Protein AF-0000000080321370 (afdb_homodimer)

Organism: NCBI:txid113653

InterPro domains:
  IPR001086 Prephenate dehydratase [PF00800] (353-526)
  IPR001086 Prephenate dehydratase [PS51171] (352-526)
  IPR002701 Chorismate mutase II, prokaryotic-type [PF01817] (268-343)
  IPR002701 Chorismate mutase II, prokaryotic-type [PS51168] (259-347)
  IPR002701 Chorismate mutase II, prokaryotic-type [SM00830] (269-346)
  IPR002912 ACT domain [PF01842] (540-600)
  IPR002912 ACT domain [PS51671] (539-619)
  IPR003099 Prephenate dehydrogenase [PS51176] (1-261)
  IPR008927 6-phosphogluconate dehydrogenase-like, C-terminal domain superfamily [SSF48179] (142-249)
  IPR036263 Chorismate mutase type II superfamily [SSF48600] (263-340)
  IPR036291 NAD(P)-binding domain superfamily [SSF51735] (1-136)
  IPR036979 Chorismate mutase domain superfamily [G3DSA:1.20.59.10] (261-352)
  IPR045865 ACT-like domain [SSF55021] (532-612)
  IPR046826 Prephenate dehydrogenase, nucleotide-binding domain [PF02153] (42-105)

Structure (mmCIF, N/CA/C/O backbone):
data_AF-0000000080321370-model_v1
#
loop_
_entity.id
_entity.type
_entity.pdbx_description
1 polymer 'Prephenate dehydrogenase'
#
loop_
_atom_site.group_PDB
_atom_site.id
_atom_site.type_symbol
_atom_site.label_atom_id
_atom_site.label_alt_id
_atom_site.label_comp_id
_atom_site.label_asym_id
_atom_site.label_entity_id
_atom_site.label_seq_id
_atom_site.pdbx_PDB_ins_code
_atom_site.Cartn_x
_atom_site.Cartn_y
_atom_site.Cartn_z
_atom_site.occupancy
_atom_site.B_iso_or_equiv
_atom_site.auth_seq_id
_atom_site.auth_comp_id
_atom_site.auth_asym_id
_atom_site.auth_atom_id
_atom_site.pdbx_PDB_model_num
ATOM 1 N N . MET A 1 1 ? 36.094 0.181 -9.562 1 90.81 1 MET A N 1
ATOM 2 C CA . MET A 1 1 ? 35.625 -0.909 -10.406 1 90.81 1 MET A CA 1
ATOM 3 C C . MET A 1 1 ? 34.688 -0.385 -11.5 1 90.81 1 MET A C 1
ATOM 5 O O . MET A 1 1 ? 33.656 0.247 -11.203 1 90.81 1 MET A O 1
ATOM 9 N N . ARG A 1 2 ? 35.094 -0.547 -12.742 1 95.31 2 ARG A N 1
ATOM 10 C CA . ARG A 1 2 ? 34.281 -0.173 -13.906 1 95.31 2 ARG A CA 1
ATOM 11 C C . ARG A 1 2 ? 33.594 -1.389 -14.5 1 95.31 2 ARG A C 1
ATOM 13 O O . ARG A 1 2 ? 34.219 -2.398 -14.797 1 95.31 2 ARG A O 1
ATOM 20 N N . ILE A 1 3 ? 32.25 -1.304 -14.672 1 97.62 3 ILE A N 1
ATOM 21 C CA . ILE A 1 3 ? 31.469 -2.463 -15.062 1 97.62 3 ILE A CA 1
ATOM 22 C C . ILE A 1 3 ? 30.875 -2.246 -16.453 1 97.62 3 ILE A C 1
ATOM 24 O O . ILE A 1 3 ? 30.328 -1.186 -16.75 1 97.62 3 ILE A O 1
ATOM 28 N N . LEU A 1 4 ? 31.078 -3.195 -17.312 1 98 4 LEU A N 1
ATOM 29 C CA . LEU A 1 4 ? 30.438 -3.193 -18.625 1 98 4 LEU A CA 1
ATOM 30 C C . LEU A 1 4 ? 29.359 -4.258 -18.688 1 98 4 LEU A C 1
ATOM 32 O O . LEU A 1 4 ? 29.578 -5.41 -18.312 1 98 4 LEU A O 1
ATOM 36 N N . ILE A 1 5 ? 28.219 -3.846 -19.141 1 98.31 5 ILE A N 1
ATOM 37 C CA . ILE A 1 5 ? 27.156 -4.797 -19.453 1 98.31 5 ILE A CA 1
ATOM 38 C C . ILE A 1 5 ? 27.188 -5.129 -20.938 1 98.31 5 ILE A C 1
ATOM 40 O O . ILE A 1 5 ? 26.875 -4.285 -21.781 1 98.31 5 ILE A O 1
ATOM 44 N N . TYR A 1 6 ? 27.656 -6.324 -21.219 1 97.75 6 TYR A N 1
ATOM 45 C CA . TYR A 1 6 ? 27.703 -6.777 -22.609 1 97.75 6 TYR A CA 1
ATOM 46 C C . TYR A 1 6 ? 26.391 -7.445 -23 1 97.75 6 TYR A C 1
ATOM 48 O O . TYR A 1 6 ? 26.188 -8.633 -22.734 1 97.75 6 TYR A O 1
ATOM 56 N N . GLY A 1 7 ? 25.5 -6.801 -23.625 1 96.19 7 GLY A N 1
ATOM 57 C CA . GLY A 1 7 ? 24.125 -7.18 -23.906 1 96.19 7 GLY A CA 1
ATOM 58 C C . GLY A 1 7 ? 23.109 -6.387 -23.094 1 96.19 7 GLY A C 1
ATOM 59 O O . GLY A 1 7 ? 22.906 -6.668 -21.906 1 96.19 7 GLY A O 1
ATOM 60 N N . MET A 1 8 ? 22.406 -5.48 -23.703 1 94.81 8 MET A N 1
ATOM 61 C CA . MET A 1 8 ? 21.516 -4.555 -23.016 1 94.81 8 MET A CA 1
ATOM 62 C C . MET A 1 8 ? 20.062 -4.941 -23.219 1 94.81 8 MET A C 1
ATOM 64 O O . MET A 1 8 ? 19.234 -4.086 -23.531 1 94.81 8 MET A O 1
ATOM 68 N N . GLY A 1 9 ? 19.875 -6.25 -23.094 1 91.19 9 GLY A N 1
ATOM 69 C CA . GLY A 1 9 ? 18.516 -6.746 -23.078 1 91.19 9 GLY A CA 1
ATOM 70 C C . GLY A 1 9 ? 17.859 -6.645 -21.719 1 91.19 9 GLY A C 1
ATOM 71 O O . GLY A 1 9 ? 18.094 -5.691 -20.969 1 91.19 9 GLY A O 1
ATOM 72 N N . GLY A 1 10 ? 16.969 -7.551 -21.391 1 88.75 10 GLY A N 1
ATOM 73 C CA . GLY A 1 10 ? 16.234 -7.523 -20.141 1 88.75 10 GLY A CA 1
ATOM 74 C C . GLY A 1 10 ? 17.141 -7.656 -18.922 1 88.75 10 GLY A C 1
ATOM 75 O O . GLY A 1 10 ? 17.172 -6.77 -18.062 1 88.75 10 GLY A O 1
ATOM 76 N N . MET A 1 11 ? 17.922 -8.68 -18.922 1 92 11 MET A N 1
ATOM 77 C CA . MET A 1 11 ? 18.797 -8.922 -17.781 1 92 11 MET A CA 1
ATOM 78 C C . MET A 1 11 ? 19.906 -7.891 -17.719 1 92 11 MET A C 1
ATOM 80 O O . MET A 1 11 ? 20.297 -7.445 -16.625 1 92 11 MET A O 1
ATOM 84 N N . GLY A 1 12 ? 20.469 -7.562 -18.906 1 94.62 12 GLY A N 1
ATOM 85 C CA . GLY A 1 12 ? 21.469 -6.516 -18.938 1 94.62 12 GLY A CA 1
ATOM 86 C C . GLY A 1 12 ? 21 -5.207 -18.344 1 94.62 12 GLY A C 1
ATOM 87 O O . GLY A 1 12 ? 21.734 -4.543 -17.625 1 94.62 12 GLY A O 1
ATOM 88 N N . GLY A 1 13 ? 19.812 -4.895 -18.703 1 92.19 13 GLY A N 1
ATOM 89 C CA . GLY A 1 13 ? 19.234 -3.674 -18.172 1 92.19 13 GLY A CA 1
ATOM 90 C C . GLY A 1 13 ? 19.125 -3.67 -16.672 1 92.19 13 GLY A C 1
ATOM 91 O O . GLY A 1 13 ? 19.391 -2.652 -16.016 1 92.19 13 GLY A O 1
ATOM 92 N N . ILE A 1 14 ? 18.766 -4.723 -16.078 1 90.88 14 ILE A N 1
ATOM 93 C CA . ILE A 1 14 ? 18.594 -4.816 -14.633 1 90.88 14 ILE A CA 1
ATOM 94 C C . ILE A 1 14 ? 19.938 -4.656 -13.938 1 90.88 14 ILE A C 1
ATOM 96 O O . ILE A 1 14 ? 20.062 -3.945 -12.93 1 90.88 14 ILE A O 1
ATOM 100 N N . PHE A 1 15 ? 20.938 -5.355 -14.43 1 94.69 15 PHE A N 1
ATOM 101 C CA . PHE A 1 15 ? 22.25 -5.266 -13.805 1 94.69 15 PHE A CA 1
ATOM 102 C C . PHE A 1 15 ? 22.859 -3.875 -13.992 1 94.69 15 PHE A C 1
ATOM 104 O O . PHE A 1 15 ? 23.516 -3.354 -13.102 1 94.69 15 PHE A O 1
ATOM 111 N N . HIS A 1 16 ? 22.578 -3.289 -15.188 1 94.38 16 HIS A N 1
ATOM 112 C CA . HIS A 1 16 ? 23.031 -1.926 -15.453 1 94.38 16 HIS A CA 1
ATOM 113 C C . HIS A 1 16 ? 22.484 -0.958 -14.398 1 94.38 16 HIS A C 1
ATOM 115 O O . HIS A 1 16 ? 23.266 -0.268 -13.734 1 94.38 16 HIS A O 1
ATOM 121 N N . ARG A 1 17 ? 21.219 -0.975 -14.195 1 86.69 17 ARG A N 1
ATOM 122 C CA . ARG A 1 17 ? 20.578 -0.07 -13.25 1 86.69 17 ARG A CA 1
ATOM 123 C C . ARG A 1 17 ? 20.969 -0.395 -11.812 1 86.69 17 ARG A C 1
ATOM 125 O O . ARG A 1 17 ? 21.141 0.509 -10.992 1 86.69 17 ARG A O 1
ATOM 132 N N . PHE A 1 18 ? 21.062 -1.613 -11.492 1 89 18 PHE A N 1
ATOM 133 C CA . PHE A 1 18 ? 21.375 -2.074 -10.148 1 89 18 PHE A CA 1
ATOM 134 C C . PHE A 1 18 ? 22.688 -1.479 -9.664 1 89 18 PHE A C 1
ATOM 136 O O . PHE A 1 18 ? 22.75 -0.901 -8.57 1 89 18 PHE A O 1
ATOM 143 N N . PHE A 1 19 ? 23.688 -1.584 -10.492 1 91.19 19 PHE A N 1
ATOM 144 C CA . PHE A 1 19 ? 25.016 -1.131 -10.07 1 91.19 19 PHE A CA 1
ATOM 145 C C . PHE A 1 19 ? 25.156 0.376 -10.258 1 91.19 19 PHE A C 1
ATOM 147 O O . PHE A 1 19 ? 25.812 1.044 -9.461 1 91.19 19 PHE A O 1
ATOM 154 N N . GLU A 1 20 ? 24.531 0.904 -11.297 1 86.25 20 GLU A N 1
ATOM 155 C CA . GLU A 1 20 ? 24.562 2.352 -11.484 1 86.25 20 GLU A CA 1
ATOM 156 C C . GLU A 1 20 ? 23.953 3.074 -10.289 1 86.25 20 GLU A C 1
ATOM 158 O O . GLU A 1 20 ? 24.5 4.062 -9.797 1 86.25 20 GLU A O 1
ATOM 163 N N . ASN A 1 21 ? 22.891 2.545 -9.82 1 76.62 21 ASN A N 1
ATOM 164 C CA . ASN A 1 21 ? 22.188 3.143 -8.688 1 76.62 21 ASN A CA 1
ATOM 165 C C . ASN A 1 21 ? 23.016 3.035 -7.402 1 76.62 21 ASN A C 1
ATOM 167 O O . ASN A 1 21 ? 22.75 3.764 -6.438 1 76.62 21 ASN A O 1
ATOM 171 N N . ARG A 1 22 ? 23.906 2.227 -7.371 1 80.31 22 ARG A N 1
ATOM 172 C CA . ARG A 1 22 ? 24.734 2.016 -6.184 1 80.31 22 ARG A CA 1
ATOM 173 C C . ARG A 1 22 ? 26.047 2.777 -6.285 1 80.31 22 ARG A C 1
ATOM 175 O O . ARG A 1 22 ? 26.938 2.596 -5.457 1 80.31 22 ARG A O 1
ATOM 182 N N . GLY A 1 23 ? 26.219 3.557 -7.371 1 76.25 23 GLY A N 1
ATOM 183 C CA . GLY A 1 23 ? 27.312 4.504 -7.461 1 76.25 23 GLY A CA 1
ATOM 184 C C . GLY A 1 23 ? 28.484 3.992 -8.297 1 76.25 23 GLY A C 1
ATOM 185 O O . GLY A 1 23 ? 29.516 4.652 -8.398 1 76.25 23 GLY A O 1
ATOM 186 N N . TYR A 1 24 ? 28.281 2.84 -8.93 1 87.38 24 TYR A N 1
ATOM 187 C CA . TYR A 1 24 ? 29.359 2.314 -9.742 1 87.38 24 TYR A CA 1
ATOM 188 C C . TYR A 1 24 ? 29.344 2.928 -11.141 1 87.38 24 TYR A C 1
ATOM 190 O O . TYR A 1 24 ? 28.297 3.408 -11.602 1 87.38 24 TYR A O 1
ATOM 198 N N . PHE A 1 25 ? 30.516 2.988 -11.727 1 89.69 25 PHE A N 1
ATOM 199 C CA . PHE A 1 25 ? 30.578 3.354 -13.141 1 89.69 25 PHE A CA 1
ATOM 200 C C . PHE A 1 25 ? 30.156 2.186 -14.023 1 89.69 25 PHE A C 1
ATOM 202 O O . PHE A 1 25 ? 30.844 1.168 -14.086 1 89.69 25 PHE A O 1
ATOM 209 N N . VAL A 1 26 ? 29.016 2.324 -14.68 1 94.31 26 VAL A N 1
ATOM 210 C CA . VAL A 1 26 ? 28.453 1.243 -15.477 1 94.31 26 VAL A CA 1
ATOM 211 C C . VAL A 1 26 ? 28.109 1.756 -16.875 1 94.31 26 VAL A C 1
ATOM 213 O O . VAL A 1 26 ? 27.547 2.846 -17.016 1 94.31 26 VAL A O 1
ATOM 216 N N . LYS A 1 27 ? 28.516 1.037 -17.891 1 95.88 27 LYS A N 1
ATOM 217 C CA . LYS A 1 27 ? 28.109 1.327 -19.266 1 95.88 27 LYS A CA 1
ATOM 218 C C . LYS A 1 27 ? 27.625 0.065 -19.969 1 95.88 27 LYS A C 1
ATOM 220 O O . LYS A 1 27 ? 27.953 -1.05 -19.562 1 95.88 27 LYS A O 1
ATOM 225 N N . GLY A 1 28 ? 26.844 0.25 -20.953 1 97 28 GLY A N 1
ATOM 226 C CA . GLY A 1 28 ? 26.297 -0.874 -21.688 1 97 28 GLY A CA 1
ATOM 227 C C . GLY A 1 28 ? 26.797 -0.948 -23.125 1 97 28 GLY A C 1
ATOM 228 O O . GLY A 1 28 ? 26.969 0.08 -23.781 1 97 28 GLY A O 1
ATOM 229 N N . TYR A 1 29 ? 27.125 -2.143 -23.578 1 96.94 29 TYR A N 1
ATOM 230 C CA . TYR A 1 29 ? 27.438 -2.416 -24.969 1 96.94 29 TYR A CA 1
ATOM 231 C C . TYR A 1 29 ? 26.438 -3.396 -25.578 1 96.94 29 TYR A C 1
ATOM 233 O O . TYR A 1 29 ? 26.031 -4.359 -24.922 1 96.94 29 TYR A O 1
ATOM 241 N N . ASP A 1 30 ? 26 -3.068 -26.703 1 95.25 30 ASP A N 1
ATOM 242 C CA . ASP A 1 30 ? 25.078 -3.928 -27.438 1 95.25 30 ASP A CA 1
ATOM 243 C C . ASP A 1 30 ? 25.375 -3.902 -28.938 1 95.25 30 ASP A C 1
ATOM 245 O O . ASP A 1 30 ? 25.906 -2.918 -29.453 1 95.25 30 ASP A O 1
ATOM 249 N N . LEU A 1 31 ? 25.094 -5.02 -29.578 1 90.94 31 LEU A N 1
ATOM 250 C CA . LEU A 1 31 ? 25.297 -5.066 -31.031 1 90.94 31 LEU A CA 1
ATOM 251 C C . LEU A 1 31 ? 24.375 -4.07 -31.734 1 90.94 31 LEU A C 1
ATOM 253 O O . LEU A 1 31 ? 24.719 -3.561 -32.812 1 90.94 31 LEU A O 1
ATOM 257 N N . ASN A 1 32 ? 23.234 -3.889 -31.125 1 91.44 32 ASN A N 1
ATOM 258 C CA . ASN A 1 32 ? 22.375 -2.811 -31.578 1 91.44 32 ASN A CA 1
ATOM 259 C C . ASN A 1 32 ? 22.875 -1.446 -31.125 1 91.44 32 ASN A C 1
ATOM 261 O O . ASN A 1 32 ? 22.828 -1.128 -29.938 1 91.44 32 ASN A O 1
ATOM 265 N N . PRO A 1 33 ? 23.234 -0.604 -31.953 1 89.25 33 PRO A N 1
ATOM 266 C CA . PRO A 1 33 ? 23.844 0.676 -31.594 1 89.25 33 PRO A CA 1
ATOM 267 C C . PRO A 1 33 ? 22.891 1.586 -30.828 1 89.25 33 PRO A C 1
ATOM 269 O O . PRO A 1 33 ? 23.328 2.412 -30.016 1 89.25 33 PRO A O 1
ATOM 272 N N . ASP A 1 34 ? 21.656 1.377 -31.031 1 90.19 34 ASP A N 1
ATOM 273 C CA . ASP A 1 34 ? 20.688 2.23 -30.359 1 90.19 34 ASP A CA 1
ATOM 274 C C . ASP A 1 34 ? 20.641 1.954 -28.859 1 90.19 34 ASP A C 1
ATOM 276 O O . ASP A 1 34 ? 20.219 2.805 -28.078 1 90.19 34 ASP A O 1
ATOM 280 N N . ARG A 1 35 ? 21.203 0.786 -28.453 1 90.25 35 ARG A N 1
ATOM 281 C CA . ARG A 1 35 ? 21.156 0.395 -27.047 1 90.25 35 ARG A CA 1
ATOM 282 C C . ARG A 1 35 ? 22.531 0.5 -26.406 1 90.25 35 ARG A C 1
ATOM 284 O O . ARG A 1 35 ? 22.688 0.282 -25.203 1 90.25 35 ARG A O 1
ATOM 291 N N . SER A 1 36 ? 23.453 0.828 -27.203 1 92.81 36 SER A N 1
ATOM 292 C CA . SER A 1 36 ? 24.828 0.822 -26.719 1 92.81 36 SER A CA 1
ATOM 293 C C . SER A 1 36 ? 25.25 2.199 -26.219 1 92.81 36 SER A C 1
ATOM 295 O O . SER A 1 36 ? 24.891 3.219 -26.812 1 92.81 36 SER A O 1
ATOM 297 N N . GLU A 1 37 ? 25.953 2.197 -25.172 1 93.5 37 GLU A N 1
ATOM 298 C CA . GLU A 1 37 ? 26.453 3.439 -24.578 1 93.5 37 GLU A CA 1
ATOM 299 C C . GLU A 1 37 ? 27.922 3.66 -24.906 1 93.5 37 GLU A C 1
ATOM 301 O O . GLU A 1 37 ? 28.438 4.777 -24.781 1 93.5 37 GLU A O 1
ATOM 306 N N . VAL A 1 38 ? 28.625 2.584 -25.297 1 93.62 38 VAL A N 1
ATOM 307 C CA . VAL A 1 38 ? 30.031 2.658 -25.625 1 93.62 38 VAL A CA 1
ATOM 308 C C . VAL A 1 38 ? 30.297 1.938 -26.938 1 93.62 38 VAL A C 1
ATOM 310 O O . VAL A 1 38 ? 29.484 1.13 -27.391 1 93.62 38 VAL A O 1
ATOM 313 N N . SER A 1 39 ? 31.422 2.287 -27.562 1 92.81 39 SER A N 1
ATOM 314 C CA . SER A 1 39 ? 31.828 1.596 -28.781 1 92.81 39 SER A CA 1
ATOM 315 C C . SER A 1 39 ? 32.625 0.346 -28.453 1 92.81 39 SER A C 1
ATOM 317 O O . SER A 1 39 ? 33.156 0.211 -27.359 1 92.81 39 SER A O 1
ATOM 319 N N . TYR A 1 40 ? 32.625 -0.549 -29.438 1 93.19 40 TYR A N 1
ATOM 320 C CA . TYR A 1 40 ? 33.375 -1.797 -29.266 1 93.19 40 TYR A CA 1
ATOM 321 C C . TYR A 1 40 ? 34.844 -1.525 -28.906 1 93.19 40 TYR A C 1
ATOM 323 O O . TYR A 1 40 ? 35.406 -2.25 -28.094 1 93.19 40 TYR A O 1
ATOM 331 N N . GLY A 1 41 ? 35.406 -0.562 -29.438 1 90.44 41 GLY A N 1
ATOM 332 C CA . GLY A 1 41 ? 36.812 -0.219 -29.172 1 90.44 41 GLY A CA 1
ATOM 333 C C . GLY A 1 41 ? 37.062 0.216 -27.75 1 90.44 41 GLY A C 1
ATOM 334 O O . GLY A 1 41 ? 38.188 0.176 -27.266 1 90.44 41 GLY A O 1
ATOM 335 N N . GLU A 1 42 ? 36.062 0.495 -26.953 1 93.19 42 GLU A N 1
ATOM 336 C CA . GLU A 1 42 ? 36.219 1.059 -25.609 1 93.19 42 GLU A CA 1
ATOM 337 C C . GLU A 1 42 ? 36.031 -0.014 -24.547 1 93.19 42 GLU A C 1
ATOM 339 O O . GLU A 1 42 ? 36.188 0.262 -23.344 1 93.19 42 GLU A O 1
ATOM 344 N N . ILE A 1 43 ? 35.812 -1.245 -24.922 1 93.88 43 ILE A N 1
ATOM 345 C CA . ILE A 1 43 ? 35.469 -2.254 -23.938 1 93.88 43 ILE A CA 1
ATOM 346 C C . ILE A 1 43 ? 36.688 -2.678 -23.141 1 93.88 43 ILE A C 1
ATOM 348 O O . ILE A 1 43 ? 36.594 -3.332 -22.109 1 93.88 43 ILE A O 1
ATOM 352 N N . ASP A 1 44 ? 37.906 -2.262 -23.562 1 92.56 44 ASP A N 1
ATOM 353 C CA . ASP A 1 44 ? 39.156 -2.619 -22.891 1 92.56 44 ASP A CA 1
ATOM 354 C C . ASP A 1 44 ? 39.312 -1.821 -21.594 1 92.56 44 ASP A C 1
ATOM 356 O O . ASP A 1 44 ? 40.125 -2.176 -20.734 1 92.56 44 ASP A O 1
ATOM 360 N N . GLY A 1 45 ? 38.562 -0.885 -21.344 1 92.12 45 GLY A N 1
ATOM 361 C CA . GLY A 1 45 ? 38.719 -0.022 -20.188 1 92.12 45 GLY A CA 1
ATOM 362 C C . GLY A 1 45 ? 37.906 -0.48 -19 1 92.12 45 GLY A C 1
ATOM 363 O O . GLY A 1 45 ? 37.844 0.203 -17.969 1 92.12 45 GLY A O 1
ATOM 364 N N . PHE A 1 46 ? 37.344 -1.705 -19.078 1 97.19 46 PHE A N 1
ATOM 365 C CA . PHE A 1 46 ? 36.438 -2.133 -18.016 1 97.19 46 PHE A CA 1
ATOM 366 C C . PHE A 1 46 ? 37.062 -3.275 -17.219 1 97.19 46 PHE A C 1
ATOM 368 O O . PHE A 1 46 ? 37.75 -4.137 -17.781 1 97.19 46 PHE A O 1
ATOM 375 N N . ASP A 1 47 ? 36.812 -3.287 -15.891 1 97.12 47 ASP A N 1
ATOM 376 C CA . ASP A 1 47 ? 37.375 -4.293 -14.992 1 97.12 47 ASP A CA 1
ATOM 377 C C . ASP A 1 47 ? 36.531 -5.555 -14.984 1 97.12 47 ASP A C 1
ATOM 379 O O . ASP A 1 47 ? 37.031 -6.656 -14.742 1 97.12 47 ASP A O 1
ATOM 383 N N . VAL A 1 48 ? 35.25 -5.363 -15.125 1 98.25 48 VAL A N 1
ATOM 384 C CA . VAL A 1 48 ? 34.281 -6.441 -15.055 1 98.25 48 VAL A CA 1
ATOM 385 C C . VAL A 1 48 ? 33.344 -6.359 -16.25 1 98.25 48 VAL A C 1
ATOM 387 O O . VAL A 1 48 ? 32.938 -5.27 -16.656 1 98.25 48 VAL A O 1
ATOM 390 N N . ILE A 1 49 ? 33.062 -7.465 -16.859 1 98.31 49 ILE A N 1
ATOM 391 C CA . ILE A 1 49 ? 32.125 -7.527 -17.969 1 98.31 49 ILE A CA 1
ATOM 392 C C . ILE A 1 49 ? 31.031 -8.562 -17.656 1 98.31 49 ILE A C 1
ATOM 394 O O . ILE A 1 49 ? 31.328 -9.758 -17.531 1 98.31 49 ILE A O 1
ATOM 398 N N . PHE A 1 50 ? 29.75 -8.109 -17.469 1 98.38 50 PHE A N 1
ATOM 399 C CA . PHE A 1 50 ? 28.609 -9 -17.359 1 98.38 50 PHE A CA 1
ATOM 400 C C . PHE A 1 50 ? 28.188 -9.5 -18.734 1 98.38 50 PHE A C 1
ATOM 402 O O . PHE A 1 50 ? 27.812 -8.711 -19.609 1 98.38 50 PHE A O 1
ATOM 409 N N . LEU A 1 51 ? 28.297 -10.758 -18.891 1 97.56 51 LEU A N 1
ATOM 410 C CA . LEU A 1 51 ? 27.906 -11.359 -20.156 1 97.56 51 LEU A CA 1
ATOM 411 C C . LEU A 1 51 ? 26.406 -11.625 -20.203 1 97.56 51 LEU A C 1
ATOM 413 O O . LEU A 1 51 ? 25.938 -12.664 -19.719 1 97.56 51 LEU A O 1
ATOM 417 N N . CYS A 1 52 ? 25.609 -10.734 -20.797 1 96.06 52 CYS A N 1
ATOM 418 C CA . CYS A 1 52 ? 24.141 -10.812 -20.828 1 96.06 52 CYS A CA 1
ATOM 419 C C . CYS A 1 52 ? 23.641 -10.984 -22.266 1 96.06 52 CYS A C 1
ATOM 421 O O . CYS A 1 52 ? 22.844 -10.172 -22.75 1 96.06 52 CYS A O 1
ATOM 423 N N . VAL A 1 53 ? 24.094 -12.055 -22.906 1 93.62 53 VAL A N 1
ATOM 424 C CA . VAL A 1 53 ? 23.703 -12.344 -24.281 1 93.62 53 VAL A CA 1
ATOM 425 C C . VAL A 1 53 ? 22.938 -13.664 -24.328 1 93.62 53 VAL A C 1
ATOM 427 O O . VAL A 1 53 ? 23 -14.461 -23.391 1 93.62 53 VAL A O 1
ATOM 430 N N . PRO A 1 54 ? 22.188 -13.859 -25.375 1 88.88 54 PRO A N 1
ATOM 431 C CA . PRO A 1 54 ? 21.516 -15.156 -25.516 1 88.88 54 PRO A CA 1
ATOM 432 C C . PRO A 1 54 ? 22.484 -16.328 -25.562 1 88.88 54 PRO A C 1
ATOM 434 O O . PRO A 1 54 ? 23.656 -16.156 -25.938 1 88.88 54 PRO A O 1
ATOM 437 N N . MET A 1 55 ? 22.016 -17.5 -25.25 1 86.62 55 MET A N 1
ATOM 438 C CA . MET A 1 55 ? 22.844 -18.688 -25.078 1 86.62 55 MET A CA 1
ATOM 439 C C . MET A 1 55 ? 23.594 -19.031 -26.359 1 86.62 55 MET A C 1
ATOM 441 O O . MET A 1 55 ? 24.75 -19.438 -26.312 1 86.62 55 MET A O 1
ATOM 445 N N . ASP A 1 56 ? 22.969 -18.797 -27.453 1 86.06 56 ASP A N 1
ATOM 446 C CA . ASP A 1 56 ? 23.562 -19.172 -28.734 1 86.06 56 ASP A CA 1
ATOM 447 C C . ASP A 1 56 ? 24.625 -18.156 -29.172 1 86.06 56 ASP A C 1
ATOM 449 O O . ASP A 1 56 ? 25.375 -18.406 -30.109 1 86.06 56 ASP A O 1
ATOM 453 N N . GLU A 1 57 ? 24.766 -17.109 -28.469 1 91.81 57 GLU A N 1
ATOM 454 C CA . GLU A 1 57 ? 25.703 -16.062 -28.844 1 91.81 57 GLU A CA 1
ATOM 455 C C . GLU A 1 57 ? 26.875 -15.984 -27.875 1 91.81 57 GLU A C 1
ATOM 457 O O . GLU A 1 57 ? 27.797 -15.188 -28.047 1 91.81 57 GLU A O 1
ATOM 462 N N . ILE A 1 58 ? 26.906 -16.828 -26.891 1 94.44 58 ILE A N 1
ATOM 463 C CA . ILE A 1 58 ? 27.891 -16.766 -25.812 1 94.44 58 ILE A CA 1
ATOM 464 C C . ILE A 1 58 ? 29.281 -16.953 -26.391 1 94.44 58 ILE A C 1
ATOM 466 O O . ILE A 1 58 ? 30.203 -16.188 -26.078 1 94.44 58 ILE A O 1
ATOM 470 N N . GLU A 1 59 ? 29.453 -17.938 -27.234 1 94.31 59 GLU A N 1
ATOM 471 C CA . GLU A 1 59 ? 30.766 -18.234 -27.812 1 94.31 59 GLU A CA 1
ATOM 472 C C . GLU A 1 59 ? 31.297 -17.047 -28.609 1 94.31 59 GLU A C 1
ATOM 474 O O . GLU A 1 59 ? 32.438 -16.625 -28.422 1 94.31 59 GLU A O 1
ATOM 479 N N . ASN A 1 60 ? 30.406 -16.484 -29.438 1 95.56 60 ASN A N 1
ATOM 480 C CA . ASN A 1 60 ? 30.797 -15.352 -30.266 1 95.56 60 ASN A CA 1
ATOM 481 C C . ASN A 1 60 ? 31.141 -14.141 -29.422 1 95.56 60 ASN A C 1
ATOM 483 O O . ASN A 1 60 ? 32.125 -13.445 -29.688 1 95.56 60 ASN A O 1
ATOM 487 N N . ALA A 1 61 ? 30.391 -13.914 -28.422 1 96.56 61 ALA A N 1
ATOM 488 C CA . ALA A 1 61 ? 30.594 -12.758 -27.547 1 96.56 61 ALA A CA 1
ATOM 489 C C . ALA A 1 61 ? 31.922 -12.883 -26.797 1 96.56 61 ALA A C 1
ATOM 491 O O . ALA A 1 61 ? 32.688 -11.914 -26.688 1 96.56 61 ALA A O 1
ATOM 492 N N . LEU A 1 62 ? 32.188 -14.055 -26.297 1 96.88 62 LEU A N 1
ATOM 493 C CA . LEU A 1 62 ? 33.406 -14.281 -25.547 1 96.88 62 LEU A CA 1
ATOM 494 C C . LEU A 1 62 ? 34.625 -14.125 -26.438 1 96.88 62 LEU A C 1
ATOM 496 O O . LEU A 1 62 ? 35.656 -13.586 -26 1 96.88 62 LEU A O 1
ATOM 500 N N . GLU A 1 63 ? 34.531 -14.555 -27.672 1 96.69 63 GLU A N 1
ATOM 501 C CA . GLU A 1 63 ? 35.625 -14.383 -28.625 1 96.69 63 GLU A CA 1
ATOM 502 C C . GLU A 1 63 ? 35.906 -12.906 -28.906 1 96.69 63 GLU A C 1
ATOM 504 O O . GLU A 1 63 ? 37.031 -12.469 -28.969 1 96.69 63 GLU A O 1
ATOM 509 N N . ASP A 1 64 ? 34.812 -12.242 -29.031 1 96.44 64 ASP A N 1
ATOM 510 C CA . ASP A 1 64 ? 34.906 -10.805 -29.281 1 96.44 64 ASP A CA 1
ATOM 511 C C . ASP A 1 64 ? 35.562 -10.086 -28.109 1 96.44 64 ASP A C 1
ATOM 513 O O . ASP A 1 64 ? 36.406 -9.203 -28.281 1 96.44 64 ASP A O 1
ATOM 517 N N . ILE A 1 65 ? 35.156 -10.398 -26.922 1 97 65 ILE A N 1
ATOM 518 C CA . ILE A 1 65 ? 35.688 -9.766 -25.719 1 97 65 ILE A CA 1
ATOM 519 C C . ILE A 1 65 ? 37.188 -10.102 -25.562 1 97 65 ILE A C 1
ATOM 521 O O . ILE A 1 65 ? 37.969 -9.242 -25.203 1 97 65 ILE A O 1
ATOM 525 N N . ALA A 1 66 ? 37.531 -11.367 -25.875 1 96.25 66 ALA A N 1
ATOM 526 C CA . ALA A 1 66 ? 38.906 -11.836 -25.75 1 96.25 66 ALA A CA 1
ATOM 527 C C . ALA A 1 66 ? 39.844 -11.039 -26.656 1 96.25 66 ALA A C 1
ATOM 529 O O . ALA A 1 66 ? 41 -10.805 -26.297 1 96.25 66 ALA A O 1
ATOM 530 N N . ARG A 1 67 ? 39.344 -10.562 -27.781 1 95.56 67 ARG A N 1
ATOM 531 C CA . ARG A 1 67 ? 40.156 -9.812 -28.734 1 95.56 67 ARG A CA 1
ATOM 532 C C . ARG A 1 67 ? 40.5 -8.43 -28.188 1 95.56 67 ARG A C 1
ATOM 534 O O . ARG A 1 67 ? 41.531 -7.852 -28.562 1 95.56 67 ARG A O 1
ATOM 541 N N . LYS A 1 68 ? 39.719 -7.945 -27.312 1 95.19 68 LYS A N 1
ATOM 542 C CA . LYS A 1 68 ? 39.875 -6.547 -26.922 1 95.19 68 LYS A CA 1
ATOM 543 C C . LYS A 1 68 ? 40.25 -6.441 -25.438 1 95.19 68 LYS A C 1
ATOM 545 O O . LYS A 1 68 ? 40.938 -5.488 -25.031 1 95.19 68 LYS A O 1
ATOM 550 N N . ASN A 1 69 ? 39.781 -7.332 -24.609 1 95.38 69 ASN A N 1
ATOM 551 C CA . ASN A 1 69 ? 39.969 -7.223 -23.156 1 95.38 69 ASN A CA 1
ATOM 552 C C . ASN A 1 69 ? 40.125 -8.594 -22.516 1 95.38 69 ASN A C 1
ATOM 554 O O . ASN A 1 69 ? 39.156 -9.141 -21.969 1 95.38 69 ASN A O 1
ATOM 558 N N . ARG A 1 70 ? 41.25 -9.07 -22.359 1 93.31 70 ARG A N 1
ATOM 559 C CA . ARG A 1 70 ? 41.5 -10.391 -21.812 1 93.31 70 ARG A CA 1
ATOM 560 C C . ARG A 1 70 ? 41.656 -10.344 -20.297 1 93.31 70 ARG A C 1
ATOM 562 O O . ARG A 1 70 ? 41.531 -11.367 -19.625 1 93.31 70 ARG A O 1
ATOM 569 N N . SER A 1 71 ? 41.844 -9.18 -19.812 1 94.25 71 SER A N 1
ATOM 570 C CA . SER A 1 71 ? 42.156 -9.039 -18.391 1 94.25 71 SER A CA 1
ATOM 571 C C . SER A 1 71 ? 40.875 -8.875 -17.578 1 94.25 71 SER A C 1
ATOM 573 O O . SER A 1 71 ? 40.875 -9.008 -16.344 1 94.25 71 SER A O 1
ATOM 575 N N . ALA A 1 72 ? 39.75 -8.656 -18.219 1 96.62 72 ALA A N 1
ATOM 576 C CA . ALA A 1 72 ? 38.5 -8.391 -17.516 1 96.62 72 ALA A CA 1
ATOM 577 C C . ALA A 1 72 ? 37.969 -9.641 -16.828 1 96.62 72 ALA A C 1
ATOM 579 O O . ALA A 1 72 ? 38.188 -10.758 -17.297 1 96.62 72 ALA A O 1
ATOM 580 N N . LEU A 1 73 ? 37.344 -9.453 -15.68 1 98 73 LEU A N 1
ATOM 581 C CA . LEU A 1 73 ? 36.531 -10.516 -15.078 1 98 73 LEU A CA 1
ATOM 582 C C . LEU A 1 73 ? 35.219 -10.695 -15.812 1 98 73 LEU A C 1
ATOM 584 O O . LEU A 1 73 ? 34.469 -9.734 -15.969 1 98 73 LEU A O 1
ATOM 588 N N . ILE A 1 74 ? 34.969 -11.898 -16.25 1 98.25 74 ILE A N 1
ATOM 589 C CA . ILE A 1 74 ? 33.719 -12.164 -16.922 1 98.25 74 ILE A CA 1
ATOM 590 C C . ILE A 1 74 ? 32.688 -12.703 -15.922 1 98.25 74 ILE A C 1
ATOM 592 O O . ILE A 1 74 ? 32.969 -13.648 -15.18 1 98.25 74 ILE A O 1
ATOM 596 N N . VAL A 1 75 ? 31.516 -12.055 -15.883 1 98.31 75 VAL A N 1
ATOM 597 C CA . VAL A 1 75 ? 30.422 -12.578 -15.07 1 98.31 75 VAL A CA 1
ATOM 598 C C . VAL A 1 75 ? 29.422 -13.289 -15.969 1 98.31 75 VAL A C 1
ATOM 600 O O . VAL A 1 75 ? 28.656 -12.648 -16.703 1 98.31 75 VAL A O 1
ATOM 603 N N . ASP A 1 76 ? 29.391 -14.586 -15.875 1 97.19 76 ASP A N 1
ATOM 604 C CA . ASP A 1 76 ? 28.469 -15.422 -16.625 1 97.19 76 ASP A CA 1
ATOM 605 C C . ASP A 1 76 ? 27.141 -15.586 -15.891 1 97.19 76 ASP A C 1
ATOM 607 O O . ASP A 1 76 ? 27.125 -15.961 -14.711 1 97.19 76 ASP A O 1
ATOM 611 N N . ILE A 1 77 ? 26.047 -15.32 -16.609 1 96.25 77 ILE A N 1
ATOM 612 C CA . ILE A 1 77 ? 24.75 -15.438 -15.953 1 96.25 77 ILE A CA 1
ATOM 613 C C . ILE A 1 77 ? 23.875 -16.469 -16.688 1 96.25 77 ILE A C 1
ATOM 615 O O . ILE A 1 77 ? 22.656 -16.453 -16.562 1 96.25 77 ILE A O 1
ATOM 619 N N . SER A 1 78 ? 24.5 -17.359 -17.484 1 92.31 78 SER A N 1
ATOM 620 C CA . SER A 1 78 ? 23.766 -18.297 -18.344 1 92.31 78 SER A CA 1
ATOM 621 C C . SER A 1 78 ? 22.984 -19.312 -17.516 1 92.31 78 SER A C 1
ATOM 623 O O . SER A 1 78 ? 23.406 -19.672 -16.422 1 92.31 78 SER A O 1
ATOM 625 N N . THR A 1 79 ? 21.891 -19.766 -18.078 1 89.69 79 THR A N 1
ATOM 626 C CA . THR A 1 79 ? 21 -20.734 -17.422 1 89.69 79 THR A CA 1
ATOM 627 C C . THR A 1 79 ? 21.641 -22.109 -17.406 1 89.69 79 THR A C 1
ATOM 629 O O . THR A 1 79 ? 21.484 -22.859 -16.453 1 89.69 79 THR A O 1
ATOM 632 N N . LEU A 1 80 ? 22.344 -22.422 -18.469 1 89.88 80 LEU A N 1
ATOM 633 C CA . LEU A 1 80 ? 23.062 -23.688 -18.578 1 89.88 80 LEU A CA 1
ATOM 634 C C . LEU A 1 80 ? 24.578 -23.453 -18.562 1 89.88 80 LEU A C 1
ATOM 636 O O . LEU A 1 80 ? 25.109 -22.828 -19.484 1 89.88 80 LEU A O 1
ATOM 640 N N . LYS A 1 81 ? 25.188 -23.984 -17.609 1 93.25 81 LYS A N 1
ATOM 641 C CA . LYS A 1 81 ? 26.594 -23.688 -17.391 1 93.25 81 LYS A CA 1
ATOM 642 C C . LYS A 1 81 ? 27.484 -24.453 -18.359 1 93.25 81 LYS A C 1
ATOM 644 O O . LYS A 1 81 ? 28.547 -23.969 -18.75 1 93.25 81 LYS A O 1
ATOM 649 N N . ASN A 1 82 ? 27.016 -25.578 -18.812 1 88.81 82 ASN A N 1
ATOM 650 C CA . ASN A 1 82 ? 27.797 -26.406 -19.719 1 88.81 82 ASN A CA 1
ATOM 651 C C . ASN A 1 82 ? 27.953 -25.75 -21.078 1 88.81 82 ASN A C 1
ATOM 653 O O . ASN A 1 82 ? 28.812 -26.141 -21.875 1 88.81 82 ASN A O 1
ATOM 657 N N . LEU A 1 83 ? 27.234 -24.703 -21.312 1 86.69 83 LEU A N 1
ATOM 658 C CA . LEU A 1 83 ? 27.312 -24.031 -22.594 1 86.69 83 LEU A CA 1
ATOM 659 C C . LEU A 1 83 ? 28.266 -22.828 -22.531 1 86.69 83 LEU A C 1
ATOM 661 O O . LEU A 1 83 ? 28.766 -22.375 -23.562 1 86.69 83 LEU A O 1
ATOM 665 N N . ALA A 1 84 ? 28.516 -22.344 -21.344 1 91.69 84 ALA A N 1
ATOM 666 C CA . ALA A 1 84 ? 29.328 -21.125 -21.219 1 91.69 84 ALA A CA 1
ATOM 667 C C . ALA A 1 84 ? 30.703 -21.438 -20.656 1 91.69 84 ALA A C 1
ATOM 669 O O . ALA A 1 84 ? 31.719 -20.953 -21.188 1 91.69 84 ALA A O 1
ATOM 670 N N . ILE A 1 85 ? 30.797 -22.25 -19.703 1 94.75 85 ILE A N 1
ATOM 671 C CA . ILE A 1 85 ? 32 -22.453 -18.891 1 94.75 85 ILE A CA 1
ATOM 672 C C . ILE A 1 85 ? 33.125 -23.031 -19.75 1 94.75 85 ILE A C 1
ATOM 674 O O . ILE A 1 85 ? 34.25 -22.578 -19.688 1 94.75 85 ILE A O 1
ATOM 678 N N . PRO A 1 86 ? 32.812 -24.016 -20.672 1 94.81 86 PRO A N 1
ATOM 679 C CA . PRO A 1 86 ? 33.875 -24.547 -21.5 1 94.81 86 PRO A CA 1
ATOM 680 C C . PRO A 1 86 ? 34.562 -23.469 -22.359 1 94.81 86 PRO A C 1
ATOM 682 O O . PRO A 1 86 ? 35.75 -23.516 -22.578 1 94.81 86 PRO A O 1
ATOM 685 N N . HIS A 1 87 ? 33.812 -22.5 -22.797 1 95.81 87 HIS A N 1
ATOM 686 C CA . HIS A 1 87 ? 34.344 -21.422 -23.609 1 95.81 87 HIS A CA 1
ATOM 687 C C . HIS A 1 87 ? 35.188 -20.469 -22.766 1 95.81 87 HIS A C 1
ATOM 689 O O . HIS A 1 87 ? 36.219 -19.969 -23.203 1 95.81 87 HIS A O 1
ATOM 695 N N . LEU A 1 88 ? 34.719 -20.188 -21.562 1 96.62 88 LEU A N 1
ATOM 696 C CA . LEU A 1 88 ? 35.438 -19.328 -20.641 1 96.62 88 LEU A CA 1
ATOM 697 C C . LEU A 1 88 ? 36.812 -19.922 -20.281 1 96.62 88 LEU A C 1
ATOM 699 O O . LEU A 1 88 ? 37.812 -19.203 -20.266 1 96.62 88 LEU A O 1
ATOM 703 N N . GLU A 1 89 ? 36.812 -21.219 -20.062 1 95.81 89 GLU A N 1
ATOM 704 C CA . GLU A 1 89 ? 38.031 -21.922 -19.703 1 95.81 89 GLU A CA 1
ATOM 705 C C . GLU A 1 89 ? 39 -21.984 -20.891 1 95.81 89 GLU A C 1
ATOM 707 O O . GLU A 1 89 ? 40.219 -21.75 -20.734 1 95.81 89 GLU A O 1
ATOM 712 N N . ARG A 1 90 ? 38.438 -22.266 -22 1 96.06 90 ARG A N 1
ATOM 713 C CA . ARG A 1 90 ? 39.25 -22.375 -23.203 1 96.06 90 ARG A CA 1
ATOM 714 C C . ARG A 1 90 ? 39.969 -21.062 -23.5 1 96.06 90 ARG A C 1
ATOM 716 O O . ARG A 1 90 ? 41.125 -21.047 -23.906 1 96.06 90 ARG A O 1
ATOM 723 N N . LEU A 1 91 ? 39.312 -19.953 -23.234 1 96.44 91 LEU A N 1
ATOM 724 C CA . LEU A 1 91 ? 39.844 -18.641 -23.578 1 96.44 91 LEU A CA 1
ATOM 725 C C . LEU A 1 91 ? 40.688 -18.078 -22.438 1 96.44 91 LEU A C 1
ATOM 727 O O . LEU A 1 91 ? 41.344 -17.031 -22.578 1 96.44 91 LEU A O 1
ATOM 731 N N . GLY A 1 92 ? 40.688 -18.688 -21.266 1 95.56 92 GLY A N 1
ATOM 732 C CA . GLY A 1 92 ? 41.562 -18.359 -20.141 1 95.56 92 GLY A CA 1
ATOM 733 C C . GLY A 1 92 ? 41.062 -17.156 -19.359 1 95.56 92 GLY A C 1
ATOM 734 O O . GLY A 1 92 ? 41.875 -16.391 -18.828 1 95.56 92 GLY A O 1
ATOM 735 N N . PHE A 1 93 ? 39.812 -16.922 -19.312 1 96.5 93 PHE A N 1
ATOM 736 C CA . PHE A 1 93 ? 39.281 -15.789 -18.562 1 96.5 93 PHE A CA 1
ATOM 737 C C . PHE A 1 93 ? 39.188 -16.125 -17.078 1 96.5 93 PHE A C 1
ATOM 739 O O . PHE A 1 93 ? 38.906 -17.266 -16.719 1 96.5 93 PHE A O 1
ATOM 746 N N . ASP A 1 94 ? 39.5 -15.156 -16.188 1 97.25 94 ASP A N 1
ATOM 747 C CA . ASP A 1 94 ? 38.906 -15.195 -14.859 1 97.25 94 ASP A CA 1
ATOM 748 C C . ASP A 1 94 ? 37.406 -14.922 -14.898 1 97.25 94 ASP A C 1
ATOM 750 O O . ASP A 1 94 ? 36.969 -14.016 -15.609 1 97.25 94 ASP A O 1
ATOM 754 N N . TYR A 1 95 ? 36.625 -15.766 -14.195 1 97.69 95 TYR A N 1
ATOM 755 C CA . TYR A 1 95 ? 35.219 -15.555 -14.344 1 97.69 95 TYR A CA 1
ATOM 756 C C . TYR A 1 95 ? 34.469 -15.891 -13.062 1 97.69 95 TYR A C 1
ATOM 758 O O . TYR A 1 95 ? 34.938 -16.688 -12.25 1 97.69 95 TYR A O 1
ATOM 766 N N . LEU A 1 96 ? 33.406 -15.164 -12.844 1 98 96 LEU A N 1
ATOM 767 C CA . LEU A 1 96 ? 32.344 -15.469 -11.875 1 98 96 LEU A CA 1
ATOM 768 C C . LEU A 1 96 ? 31.109 -16.031 -12.578 1 98 96 LEU A C 1
ATOM 770 O O . LEU A 1 96 ? 30.516 -15.352 -13.422 1 98 96 LEU A O 1
ATOM 774 N N . SER A 1 97 ? 30.828 -17.297 -12.297 1 97.88 97 SER A N 1
ATOM 775 C CA . SER A 1 97 ? 29.641 -17.891 -12.914 1 97.88 97 SER A CA 1
ATOM 776 C C . SER A 1 97 ? 28.484 -17.953 -11.922 1 97.88 97 SER A C 1
ATOM 778 O O . SER A 1 97 ? 28.547 -18.656 -10.914 1 97.88 97 SER A O 1
ATOM 780 N N . ILE A 1 98 ? 27.422 -17.141 -12.258 1 97.25 98 ILE A N 1
ATOM 781 C CA . ILE A 1 98 ? 26.234 -17.125 -11.406 1 97.25 98 ILE A CA 1
ATOM 782 C C . ILE A 1 98 ? 25 -17.422 -12.242 1 97.25 98 ILE A C 1
ATOM 784 O O . ILE A 1 98 ? 25.016 -17.281 -13.461 1 97.25 98 ILE A O 1
ATOM 788 N N . HIS A 1 99 ? 24.016 -17.969 -11.633 1 95.94 99 HIS A N 1
ATOM 789 C CA . HIS A 1 99 ? 22.688 -18.141 -12.227 1 95.94 99 HIS A CA 1
ATOM 790 C C . HIS A 1 99 ? 21.641 -17.359 -11.461 1 95.94 99 HIS A C 1
ATOM 792 O O . HIS A 1 99 ? 21.031 -17.875 -10.516 1 95.94 99 HIS A O 1
ATOM 798 N N . PRO A 1 100 ? 21.344 -16.094 -11.93 1 94.81 100 PRO A N 1
ATOM 799 C CA . PRO A 1 100 ? 20.219 -15.375 -11.328 1 94.81 100 PRO A CA 1
ATOM 800 C C . PRO A 1 100 ? 18.859 -16.016 -11.625 1 94.81 100 PRO A C 1
ATOM 802 O O . PRO A 1 100 ? 18.438 -16.062 -12.781 1 94.81 100 PRO A O 1
ATOM 805 N N . MET A 1 101 ? 18.281 -16.5 -10.617 1 92.75 101 MET A N 1
ATOM 806 C CA . MET A 1 101 ? 17 -17.188 -10.781 1 92.75 101 MET A CA 1
ATOM 807 C C . MET A 1 101 ? 15.844 -16.203 -10.75 1 92.75 101 MET A C 1
ATOM 809 O O . MET A 1 101 ? 14.883 -16.406 -10.008 1 92.75 101 MET A O 1
ATOM 813 N N . PHE A 1 102 ? 15.938 -15.141 -11.461 1 89.06 102 PHE A N 1
ATOM 814 C CA . PHE A 1 102 ? 14.883 -14.148 -11.625 1 89.06 102 PHE A CA 1
ATOM 815 C C . PHE A 1 102 ? 14.961 -13.5 -13 1 89.06 102 PHE A C 1
ATOM 817 O O . PHE A 1 102 ? 15.977 -13.602 -13.688 1 89.06 102 PHE A O 1
ATOM 824 N N . GLY A 1 103 ? 13.875 -12.898 -13.445 1 86.69 103 GLY A N 1
ATOM 825 C CA . GLY A 1 103 ? 13.797 -12.234 -14.734 1 86.69 103 GLY A CA 1
ATOM 826 C C . GLY A 1 103 ? 14.016 -10.734 -14.648 1 86.69 103 GLY A C 1
ATOM 827 O O . GLY A 1 103 ? 14.258 -10.195 -13.562 1 86.69 103 GLY A O 1
ATOM 828 N N . PRO A 1 104 ? 13.961 -10.078 -15.789 1 84.75 104 PRO A N 1
ATOM 829 C CA . PRO A 1 104 ? 14.305 -8.656 -15.891 1 84.75 104 PRO A CA 1
ATOM 830 C C . PRO A 1 104 ? 13.328 -7.758 -15.133 1 84.75 104 PRO A C 1
ATOM 832 O O . PRO A 1 104 ? 13.656 -6.609 -14.82 1 84.75 104 PRO A O 1
ATOM 835 N N . ASP A 1 105 ? 12.195 -8.203 -14.82 1 80.81 105 ASP A N 1
ATOM 836 C CA . ASP A 1 105 ? 11.195 -7.348 -14.188 1 80.81 105 ASP A CA 1
ATOM 837 C C . ASP A 1 105 ? 11.031 -7.695 -12.711 1 80.81 105 ASP A C 1
ATOM 839 O O . ASP A 1 105 ? 10.156 -7.148 -12.031 1 80.81 105 ASP A O 1
ATOM 843 N N . SER A 1 106 ? 11.859 -8.484 -12.227 1 83.75 106 SER A N 1
ATOM 844 C CA . SER A 1 106 ? 11.695 -8.969 -10.859 1 83.75 106 SER A CA 1
ATOM 845 C C . SER A 1 106 ? 12.547 -8.156 -9.883 1 83.75 106 SER A C 1
ATOM 847 O O . SER A 1 106 ? 13.539 -7.547 -10.273 1 83.75 106 SER A O 1
ATOM 849 N N . GLU A 1 107 ? 12.133 -8.156 -8.688 1 84.19 107 GLU A N 1
ATOM 850 C CA . GLU A 1 107 ? 12.922 -7.574 -7.609 1 84.19 107 GLU A CA 1
ATOM 851 C C . GLU A 1 107 ? 14.039 -8.516 -7.168 1 84.19 107 GLU A C 1
ATOM 853 O O . GLU A 1 107 ? 13.82 -9.719 -7.012 1 84.19 107 GLU A O 1
ATOM 858 N N . ILE A 1 108 ? 15.172 -7.961 -6.898 1 86.38 108 ILE A N 1
ATOM 859 C CA . ILE A 1 108 ? 16.344 -8.758 -6.551 1 86.38 108 ILE A CA 1
ATOM 860 C C . ILE A 1 108 ? 16.203 -9.273 -5.121 1 86.38 108 ILE A C 1
ATOM 862 O O . ILE A 1 108 ? 16.688 -10.367 -4.801 1 86.38 108 ILE A O 1
ATOM 866 N N . GLY A 1 109 ? 15.484 -8.531 -4.293 1 85.38 109 GLY A N 1
ATOM 867 C CA . GLY A 1 109 ? 15.281 -8.984 -2.93 1 85.38 109 GLY A CA 1
ATOM 868 C C . GLY A 1 109 ? 14.602 -10.336 -2.848 1 85.38 109 GLY A C 1
ATOM 869 O O . GLY A 1 109 ? 13.555 -10.555 -3.475 1 85.38 109 GLY A O 1
ATOM 870 N N . LEU A 1 110 ? 15.234 -11.297 -2.121 1 89.06 110 LEU A N 1
ATOM 871 C CA . LEU A 1 110 ? 14.75 -12.648 -1.872 1 89.06 110 LEU A CA 1
ATOM 872 C C . LEU A 1 110 ? 14.797 -13.484 -3.146 1 89.06 110 LEU A C 1
ATOM 874 O O . LEU A 1 110 ? 14.125 -14.516 -3.244 1 89.06 110 LEU A O 1
ATOM 878 N N . SER A 1 111 ? 15.492 -12.945 -4.145 1 91.44 111 SER A N 1
ATOM 879 C CA . SER A 1 111 ? 15.734 -13.758 -5.328 1 91.44 111 SER A CA 1
ATOM 880 C C . SER A 1 111 ? 16.969 -14.641 -5.156 1 91.44 111 SER A C 1
ATOM 882 O O . SER A 1 111 ? 17.953 -14.227 -4.535 1 91.44 111 SER A O 1
ATOM 884 N N . ASN A 1 112 ? 16.891 -15.797 -5.656 1 92 112 ASN A N 1
ATOM 885 C CA . ASN A 1 112 ? 18 -16.734 -5.574 1 92 112 ASN A CA 1
ATOM 886 C C . ASN A 1 112 ? 19.062 -16.422 -6.629 1 92 112 ASN A C 1
ATOM 888 O O . ASN A 1 112 ? 18.75 -16.156 -7.785 1 92 112 ASN A O 1
ATOM 892 N N . ILE A 1 113 ? 20.25 -16.312 -6.215 1 94.94 113 ILE A N 1
ATOM 893 C CA . ILE A 1 113 ? 21.406 -16.266 -7.094 1 94.94 113 ILE A CA 1
ATOM 894 C C . ILE A 1 113 ? 22.344 -17.422 -6.758 1 94.94 113 ILE A C 1
ATOM 896 O O . ILE A 1 113 ? 22.891 -17.484 -5.656 1 94.94 113 ILE A O 1
ATOM 900 N N . ILE A 1 114 ? 22.516 -18.328 -7.699 1 95.38 114 ILE A N 1
ATOM 901 C CA . ILE A 1 114 ? 23.328 -19.516 -7.48 1 95.38 114 ILE A CA 1
ATOM 902 C C . ILE A 1 114 ? 24.75 -19.281 -8.023 1 95.38 114 ILE A C 1
ATOM 904 O O . ILE A 1 114 ? 24.922 -19 -9.211 1 95.38 114 ILE A O 1
ATOM 908 N N . VAL A 1 115 ? 25.688 -19.328 -7.164 1 97 115 VAL A N 1
ATOM 909 C CA . VAL A 1 115 ? 27.078 -19.203 -7.555 1 97 115 VAL A CA 1
ATOM 910 C C . VAL A 1 115 ? 27.641 -20.578 -7.906 1 97 115 VAL A C 1
ATOM 912 O O . VAL A 1 115 ? 27.625 -21.5 -7.086 1 97 115 VAL A O 1
ATOM 915 N N . VAL A 1 116 ? 28.156 -20.688 -9.07 1 96.88 116 VAL A N 1
ATOM 916 C CA . VAL A 1 116 ? 28.609 -21.984 -9.578 1 96.88 116 VAL A CA 1
ATOM 917 C C . VAL A 1 116 ? 30.141 -22.016 -9.625 1 96.88 116 VAL A C 1
ATOM 919 O O . VAL A 1 116 ? 30.75 -23.078 -9.516 1 96.88 116 VAL A O 1
ATOM 922 N N . HIS A 1 117 ? 30.766 -20.812 -9.875 1 96.75 117 HIS A N 1
ATOM 923 C CA . HIS A 1 117 ? 32.219 -20.719 -9.938 1 96.75 117 HIS A CA 1
ATOM 924 C C . HIS A 1 117 ? 32.688 -19.328 -9.555 1 96.75 117 HIS A C 1
ATOM 926 O O . HIS A 1 117 ? 32.062 -18.328 -9.922 1 96.75 117 HIS A O 1
ATOM 932 N N . GLU A 1 118 ? 33.781 -19.328 -8.789 1 96.5 118 GLU A N 1
ATOM 933 C CA . GLU A 1 118 ? 34.5 -18.094 -8.453 1 96.5 118 GLU A CA 1
ATOM 934 C C . GLU A 1 118 ? 35.969 -18.219 -8.773 1 96.5 118 GLU A C 1
ATOM 936 O O . GLU A 1 118 ? 36.594 -19.25 -8.484 1 96.5 118 GLU A O 1
ATOM 941 N N . SER A 1 119 ? 36.562 -17.219 -9.336 1 95.69 119 SER A N 1
ATOM 942 C CA . SER A 1 119 ? 37.969 -17.234 -9.656 1 95.69 119 SER A CA 1
ATOM 943 C C . SER A 1 119 ? 38.812 -16.688 -8.5 1 95.69 119 SER A C 1
ATOM 945 O O . SER A 1 119 ? 40.031 -16.891 -8.461 1 95.69 119 SER A O 1
ATOM 947 N N . GLY A 1 120 ? 38.188 -15.953 -7.547 1 94.12 120 GLY A N 1
ATOM 948 C CA . GLY A 1 120 ? 38.906 -15.461 -6.375 1 94.12 120 GLY A CA 1
ATOM 949 C C . GLY A 1 120 ? 39.281 -13.992 -6.469 1 94.12 120 GLY A C 1
ATOM 950 O O . GLY A 1 120 ? 39.875 -13.438 -5.551 1 94.12 120 GLY A O 1
ATOM 951 N N . ARG A 1 121 ? 38.812 -13.328 -7.492 1 96.06 121 ARG A N 1
ATOM 952 C CA . ARG A 1 121 ? 39.125 -11.906 -7.668 1 96.06 121 ARG A CA 1
ATOM 953 C C . ARG A 1 121 ? 38.344 -11.055 -6.684 1 96.06 121 ARG A C 1
ATOM 955 O O . ARG A 1 121 ? 37.219 -11.43 -6.273 1 96.06 121 ARG A O 1
ATOM 962 N N . GLU A 1 122 ? 38.906 -9.938 -6.336 1 95.81 122 GLU A N 1
ATOM 963 C CA . GLU A 1 122 ? 38.25 -9.016 -5.402 1 95.81 122 GLU A CA 1
ATOM 964 C C . GLU A 1 122 ? 36.938 -8.492 -5.965 1 95.81 122 GLU A C 1
ATOM 966 O O . GLU A 1 122 ? 36 -8.273 -5.219 1 95.81 122 GLU A O 1
ATOM 971 N N . GLU A 1 123 ? 36.906 -8.297 -7.27 1 96.88 123 GLU A N 1
ATOM 972 C CA . GLU A 1 123 ? 35.688 -7.801 -7.914 1 96.88 123 GLU A CA 1
ATOM 973 C C . GLU A 1 123 ? 34.5 -8.734 -7.664 1 96.88 123 GLU A C 1
ATOM 975 O O . GLU A 1 123 ? 33.375 -8.281 -7.5 1 96.88 123 GLU A O 1
ATOM 980 N N . GLU A 1 124 ? 34.75 -9.992 -7.609 1 97.12 124 GLU A N 1
ATOM 981 C CA . GLU A 1 124 ? 33.719 -10.984 -7.379 1 97.12 124 GLU A CA 1
ATOM 982 C C . GLU A 1 124 ? 33.094 -10.82 -5.992 1 97.12 124 GLU A C 1
ATOM 984 O O . GLU A 1 124 ? 31.875 -10.906 -5.84 1 97.12 124 GLU A O 1
ATOM 989 N N . ARG A 1 125 ? 33.938 -10.609 -5.059 1 96.12 125 ARG A N 1
ATOM 990 C CA . ARG A 1 125 ? 33.469 -10.414 -3.693 1 96.12 125 ARG A CA 1
ATOM 991 C C . ARG A 1 125 ? 32.594 -9.188 -3.594 1 96.12 125 ARG A C 1
ATOM 993 O O . ARG A 1 125 ? 31.547 -9.219 -2.932 1 96.12 125 ARG A O 1
ATOM 1000 N N . VAL A 1 126 ? 33 -8.211 -4.23 1 96.25 126 VAL A N 1
ATOM 1001 C CA . VAL A 1 126 ? 32.25 -6.965 -4.207 1 96.25 126 VAL A CA 1
ATOM 1002 C C . VAL A 1 126 ? 30.875 -7.176 -4.855 1 96.25 126 VAL A C 1
ATOM 1004 O O . VAL A 1 126 ? 29.859 -6.734 -4.32 1 96.25 126 VAL A O 1
ATOM 1007 N N . ILE A 1 127 ? 30.812 -7.852 -5.988 1 97.19 127 ILE A N 1
ATOM 1008 C CA . ILE A 1 127 ? 29.578 -8.109 -6.727 1 97.19 127 ILE A CA 1
ATOM 1009 C C . ILE A 1 127 ? 28.625 -8.93 -5.863 1 97.19 127 ILE A C 1
ATOM 1011 O O . ILE A 1 127 ? 27.453 -8.586 -5.719 1 97.19 127 ILE A O 1
ATOM 1015 N N . LEU A 1 128 ? 29.109 -9.922 -5.238 1 96.69 128 LEU A N 1
ATOM 1016 C CA . LEU A 1 128 ? 28.281 -10.805 -4.422 1 96.69 128 LEU A CA 1
ATOM 1017 C C . LEU A 1 128 ? 27.812 -10.094 -3.16 1 96.69 128 LEU A C 1
ATOM 1019 O O . LEU A 1 128 ? 26.688 -10.32 -2.705 1 96.69 128 LEU A O 1
ATOM 1023 N N . GLU A 1 129 ? 28.672 -9.273 -2.656 1 94.25 129 GLU A N 1
ATOM 1024 C CA . GLU A 1 129 ? 28.281 -8.5 -1.48 1 94.25 129 GLU A CA 1
ATOM 1025 C C . GLU A 1 129 ? 27.141 -7.535 -1.809 1 94.25 129 GLU A C 1
ATOM 1027 O O . GLU A 1 129 ? 26.234 -7.332 -0.998 1 94.25 129 GLU A O 1
ATOM 1032 N N . GLU A 1 130 ? 27.219 -6.934 -2.973 1 91.88 130 GLU A N 1
ATOM 1033 C CA . GLU A 1 130 ? 26.141 -6.031 -3.389 1 91.88 130 GLU A CA 1
ATOM 1034 C C . GLU A 1 130 ? 24.812 -6.777 -3.537 1 91.88 130 GLU A C 1
ATOM 1036 O O . GLU A 1 130 ? 23.766 -6.25 -3.18 1 91.88 130 GLU A O 1
ATOM 1041 N N . PHE A 1 131 ? 24.906 -7.984 -4.043 1 92.94 131 PHE A N 1
ATOM 1042 C CA . PHE A 1 131 ? 23.688 -8.789 -4.164 1 92.94 131 PHE A CA 1
ATOM 1043 C C . PHE A 1 131 ? 23.141 -9.156 -2.789 1 92.94 131 PHE A C 1
ATOM 1045 O O . PHE A 1 131 ? 21.938 -9.102 -2.559 1 92.94 131 PHE A O 1
ATOM 1052 N N . ARG A 1 132 ? 24.031 -9.469 -1.918 1 90.5 132 ARG A N 1
ATOM 1053 C CA . ARG A 1 132 ? 23.625 -9.828 -0.56 1 90.5 132 ARG A CA 1
ATOM 1054 C C . ARG A 1 132 ? 22.984 -8.641 0.151 1 90.5 132 ARG A C 1
ATOM 1056 O O . ARG A 1 132 ? 21.953 -8.797 0.824 1 90.5 132 ARG A O 1
ATOM 1063 N N . ARG A 1 133 ? 23.562 -7.539 -0.073 1 84.44 133 ARG A N 1
ATOM 1064 C CA . ARG A 1 133 ? 23.062 -6.324 0.557 1 84.44 133 ARG A CA 1
ATOM 1065 C C . ARG A 1 133 ? 21.672 -5.969 0.023 1 84.44 133 ARG A C 1
ATOM 1067 O O . ARG A 1 133 ? 20.859 -5.359 0.729 1 84.44 133 ARG A O 1
ATOM 1074 N N . ALA A 1 134 ? 21.469 -6.387 -1.143 1 85 134 ALA A N 1
ATOM 1075 C CA . ALA A 1 134 ? 20.172 -6.129 -1.755 1 85 134 ALA A CA 1
ATOM 1076 C C . ALA A 1 134 ? 19.141 -7.148 -1.294 1 85 134 ALA A C 1
ATOM 1078 O O . ALA A 1 134 ? 17.953 -7.031 -1.617 1 85 134 ALA A O 1
ATOM 1079 N N . GLY A 1 135 ? 19.609 -8.164 -0.517 1 86.06 135 GLY A N 1
ATOM 1080 C CA . GLY A 1 135 ? 18.688 -9.141 0.047 1 86.06 135 GLY A CA 1
ATOM 1081 C C . GLY A 1 135 ? 18.578 -10.398 -0.784 1 86.06 135 GLY A C 1
ATOM 1082 O O . GLY A 1 135 ? 17.672 -11.211 -0.567 1 86.06 135 GLY A O 1
ATOM 1083 N N . ALA A 1 136 ? 19.453 -10.562 -1.781 1 90.44 136 ALA A N 1
ATOM 1084 C CA . ALA A 1 136 ? 19.438 -11.781 -2.578 1 90.44 136 ALA A CA 1
ATOM 1085 C C . ALA A 1 136 ? 19.875 -12.984 -1.747 1 90.44 136 ALA A C 1
ATOM 1087 O O . ALA A 1 136 ? 20.641 -12.844 -0.791 1 90.44 136 ALA A O 1
ATOM 1088 N N . ILE A 1 137 ? 19.344 -14.102 -2.037 1 90.25 137 ILE A N 1
ATOM 1089 C CA . ILE A 1 137 ? 19.75 -15.352 -1.409 1 90.25 137 ILE A CA 1
ATOM 1090 C C . ILE A 1 137 ? 20.828 -16.031 -2.254 1 90.25 137 ILE A C 1
ATOM 1092 O O . ILE A 1 137 ? 20.547 -16.531 -3.348 1 90.25 137 ILE A O 1
ATOM 1096 N N . ILE A 1 138 ? 22.047 -16.016 -1.694 1 92.94 138 ILE A N 1
ATOM 1097 C CA . ILE A 1 138 ? 23.172 -16.547 -2.449 1 92.94 138 ILE A CA 1
ATOM 1098 C C . ILE A 1 138 ? 23.484 -17.969 -2 1 92.94 138 ILE A C 1
ATOM 1100 O O . ILE A 1 138 ? 23.641 -18.234 -0.805 1 92.94 138 ILE A O 1
ATOM 1104 N N . SER A 1 139 ? 23.438 -18.875 -2.902 1 92.44 139 SER A N 1
ATOM 1105 C CA . SER A 1 139 ? 23.812 -20.266 -2.646 1 92.44 139 SER A CA 1
ATOM 1106 C C . SER A 1 139 ? 24.953 -20.719 -3.555 1 92.44 139 SER A C 1
ATOM 1108 O O . SER A 1 139 ? 25.203 -20.094 -4.586 1 92.44 139 SER A O 1
ATOM 1110 N N . HIS A 1 140 ? 25.672 -21.734 -3.105 1 94.31 140 HIS A N 1
ATOM 1111 C CA . HIS A 1 140 ? 26.797 -22.266 -3.859 1 94.31 140 HIS A CA 1
ATOM 1112 C C . HIS A 1 140 ? 26.594 -23.734 -4.211 1 94.31 140 HIS A C 1
ATOM 1114 O O . HIS A 1 140 ? 26.141 -24.516 -3.379 1 94.31 140 HIS A O 1
ATOM 1120 N N . ILE A 1 141 ? 26.781 -24.016 -5.469 1 93.06 141 ILE A N 1
ATOM 1121 C CA . ILE A 1 141 ? 26.75 -25.422 -5.887 1 93.06 141 ILE A CA 1
ATOM 1122 C C . ILE A 1 141 ? 27.781 -25.641 -6.992 1 93.06 141 ILE A C 1
ATOM 1124 O O . ILE A 1 141 ? 28.266 -24.688 -7.605 1 93.06 141 ILE A O 1
ATOM 1128 N N . SER A 1 142 ? 28.156 -26.906 -7.25 1 92.5 142 SER A N 1
ATOM 1129 C CA . SER A 1 142 ? 29.094 -27.25 -8.32 1 92.5 142 SER A CA 1
ATOM 1130 C C . SER A 1 142 ? 28.438 -27.156 -9.688 1 92.5 142 SER A C 1
ATOM 1132 O O . SER A 1 142 ? 27.203 -27.109 -9.781 1 92.5 142 SER A O 1
ATOM 1134 N N . VAL A 1 143 ? 29.234 -27.109 -10.719 1 88.69 143 VAL A N 1
ATOM 1135 C CA . VAL A 1 143 ? 28.734 -27 -12.094 1 88.69 143 VAL A CA 1
ATOM 1136 C C . VAL A 1 143 ? 27.844 -28.203 -12.414 1 88.69 143 VAL A C 1
ATOM 1138 O O . VAL A 1 143 ? 26.75 -28.047 -12.961 1 88.69 143 VAL A O 1
ATOM 1141 N N . GLU A 1 144 ? 28.297 -29.391 -12.102 1 86.31 144 GLU A N 1
ATOM 1142 C CA . GLU A 1 144 ? 27.562 -30.609 -12.391 1 86.31 144 GLU A CA 1
ATOM 1143 C C . GLU A 1 144 ? 26.25 -30.672 -11.609 1 86.31 144 GLU A C 1
ATOM 1145 O O . GLU A 1 144 ? 25.203 -31.016 -12.156 1 86.31 144 GLU A O 1
ATOM 1150 N N . GLU A 1 145 ? 26.359 -30.328 -10.391 1 90.88 145 GLU A N 1
ATOM 1151 C CA . GLU A 1 145 ? 25.156 -30.344 -9.555 1 90.88 145 GLU A CA 1
ATOM 1152 C C . GLU A 1 145 ? 24.156 -29.266 -9.992 1 90.88 145 GLU A C 1
ATOM 1154 O O . GLU A 1 145 ? 22.953 -29.484 -9.914 1 90.88 145 GLU A O 1
ATOM 1159 N N . HIS A 1 146 ? 24.703 -28.203 -10.477 1 92.88 146 HIS A N 1
ATOM 1160 C CA . HIS A 1 146 ? 23.859 -27.109 -10.906 1 92.88 146 HIS A CA 1
ATOM 1161 C C . HIS A 1 146 ? 22.938 -27.547 -12.039 1 92.88 146 HIS A C 1
ATOM 1163 O O . HIS A 1 146 ? 21.719 -27.391 -11.953 1 92.88 146 HIS A O 1
ATOM 1169 N N . ASP A 1 147 ? 23.469 -28.094 -13.07 1 91 147 ASP A N 1
ATOM 1170 C CA . ASP A 1 147 ? 22.656 -28.453 -14.242 1 91 147 ASP A CA 1
ATOM 1171 C C . ASP A 1 147 ? 21.672 -29.562 -13.914 1 91 147 ASP A C 1
ATOM 1173 O O . ASP A 1 147 ? 20.562 -29.609 -14.461 1 91 147 ASP A O 1
ATOM 1177 N N . ARG A 1 148 ? 22.062 -30.453 -13.023 1 91.44 148 ARG A N 1
ATOM 1178 C CA . ARG A 1 148 ? 21.156 -31.484 -12.562 1 91.44 148 ARG A CA 1
ATOM 1179 C C . ARG A 1 148 ? 19.969 -30.875 -11.812 1 91.44 148 ARG A C 1
ATOM 1181 O O . ARG A 1 148 ? 18.812 -31.219 -12.07 1 91.44 148 ARG A O 1
ATOM 1188 N N . LYS A 1 149 ? 20.25 -29.969 -10.922 1 92 149 LYS A N 1
ATOM 1189 C CA . LYS A 1 149 ? 19.203 -29.312 -10.133 1 92 149 LYS A CA 1
ATOM 1190 C C . LYS A 1 149 ? 18.297 -28.469 -11.016 1 92 149 LYS A C 1
ATOM 1192 O O . LYS A 1 149 ? 17.094 -28.359 -10.758 1 92 149 LYS A O 1
ATOM 1197 N N . MET A 1 150 ? 18.891 -27.875 -12.031 1 92.5 150 MET A N 1
ATOM 1198 C CA . MET A 1 150 ? 18.078 -27.062 -12.938 1 92.5 150 MET A CA 1
ATOM 1199 C C . MET A 1 150 ? 17.109 -27.922 -13.742 1 92.5 150 MET A C 1
ATOM 1201 O O . MET A 1 150 ? 16.016 -27.484 -14.062 1 92.5 150 MET A O 1
ATOM 1205 N N . ALA A 1 151 ? 17.562 -29.156 -14.062 1 92.5 151 ALA A N 1
ATOM 1206 C CA . ALA A 1 151 ? 16.641 -30.078 -14.703 1 92.5 151 ALA A CA 1
ATOM 1207 C C . ALA A 1 151 ? 15.445 -30.391 -13.805 1 92.5 151 ALA A C 1
ATOM 1209 O O . ALA A 1 151 ? 14.305 -30.438 -14.266 1 92.5 151 ALA A O 1
ATOM 1210 N N . GLU A 1 152 ? 15.742 -30.578 -12.555 1 93.56 152 GLU A N 1
ATOM 1211 C CA . GLU A 1 152 ? 14.703 -30.875 -11.586 1 93.56 152 GLU A CA 1
ATOM 1212 C C . GLU A 1 152 ? 13.789 -29.672 -11.352 1 93.56 152 GLU A C 1
ATOM 1214 O O . GLU A 1 152 ? 12.562 -29.828 -11.312 1 93.56 152 GLU A O 1
ATOM 1219 N N . ILE A 1 153 ? 14.359 -28.516 -11.258 1 93.81 153 ILE A N 1
ATOM 1220 C CA . ILE A 1 153 ? 13.633 -27.312 -10.875 1 93.81 153 ILE A CA 1
ATOM 1221 C C . ILE A 1 153 ? 12.938 -26.719 -12.102 1 93.81 153 ILE A C 1
ATOM 1223 O O . ILE A 1 153 ? 11.703 -26.688 -12.172 1 93.81 153 ILE A O 1
ATOM 1227 N N . GLN A 1 154 ? 13.703 -26.328 -13.055 1 94.62 154 GLN A N 1
ATOM 1228 C CA . GLN A 1 154 ? 13.141 -25.641 -14.219 1 94.62 154 GLN A CA 1
ATOM 1229 C C . GLN A 1 154 ? 12.562 -26.641 -15.219 1 94.62 154 GLN A C 1
ATOM 1231 O O . GLN A 1 154 ? 11.523 -26.391 -15.828 1 94.62 154 GLN A O 1
ATOM 1236 N N . GLY A 1 155 ? 13.227 -27.812 -15.359 1 95.88 155 GLY A N 1
ATOM 1237 C CA . GLY A 1 155 ? 12.727 -28.812 -16.281 1 95.88 155 GLY A CA 1
ATOM 1238 C C . GLY A 1 155 ? 11.328 -29.297 -15.922 1 95.88 155 GLY A C 1
ATOM 1239 O O . GLY A 1 155 ? 10.445 -29.359 -16.781 1 95.88 155 GLY A O 1
ATOM 1240 N N . THR A 1 156 ? 11.141 -29.609 -14.648 1 96.81 156 THR A N 1
ATOM 1241 C CA . THR A 1 156 ? 9.859 -30.125 -14.188 1 96.81 156 THR A CA 1
ATOM 1242 C C . THR A 1 156 ? 8.773 -29.062 -14.305 1 96.81 156 THR A C 1
ATOM 1244 O O . THR A 1 156 ? 7.715 -29.297 -14.883 1 96.81 156 THR A O 1
ATOM 1247 N N . ALA A 1 157 ? 9.047 -27.859 -13.812 1 97.31 157 ALA A N 1
ATOM 1248 C CA . ALA A 1 157 ? 8.055 -26.797 -13.781 1 97.31 157 ALA A CA 1
ATOM 1249 C C . ALA A 1 157 ? 7.609 -26.422 -15.188 1 97.31 157 ALA A C 1
ATOM 1251 O O . ALA A 1 157 ? 6.41 -26.344 -15.469 1 97.31 157 ALA A O 1
ATOM 1252 N N . HIS A 1 158 ? 8.555 -26.266 -16.078 1 97.94 158 HIS A N 1
ATOM 1253 C CA . HIS A 1 158 ? 8.25 -25.812 -17.422 1 97.94 158 HIS A CA 1
ATOM 1254 C C . HIS A 1 158 ? 7.535 -26.906 -18.219 1 97.94 158 HIS A C 1
ATOM 1256 O O . HIS A 1 158 ? 6.609 -26.625 -18.984 1 97.94 158 HIS A O 1
ATOM 1262 N N . PHE A 1 159 ? 8.008 -28.188 -18.047 1 98.56 159 PHE A N 1
ATOM 1263 C CA . PHE A 1 159 ? 7.359 -29.297 -18.75 1 98.56 159 PHE A CA 1
ATOM 1264 C C . PHE A 1 159 ? 5.883 -29.375 -18.375 1 98.56 159 PHE A C 1
ATOM 1266 O O . PHE A 1 159 ? 5.027 -29.5 -19.266 1 98.56 159 PHE A O 1
ATOM 1273 N N . LEU A 1 160 ? 5.582 -29.234 -17.109 1 98.75 160 LEU A N 1
ATOM 1274 C CA . LEU A 1 160 ? 4.211 -29.375 -16.625 1 98.75 160 LEU A CA 1
ATOM 1275 C C . LEU A 1 160 ? 3.354 -28.188 -17.062 1 98.75 160 LEU A C 1
ATOM 1277 O O . LEU A 1 160 ? 2.16 -28.359 -17.344 1 98.75 160 LEU A O 1
ATOM 1281 N N . LEU A 1 161 ? 3.891 -26.984 -17.188 1 98.5 161 LEU A N 1
ATOM 1282 C CA . LEU A 1 161 ? 3.133 -25.828 -17.641 1 98.5 161 LEU A CA 1
ATOM 1283 C C . LEU A 1 161 ? 2.854 -25.922 -19.141 1 98.5 161 LEU A C 1
ATOM 1285 O O . LEU A 1 161 ? 1.781 -25.531 -19.594 1 98.5 161 LEU A O 1
ATOM 1289 N N . PHE A 1 162 ? 3.838 -26.469 -19.922 1 98.44 162 PHE A N 1
ATOM 1290 C CA . PHE A 1 162 ? 3.578 -26.719 -21.328 1 98.44 162 PHE A CA 1
ATOM 1291 C C . PHE A 1 162 ? 2.508 -27.797 -21.5 1 98.44 162 PHE A C 1
ATOM 1293 O O . PHE A 1 162 ? 1.665 -27.703 -22.391 1 98.44 162 PHE A O 1
ATOM 1300 N N . LEU A 1 163 ? 2.605 -28.859 -20.656 1 98.62 163 LEU A N 1
ATOM 1301 C CA . LEU A 1 163 ? 1.603 -29.906 -20.703 1 98.62 163 LEU A CA 1
ATOM 1302 C C . LEU A 1 163 ? 0.219 -29.359 -20.375 1 98.62 163 LEU A C 1
ATOM 1304 O O . LEU A 1 163 ? -0.771 -29.75 -21 1 98.62 163 LEU A O 1
ATOM 1308 N N . PHE A 1 164 ? 0.128 -28.469 -19.359 1 98 164 PHE A N 1
ATOM 1309 C CA . PHE A 1 164 ? -1.09 -27.75 -19.016 1 98 164 PHE A CA 1
ATOM 1310 C C . PHE A 1 164 ? -1.67 -27.047 -20.234 1 98 164 PHE A C 1
ATOM 1312 O O . PHE A 1 164 ? -2.852 -27.203 -20.547 1 98 164 PHE A O 1
ATOM 1319 N N . ALA A 1 165 ? -0.849 -26.266 -20.938 1 97.06 165 ALA A N 1
ATOM 1320 C CA . ALA A 1 165 ? -1.278 -25.484 -22.109 1 97.06 165 ALA A CA 1
ATOM 1321 C C . ALA A 1 165 ? -1.719 -26.406 -23.234 1 97.06 165 ALA A C 1
ATOM 1323 O O . ALA A 1 165 ? -2.75 -26.172 -23.875 1 97.06 165 ALA A O 1
ATOM 1324 N N . LEU A 1 166 ? -0.908 -27.453 -23.438 1 97.31 166 LEU A N 1
ATOM 1325 C CA . LEU A 1 166 ? -1.216 -28.375 -24.516 1 97.31 166 LEU A CA 1
ATOM 1326 C C . LEU A 1 166 ? -2.551 -29.078 -24.281 1 97.31 166 LEU A C 1
ATOM 1328 O O . LEU A 1 166 ? -3.338 -29.25 -25.219 1 97.31 166 LEU A O 1
ATOM 1332 N N . THR A 1 167 ? -2.816 -29.469 -23.047 1 96.38 167 THR A N 1
ATOM 1333 C CA . THR A 1 167 ? -4.035 -30.188 -22.672 1 96.38 167 THR A CA 1
ATOM 1334 C C . THR A 1 167 ? -5.258 -29.297 -22.844 1 96.38 167 THR A C 1
ATOM 1336 O O . THR A 1 167 ? -6.332 -29.766 -23.219 1 96.38 167 THR A O 1
ATOM 1339 N N . LEU A 1 168 ? -5.121 -28.031 -22.547 1 93.88 168 LEU A N 1
ATOM 1340 C CA . LEU A 1 168 ? -6.266 -27.141 -22.484 1 93.88 168 LEU A CA 1
ATOM 1341 C C . LEU A 1 168 ? -6.434 -26.391 -23.812 1 93.88 168 LEU A C 1
ATOM 1343 O O . LEU A 1 168 ? -7.402 -25.641 -23.984 1 93.88 168 LEU A O 1
ATOM 1347 N N . ARG A 1 169 ? -5.523 -26.594 -24.703 1 92.5 169 ARG A N 1
ATOM 1348 C CA . ARG A 1 169 ? -5.57 -25.906 -26 1 92.5 169 ARG A CA 1
ATOM 1349 C C . ARG A 1 169 ? -6.906 -26.156 -26.688 1 92.5 169 ARG A C 1
ATOM 1351 O O . ARG A 1 169 ? -7.363 -27.281 -26.797 1 92.5 169 ARG A O 1
ATOM 1358 N N . GLY A 1 170 ? -7.512 -25.062 -27.109 1 88.81 170 GLY A N 1
ATOM 1359 C CA . GLY A 1 170 ? -8.742 -25.125 -27.891 1 88.81 170 GLY A CA 1
ATOM 1360 C C . GLY A 1 170 ? -9.977 -25.328 -27.031 1 88.81 170 GLY A C 1
ATOM 1361 O O . GLY A 1 170 ? -11.094 -25.406 -27.547 1 88.81 170 GLY A O 1
ATOM 1362 N N . ARG A 1 171 ? -9.836 -25.391 -25.75 1 87.12 171 ARG A N 1
ATOM 1363 C CA . ARG A 1 171 ? -10.969 -25.734 -24.891 1 87.12 171 ARG A CA 1
ATOM 1364 C C . ARG A 1 171 ? -11.641 -24.484 -24.344 1 87.12 171 ARG A C 1
ATOM 1366 O O . ARG A 1 171 ? -12.828 -24.5 -24 1 87.12 171 ARG A O 1
ATOM 1373 N N . PHE A 1 172 ? -10.75 -23.469 -24.094 1 79.5 172 PHE A N 1
ATOM 1374 C CA . PHE A 1 172 ? -11.297 -22.281 -23.453 1 79.5 172 PHE A CA 1
ATOM 1375 C C . PHE A 1 172 ? -11.195 -21.062 -24.359 1 79.5 172 PHE A C 1
ATOM 1377 O O . PHE A 1 172 ? -10.281 -20.969 -25.188 1 79.5 172 PHE A O 1
ATOM 1384 N N . GLY A 1 173 ? -12.07 -20.812 -25.219 1 62.53 173 GLY A N 1
ATOM 1385 C CA . GLY A 1 173 ? -11.961 -19.562 -25.969 1 62.53 173 GLY A CA 1
ATOM 1386 C C . GLY A 1 173 ? -11.305 -18.453 -25.188 1 62.53 173 GLY A C 1
ATOM 1387 O O . GLY A 1 173 ? -10.352 -18.688 -24.438 1 62.53 173 GLY A O 1
ATOM 1388 N N . LYS A 1 174 ? -11.523 -17.25 -25.422 1 56.91 174 LYS A N 1
ATOM 1389 C CA . LYS A 1 174 ? -10.945 -16.094 -24.734 1 56.91 174 LYS A CA 1
ATOM 1390 C C . LYS A 1 174 ? -11.586 -15.883 -23.375 1 56.91 174 LYS A C 1
ATOM 1392 O O . LYS A 1 174 ? -11.188 -14.984 -22.625 1 56.91 174 LYS A O 1
ATOM 1397 N N . ALA A 1 175 ? -12.508 -16.922 -22.906 1 58.56 175 ALA A N 1
ATOM 1398 C CA . ALA A 1 175 ? -13.281 -16.578 -21.719 1 58.56 175 ALA A CA 1
ATOM 1399 C C . ALA A 1 175 ? -12.883 -17.453 -20.531 1 58.56 175 ALA A C 1
ATOM 1401 O O . ALA A 1 175 ? -13.492 -18.484 -20.297 1 58.56 175 ALA A O 1
ATOM 1402 N N . TYR A 1 176 ? -11.891 -17.281 -19.859 1 66.44 176 TYR A N 1
ATOM 1403 C CA . TYR A 1 176 ? -11.492 -17.969 -18.625 1 66.44 176 TYR A CA 1
ATOM 1404 C C . TYR A 1 176 ? -12.445 -17.641 -17.484 1 66.44 176 TYR A C 1
ATOM 1406 O O . TYR A 1 176 ? -12.078 -17.75 -16.312 1 66.44 176 TYR A O 1
ATOM 1414 N N . HIS A 1 177 ? -13.703 -17.438 -17.812 1 76.5 177 HIS A N 1
ATOM 1415 C CA . HIS A 1 177 ? -14.648 -16.938 -16.812 1 76.5 177 HIS A CA 1
ATOM 1416 C C . HIS A 1 177 ? -15.094 -18.047 -15.867 1 76.5 177 HIS A C 1
ATOM 1418 O O . HIS A 1 177 ? -15.844 -17.797 -14.922 1 76.5 177 HIS A O 1
ATOM 1424 N N . TYR A 1 178 ? -14.469 -19.25 -15.992 1 85.56 178 TYR A N 1
ATOM 1425 C CA . TYR A 1 178 ? -14.828 -20.344 -15.094 1 85.56 178 TYR A CA 1
ATOM 1426 C C . TYR A 1 178 ? -13.625 -20.781 -14.266 1 85.56 178 TYR A C 1
ATOM 1428 O O . TYR A 1 178 ? -13.719 -21.719 -13.461 1 85.56 178 TYR A O 1
ATOM 1436 N N . GLY A 1 179 ? -12.594 -20.109 -14.445 1 89.88 179 GLY A N 1
ATOM 1437 C CA . GLY A 1 179 ? -11.352 -20.594 -13.867 1 89.88 179 GLY A CA 1
ATOM 1438 C C . GLY A 1 179 ? -11.281 -20.422 -12.359 1 89.88 179 GLY A C 1
ATOM 1439 O O . GLY A 1 179 ? -11.75 -19.422 -11.828 1 89.88 179 GLY A O 1
ATOM 1440 N N . SER A 1 180 ? -10.773 -21.469 -11.633 1 91.88 180 SER A N 1
ATOM 1441 C CA . SER A 1 180 ? -10.414 -21.344 -10.219 1 91.88 180 SER A CA 1
ATOM 1442 C C . SER A 1 180 ? -9.117 -20.562 -10.047 1 91.88 180 SER A C 1
ATOM 1444 O O . SER A 1 180 ? -8.352 -20.406 -11.008 1 91.88 180 SER A O 1
ATOM 1446 N N . PRO A 1 181 ? -8.883 -20.047 -8.883 1 92.62 181 PRO A N 1
ATOM 1447 C CA . PRO A 1 181 ? -7.676 -19.234 -8.68 1 92.62 181 PRO A CA 1
ATOM 1448 C C . PRO A 1 181 ? -6.398 -20 -9.023 1 92.62 181 PRO A C 1
ATOM 1450 O O . PRO A 1 181 ? -5.5 -19.453 -9.656 1 92.62 181 PRO A O 1
ATOM 1453 N N . ILE A 1 182 ? -6.309 -21.25 -8.617 1 95.69 182 ILE A N 1
ATOM 1454 C CA . ILE A 1 182 ? -5.121 -22.062 -8.898 1 95.69 182 ILE A CA 1
ATOM 1455 C C . ILE A 1 182 ? -4.957 -22.234 -10.406 1 95.69 182 ILE A C 1
ATOM 1457 O O . ILE A 1 182 ? -3.857 -22.062 -10.938 1 95.69 182 ILE A O 1
ATOM 1461 N N . PHE A 1 183 ? -6.074 -22.547 -11.102 1 95.31 183 PHE A N 1
ATOM 1462 C CA . PHE A 1 183 ? -6.074 -22.688 -12.547 1 95.31 183 PHE A CA 1
ATOM 1463 C C . PHE A 1 183 ? -5.605 -21.406 -13.227 1 95.31 183 PHE A C 1
ATOM 1465 O O . PHE A 1 183 ? -4.773 -21.453 -14.141 1 95.31 183 PHE A O 1
ATOM 1472 N N . LEU A 1 184 ? -6.125 -20.344 -12.781 1 94.38 184 LEU A N 1
ATOM 1473 C CA . LEU A 1 184 ? -5.844 -19.062 -13.406 1 94.38 184 LEU A CA 1
ATOM 1474 C C . LEU A 1 184 ? -4.379 -18.672 -13.211 1 94.38 184 LEU A C 1
ATOM 1476 O O . LEU A 1 184 ? -3.764 -18.094 -14.117 1 94.38 184 LEU A O 1
ATOM 1480 N N . VAL A 1 185 ? -3.803 -18.953 -12.047 1 96.19 185 VAL A N 1
ATOM 1481 C CA . VAL A 1 185 ? -2.389 -18.703 -11.805 1 96.19 185 VAL A CA 1
ATOM 1482 C C . VAL A 1 185 ? -1.539 -19.562 -12.742 1 96.19 185 VAL A C 1
ATOM 1484 O O . VAL A 1 185 ? -0.596 -19.062 -13.359 1 96.19 185 VAL A O 1
ATOM 1487 N N . MET A 1 186 ? -1.879 -20.828 -12.852 1 96.94 186 MET A N 1
ATOM 1488 C CA . MET A 1 186 ? -1.131 -21.719 -13.734 1 96.94 186 MET A CA 1
ATOM 1489 C C . MET A 1 186 ? -1.24 -21.266 -15.188 1 96.94 186 MET A C 1
ATOM 1491 O O . MET A 1 186 ? -0.266 -21.328 -15.938 1 96.94 186 MET A O 1
ATOM 1495 N N . HIS A 1 187 ? -2.48 -20.828 -15.555 1 95.56 187 HIS A N 1
ATOM 1496 C CA . HIS A 1 187 ? -2.682 -20.312 -16.906 1 95.56 187 HIS A CA 1
ATOM 1497 C C . HIS A 1 187 ? -1.78 -19.109 -17.172 1 95.56 187 HIS A C 1
ATOM 1499 O O . HIS A 1 187 ? -1.186 -19 -18.234 1 95.56 187 HIS A O 1
ATOM 1505 N N . LYS A 1 188 ? -1.704 -18.25 -16.203 1 95.62 188 LYS A N 1
ATOM 1506 C CA . LYS A 1 188 ? -0.866 -17.062 -16.312 1 95.62 188 LYS A CA 1
ATOM 1507 C C . LYS A 1 188 ? 0.607 -17.438 -16.438 1 95.62 188 LYS A C 1
ATOM 1509 O O . LYS A 1 188 ? 1.332 -16.859 -17.25 1 95.62 188 LYS A O 1
ATOM 1514 N N . LEU A 1 189 ? 1.068 -18.391 -15.641 1 97.06 189 LEU A N 1
ATOM 1515 C CA . LEU A 1 189 ? 2.457 -18.844 -15.688 1 97.06 189 LEU A CA 1
ATOM 1516 C C . LEU A 1 189 ? 2.77 -19.5 -17.016 1 97.06 189 LEU A C 1
ATOM 1518 O O . LEU A 1 189 ? 3.83 -19.266 -17.609 1 97.06 189 LEU A O 1
ATOM 1522 N N . ALA A 1 190 ? 1.816 -20.344 -17.5 1 97.38 190 ALA A N 1
ATOM 1523 C CA . ALA A 1 190 ? 1.991 -20.969 -18.812 1 97.38 190 ALA A CA 1
ATOM 1524 C C . ALA A 1 190 ? 2.09 -19.922 -19.906 1 97.38 190 ALA A C 1
ATOM 1526 O O . ALA A 1 190 ? 2.953 -20.016 -20.797 1 97.38 190 ALA A O 1
ATOM 1527 N N . SER A 1 191 ? 1.228 -18.938 -19.812 1 95.88 191 SER A N 1
ATOM 1528 C CA . SER A 1 191 ? 1.246 -17.875 -20.797 1 95.88 191 SER A CA 1
ATOM 1529 C C . SER A 1 191 ? 2.576 -17.125 -20.781 1 95.88 191 SER A C 1
ATOM 1531 O O . SER A 1 191 ? 3.092 -16.734 -21.844 1 95.88 191 SER A O 1
ATOM 1533 N N . ARG A 1 192 ? 3.115 -16.953 -19.656 1 95.25 192 ARG A N 1
ATOM 1534 C CA . ARG A 1 192 ? 4.387 -16.25 -19.531 1 95.25 192 ARG A CA 1
ATOM 1535 C C . ARG A 1 192 ? 5.504 -17 -20.234 1 95.25 192 ARG A C 1
ATOM 1537 O O . ARG A 1 192 ? 6.234 -16.422 -21.047 1 95.25 192 ARG A O 1
ATOM 1544 N N . ILE A 1 193 ? 5.652 -18.312 -19.953 1 96.06 193 ILE A N 1
ATOM 1545 C CA . ILE A 1 193 ? 6.789 -19.031 -20.5 1 96.06 193 ILE A CA 1
ATOM 1546 C C . ILE A 1 193 ? 6.613 -19.219 -22.016 1 96.06 193 ILE A C 1
ATOM 1548 O O . ILE A 1 193 ? 7.586 -19.156 -22.766 1 96.06 193 ILE A O 1
ATOM 1552 N N . ILE A 1 194 ? 5.371 -19.328 -22.438 1 97.12 194 ILE A N 1
ATOM 1553 C CA . ILE A 1 194 ? 5.066 -19.547 -23.844 1 97.12 194 ILE A CA 1
ATOM 1554 C C . ILE A 1 194 ? 5.402 -18.297 -24.656 1 97.12 194 ILE A C 1
ATOM 1556 O O . ILE A 1 194 ? 5.766 -18.375 -25.828 1 97.12 194 ILE A O 1
ATOM 1560 N N . ASN A 1 195 ? 5.379 -17.156 -24.031 1 95.38 195 ASN A N 1
ATOM 1561 C CA . ASN A 1 195 ? 5.586 -15.914 -24.75 1 95.38 195 ASN A CA 1
ATOM 1562 C C . ASN A 1 195 ? 6.996 -15.367 -24.531 1 95.38 195 ASN A C 1
ATOM 1564 O O . ASN A 1 195 ? 7.277 -14.211 -24.859 1 95.38 195 ASN A O 1
ATOM 1568 N N . GLN A 1 196 ? 7.883 -16.156 -24 1 91.56 196 GLN A N 1
ATOM 1569 C CA . GLN A 1 196 ? 9.305 -15.836 -23.922 1 91.56 196 GLN A CA 1
ATOM 1570 C C . GLN A 1 196 ? 10.078 -16.5 -25.062 1 91.56 196 GLN A C 1
ATOM 1572 O O . GLN A 1 196 ? 9.477 -17.062 -25.984 1 91.56 196 GLN A O 1
ATOM 1577 N N . ASP A 1 197 ? 11.422 -16.297 -25.062 1 89.81 197 ASP A N 1
ATOM 1578 C CA . ASP A 1 197 ? 12.258 -16.906 -26.078 1 89.81 197 ASP A CA 1
ATOM 1579 C C . ASP A 1 197 ? 12.203 -18.438 -26.016 1 89.81 197 ASP A C 1
ATOM 1581 O O . ASP A 1 197 ? 12.68 -19.031 -25.047 1 89.81 197 ASP A O 1
ATOM 1585 N N . TRP A 1 198 ? 11.672 -19.062 -27.078 1 93.62 198 TRP A N 1
ATOM 1586 C CA . TRP A 1 198 ? 11.43 -20.5 -27.062 1 93.62 198 TRP A CA 1
ATOM 1587 C C . TRP A 1 198 ? 12.742 -21.281 -27 1 93.62 198 TRP A C 1
ATOM 1589 O O . TRP A 1 198 ? 12.773 -22.406 -26.5 1 93.62 198 TRP A O 1
ATOM 1599 N N . ARG A 1 199 ? 13.867 -20.703 -27.5 1 91.38 199 ARG A N 1
ATOM 1600 C CA . ARG A 1 199 ? 15.164 -21.375 -27.516 1 91.38 199 ARG A CA 1
ATOM 1601 C C . ARG A 1 199 ? 15.633 -21.703 -26.109 1 91.38 199 ARG A C 1
ATOM 1603 O O . ARG A 1 199 ? 16.281 -22.719 -25.875 1 91.38 199 ARG A O 1
ATOM 1610 N N . LEU A 1 200 ? 15.336 -20.766 -25.172 1 90.44 200 LEU A N 1
ATOM 1611 C CA . LEU A 1 200 ? 15.688 -20.953 -23.766 1 90.44 200 LEU A CA 1
ATOM 1612 C C . LEU A 1 200 ? 15.023 -22.219 -23.219 1 90.44 200 LEU A C 1
ATOM 1614 O O . LEU A 1 200 ? 15.688 -23.062 -22.625 1 90.44 200 LEU A O 1
ATOM 1618 N N . TYR A 1 201 ? 13.781 -22.391 -23.484 1 95.06 201 TYR A N 1
ATOM 1619 C CA . TYR A 1 201 ? 13.008 -23.484 -22.922 1 95.06 201 TYR A CA 1
ATOM 1620 C C . TYR A 1 201 ? 13.328 -24.797 -23.625 1 95.06 201 TYR A C 1
ATOM 1622 O O . TYR A 1 201 ? 13.266 -25.875 -23.031 1 95.06 201 TYR A O 1
ATOM 1630 N N . TYR A 1 202 ? 13.703 -24.672 -24.906 1 94.81 202 TYR A N 1
ATOM 1631 C CA . TYR A 1 202 ? 14.156 -25.875 -25.625 1 94.81 202 TYR A CA 1
ATOM 1632 C C . TYR A 1 202 ? 15.406 -26.453 -24.969 1 94.81 202 TYR A C 1
ATOM 1634 O O . TYR A 1 202 ? 15.477 -27.656 -24.703 1 94.81 202 TYR A O 1
ATOM 1642 N N . HIS A 1 203 ? 16.406 -25.594 -24.656 1 91.31 203 HIS A N 1
ATOM 1643 C CA . HIS A 1 203 ? 17.656 -26.047 -24.062 1 91.31 203 HIS A CA 1
ATOM 1644 C C . HIS A 1 203 ? 17.438 -26.578 -22.656 1 91.31 203 HIS A C 1
ATOM 1646 O O . HIS A 1 203 ? 18.078 -27.562 -22.25 1 91.31 203 HIS A O 1
ATOM 1652 N N . ILE A 1 204 ? 16.578 -25.922 -21.891 1 93.38 204 ILE A N 1
ATOM 1653 C CA . ILE A 1 204 ? 16.25 -26.375 -20.547 1 93.38 204 ILE A CA 1
ATOM 1654 C C . ILE A 1 204 ? 15.664 -27.781 -20.609 1 93.38 204 ILE A C 1
ATOM 1656 O O . ILE A 1 204 ? 16.047 -28.672 -19.844 1 93.38 204 ILE A O 1
ATOM 1660 N N . GLN A 1 205 ? 14.789 -27.984 -21.594 1 95.94 205 GLN A N 1
ATOM 1661 C CA . GLN A 1 205 ? 14.086 -29.25 -21.688 1 95.94 205 GLN A CA 1
ATOM 1662 C C . GLN A 1 205 ? 14.977 -30.328 -22.297 1 95.94 205 GLN A C 1
ATOM 1664 O O . GLN A 1 205 ? 14.82 -31.516 -22.016 1 95.94 205 GLN A O 1
ATOM 1669 N N . LYS A 1 206 ? 15.883 -29.844 -23.125 1 93.44 206 LYS A N 1
ATOM 1670 C CA . LYS A 1 206 ? 16.891 -30.797 -23.594 1 93.44 206 LYS A CA 1
ATOM 1671 C C . LYS A 1 206 ? 17.734 -31.328 -22.438 1 93.44 206 LYS A C 1
ATOM 1673 O O . LYS A 1 206 ? 18.031 -32.531 -22.375 1 93.44 206 LYS A O 1
ATOM 1678 N N . ASN A 1 207 ? 18.109 -30.453 -21.578 1 92.06 207 ASN A N 1
ATOM 1679 C CA . ASN A 1 207 ? 18.859 -30.828 -20.375 1 92.06 207 ASN A CA 1
ATOM 1680 C C . ASN A 1 207 ? 18.047 -31.75 -19.469 1 92.06 207 ASN A C 1
ATOM 1682 O O . ASN A 1 207 ? 18.609 -32.562 -18.75 1 92.06 207 ASN A O 1
ATOM 1686 N N . ALA A 1 208 ? 16.688 -31.719 -19.516 1 95.5 208 ALA A N 1
ATOM 1687 C CA . ALA A 1 208 ? 15.812 -32.438 -18.594 1 95.5 208 ALA A CA 1
ATOM 1688 C C . ALA A 1 208 ? 15.258 -33.719 -19.25 1 95.5 208 ALA A C 1
ATOM 1690 O O . ALA A 1 208 ? 14.266 -34.281 -18.781 1 95.5 208 ALA A O 1
ATOM 1691 N N . GLU A 1 209 ? 15.844 -34.156 -20.328 1 96.06 209 GLU A N 1
ATOM 1692 C CA . GLU A 1 209 ? 15.297 -35.281 -21.109 1 96.06 209 GLU A CA 1
ATOM 1693 C C . GLU A 1 209 ? 15.164 -36.531 -20.25 1 96.06 209 GLU A C 1
ATOM 1695 O O . GLU A 1 209 ? 14.133 -37.219 -20.297 1 96.06 209 GLU A O 1
ATOM 1700 N N . GLU A 1 210 ? 16.188 -36.875 -19.469 1 95.06 210 GLU A N 1
ATOM 1701 C CA . GLU A 1 210 ? 16.125 -38.062 -18.609 1 95.06 210 GLU A CA 1
ATOM 1702 C C . GLU A 1 210 ? 15.07 -37.906 -17.516 1 95.06 210 GLU A C 1
ATOM 1704 O O . GLU A 1 210 ? 14.352 -38.844 -17.203 1 95.06 210 GLU A O 1
ATOM 1709 N N . LEU A 1 211 ? 14.984 -36.781 -16.953 1 95.75 211 LEU A N 1
ATOM 1710 C CA . LEU A 1 211 ? 14 -36.5 -15.906 1 95.75 211 LEU A CA 1
ATOM 1711 C C . LEU A 1 211 ? 12.586 -36.625 -16.453 1 95.75 211 LEU A C 1
ATOM 1713 O O . LEU A 1 211 ? 11.672 -37.031 -15.75 1 95.75 211 LEU A O 1
ATOM 1717 N N . ARG A 1 212 ? 12.359 -36.188 -17.719 1 97.25 212 ARG A N 1
ATOM 1718 C CA . ARG A 1 212 ? 11.031 -36.25 -18.328 1 97.25 212 ARG A CA 1
ATOM 1719 C C . ARG A 1 212 ? 10.523 -37.688 -18.406 1 97.25 212 ARG A C 1
ATOM 1721 O O . ARG A 1 212 ? 9.328 -37.938 -18.234 1 97.25 212 ARG A O 1
ATOM 1728 N N . LYS A 1 213 ? 11.453 -38.594 -18.625 1 97.25 213 LYS A N 1
ATOM 1729 C CA . LYS A 1 213 ? 11.055 -40 -18.609 1 97.25 213 LYS A CA 1
ATOM 1730 C C . LYS A 1 213 ? 10.5 -40.406 -17.234 1 97.25 213 LYS A C 1
ATOM 1732 O O . LYS A 1 213 ? 9.508 -41.125 -17.156 1 97.25 213 LYS A O 1
ATOM 1737 N N . GLU A 1 214 ? 11.117 -39.906 -16.25 1 97.31 214 GLU A N 1
ATOM 1738 C CA . GLU A 1 214 ? 10.633 -40.125 -14.898 1 97.31 214 GLU A CA 1
ATOM 1739 C C . GLU A 1 214 ? 9.273 -39.5 -14.672 1 97.31 214 GLU A C 1
ATOM 1741 O O . GLU A 1 214 ? 8.414 -40.062 -14 1 97.31 214 GLU A O 1
ATOM 1746 N N . ILE A 1 215 ? 9.07 -38.281 -15.18 1 98.25 215 ILE A N 1
ATOM 1747 C CA . ILE A 1 215 ? 7.809 -37.562 -15.039 1 98.25 215 ILE A CA 1
ATOM 1748 C C . ILE A 1 215 ? 6.688 -38.375 -15.688 1 98.25 215 ILE A C 1
ATOM 1750 O O . ILE A 1 215 ? 5.594 -38.5 -15.117 1 98.25 215 ILE A O 1
ATOM 1754 N N . LEU A 1 216 ? 6.953 -38.938 -16.875 1 98.25 216 LEU A N 1
ATOM 1755 C CA . LEU A 1 216 ? 5.957 -39.75 -17.594 1 98.25 216 LEU A CA 1
ATOM 1756 C C . LEU A 1 216 ? 5.586 -41 -16.781 1 98.25 216 LEU A C 1
ATOM 1758 O O . LEU A 1 216 ? 4.41 -41.344 -16.703 1 98.25 216 LEU A O 1
ATOM 1762 N N . GLU A 1 217 ? 6.566 -41.625 -16.203 1 98.12 217 GLU A N 1
ATOM 1763 C CA . GLU A 1 217 ? 6.312 -42.781 -15.359 1 98.12 217 GLU A CA 1
ATOM 1764 C C . GLU A 1 217 ? 5.504 -42.406 -14.117 1 98.12 217 GLU A C 1
ATOM 1766 O O . GLU A 1 217 ? 4.555 -43.094 -13.75 1 98.12 217 GLU A O 1
ATOM 1771 N N . ASN A 1 218 ? 5.891 -41.344 -13.477 1 98.19 218 ASN A N 1
ATOM 1772 C CA . ASN A 1 218 ? 5.176 -40.875 -12.305 1 98.19 218 ASN A CA 1
ATOM 1773 C C . ASN A 1 218 ? 3.732 -40.5 -12.633 1 98.19 218 ASN A C 1
ATOM 1775 O O . ASN A 1 218 ? 2.84 -40.656 -11.797 1 98.19 218 ASN A O 1
ATOM 1779 N N . ALA A 1 219 ? 3.531 -39.938 -13.844 1 98.44 219 ALA A N 1
ATOM 1780 C CA . ALA A 1 219 ? 2.178 -39.594 -14.273 1 98.44 219 ALA A CA 1
ATOM 1781 C C . ALA A 1 219 ? 1.289 -40.844 -14.328 1 98.44 219 ALA A C 1
ATOM 1783 O O . ALA A 1 219 ? 0.132 -40.781 -13.906 1 98.44 219 ALA A O 1
ATOM 1784 N N . ARG A 1 220 ? 1.827 -41.906 -14.812 1 97.88 220 ARG A N 1
ATOM 1785 C CA . ARG A 1 220 ? 1.088 -43.188 -14.883 1 97.88 220 ARG A CA 1
ATOM 1786 C C . ARG A 1 220 ? 0.788 -43.719 -13.484 1 97.88 220 ARG A C 1
ATOM 1788 O O . ARG A 1 220 ? -0.329 -44.156 -13.211 1 97.88 220 ARG A O 1
ATOM 1795 N N . VAL A 1 221 ? 1.753 -43.656 -12.688 1 98.12 221 VAL A N 1
ATOM 1796 C CA . VAL A 1 221 ? 1.606 -44.156 -11.312 1 98.12 221 VAL A CA 1
ATOM 1797 C C . VAL A 1 221 ? 0.55 -43.312 -10.594 1 98.12 221 VAL A C 1
ATOM 1799 O O . VAL A 1 221 ? -0.301 -43.844 -9.883 1 98.12 221 VAL A O 1
ATOM 1802 N N . LEU A 1 222 ? 0.635 -42.031 -10.766 1 98.38 222 LEU A N 1
ATOM 1803 C CA . LEU A 1 222 ? -0.305 -41.125 -10.109 1 98.38 222 LEU A CA 1
ATOM 1804 C C . LEU A 1 222 ? -1.733 -41.406 -10.57 1 98.38 222 LEU A C 1
ATOM 1806 O O . LEU A 1 222 ? -2.664 -41.375 -9.766 1 98.38 222 LEU A O 1
ATOM 1810 N N . ASP A 1 223 ? -1.895 -41.562 -11.898 1 98.12 223 ASP A N 1
ATOM 1811 C CA . ASP A 1 223 ? -3.213 -41.875 -12.438 1 98.12 223 ASP A CA 1
ATOM 1812 C C . ASP A 1 223 ? -3.791 -43.125 -11.766 1 98.12 223 ASP A C 1
ATOM 1814 O O . ASP A 1 223 ? -4.977 -43.156 -11.422 1 98.12 223 ASP A O 1
ATOM 1818 N N . GLU A 1 224 ? -3.01 -44.125 -11.547 1 97.62 224 GLU A N 1
ATOM 1819 C CA . GLU A 1 224 ? -3.445 -45.375 -10.898 1 97.62 224 GLU A CA 1
ATOM 1820 C C . GLU A 1 224 ? -3.789 -45.125 -9.43 1 97.62 224 GLU A C 1
ATOM 1822 O O . GLU A 1 224 ? -4.781 -45.656 -8.922 1 97.62 224 GLU A O 1
ATOM 1827 N N . ILE A 1 225 ? -3 -44.344 -8.773 1 97.94 225 ILE A N 1
ATOM 1828 C CA . ILE A 1 225 ? -3.209 -44.062 -7.359 1 97.94 225 ILE A CA 1
ATOM 1829 C C . ILE A 1 225 ? -4.539 -43.312 -7.18 1 97.94 225 ILE A C 1
ATOM 1831 O O . ILE A 1 225 ? -5.27 -43.594 -6.223 1 97.94 225 ILE A O 1
ATOM 1835 N N . MET A 1 226 ? -4.918 -42.469 -8.141 1 97.44 226 MET A N 1
ATOM 1836 C CA . MET A 1 226 ? -6.086 -41.594 -8.023 1 97.44 226 MET A CA 1
ATOM 1837 C C . MET A 1 226 ? -7.367 -42.375 -8.336 1 97.44 226 MET A C 1
ATOM 1839 O O . MET A 1 226 ? -8.469 -41.844 -8.18 1 97.44 226 MET A O 1
ATOM 1843 N N . LYS A 1 227 ? -7.215 -43.656 -8.734 1 96.31 227 LYS A N 1
ATOM 1844 C CA . LYS A 1 227 ? -8.375 -44.5 -8.984 1 96.31 227 LYS A CA 1
ATOM 1845 C C . LYS A 1 227 ? -8.828 -45.188 -7.703 1 96.31 227 LYS A C 1
ATOM 1847 O O . LYS A 1 227 ? -9.938 -45.719 -7.637 1 96.31 227 LYS A O 1
ATOM 1852 N N . ASP A 1 228 ? -7.934 -45.125 -6.719 1 96.25 228 ASP A N 1
ATOM 1853 C CA . ASP A 1 228 ? -8.203 -45.812 -5.457 1 96.25 228 ASP A CA 1
ATOM 1854 C C . ASP A 1 228 ? -8.141 -44.844 -4.281 1 96.25 228 ASP A C 1
ATOM 1856 O O . ASP A 1 228 ? -7.105 -44.219 -4.039 1 96.25 228 ASP A O 1
ATOM 1860 N N . GLU A 1 229 ? -9.203 -44.844 -3.504 1 95.44 229 GLU A N 1
ATOM 1861 C CA . GLU A 1 229 ? -9.367 -43.875 -2.418 1 95.44 229 GLU A CA 1
ATOM 1862 C C . GLU A 1 229 ? -8.266 -44.062 -1.369 1 95.44 229 GLU A C 1
ATOM 1864 O O . GLU A 1 229 ? -7.656 -43.062 -0.944 1 95.44 229 GLU A O 1
ATOM 1869 N N . ARG A 1 230 ? -8.016 -45.219 -0.934 1 96.5 230 ARG A N 1
ATOM 1870 C CA . ARG A 1 230 ? -7.027 -45.469 0.109 1 96.5 230 ARG A CA 1
ATOM 1871 C C . ARG A 1 230 ? -5.621 -45.125 -0.362 1 96.5 230 ARG A C 1
ATOM 1873 O O . ARG A 1 230 ? -4.828 -44.562 0.398 1 96.5 230 ARG A O 1
ATOM 1880 N N . SER A 1 231 ? -5.344 -45.469 -1.589 1 97.62 231 SER A N 1
ATOM 1881 C CA . SER A 1 231 ? -4.031 -45.188 -2.154 1 97.62 231 SER A CA 1
ATOM 1882 C C . SER A 1 231 ? -3.809 -43.688 -2.27 1 97.62 231 SER A C 1
ATOM 1884 O O . SER A 1 231 ? -2.711 -43.188 -1.997 1 97.62 231 SER A O 1
ATOM 1886 N N . PHE A 1 232 ? -4.855 -43.031 -2.641 1 97.56 232 PHE A N 1
ATOM 1887 C CA . PHE A 1 232 ? -4.73 -41.594 -2.793 1 97.56 232 PHE A CA 1
ATOM 1888 C C . PHE A 1 232 ? -4.523 -40.906 -1.441 1 97.56 232 PHE A C 1
ATOM 1890 O O . PHE A 1 232 ? -3.676 -40.031 -1.305 1 97.56 232 PHE A O 1
ATOM 1897 N N . LYS A 1 233 ? -5.309 -41.281 -0.48 1 97.44 233 LYS A N 1
ATOM 1898 C CA . LYS A 1 233 ? -5.125 -40.75 0.867 1 97.44 233 LYS A CA 1
ATOM 1899 C C . LYS A 1 233 ? -3.701 -41 1.362 1 97.44 233 LYS A C 1
ATOM 1901 O O . LYS A 1 233 ? -3.094 -40.094 1.96 1 97.44 233 LYS A O 1
ATOM 1906 N N . GLY A 1 234 ? -3.223 -42.219 1.141 1 97.38 234 GLY A N 1
ATOM 1907 C CA . GLY A 1 234 ? -1.86 -42.531 1.535 1 97.38 234 GLY A CA 1
ATOM 1908 C C . GLY A 1 234 ? -0.824 -41.656 0.888 1 97.38 234 GLY A C 1
ATOM 1909 O O . GLY A 1 234 ? 0.122 -41.219 1.546 1 97.38 234 GLY A O 1
ATOM 1910 N N . LEU A 1 235 ? -0.963 -41.375 -0.377 1 97.56 235 LEU A N 1
ATOM 1911 C CA . LEU A 1 235 ? -0.045 -40.5 -1.092 1 97.56 235 LEU A CA 1
ATOM 1912 C C . LEU A 1 235 ? -0.066 -39.094 -0.499 1 97.56 235 LEU A C 1
ATOM 1914 O O . LEU A 1 235 ? 0.987 -38.469 -0.298 1 97.56 235 LEU A O 1
ATOM 1918 N N . VAL A 1 236 ? -1.281 -38.531 -0.272 1 97.75 236 VAL A N 1
ATOM 1919 C CA . VAL A 1 236 ? -1.428 -37.188 0.262 1 97.75 236 VAL A CA 1
ATOM 1920 C C . VAL A 1 236 ? -0.726 -37.094 1.614 1 97.75 236 VAL A C 1
ATOM 1922 O O . VAL A 1 236 ? -0.013 -36.125 1.881 1 97.75 236 VAL A O 1
ATOM 1925 N N . ASP A 1 237 ? -0.875 -38.094 2.439 1 97 237 ASP A N 1
ATOM 1926 C CA . ASP A 1 237 ? -0.247 -38.094 3.758 1 97 237 ASP A CA 1
ATOM 1927 C C . ASP A 1 237 ? 1.275 -38.094 3.641 1 97 237 ASP A C 1
ATOM 1929 O O . ASP A 1 237 ? 1.955 -37.406 4.41 1 97 237 ASP A O 1
ATOM 1933 N N . GLU A 1 238 ? 1.727 -38.844 2.701 1 96 238 GLU A N 1
ATOM 1934 C CA . GLU A 1 238 ? 3.17 -38.875 2.484 1 96 238 GLU A CA 1
ATOM 1935 C C . GLU A 1 238 ? 3.703 -37.562 1.99 1 96 238 GLU A C 1
ATOM 1937 O O . GLU A 1 238 ? 4.738 -37.062 2.463 1 96 238 GLU A O 1
ATOM 1942 N N . LEU A 1 239 ? 3.029 -36.938 1.049 1 95.94 239 LEU A N 1
ATOM 1943 C CA . LEU A 1 239 ? 3.477 -35.688 0.458 1 95.94 239 LEU A CA 1
ATOM 1944 C C . LEU A 1 239 ? 3.416 -34.562 1.479 1 95.94 239 LEU A C 1
ATOM 1946 O O . LEU A 1 239 ? 4.211 -33.625 1.415 1 95.94 239 LEU A O 1
ATOM 1950 N N . ARG A 1 240 ? 2.502 -34.625 2.451 1 94.88 240 ARG A N 1
ATOM 1951 C CA . ARG A 1 240 ? 2.309 -33.594 3.465 1 94.88 240 ARG A CA 1
ATOM 1952 C C . ARG A 1 240 ? 3.568 -33.406 4.305 1 94.88 240 ARG A C 1
ATOM 1954 O O . ARG A 1 240 ? 3.828 -32.312 4.816 1 94.88 240 ARG A O 1
ATOM 1961 N N . GLU A 1 241 ? 4.316 -34.375 4.402 1 91.62 241 GLU A N 1
ATOM 1962 C CA . GLU A 1 241 ? 5.531 -34.344 5.211 1 91.62 241 GLU A CA 1
ATOM 1963 C C . GLU A 1 241 ? 6.562 -33.375 4.605 1 91.62 241 GLU A C 1
ATOM 1965 O O . GLU A 1 241 ? 7.316 -32.719 5.328 1 91.62 241 GLU A O 1
ATOM 1970 N N . GLU A 1 242 ? 6.527 -33.312 3.334 1 91.5 242 GLU A N 1
ATOM 1971 C CA . GLU A 1 242 ? 7.527 -32.5 2.65 1 91.5 242 GLU A CA 1
ATOM 1972 C C . GLU A 1 242 ? 6.922 -31.188 2.135 1 91.5 242 GLU A C 1
ATOM 1974 O O . GLU A 1 242 ? 7.594 -30.156 2.104 1 91.5 242 GLU A O 1
ATOM 1979 N N . PHE A 1 243 ? 5.738 -31.234 1.718 1 93.5 243 PHE A N 1
ATOM 1980 C CA . PHE A 1 243 ? 5.066 -30.078 1.149 1 93.5 243 PHE A CA 1
ATOM 1981 C C . PHE A 1 243 ? 4.168 -29.406 2.186 1 93.5 243 PHE A C 1
ATOM 1983 O O . PHE A 1 243 ? 2.941 -29.422 2.053 1 93.5 243 PHE A O 1
ATOM 1990 N N . ASP A 1 244 ? 4.797 -28.688 3.143 1 90.88 244 ASP A N 1
ATOM 1991 C CA . ASP A 1 244 ? 4.062 -28.141 4.277 1 90.88 244 ASP A CA 1
ATOM 1992 C C . ASP A 1 244 ? 4.086 -26.609 4.258 1 90.88 244 ASP A C 1
ATOM 1994 O O . ASP A 1 244 ? 3.521 -25.969 5.145 1 90.88 244 ASP A O 1
ATOM 1998 N N . ASP A 1 245 ? 4.645 -26.047 3.199 1 88.62 245 ASP A N 1
ATOM 1999 C CA . ASP A 1 245 ? 4.734 -24.594 3.113 1 88.62 245 ASP A CA 1
ATOM 2000 C C . ASP A 1 245 ? 3.562 -24.016 2.318 1 88.62 245 ASP A C 1
ATOM 2002 O O . ASP A 1 245 ? 3.725 -23.625 1.163 1 88.62 245 ASP A O 1
ATOM 2006 N N . TYR A 1 246 ? 2.42 -23.938 2.939 1 91.12 246 TYR A N 1
ATOM 2007 C CA . TYR A 1 246 ? 1.246 -23.453 2.232 1 91.12 246 TYR A CA 1
ATOM 2008 C C . TYR A 1 246 ? 0.719 -22.172 2.877 1 91.12 246 TYR A C 1
ATOM 2010 O O . TYR A 1 246 ? -0.245 -21.578 2.391 1 91.12 246 TYR A O 1
ATOM 2018 N N . ARG A 1 247 ? 1.39 -21.734 3.908 1 89.94 247 ARG A N 1
ATOM 2019 C CA . ARG A 1 247 ? 0.936 -20.531 4.602 1 89.94 247 ARG A CA 1
ATOM 2020 C C . ARG A 1 247 ? 0.958 -19.328 3.676 1 89.94 247 ARG A C 1
ATOM 2022 O O . ARG A 1 247 ? 1.901 -19.141 2.902 1 89.94 247 ARG A O 1
ATOM 2029 N N . ASP A 1 248 ? -0.007 -18.484 3.711 1 91.44 248 ASP A N 1
ATOM 2030 C CA . ASP A 1 248 ? -0.119 -17.219 2.986 1 91.44 248 ASP A CA 1
ATOM 2031 C C . ASP A 1 248 ? -0.206 -17.453 1.479 1 91.44 248 ASP A C 1
ATOM 2033 O O . ASP A 1 248 ? 0.019 -16.547 0.688 1 91.44 248 ASP A O 1
ATOM 2037 N N . SER A 1 249 ? -0.541 -18.75 1.055 1 93.81 249 SER A N 1
ATOM 2038 C CA . SER A 1 249 ? -0.657 -19.062 -0.366 1 93.81 249 SER A CA 1
ATOM 2039 C C . SER A 1 249 ? -1.753 -18.234 -1.025 1 93.81 249 SER A C 1
ATOM 2041 O O . SER A 1 249 ? -1.715 -17.984 -2.234 1 93.81 249 SER A O 1
ATOM 2043 N N . THR A 1 250 ? -2.699 -17.734 -0.248 1 92.94 250 THR A N 1
ATOM 2044 C CA . THR A 1 250 ? -3.797 -16.922 -0.77 1 92.94 250 THR A CA 1
ATOM 2045 C C . THR A 1 250 ? -3.277 -15.617 -1.351 1 92.94 250 THR A C 1
ATOM 2047 O O . THR A 1 250 ? -3.889 -15.047 -2.258 1 92.94 250 THR A O 1
ATOM 2050 N N . ILE A 1 251 ? -2.143 -15.125 -0.867 1 94.94 251 ILE A N 1
ATOM 2051 C CA . ILE A 1 251 ? -1.552 -13.891 -1.385 1 94.94 251 ILE A CA 1
ATOM 2052 C C . ILE A 1 251 ? -1.193 -14.078 -2.857 1 94.94 251 ILE A C 1
ATOM 2054 O O . ILE A 1 251 ? -1.445 -13.188 -3.678 1 94.94 251 ILE A O 1
ATOM 2058 N N . VAL A 1 252 ? -0.69 -15.266 -3.197 1 95.44 252 VAL A N 1
ATOM 2059 C CA . VAL A 1 252 ? -0.326 -15.57 -4.574 1 95.44 252 VAL A CA 1
ATOM 2060 C C . VAL A 1 252 ? -1.585 -15.648 -5.438 1 95.44 252 VAL A C 1
ATOM 2062 O O . VAL A 1 252 ? -1.62 -15.117 -6.547 1 95.44 252 VAL A O 1
ATOM 2065 N N . LEU A 1 253 ? -2.602 -16.281 -4.883 1 94.69 253 LEU A N 1
ATOM 2066 C CA . LEU A 1 253 ? -3.854 -16.438 -5.613 1 94.69 253 LEU A CA 1
ATOM 2067 C C . LEU A 1 253 ? -4.531 -15.094 -5.844 1 94.69 253 LEU A C 1
ATOM 2069 O O . LEU A 1 253 ? -5.02 -14.82 -6.945 1 94.69 253 LEU A O 1
ATOM 2073 N N . ASP A 1 254 ? -4.531 -14.273 -4.848 1 93.44 254 ASP A N 1
ATOM 2074 C CA . ASP A 1 254 ? -5.176 -12.969 -4.961 1 93.44 254 ASP A CA 1
ATOM 2075 C C . ASP A 1 254 ? -4.363 -12.031 -5.855 1 93.44 254 ASP A C 1
ATOM 2077 O O . ASP A 1 254 ? -4.918 -11.125 -6.484 1 93.44 254 ASP A O 1
ATOM 2081 N N . ALA A 1 255 ? -3.031 -12.211 -5.879 1 95.31 255 ALA A N 1
ATOM 2082 C CA . ALA A 1 255 ? -2.188 -11.391 -6.75 1 95.31 255 ALA A CA 1
ATOM 2083 C C . ALA A 1 255 ? -2.594 -11.547 -8.211 1 95.31 255 ALA A C 1
ATOM 2085 O O . ALA A 1 255 ? -2.514 -10.594 -8.992 1 95.31 255 ALA A O 1
ATOM 2086 N N . TYR A 1 256 ? -3.021 -12.734 -8.578 1 94.06 256 TYR A N 1
ATOM 2087 C CA . TYR A 1 256 ? -3.477 -12.938 -9.953 1 94.06 256 TYR A CA 1
ATOM 2088 C C . TYR A 1 256 ? -4.613 -11.984 -10.297 1 94.06 256 TYR A C 1
ATOM 2090 O O . TYR A 1 256 ? -4.672 -11.453 -11.406 1 94.06 256 TYR A O 1
ATOM 2098 N N . LYS A 1 257 ? -5.531 -11.789 -9.367 1 92.25 257 LYS A N 1
ATOM 2099 C CA . LYS A 1 257 ? -6.699 -10.945 -9.609 1 92.25 257 LYS A CA 1
ATOM 2100 C C . LYS A 1 257 ? -6.289 -9.539 -10.047 1 92.25 257 LYS A C 1
ATOM 2102 O O . LYS A 1 257 ? -7.016 -8.875 -10.789 1 92.25 257 LYS A O 1
ATOM 2107 N N . THR A 1 258 ? -5.109 -9.18 -9.68 1 93.12 258 THR A N 1
ATOM 2108 C CA . THR A 1 258 ? -4.66 -7.824 -9.953 1 93.12 258 THR A CA 1
ATOM 2109 C C . THR A 1 258 ? -3.975 -7.75 -11.32 1 93.12 258 THR A C 1
ATOM 2111 O O . THR A 1 258 ? -3.504 -6.688 -11.727 1 93.12 258 THR A O 1
ATOM 2114 N N . THR A 1 259 ? -3.891 -8.875 -12.008 1 93.62 259 THR A N 1
ATOM 2115 C CA . THR A 1 259 ? -3.254 -8.906 -13.32 1 93.62 259 THR A CA 1
ATOM 2116 C C . THR A 1 259 ? -4.301 -8.938 -14.43 1 93.62 259 THR A C 1
ATOM 2118 O O . THR A 1 259 ? -3.963 -8.883 -15.617 1 93.62 259 THR A O 1
ATOM 2121 N N . VAL A 1 260 ? -5.574 -9.023 -14.031 1 89.75 260 VAL A N 1
ATOM 2122 C CA . VAL A 1 260 ? -6.656 -9.172 -15 1 89.75 260 VAL A CA 1
ATOM 2123 C C . VAL A 1 260 ? -6.984 -7.816 -15.625 1 89.75 260 VAL A C 1
ATOM 2125 O O . VAL A 1 260 ? -6.852 -6.777 -14.977 1 89.75 260 VAL A O 1
ATOM 2128 N N . ASN A 1 261 ? -7.309 -7.867 -16.906 1 87.44 261 ASN A N 1
ATOM 2129 C CA . ASN A 1 261 ? -7.812 -6.66 -17.547 1 87.44 261 ASN A CA 1
ATOM 2130 C C . ASN A 1 261 ? -9.289 -6.434 -17.234 1 87.44 261 ASN A C 1
ATOM 2132 O O . ASN A 1 261 ? -10.164 -6.926 -17.953 1 87.44 261 ASN A O 1
ATOM 2136 N N . ALA A 1 262 ? -9.539 -5.652 -16.234 1 87.5 262 ALA A N 1
ATOM 2137 C CA . ALA A 1 262 ? -10.906 -5.41 -15.789 1 87.5 262 ALA A CA 1
ATOM 2138 C C . ALA A 1 262 ? -11.578 -4.324 -16.625 1 87.5 262 ALA A C 1
ATOM 2140 O O . ALA A 1 262 ? -10.945 -3.326 -16.969 1 87.5 262 ALA A O 1
ATOM 2141 N N . GLU A 1 263 ? -12.812 -4.625 -17.031 1 85.62 263 GLU A N 1
ATOM 2142 C CA . GLU A 1 263 ? -13.648 -3.666 -17.734 1 85.62 263 GLU A CA 1
ATOM 2143 C C . GLU A 1 263 ? -15.031 -3.551 -17.109 1 85.62 263 GLU A C 1
ATOM 2145 O O . GLU A 1 263 ? -15.484 -4.477 -16.422 1 85.62 263 GLU A O 1
ATOM 2150 N N . GLY A 1 264 ? -15.656 -2.434 -17.359 1 84.62 264 GLY A N 1
ATOM 2151 C CA . GLY A 1 264 ? -16.938 -2.207 -16.734 1 84.62 264 GLY A CA 1
ATOM 2152 C C . GLY A 1 264 ? -16.828 -1.725 -15.305 1 84.62 264 GLY A C 1
ATOM 2153 O O . GLY A 1 264 ? -15.898 -2.096 -14.586 1 84.62 264 GLY A O 1
ATOM 2154 N N . ILE A 1 265 ? -17.766 -1.023 -14.836 1 83.88 265 ILE A N 1
ATOM 2155 C CA . ILE A 1 265 ? -17.672 -0.302 -13.57 1 83.88 265 ILE A CA 1
ATOM 2156 C C . ILE A 1 265 ? -17.656 -1.294 -12.414 1 83.88 265 ILE A C 1
ATOM 2158 O O . ILE A 1 265 ? -16.875 -1.158 -11.477 1 83.88 265 ILE A O 1
ATOM 2162 N N . ASP A 1 266 ? -18.516 -2.293 -12.398 1 82.69 266 ASP A N 1
ATOM 2163 C CA . ASP A 1 266 ? -18.625 -3.234 -11.289 1 82.69 266 ASP A CA 1
ATOM 2164 C C . ASP A 1 266 ? -17.359 -4.074 -11.164 1 82.69 266 ASP A C 1
ATOM 2166 O O . ASP A 1 266 ? -16.859 -4.293 -10.055 1 82.69 266 ASP A O 1
ATOM 2170 N N . MET A 1 267 ? -16.875 -4.547 -12.32 1 87.62 267 MET A N 1
ATOM 2171 C CA . MET A 1 267 ? -15.648 -5.336 -12.297 1 87.62 267 MET A CA 1
ATOM 2172 C C . MET A 1 267 ? -14.469 -4.496 -11.828 1 87.62 267 MET A C 1
ATOM 2174 O O . MET A 1 267 ? -13.602 -4.992 -11.109 1 87.62 267 MET A O 1
ATOM 2178 N N . LEU A 1 268 ? -14.492 -3.283 -12.273 1 90.25 268 LEU A N 1
ATOM 2179 C CA . LEU A 1 268 ? -13.414 -2.381 -11.867 1 90.25 268 LEU A CA 1
ATOM 2180 C C . LEU A 1 268 ? -13.469 -2.113 -10.367 1 90.25 268 LEU A C 1
ATOM 2182 O O . LEU A 1 268 ? -12.43 -2.014 -9.711 1 90.25 268 LEU A O 1
ATOM 2186 N N . ARG A 1 269 ? -14.648 -2.01 -9.844 1 84.31 269 ARG A N 1
ATOM 2187 C CA . ARG A 1 269 ? -14.789 -1.842 -8.398 1 84.31 269 ARG A CA 1
ATOM 2188 C C . ARG A 1 269 ? -14.281 -3.072 -7.652 1 84.31 269 ARG A C 1
ATOM 2190 O O . ARG A 1 269 ? -13.617 -2.949 -6.625 1 84.31 269 ARG A O 1
ATOM 2197 N N . GLY A 1 270 ? -14.648 -4.234 -8.164 1 87.44 270 GLY A N 1
ATOM 2198 C CA . GLY A 1 270 ? -14.109 -5.465 -7.598 1 87.44 270 GLY A CA 1
ATOM 2199 C C . GLY A 1 270 ? -12.594 -5.551 -7.684 1 87.44 270 GLY A C 1
ATOM 2200 O O . GLY A 1 270 ? -11.945 -6.027 -6.754 1 87.44 270 GLY A O 1
ATOM 2201 N N . TYR A 1 271 ? -12.117 -5.066 -8.812 1 92.94 271 TYR A N 1
ATOM 2202 C CA . TYR A 1 271 ? -10.68 -5.031 -9.039 1 92.94 271 TYR A CA 1
ATOM 2203 C C . TYR A 1 271 ? -9.984 -4.16 -7.992 1 92.94 271 TYR A C 1
ATOM 2205 O O . TYR A 1 271 ? -8.984 -4.574 -7.398 1 92.94 271 TYR A O 1
ATOM 2213 N N . ILE A 1 272 ? -10.5 -3.021 -7.742 1 91.5 272 ILE A N 1
ATOM 2214 C CA . ILE A 1 272 ? -9.945 -2.09 -6.77 1 91.5 272 ILE A CA 1
ATOM 2215 C C . ILE A 1 272 ? -10.031 -2.691 -5.371 1 91.5 272 ILE A C 1
ATOM 2217 O O . ILE A 1 272 ? -9.086 -2.588 -4.582 1 91.5 272 ILE A O 1
ATOM 2221 N N . ARG A 1 273 ? -11.109 -3.342 -5.062 1 88.44 273 ARG A N 1
ATOM 2222 C CA . ARG A 1 273 ? -11.273 -4.004 -3.77 1 88.44 273 ARG A CA 1
ATOM 2223 C C . ARG A 1 273 ? -10.211 -5.078 -3.568 1 88.44 273 ARG A C 1
ATOM 2225 O O . ARG A 1 273 ? -9.68 -5.23 -2.467 1 88.44 273 ARG A O 1
ATOM 2232 N N . ALA A 1 274 ? -10.016 -5.84 -4.602 1 91.56 274 ALA A N 1
ATOM 2233 C CA . ALA A 1 274 ? -9 -6.887 -4.535 1 91.56 274 ALA A CA 1
ATOM 2234 C C . ALA A 1 274 ? -7.613 -6.297 -4.281 1 91.56 274 ALA A C 1
ATOM 2236 O O . ALA A 1 274 ? -6.84 -6.832 -3.488 1 91.56 274 ALA A O 1
ATOM 2237 N N . ILE A 1 275 ? -7.312 -5.211 -4.969 1 95.12 275 ILE A N 1
ATOM 2238 C CA . ILE A 1 275 ? -6.027 -4.539 -4.797 1 95.12 275 ILE A CA 1
ATOM 2239 C C . ILE A 1 275 ? -5.891 -4.043 -3.359 1 95.12 275 ILE A C 1
ATOM 2241 O O . ILE A 1 275 ? -4.867 -4.273 -2.711 1 95.12 275 ILE A O 1
ATOM 2245 N N . ASP A 1 276 ? -6.938 -3.398 -2.865 1 93.75 276 ASP A N 1
ATOM 2246 C CA . ASP A 1 276 ? -6.902 -2.85 -1.514 1 93.75 276 ASP A CA 1
ATOM 2247 C C . ASP A 1 276 ? -6.684 -3.951 -0.479 1 93.75 276 ASP A C 1
ATOM 2249 O O . ASP A 1 276 ? -5.91 -3.779 0.464 1 93.75 276 ASP A O 1
ATOM 2253 N N . SER A 1 277 ? -7.395 -5.012 -0.632 1 91.94 277 SER A N 1
ATOM 2254 C CA . SER A 1 277 ? -7.254 -6.137 0.287 1 91.94 277 SER A CA 1
ATOM 2255 C C . SER A 1 277 ? -5.832 -6.695 0.263 1 91.94 277 SER A C 1
ATOM 2257 O O . SER A 1 277 ? -5.273 -7.023 1.311 1 91.94 277 SER A O 1
ATOM 2259 N N . LEU A 1 278 ? -5.309 -6.867 -0.92 1 94.62 278 LEU A N 1
ATOM 2260 C CA . LEU A 1 278 ? -3.955 -7.395 -1.056 1 94.62 278 LEU A CA 1
ATOM 2261 C C . LEU A 1 278 ? -2.932 -6.438 -0.457 1 94.62 278 LEU A C 1
ATOM 2263 O O . LEU A 1 278 ? -1.984 -6.863 0.205 1 94.62 278 LEU A O 1
ATOM 2267 N N . VAL A 1 279 ? -3.08 -5.141 -0.697 1 96.62 279 VAL A N 1
ATOM 2268 C CA . VAL A 1 279 ? -2.186 -4.137 -0.128 1 96.62 279 VAL A CA 1
ATOM 2269 C C . VAL A 1 279 ? -2.207 -4.23 1.396 1 96.62 279 VAL A C 1
ATOM 2271 O O . VAL A 1 279 ? -1.157 -4.176 2.041 1 96.62 279 VAL A O 1
ATOM 2274 N N . LEU A 1 280 ? -3.379 -4.371 1.963 1 94.69 280 LEU A N 1
ATOM 2275 C CA . LEU A 1 280 ? -3.496 -4.492 3.412 1 94.69 280 LEU A CA 1
ATOM 2276 C C . LEU A 1 280 ? -2.717 -5.699 3.92 1 94.69 280 LEU A C 1
ATOM 2278 O O . LEU A 1 280 ? -1.997 -5.605 4.918 1 94.69 280 LEU A O 1
ATOM 2282 N N . ARG A 1 281 ? -2.848 -6.836 3.273 1 94.38 281 ARG A N 1
ATOM 2283 C CA . ARG A 1 281 ? -2.127 -8.039 3.674 1 94.38 281 ARG A CA 1
ATOM 2284 C C . ARG A 1 281 ? -0.618 -7.824 3.604 1 94.38 281 ARG A C 1
ATOM 2286 O O . ARG A 1 281 ? 0.122 -8.289 4.473 1 94.38 281 ARG A O 1
ATOM 2293 N N . LEU A 1 282 ? -0.187 -7.18 2.539 1 96.88 282 LEU A N 1
ATOM 2294 C CA . LEU A 1 282 ? 1.236 -6.902 2.377 1 96.88 282 LEU A CA 1
ATOM 2295 C C . LEU A 1 282 ? 1.736 -5.973 3.477 1 96.88 282 LEU A C 1
ATOM 2297 O O . LEU A 1 282 ? 2.863 -6.117 3.955 1 96.88 282 LEU A O 1
ATOM 2301 N N . ILE A 1 283 ? 0.886 -4.988 3.871 1 96.25 283 ILE A N 1
ATOM 2302 C CA . ILE A 1 283 ? 1.237 -4.094 4.969 1 96.25 283 ILE A CA 1
ATOM 2303 C C . ILE A 1 283 ? 1.405 -4.898 6.258 1 96.25 283 ILE A C 1
ATOM 2305 O O . ILE A 1 283 ? 2.352 -4.676 7.016 1 96.25 283 ILE A O 1
ATOM 2309 N N . GLU A 1 284 ? 0.514 -5.832 6.523 1 95.19 284 GLU A N 1
ATOM 2310 C CA . GLU A 1 284 ? 0.619 -6.691 7.699 1 95.19 284 GLU A CA 1
ATOM 2311 C C . GLU A 1 284 ? 1.928 -7.477 7.691 1 95.19 284 GLU A C 1
ATOM 2313 O O . GLU A 1 284 ? 2.598 -7.582 8.719 1 95.19 284 GLU A O 1
ATOM 2318 N N . LYS A 1 285 ? 2.232 -8.023 6.52 1 95.94 285 LYS A N 1
ATOM 2319 C CA . LYS A 1 285 ? 3.477 -8.781 6.383 1 95.94 285 LYS A CA 1
ATOM 2320 C C . LYS A 1 285 ? 4.691 -7.883 6.617 1 95.94 285 LYS A C 1
ATOM 2322 O O . LYS A 1 285 ? 5.668 -8.305 7.234 1 95.94 285 LYS A O 1
ATOM 2327 N N . ARG A 1 286 ? 4.656 -6.699 6.109 1 95.69 286 ARG A N 1
ATOM 2328 C CA . ARG A 1 286 ? 5.75 -5.746 6.293 1 95.69 286 ARG A CA 1
ATOM 2329 C C . ARG A 1 286 ? 5.98 -5.461 7.77 1 95.69 286 ARG A C 1
ATOM 2331 O O . ARG A 1 286 ? 7.125 -5.414 8.227 1 95.69 286 ARG A O 1
ATOM 2338 N N . VAL A 1 287 ? 4.902 -5.199 8.469 1 94.12 287 VAL A N 1
ATOM 2339 C CA . VAL A 1 287 ? 4.973 -4.883 9.891 1 94.12 287 VAL A CA 1
ATOM 2340 C C . VAL A 1 287 ? 5.531 -6.078 10.664 1 94.12 287 VAL A C 1
ATOM 2342 O O . VAL A 1 287 ? 6.352 -5.91 11.57 1 94.12 287 VAL A O 1
ATOM 2345 N N . GLU A 1 288 ? 5.062 -7.266 10.328 1 93.88 288 GLU A N 1
ATOM 2346 C CA . GLU A 1 288 ? 5.609 -8.469 10.945 1 93.88 288 GLU A CA 1
ATOM 2347 C C . GLU A 1 288 ? 7.117 -8.57 10.719 1 93.88 288 GLU A C 1
ATOM 2349 O O . GLU A 1 288 ? 7.863 -8.93 11.625 1 93.88 288 GLU A O 1
ATOM 2354 N N . ALA A 1 289 ? 7.551 -8.344 9.492 1 93.62 289 ALA A N 1
ATOM 2355 C CA . ALA A 1 289 ? 8.977 -8.352 9.18 1 93.62 289 ALA A CA 1
ATOM 2356 C C . ALA A 1 289 ? 9.727 -7.312 10.008 1 93.62 289 ALA A C 1
ATOM 2358 O O . ALA A 1 289 ? 10.844 -7.562 10.469 1 93.62 289 ALA A O 1
ATOM 2359 N N . GLY A 1 290 ? 9.156 -6.125 10.117 1 90.19 290 GLY A N 1
ATOM 2360 C CA . GLY A 1 290 ? 9.75 -5.105 10.969 1 90.19 290 GLY A CA 1
ATOM 2361 C C . GLY A 1 290 ? 9.945 -5.566 12.406 1 90.19 290 GLY A C 1
ATOM 2362 O O . GLY A 1 290 ? 10.977 -5.27 13.016 1 90.19 290 GLY A O 1
ATOM 2363 N N . ARG A 1 291 ? 8.969 -6.297 12.93 1 89.69 291 ARG A N 1
ATOM 2364 C CA . ARG A 1 291 ? 9.078 -6.855 14.273 1 89.69 291 ARG A CA 1
ATOM 2365 C C . ARG A 1 291 ? 10.258 -7.824 14.367 1 89.69 291 ARG A C 1
ATOM 2367 O O . ARG A 1 291 ? 11 -7.809 15.352 1 89.69 291 ARG A O 1
ATOM 2374 N N . LYS A 1 292 ? 10.391 -8.633 13.391 1 91.75 292 LYS A N 1
ATOM 2375 C CA . LYS A 1 292 ? 11.492 -9.586 13.367 1 91.75 292 LYS A CA 1
ATOM 2376 C C . LYS A 1 292 ? 12.836 -8.875 13.289 1 91.75 292 LYS A C 1
ATOM 2378 O O . LYS A 1 292 ? 13.805 -9.305 13.922 1 91.75 292 LYS A O 1
ATOM 2383 N N . VAL A 1 293 ? 12.914 -7.852 12.469 1 87.62 293 VAL A N 1
ATOM 2384 C CA . VAL A 1 293 ? 14.133 -7.059 12.383 1 87.62 293 VAL A CA 1
ATOM 2385 C C . VAL A 1 293 ? 14.484 -6.5 13.758 1 87.62 293 VAL A C 1
ATOM 2387 O O . VAL A 1 293 ? 15.648 -6.531 14.172 1 87.62 293 VAL A O 1
ATOM 2390 N N . ALA A 1 294 ? 13.484 -5.977 14.461 1 85.56 294 ALA A N 1
ATOM 2391 C CA . ALA A 1 294 ? 13.695 -5.426 15.797 1 85.56 294 ALA A CA 1
ATOM 2392 C C . ALA A 1 294 ? 14.203 -6.496 16.75 1 85.56 294 ALA A C 1
ATOM 2394 O O . ALA A 1 294 ? 15.102 -6.238 17.562 1 85.56 294 ALA A O 1
ATOM 2395 N N . MET A 1 295 ? 13.625 -7.652 16.656 1 87.62 295 MET A N 1
ATOM 2396 C CA . MET A 1 295 ? 14.039 -8.758 17.516 1 87.62 295 MET A CA 1
ATOM 2397 C C . MET A 1 295 ? 15.484 -9.148 17.234 1 87.62 295 MET A C 1
ATOM 2399 O O . MET A 1 295 ? 16.25 -9.438 18.156 1 87.62 295 MET A O 1
ATOM 2403 N N . GLU A 1 296 ? 15.797 -9.203 15.969 1 86.62 296 GLU A N 1
ATOM 2404 C CA . GLU A 1 296 ? 17.172 -9.516 15.586 1 86.62 296 GLU A CA 1
ATOM 2405 C C . GLU A 1 296 ? 18.141 -8.445 16.078 1 86.62 296 GLU A C 1
ATOM 2407 O O . GLU A 1 296 ? 19.25 -8.758 16.516 1 86.62 296 GLU A O 1
ATOM 2412 N N . LYS A 1 297 ? 17.797 -7.254 15.961 1 81.81 297 LYS A N 1
ATOM 2413 C CA . LYS A 1 297 ? 18.625 -6.148 16.438 1 81.81 297 LYS A CA 1
ATOM 2414 C C . LYS A 1 297 ? 18.812 -6.219 17.953 1 81.81 297 LYS A C 1
ATOM 2416 O O . LYS A 1 297 ? 19.891 -5.891 18.453 1 81.81 297 LYS A 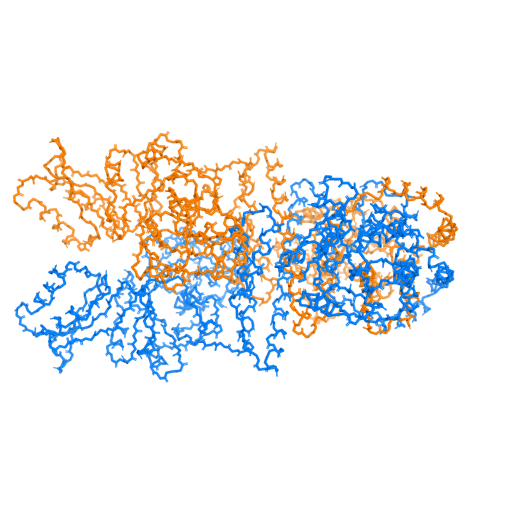O 1
ATOM 2421 N N . LEU A 1 298 ? 17.766 -6.508 18.594 1 81.06 298 LEU A N 1
ATOM 2422 C CA . LEU A 1 298 ? 17.828 -6.664 20.047 1 81.06 298 LEU A CA 1
ATOM 2423 C C . LEU A 1 298 ? 18.828 -7.738 20.438 1 81.06 298 LEU A C 1
ATOM 2425 O O . LEU A 1 298 ? 19.609 -7.559 21.375 1 81.06 298 LEU A O 1
ATOM 2429 N N . LYS A 1 299 ? 18.797 -8.781 19.656 1 81.94 299 LYS A N 1
ATOM 2430 C CA . LYS A 1 299 ? 19.734 -9.859 19.906 1 81.94 299 LYS A CA 1
ATOM 2431 C C . LYS A 1 299 ? 21.172 -9.406 19.656 1 81.94 299 LYS A C 1
ATOM 2433 O O . LYS A 1 299 ? 22.094 -9.805 20.375 1 81.94 299 LYS A O 1
ATOM 2438 N N . LEU A 1 300 ? 21.312 -8.602 18.625 1 78.31 300 LEU A N 1
ATOM 2439 C CA . LEU A 1 300 ? 22.641 -8.172 18.203 1 78.31 300 LEU A CA 1
ATOM 2440 C C . LEU A 1 300 ? 23.047 -6.883 18.906 1 78.31 300 LEU A C 1
ATOM 2442 O O . LEU A 1 300 ? 24.156 -6.383 18.719 1 78.31 300 LEU A O 1
ATOM 2446 N N . ASN A 1 301 ? 22.188 -6.25 19.75 1 71.94 301 ASN A N 1
ATOM 2447 C CA . ASN A 1 301 ? 22.391 -4.988 20.453 1 71.94 301 ASN A CA 1
ATOM 2448 C C . ASN A 1 301 ? 22.656 -3.84 19.484 1 71.94 301 ASN A C 1
ATOM 2450 O O . ASN A 1 301 ? 23.594 -3.074 19.656 1 71.94 301 ASN A O 1
ATOM 2454 N N . GLU A 1 302 ? 22.031 -3.889 18.391 1 70.44 302 GLU A N 1
ATOM 2455 C CA . GLU A 1 302 ? 22.125 -2.828 17.391 1 70.44 302 GLU A CA 1
ATOM 2456 C C . GLU A 1 302 ? 21.016 -1.802 17.578 1 70.44 302 GLU A C 1
ATOM 2458 O O . GLU A 1 302 ? 19.891 -2.156 17.938 1 70.44 302 GLU A O 1
ATOM 2463 N N . PRO A 1 303 ? 21.484 -0.456 17.375 1 60.88 303 PRO A N 1
ATOM 2464 C CA . PRO A 1 303 ? 20.453 0.577 17.547 1 60.88 303 PRO A CA 1
ATOM 2465 C C . PRO A 1 303 ? 19.438 0.586 16.406 1 60.88 303 PRO A C 1
ATOM 2467 O O . PRO A 1 303 ? 19.688 0.021 15.336 1 60.88 303 PRO A O 1
ATOM 2470 N N . VAL A 1 304 ? 18.312 0.915 16.766 1 57.22 304 VAL A N 1
ATOM 2471 C CA . VAL A 1 304 ? 17.312 1.124 15.711 1 57.22 304 VAL A CA 1
ATOM 2472 C C . VAL A 1 304 ? 17.781 2.24 14.781 1 57.22 304 VAL A C 1
ATOM 2474 O O . VAL A 1 304 ? 18.141 3.33 15.234 1 57.22 304 VAL A O 1
ATOM 2477 N N . GLU A 1 305 ? 18.594 1.979 13.68 1 55.03 305 GLU A N 1
ATOM 2478 C CA . GLU A 1 305 ? 19.141 2.953 12.75 1 55.03 305 GLU A CA 1
ATOM 2479 C C . GLU A 1 305 ? 18.047 3.592 11.898 1 55.03 305 GLU A C 1
ATOM 2481 O O . GLU A 1 305 ? 17.203 2.893 11.336 1 55.03 305 GLU A O 1
ATOM 2486 N N . ILE A 1 306 ? 17.562 4.727 12.047 1 53.47 306 ILE A N 1
ATOM 2487 C CA . ILE A 1 306 ? 16.266 5.02 11.438 1 53.47 306 ILE A CA 1
ATOM 2488 C C . ILE A 1 306 ? 16.469 5.73 10.109 1 53.47 306 ILE A C 1
ATOM 2490 O O . ILE A 1 306 ? 15.945 5.301 9.078 1 53.47 306 ILE A O 1
ATOM 2494 N N . SER A 1 307 ? 16.812 7.203 9.859 1 54.34 307 SER A N 1
ATOM 2495 C CA . SER A 1 307 ? 16.234 8.188 8.953 1 54.34 307 SER A CA 1
ATOM 2496 C C . SER A 1 307 ? 16.906 8.141 7.586 1 54.34 307 SER A C 1
ATOM 2498 O O . SER A 1 307 ? 16.234 8.156 6.555 1 54.34 307 SER A O 1
ATOM 2500 N N . HIS A 1 308 ? 18.141 7.828 7.441 1 53.81 308 HIS A N 1
ATOM 2501 C CA . HIS A 1 308 ? 18.859 7.934 6.172 1 53.81 308 HIS A CA 1
ATOM 2502 C C . HIS A 1 308 ? 18.531 6.754 5.262 1 53.81 308 HIS A C 1
ATOM 2504 O O . HIS A 1 308 ? 18.375 6.926 4.051 1 53.81 308 HIS A O 1
ATOM 2510 N N . VAL A 1 309 ? 18.312 5.613 5.797 1 63.12 309 VAL A N 1
ATOM 2511 C CA . VAL A 1 309 ? 18.031 4.414 5.023 1 63.12 309 VAL A CA 1
ATOM 2512 C C . VAL A 1 309 ? 16.625 4.523 4.41 1 63.12 309 VAL A C 1
ATOM 2514 O O . VAL A 1 309 ? 16.422 4.125 3.262 1 63.12 309 VAL A O 1
ATOM 2517 N N . GLU A 1 310 ? 15.836 5.234 5.082 1 73.75 310 GLU A N 1
ATOM 2518 C CA . GLU A 1 310 ? 14.461 5.367 4.621 1 73.75 310 GLU A CA 1
ATOM 2519 C C . GLU A 1 310 ? 14.359 6.32 3.432 1 73.75 310 GLU A C 1
ATOM 2521 O O . GLU A 1 310 ? 13.594 6.086 2.5 1 73.75 310 GLU A O 1
ATOM 2526 N N . ASP A 1 311 ? 15.203 7.336 3.471 1 69.31 311 ASP A N 1
ATOM 2527 C CA . ASP A 1 311 ? 15.188 8.312 2.385 1 69.31 311 ASP A CA 1
ATOM 2528 C C . ASP A 1 311 ? 15.664 7.688 1.075 1 69.31 311 ASP A C 1
ATOM 2530 O O . ASP A 1 311 ? 15.117 7.973 0.009 1 69.31 311 ASP A O 1
ATOM 2534 N N . VAL A 1 312 ? 16.625 6.883 1.22 1 68.88 312 VAL A N 1
ATOM 2535 C CA . VAL A 1 312 ? 17.156 6.207 0.044 1 68.88 312 VAL A CA 1
ATOM 2536 C C . VAL A 1 312 ? 16.109 5.258 -0.534 1 68.88 312 VAL A C 1
ATOM 2538 O O . VAL A 1 312 ? 15.914 5.215 -1.75 1 68.88 312 VAL A O 1
ATOM 2541 N N . LYS A 1 313 ? 15.484 4.562 0.333 1 77.38 313 LYS A N 1
ATOM 2542 C CA . LYS A 1 313 ? 14.453 3.623 -0.09 1 77.38 313 LYS A CA 1
ATOM 2543 C C . LYS A 1 313 ? 13.297 4.348 -0.773 1 77.38 313 LYS A C 1
ATOM 2545 O O . LYS A 1 313 ? 12.781 3.887 -1.793 1 77.38 313 LYS A O 1
ATOM 2550 N N . LEU A 1 314 ? 12.953 5.43 -0.212 1 80.88 314 LEU A N 1
ATOM 2551 C CA . LEU A 1 314 ? 11.844 6.211 -0.759 1 80.88 314 LEU A CA 1
ATOM 2552 C C . LEU A 1 314 ? 12.188 6.73 -2.15 1 80.88 314 LEU A C 1
ATOM 2554 O O . LEU A 1 314 ? 11.344 6.719 -3.049 1 80.88 314 LEU A O 1
ATOM 2558 N N . ARG A 1 315 ? 13.336 7.176 -2.32 1 75 315 ARG A N 1
ATOM 2559 C CA . ARG A 1 315 ? 13.766 7.684 -3.621 1 75 315 ARG A CA 1
ATOM 2560 C C . ARG A 1 315 ? 13.734 6.578 -4.676 1 75 315 ARG A C 1
ATOM 2562 O O . ARG A 1 315 ? 13.297 6.801 -5.805 1 75 315 ARG A O 1
ATOM 2569 N N . GLU A 1 316 ? 14.219 5.465 -4.273 1 76.31 316 GLU A N 1
ATOM 2570 C CA . GLU A 1 316 ? 14.227 4.336 -5.199 1 76.31 316 GLU A CA 1
ATOM 2571 C C . GLU A 1 316 ? 12.82 3.994 -5.668 1 76.31 316 GLU A C 1
ATOM 2573 O O . GLU A 1 316 ? 12.602 3.699 -6.844 1 76.31 316 GLU A O 1
ATOM 2578 N N . LEU A 1 317 ? 11.922 4.012 -4.77 1 83.81 317 LEU A N 1
ATOM 2579 C CA . LEU A 1 317 ? 10.539 3.67 -5.086 1 83.81 317 LEU A CA 1
ATOM 2580 C C . LEU A 1 317 ? 9.914 4.719 -6 1 83.81 317 LEU A C 1
ATOM 2582 O O . LEU A 1 317 ? 9.258 4.375 -6.992 1 83.81 317 LEU A O 1
ATOM 2586 N N . VAL A 1 318 ? 10.164 5.945 -5.715 1 81.06 318 VAL A N 1
ATOM 2587 C CA . VAL A 1 318 ? 9.523 7.035 -6.441 1 81.06 318 VAL A CA 1
ATOM 2588 C C . VAL A 1 318 ? 10.086 7.113 -7.859 1 81.06 318 VAL A C 1
ATOM 2590 O O . VAL A 1 318 ? 9.367 7.449 -8.805 1 81.06 318 VAL A O 1
ATOM 2593 N N . THR A 1 319 ? 11.32 6.797 -8.023 1 77.56 319 THR A N 1
ATOM 2594 C CA . THR A 1 319 ? 11.961 6.848 -9.336 1 77.56 319 THR A CA 1
ATOM 2595 C C . THR A 1 319 ? 11.438 5.734 -10.234 1 77.56 319 THR A C 1
ATOM 2597 O O . THR A 1 319 ? 11.547 5.82 -11.461 1 77.56 319 THR A O 1
ATOM 2600 N N . LYS A 1 320 ? 10.836 4.742 -9.703 1 81.56 320 LYS A N 1
ATOM 2601 C CA . LYS A 1 320 ? 10.367 3.582 -10.461 1 81.56 320 LYS A CA 1
ATOM 2602 C C . LYS A 1 320 ? 8.969 3.826 -11.031 1 81.56 320 LYS A C 1
ATOM 2604 O O . LYS A 1 320 ? 8.453 3.008 -11.797 1 81.56 320 LYS A O 1
ATOM 2609 N N . THR A 1 321 ? 8.352 4.938 -10.664 1 87.56 321 THR A N 1
ATOM 2610 C CA . THR A 1 321 ? 6.961 5.129 -11.062 1 87.56 321 THR A CA 1
ATOM 2611 C C . THR A 1 321 ? 6.758 6.512 -11.672 1 87.56 321 THR A C 1
ATOM 2613 O O . THR A 1 321 ? 7.562 7.418 -11.445 1 87.56 321 THR A O 1
ATOM 2616 N N . GLU A 1 322 ? 5.754 6.676 -12.461 1 85.62 322 GLU A N 1
ATOM 2617 C CA . GLU A 1 322 ? 5.395 7.953 -13.07 1 85.62 322 GLU A CA 1
ATOM 2618 C C . GLU A 1 322 ? 4.27 8.633 -12.289 1 85.62 322 GLU A C 1
ATOM 2620 O O . GLU A 1 322 ? 3.848 9.742 -12.641 1 85.62 322 GLU A O 1
ATOM 2625 N N . LEU A 1 323 ? 3.844 7.988 -11.25 1 87.62 323 LEU A N 1
ATOM 2626 C CA . LEU A 1 323 ? 2.777 8.562 -10.438 1 87.62 323 LEU A CA 1
ATOM 2627 C C . LEU A 1 323 ? 3.266 9.805 -9.703 1 87.62 323 LEU A C 1
ATOM 2629 O O . LEU A 1 323 ? 4.469 10.07 -9.656 1 87.62 323 LEU A O 1
ATOM 2633 N N . ASN A 1 324 ? 2.318 10.641 -9.195 1 81.81 324 ASN A N 1
ATOM 2634 C CA . ASN A 1 324 ? 2.652 11.82 -8.391 1 81.81 324 ASN A CA 1
ATOM 2635 C C . ASN A 1 324 ? 3.623 11.469 -7.27 1 81.81 324 ASN A C 1
ATOM 2637 O O . ASN A 1 324 ? 3.256 10.781 -6.316 1 81.81 324 ASN A O 1
ATOM 2641 N N . PRO A 1 325 ? 4.859 11.883 -7.426 1 81.94 325 PRO A N 1
ATOM 2642 C CA . PRO A 1 325 ? 5.895 11.461 -6.48 1 81.94 325 PRO A CA 1
ATOM 2643 C C . PRO A 1 325 ? 5.629 11.938 -5.055 1 81.94 325 PRO A C 1
ATOM 2645 O O . PRO A 1 325 ? 6.031 11.273 -4.094 1 81.94 325 PRO A O 1
ATOM 2648 N N . VAL A 1 326 ? 4.996 13.086 -4.848 1 77.88 326 VAL A N 1
ATOM 2649 C CA . VAL A 1 326 ? 4.707 13.617 -3.52 1 77.88 326 VAL A CA 1
ATOM 2650 C C . VAL A 1 326 ? 3.727 12.688 -2.799 1 77.88 326 VAL A C 1
ATOM 2652 O O . VAL A 1 326 ? 3.955 12.312 -1.647 1 77.88 326 VAL A O 1
ATOM 2655 N N . MET A 1 327 ? 2.691 12.398 -3.447 1 83.88 327 MET A N 1
ATOM 2656 C CA . MET A 1 327 ? 1.664 11.555 -2.84 1 83.88 327 MET A CA 1
ATOM 2657 C C . MET A 1 327 ? 2.193 10.156 -2.578 1 83.88 327 MET A C 1
ATOM 2659 O O . MET A 1 327 ? 1.902 9.555 -1.538 1 83.88 327 MET A O 1
ATOM 2663 N N . VAL A 1 328 ? 2.982 9.609 -3.545 1 89.5 328 VAL A N 1
ATOM 2664 C CA . VAL A 1 328 ? 3.576 8.289 -3.363 1 89.5 328 VAL A CA 1
ATOM 2665 C C . VAL A 1 328 ? 4.516 8.305 -2.158 1 89.5 328 VAL A C 1
ATOM 2667 O O . VAL A 1 328 ? 4.5 7.383 -1.339 1 89.5 328 VAL A O 1
ATOM 2670 N N . SER A 1 329 ? 5.32 9.352 -2.068 1 85.81 329 SER A N 1
ATOM 2671 C CA . SER A 1 329 ? 6.219 9.484 -0.925 1 85.81 329 SER A CA 1
ATOM 2672 C C . SER A 1 329 ? 5.445 9.5 0.388 1 85.81 329 SER A C 1
ATOM 2674 O O . SER A 1 329 ? 5.852 8.867 1.362 1 85.81 329 SER A O 1
ATOM 2676 N N . GLU A 1 330 ? 4.367 10.227 0.433 1 83.62 330 GLU A N 1
ATOM 2677 C CA . GLU A 1 330 ? 3.557 10.328 1.644 1 83.62 330 GLU A CA 1
ATOM 2678 C C . GLU A 1 330 ? 3.002 8.961 2.047 1 83.62 330 GLU A C 1
ATOM 2680 O O . GLU A 1 330 ? 2.955 8.633 3.234 1 83.62 330 GLU A O 1
ATOM 2685 N N . ILE A 1 331 ? 2.555 8.203 1.114 1 92.44 331 ILE A N 1
ATOM 2686 C CA . ILE A 1 331 ? 2.002 6.879 1.377 1 92.44 331 ILE A CA 1
ATOM 2687 C C . ILE A 1 331 ? 3.074 5.984 1.995 1 92.44 331 ILE A C 1
ATOM 2689 O O . ILE A 1 331 ? 2.854 5.379 3.045 1 92.44 331 ILE A O 1
ATOM 2693 N N . PHE A 1 332 ? 4.219 5.898 1.393 1 93.12 332 PHE A N 1
ATOM 2694 C CA . PHE A 1 332 ? 5.262 4.996 1.865 1 93.12 332 PHE A CA 1
ATOM 2695 C C . PHE A 1 332 ? 5.863 5.5 3.17 1 93.12 332 PHE A C 1
ATOM 2697 O O . PHE A 1 332 ? 6.281 4.707 4.016 1 93.12 332 PHE A O 1
ATOM 2704 N N . GLU A 1 333 ? 5.945 6.871 3.344 1 87.69 333 GLU A N 1
ATOM 2705 C CA . GLU A 1 333 ? 6.379 7.406 4.633 1 87.69 333 GLU A CA 1
ATOM 2706 C C . GLU A 1 333 ? 5.477 6.922 5.762 1 87.69 333 GLU A C 1
ATOM 2708 O O . GLU A 1 333 ? 5.957 6.566 6.84 1 87.69 333 GLU A O 1
ATOM 2713 N N . ARG A 1 334 ? 4.195 6.977 5.543 1 88.19 334 ARG A N 1
ATOM 2714 C CA . ARG A 1 334 ? 3.246 6.504 6.543 1 88.19 334 ARG A CA 1
ATOM 2715 C C . ARG A 1 334 ? 3.393 5.004 6.773 1 88.19 334 ARG A C 1
ATOM 2717 O O . ARG A 1 334 ? 3.268 4.527 7.902 1 88.19 334 ARG A O 1
ATOM 2724 N N . LEU A 1 335 ? 3.635 4.273 5.727 1 92.38 335 LEU A N 1
ATOM 2725 C CA . LEU A 1 335 ? 3.859 2.838 5.824 1 92.38 335 LEU A CA 1
ATOM 2726 C C . LEU A 1 335 ? 5.094 2.533 6.664 1 92.38 335 LEU A C 1
ATOM 2728 O O . LEU A 1 335 ? 5.066 1.641 7.516 1 92.38 335 LEU A O 1
ATOM 2732 N N . MET A 1 336 ? 6.176 3.223 6.414 1 89.5 336 MET A N 1
ATOM 2733 C CA . MET A 1 336 ? 7.414 3.037 7.168 1 89.5 336 MET A CA 1
ATOM 2734 C C . MET A 1 336 ? 7.219 3.404 8.633 1 89.5 336 MET A C 1
ATOM 2736 O O . MET A 1 336 ? 7.754 2.736 9.523 1 89.5 336 MET A O 1
ATOM 2740 N N . LYS A 1 337 ? 6.445 4.461 8.852 1 84.75 337 LYS A N 1
ATOM 2741 C CA . LYS A 1 337 ? 6.16 4.875 10.219 1 84.75 337 LYS A CA 1
ATOM 2742 C C . LYS A 1 337 ? 5.371 3.801 10.969 1 84.75 337 LYS A C 1
ATOM 2744 O O . LYS A 1 337 ? 5.621 3.547 12.148 1 84.75 337 LYS A O 1
ATOM 2749 N N . LEU A 1 338 ? 4.391 3.246 10.344 1 88.06 338 LEU A N 1
ATOM 2750 C CA . LEU A 1 338 ? 3.605 2.162 10.922 1 88.06 338 LEU A CA 1
ATOM 2751 C C . LEU A 1 338 ? 4.504 0.993 11.312 1 88.06 338 LEU A C 1
ATOM 2753 O O . LEU A 1 338 ? 4.336 0.408 12.383 1 88.06 338 LEU A O 1
ATOM 2757 N N . THR A 1 339 ? 5.434 0.606 10.477 1 88.31 339 THR A N 1
ATOM 2758 C CA . THR A 1 339 ? 6.363 -0.488 10.75 1 88.31 339 THR A CA 1
ATOM 2759 C C . THR A 1 339 ? 7.289 -0.14 11.906 1 88.31 339 THR A C 1
ATOM 2761 O O . THR A 1 339 ? 7.566 -0.984 12.766 1 88.31 339 THR A O 1
ATOM 2764 N N . LYS A 1 340 ? 7.734 1.076 11.922 1 82.06 340 LYS A N 1
ATOM 2765 C CA . LYS A 1 340 ? 8.641 1.533 12.969 1 82.06 340 LYS A CA 1
ATOM 2766 C C . LYS A 1 340 ? 7.949 1.519 14.336 1 82.06 340 LYS A C 1
ATOM 2768 O O . LYS A 1 340 ? 8.586 1.26 15.359 1 82.06 340 LYS A O 1
ATOM 2773 N N . GLU A 1 341 ? 6.727 1.906 14.352 1 78.88 341 GLU A N 1
ATOM 2774 C CA . GLU A 1 341 ? 5.969 1.862 15.602 1 78.88 341 GLU A CA 1
ATOM 2775 C C . GLU A 1 341 ? 6.047 0.482 16.25 1 78.88 341 GLU A C 1
ATOM 2777 O O . GLU A 1 341 ? 6.215 0.369 17.469 1 78.88 341 GLU A O 1
ATOM 2782 N N . GLU A 1 342 ? 5.949 -0.49 15.461 1 75.25 342 GLU A N 1
ATOM 2783 C CA . GLU A 1 342 ? 5.992 -1.852 15.984 1 75.25 342 GLU A CA 1
ATOM 2784 C C . GLU A 1 342 ? 7.406 -2.234 16.406 1 75.25 342 GLU A C 1
ATOM 2786 O O . GLU A 1 342 ? 7.586 -3.01 17.359 1 75.25 342 GLU A O 1
ATOM 2791 N N . GLU A 1 343 ? 8.375 -1.747 15.664 1 77.56 343 GLU A N 1
ATOM 2792 C CA . GLU A 1 343 ? 9.758 -1.968 16.078 1 77.56 343 GLU A CA 1
ATOM 2793 C C . GLU A 1 343 ? 10.031 -1.349 17.438 1 77.56 343 GLU A C 1
ATOM 2795 O O . GLU A 1 343 ? 10.703 -1.955 18.281 1 77.56 343 GLU A O 1
ATOM 2800 N N . TYR A 1 344 ? 9.445 -0.227 17.641 1 75.5 344 TYR A N 1
ATOM 2801 C CA . TYR A 1 344 ? 9.656 0.473 18.906 1 75.5 344 TYR A CA 1
ATOM 2802 C C . TYR A 1 344 ? 8.945 -0.242 20.047 1 75.5 344 TYR A C 1
ATOM 2804 O O . TYR A 1 344 ? 9.391 -0.178 21.188 1 75.5 344 TYR A O 1
ATOM 2812 N N . ARG A 1 345 ? 7.93 -0.902 19.766 1 74.75 345 ARG A N 1
ATOM 2813 C CA . ARG A 1 345 ? 7.242 -1.705 20.781 1 74.75 345 ARG A CA 1
ATOM 2814 C C . ARG A 1 345 ? 8.164 -2.775 21.344 1 74.75 345 ARG A C 1
ATOM 2816 O O . ARG A 1 345 ? 8.094 -3.102 22.531 1 74.75 345 ARG A O 1
ATOM 2823 N N . ILE A 1 346 ? 9.039 -3.213 20.516 1 76.5 346 ILE A N 1
ATOM 2824 C CA . ILE A 1 346 ? 9.938 -4.289 20.906 1 76.5 346 ILE A CA 1
ATOM 2825 C C . ILE A 1 346 ? 11.227 -3.701 21.484 1 76.5 346 ILE A C 1
ATOM 2827 O O . ILE A 1 346 ? 11.703 -4.141 22.531 1 76.5 346 ILE A O 1
ATOM 2831 N N . LEU A 1 347 ? 11.719 -2.754 20.828 1 74.88 347 LEU A N 1
ATOM 2832 C CA . LEU A 1 347 ? 13.016 -2.209 21.188 1 74.88 347 LEU A CA 1
ATOM 2833 C C . LEU A 1 347 ? 12.875 -1.126 22.266 1 74.88 347 LEU A C 1
ATOM 2835 O O . LEU A 1 347 ? 13.859 -0.75 22.906 1 74.88 347 LEU A O 1
ATOM 2839 N N . GLY A 1 348 ? 11.594 -0.743 22.516 1 71.75 348 GLY A N 1
ATOM 2840 C CA . GLY A 1 348 ? 11.375 0.346 23.453 1 71.75 348 GLY A CA 1
ATOM 2841 C C . GLY A 1 348 ? 11.375 1.713 22.797 1 71.75 348 GLY A C 1
ATOM 2842 O O . GLY A 1 348 ? 11.914 1.877 21.703 1 71.75 348 GLY A O 1
ATOM 2843 N N . VAL A 1 349 ? 10.602 2.545 23.422 1 70.19 349 VAL A N 1
ATOM 2844 C CA . VAL A 1 349 ? 10.523 3.904 22.906 1 70.19 349 VAL A CA 1
ATOM 2845 C C . VAL A 1 349 ? 11.656 4.75 23.484 1 70.19 349 VAL A C 1
ATOM 2847 O O . VAL A 1 349 ? 12.086 4.523 24.609 1 70.19 349 VAL A O 1
ATOM 2850 N N . ARG A 1 350 ? 12.18 5.598 22.688 1 70.75 350 ARG A N 1
ATOM 2851 C CA . ARG A 1 350 ? 13.289 6.43 23.141 1 70.75 350 ARG A CA 1
ATOM 2852 C C . ARG A 1 350 ? 12.805 7.512 24.094 1 70.75 350 ARG A C 1
ATOM 2854 O O . ARG A 1 350 ? 13.477 7.816 25.094 1 70.75 350 ARG A O 1
ATOM 2861 N N . LYS A 1 351 ? 11.617 8.039 23.797 1 85.12 351 LYS A N 1
ATOM 2862 C CA . LYS A 1 351 ? 11.07 9.125 24.609 1 85.12 351 LYS A CA 1
ATOM 2863 C C . LYS A 1 351 ? 9.641 8.82 25.031 1 85.12 351 LYS A C 1
ATOM 2865 O O . LYS A 1 351 ? 8.852 8.281 24.25 1 85.12 351 LYS A O 1
ATOM 2870 N N . LYS A 1 352 ? 9.398 9.047 26.297 1 89.75 352 LYS A N 1
ATOM 2871 C CA . LYS A 1 352 ? 8.055 8.883 26.844 1 89.75 352 LYS A CA 1
ATOM 2872 C C . LYS A 1 352 ? 7.332 10.219 26.953 1 89.75 352 LYS A C 1
ATOM 2874 O O . LYS A 1 352 ? 7.957 11.258 27.203 1 89.75 352 LYS A O 1
ATOM 2879 N N . VAL A 1 353 ? 6.023 10.188 26.672 1 93.69 353 VAL A N 1
ATOM 2880 C CA . VAL A 1 353 ? 5.227 11.414 26.672 1 93.69 353 VAL A CA 1
ATOM 2881 C C . VAL A 1 353 ? 4.086 11.297 27.672 1 93.69 353 VAL A C 1
ATOM 2883 O O . VAL A 1 353 ? 3.207 10.445 27.531 1 93.69 353 VAL A O 1
ATOM 2886 N N . ALA A 1 354 ? 4.105 12.141 28.672 1 95.62 354 ALA A N 1
ATOM 2887 C CA . ALA A 1 354 ? 3.033 12.172 29.672 1 95.62 354 ALA A CA 1
ATOM 2888 C C . ALA A 1 354 ? 1.828 12.953 29.156 1 95.62 354 ALA A C 1
ATOM 2890 O O . ALA A 1 354 ? 1.978 14.055 28.609 1 95.62 354 ALA A O 1
ATOM 2891 N N . VAL A 1 355 ? 0.651 12.398 29.266 1 93.5 355 VAL A N 1
ATOM 2892 C CA . VAL A 1 355 ? -0.58 13.016 28.781 1 93.5 355 VAL A CA 1
ATOM 2893 C C . VAL A 1 355 ? -1.699 12.797 29.797 1 93.5 355 VAL A C 1
ATOM 2895 O O . VAL A 1 355 ? -1.635 11.883 30.609 1 93.5 355 VAL A O 1
ATOM 2898 N N . LEU A 1 356 ? -2.607 13.734 29.734 1 86.25 356 LEU A N 1
ATOM 2899 C CA . LEU A 1 356 ? -3.756 13.586 30.609 1 86.25 356 LEU A CA 1
ATOM 2900 C C . LEU A 1 356 ? -4.664 12.453 30.141 1 86.25 356 LEU A C 1
ATOM 2902 O O . LEU A 1 356 ? -5.031 12.398 28.969 1 86.25 356 LEU A O 1
ATOM 2906 N N . GLY A 1 357 ? -4.887 11.461 30.984 1 76.19 357 GLY A N 1
ATOM 2907 C CA . GLY A 1 357 ? -5.832 10.398 30.688 1 76.19 357 GLY A CA 1
ATOM 2908 C C . GLY A 1 357 ? -7.27 10.773 31 1 76.19 357 GLY A C 1
ATOM 2909 O O . GLY A 1 357 ? -7.566 11.93 31.281 1 76.19 357 GLY A O 1
ATOM 2910 N N . PRO A 1 358 ? -8.102 9.852 30.828 1 68 358 PRO A N 1
ATOM 2911 C CA . PRO A 1 358 ? -7.945 8.477 30.375 1 68 358 PRO A CA 1
ATOM 2912 C C . PRO A 1 358 ? -7.816 8.375 28.844 1 68 358 PRO A C 1
ATOM 2914 O O . PRO A 1 358 ? -7.941 9.383 28.141 1 68 358 PRO A O 1
ATOM 2917 N N . PRO A 1 359 ? -7.457 7.172 28.375 1 69 359 PRO A N 1
ATOM 2918 C CA . PRO A 1 359 ? -7.473 6.965 26.922 1 69 359 PRO A CA 1
ATOM 2919 C C . PRO A 1 359 ? -8.805 7.359 26.297 1 69 359 PRO A C 1
ATOM 2921 O O . PRO A 1 359 ? -9.867 7.113 26.875 1 69 359 PRO A O 1
ATOM 2924 N N . GLY A 1 360 ? -8.758 8 25.203 1 64.31 360 GLY A N 1
ATOM 2925 C CA . GLY A 1 360 ? -9.953 8.461 24.531 1 64.31 360 GLY A CA 1
ATOM 2926 C C . GLY A 1 360 ? -10.258 9.93 24.781 1 64.31 360 GLY A C 1
ATOM 2927 O O . GLY A 1 360 ? -11.164 10.5 24.172 1 64.31 360 GLY A O 1
ATOM 2928 N N . SER A 1 361 ? -9.547 10.523 25.672 1 69.31 361 SER A N 1
ATOM 2929 C CA . SER A 1 361 ? -9.727 11.938 25.984 1 69.31 361 SER A CA 1
ATOM 2930 C C . SER A 1 361 ? -9.219 12.82 24.859 1 69.31 361 SER A C 1
ATOM 2932 O O . SER A 1 361 ? -8.5 12.352 23.969 1 69.31 361 SER A O 1
ATOM 2934 N N . PHE A 1 362 ? -9.703 14 24.891 1 73.19 362 PHE A N 1
ATOM 2935 C CA . PHE A 1 362 ? -9.234 14.961 23.891 1 73.19 362 PHE A CA 1
ATOM 2936 C C . PHE A 1 362 ? -7.734 15.172 24.016 1 73.19 362 PHE A C 1
ATOM 2938 O O . PHE A 1 362 ? -7.051 15.406 23.016 1 73.19 362 PHE A O 1
ATOM 2945 N N . SER A 1 363 ? -7.242 15.094 25.234 1 81.25 363 SER A N 1
ATOM 2946 C CA . SER A 1 363 ? -5.801 15.203 25.438 1 81.25 363 SER A CA 1
ATOM 2947 C C . SER A 1 363 ? -5.062 14.062 24.75 1 81.25 363 SER A C 1
ATOM 2949 O O . SER A 1 363 ? -4.012 14.273 24.141 1 81.25 363 SER A O 1
ATOM 2951 N N . GLU A 1 364 ? -5.656 12.922 24.891 1 81.81 364 GLU A N 1
ATOM 2952 C CA . GLU A 1 364 ? -5.043 11.805 24.188 1 81.81 364 GLU A CA 1
ATOM 2953 C C . GLU A 1 364 ? -5.109 12 22.672 1 81.81 364 GLU A C 1
ATOM 2955 O O . GLU A 1 364 ? -4.16 11.688 21.953 1 81.81 364 GLU A O 1
ATOM 2960 N N . GLU A 1 365 ? -6.223 12.398 22.281 1 79.12 365 GLU A N 1
ATOM 2961 C CA . GLU A 1 365 ? -6.367 12.656 20.844 1 79.12 365 GLU A CA 1
ATOM 2962 C C . GLU A 1 365 ? -5.266 13.578 20.328 1 79.12 365 GLU A C 1
ATOM 2964 O O . GLU A 1 365 ? -4.695 13.344 19.266 1 79.12 365 GLU A O 1
ATOM 2969 N N . THR A 1 366 ? -5.074 14.641 21.062 1 84.31 366 THR A N 1
ATOM 2970 C CA . THR A 1 366 ? -4.016 15.586 20.719 1 84.31 366 THR A CA 1
ATOM 2971 C C . THR A 1 366 ? -2.658 14.891 20.719 1 84.31 366 THR A C 1
ATOM 2973 O O . THR A 1 366 ? -1.858 15.094 19.797 1 84.31 366 THR A O 1
ATOM 2976 N N . ALA A 1 367 ? -2.455 14.109 21.703 1 87.94 367 ALA A N 1
ATOM 2977 C CA . ALA A 1 367 ? -1.193 13.383 21.797 1 87.94 367 ALA A CA 1
ATOM 2978 C C . ALA A 1 367 ? -1.017 12.445 20.594 1 87.94 367 ALA A C 1
ATOM 2980 O O . ALA A 1 367 ? 0.08 12.336 20.047 1 87.94 367 ALA A O 1
ATOM 2981 N N . LEU A 1 368 ? -2.08 11.805 20.297 1 80.88 368 LEU A N 1
ATOM 2982 C CA . LEU A 1 368 ? -2.029 10.852 19.188 1 80.88 368 LEU A CA 1
ATOM 2983 C C . LEU A 1 368 ? -1.79 11.57 17.859 1 80.88 368 LEU A C 1
ATOM 2985 O O . LEU A 1 368 ? -1.092 11.055 16.984 1 80.88 368 LEU A O 1
ATOM 2989 N N . LYS A 1 369 ? -2.367 12.656 17.703 1 79.25 369 LYS A N 1
ATOM 2990 C CA . LYS A 1 369 ? -2.129 13.453 16.5 1 79.25 369 LYS A CA 1
ATOM 2991 C C . LYS A 1 369 ? -0.671 13.898 16.406 1 79.25 369 LYS A C 1
ATOM 2993 O O . LYS A 1 369 ? -0.096 13.945 15.32 1 79.25 369 LYS A O 1
ATOM 2998 N N . LEU A 1 370 ? -0.134 14.234 17.547 1 85.06 370 LEU A N 1
ATOM 2999 C CA . LEU A 1 370 ? 1.229 14.742 17.609 1 85.06 370 LEU A CA 1
ATOM 3000 C C . LEU A 1 370 ? 2.244 13.617 17.469 1 85.06 370 LEU A C 1
ATOM 3002 O O . LEU A 1 370 ? 3.25 13.758 16.781 1 85.06 370 LEU A O 1
ATOM 3006 N N . VAL A 1 371 ? 1.936 12.539 18.188 1 79.62 371 VAL A N 1
ATOM 3007 C CA . VAL A 1 371 ? 2.926 11.477 18.328 1 79.62 371 VAL A CA 1
ATOM 3008 C C . VAL A 1 371 ? 2.66 10.383 17.297 1 79.62 371 VAL A C 1
ATOM 3010 O O . VAL A 1 371 ? 3.592 9.727 16.828 1 79.62 371 VAL A O 1
ATOM 3013 N N . GLY A 1 372 ? 1.401 10.18 17.062 1 71.19 372 GLY A N 1
ATOM 3014 C CA . GLY A 1 372 ? 1.023 9.188 16.078 1 71.19 372 GLY A CA 1
ATOM 3015 C C . GLY A 1 372 ? 0.917 7.789 16.641 1 71.19 372 GLY A C 1
ATOM 3016 O O . GLY A 1 372 ? 0.648 6.836 15.906 1 71.19 372 GLY A O 1
ATOM 3017 N N . SER A 1 373 ? 1.252 7.574 17.969 1 75.81 373 SER A N 1
ATOM 3018 C CA . SER A 1 373 ? 1.233 6.254 18.594 1 75.81 373 SER A CA 1
ATOM 3019 C C . SER A 1 373 ? 0.939 6.352 20.078 1 75.81 373 SER A C 1
ATOM 3021 O O . SER A 1 373 ? 1.34 7.312 20.734 1 75.81 373 SER A O 1
ATOM 3023 N N . ARG A 1 374 ? 0.313 5.273 20.562 1 76.25 374 ARG A N 1
ATOM 3024 C CA . ARG A 1 374 ? 0.047 5.207 22 1 76.25 374 ARG A CA 1
ATOM 3025 C C . ARG A 1 374 ? 1.261 4.684 22.75 1 76.25 374 ARG A C 1
ATOM 3027 O O . ARG A 1 374 ? 1.36 4.855 23.969 1 76.25 374 ARG A O 1
ATOM 3034 N N . LEU A 1 375 ? 2.154 4.129 22.078 1 77.56 375 LEU A N 1
ATOM 3035 C CA . LEU A 1 375 ? 3.256 3.404 22.703 1 77.56 375 LEU A CA 1
ATOM 3036 C C . LEU A 1 375 ? 4.043 4.312 23.641 1 77.56 375 LEU A C 1
ATOM 3038 O O . LEU A 1 375 ? 4.34 3.934 24.781 1 77.56 375 LEU A O 1
ATOM 3042 N N . PRO A 1 376 ? 4.312 5.504 23.203 1 85.12 376 PRO A N 1
ATOM 3043 C CA . PRO A 1 376 ? 5.121 6.348 24.078 1 85.12 376 PRO A CA 1
ATOM 3044 C C . PRO A 1 376 ? 4.289 7.047 25.156 1 85.12 376 PRO A C 1
ATOM 3046 O O . PRO A 1 376 ? 4.844 7.738 26.016 1 85.12 376 PRO A O 1
ATOM 3049 N N . LEU A 1 377 ? 3.008 6.883 25.188 1 88.62 377 LEU A N 1
ATOM 3050 C CA . LEU A 1 377 ? 2.148 7.707 26.016 1 88.62 377 LEU A CA 1
ATOM 3051 C C . LEU A 1 377 ? 2.055 7.133 27.438 1 88.62 377 LEU A C 1
ATOM 3053 O O . LEU A 1 377 ? 1.939 5.918 27.609 1 88.62 377 LEU A O 1
ATOM 3057 N N . ILE A 1 378 ? 2.266 7.941 28.422 1 90.44 378 ILE A N 1
ATOM 3058 C CA . ILE A 1 378 ? 2.012 7.629 29.812 1 90.44 378 ILE A CA 1
ATOM 3059 C C . ILE A 1 378 ? 0.857 8.484 30.344 1 90.44 378 ILE A C 1
ATOM 3061 O O . ILE A 1 378 ? 0.952 9.711 30.375 1 90.44 378 ILE A O 1
ATOM 3065 N N . TYR A 1 379 ? -0.194 7.809 30.75 1 89.38 379 TYR A N 1
ATOM 3066 C CA . TYR A 1 379 ? -1.406 8.516 31.156 1 89.38 379 TYR A CA 1
ATOM 3067 C C . TYR A 1 379 ? -1.313 8.992 32.594 1 89.38 379 TYR A C 1
ATOM 3069 O O . TYR A 1 379 ? -0.856 8.25 33.469 1 89.38 379 TYR A O 1
ATOM 3077 N N . GLN A 1 380 ? -1.622 10.258 32.75 1 91.12 380 GLN A N 1
ATOM 3078 C CA . GLN A 1 380 ? -1.693 10.852 34.094 1 91.12 380 GLN A CA 1
ATOM 3079 C C . GLN A 1 380 ? -3.121 11.266 34.438 1 91.12 380 GLN A C 1
ATOM 3081 O O . GLN A 1 380 ? -3.934 11.508 33.531 1 91.12 380 GLN A O 1
ATOM 3086 N N . SER A 1 381 ? -3.455 11.383 35.656 1 84.75 381 SER A N 1
ATOM 3087 C CA . SER A 1 381 ? -4.816 11.688 36.062 1 84.75 381 SER A CA 1
ATOM 3088 C C . SER A 1 381 ? -5.031 13.188 36.219 1 84.75 381 SER A C 1
ATOM 3090 O O . SER A 1 381 ? -6.156 13.672 36.094 1 84.75 381 SER A O 1
ATOM 3092 N N . LYS A 1 382 ? -3.924 13.891 36.625 1 85.81 382 LYS A N 1
ATOM 3093 C CA . LYS A 1 382 ? -4.004 15.328 36.812 1 85.81 382 LYS A CA 1
ATOM 3094 C C . LYS A 1 382 ? -2.91 16.062 36.031 1 85.81 382 LYS A C 1
ATOM 3096 O O . LYS A 1 382 ? -1.87 15.477 35.719 1 85.81 382 LYS A O 1
ATOM 3101 N N . VAL A 1 383 ? -3.264 17.328 35.75 1 91.44 383 VAL A N 1
ATOM 3102 C CA . VAL A 1 383 ? -2.309 18.156 35.031 1 91.44 383 VAL A CA 1
ATOM 3103 C C . VAL A 1 383 ? -0.994 18.234 35.812 1 91.44 383 VAL A C 1
ATOM 3105 O O . VAL A 1 383 ? 0.085 18.109 35.219 1 91.44 383 VAL A O 1
ATOM 3108 N N . GLU A 1 384 ? -1.069 18.344 37.094 1 91.75 384 GLU A N 1
ATOM 3109 C CA . GLU A 1 384 ? 0.111 18.453 37.938 1 91.75 384 GLU A CA 1
ATOM 3110 C C . GLU A 1 384 ? 0.992 17.219 37.812 1 91.75 384 GLU A C 1
ATOM 3112 O O . GLU A 1 384 ? 2.221 17.312 37.875 1 91.75 384 GLU A O 1
ATOM 3117 N N . ASP A 1 385 ? 0.363 16.172 37.688 1 94.75 385 ASP A N 1
ATOM 3118 C CA . ASP A 1 385 ? 1.093 14.914 37.594 1 94.75 385 ASP A CA 1
ATOM 3119 C C . ASP A 1 385 ? 1.949 14.859 36.312 1 94.75 385 ASP A C 1
ATOM 3121 O O . ASP A 1 385 ? 2.992 14.203 36.312 1 94.75 385 ASP A O 1
ATOM 3125 N N . ILE A 1 386 ? 1.542 15.508 35.312 1 96.69 386 ILE A N 1
ATOM 3126 C CA . ILE A 1 386 ? 2.326 15.562 34.062 1 96.69 386 ILE A CA 1
ATOM 3127 C C . ILE A 1 386 ? 3.625 16.328 34.312 1 96.69 386 ILE A C 1
ATOM 3129 O O . ILE A 1 386 ? 4.703 15.883 33.906 1 96.69 386 ILE A O 1
ATOM 3133 N N . PHE A 1 387 ? 3.506 17.453 35.031 1 96.38 387 PHE A N 1
ATOM 3134 C CA . PHE A 1 387 ? 4.68 18.25 35.344 1 96.38 387 PHE A CA 1
ATOM 3135 C C . PHE A 1 387 ? 5.652 17.453 36.219 1 96.38 387 PHE A C 1
ATOM 3137 O O . PHE A 1 387 ? 6.863 17.484 36 1 96.38 387 PHE A O 1
ATOM 3144 N N . LEU A 1 388 ? 5.113 16.75 37.125 1 95.69 388 LEU A N 1
ATOM 3145 C CA . LEU A 1 388 ? 5.941 15.945 38.031 1 95.69 388 LEU A CA 1
ATOM 3146 C C . LEU A 1 388 ? 6.664 14.852 37.25 1 95.69 388 LEU A C 1
ATOM 3148 O O . LEU A 1 388 ? 7.844 14.586 37.5 1 95.69 388 LEU A O 1
ATOM 3152 N N . ALA A 1 389 ? 5.969 14.25 36.406 1 96 389 ALA A N 1
ATOM 3153 C CA . ALA A 1 389 ? 6.543 13.172 35.594 1 96 389 ALA A CA 1
ATOM 3154 C C . ALA A 1 389 ? 7.695 13.68 34.75 1 96 389 ALA A C 1
ATOM 3156 O O . ALA A 1 389 ? 8.719 13 34.594 1 96 389 ALA A O 1
ATOM 3157 N N . VAL A 1 390 ? 7.562 14.82 34.156 1 96.06 390 VAL A N 1
ATOM 3158 C CA . VAL A 1 390 ? 8.602 15.391 33.312 1 96.06 390 VAL A CA 1
ATOM 3159 C C . VAL A 1 390 ? 9.773 15.859 34.188 1 96.06 390 VAL A C 1
ATOM 3161 O O . VAL A 1 390 ? 10.93 15.594 33.844 1 96.06 390 VAL A O 1
ATOM 3164 N N . GLU A 1 391 ? 9.5 16.5 35.25 1 95.38 391 GLU A N 1
ATOM 3165 C CA . GLU A 1 391 ? 10.523 17.016 36.125 1 95.38 391 GLU A CA 1
ATOM 3166 C C . GLU A 1 391 ? 11.367 15.891 36.719 1 95.38 391 GLU A C 1
ATOM 3168 O O . GLU A 1 391 ? 12.586 16.031 36.875 1 95.38 391 GLU A O 1
ATOM 3173 N N . SER A 1 392 ? 10.734 14.812 37.062 1 93.88 392 SER A N 1
ATOM 3174 C CA . SER A 1 392 ? 11.414 13.688 37.688 1 93.88 392 SER A CA 1
ATOM 3175 C C . SER A 1 392 ? 12.172 12.844 36.688 1 93.88 392 SER A C 1
ATOM 3177 O O . SER A 1 392 ? 13.008 12.016 37.031 1 93.88 392 SER A O 1
ATOM 3179 N N . GLY A 1 393 ? 11.797 13.023 35.438 1 92.06 393 GLY A N 1
ATOM 3180 C CA . GLY A 1 393 ? 12.453 12.242 34.406 1 92.06 393 GLY A CA 1
ATOM 3181 C C . GLY A 1 393 ? 11.703 10.969 34.031 1 92.06 393 GLY A C 1
ATOM 3182 O O . GLY A 1 393 ? 12.141 10.203 33.188 1 92.06 393 GLY A O 1
ATOM 3183 N N . LYS A 1 394 ? 10.617 10.727 34.656 1 92.62 394 LYS A N 1
ATOM 3184 C CA . LYS A 1 394 ? 9.773 9.586 34.312 1 92.62 394 LYS A CA 1
ATOM 3185 C C . LYS A 1 394 ? 9.242 9.703 32.875 1 92.62 394 LYS A C 1
ATOM 3187 O O . LYS A 1 394 ? 8.977 8.695 32.219 1 92.62 394 LYS A O 1
ATOM 3192 N N . ALA A 1 395 ? 8.992 10.898 32.438 1 94.44 395 ALA A N 1
ATOM 3193 C CA . ALA A 1 395 ? 8.617 11.203 31.047 1 94.44 395 ALA A CA 1
ATOM 3194 C C . ALA A 1 395 ? 9.57 12.234 30.453 1 94.44 395 ALA A C 1
ATOM 3196 O O . ALA A 1 395 ? 10.086 13.102 31.156 1 94.44 395 ALA A O 1
ATOM 3197 N N . ASP A 1 396 ? 9.805 12.078 29.219 1 92.38 396 ASP A N 1
ATOM 3198 C CA . ASP A 1 396 ? 10.688 13.023 28.547 1 92.38 396 ASP A CA 1
ATOM 3199 C C . ASP A 1 396 ? 9.938 14.289 28.141 1 92.38 396 ASP A C 1
ATOM 3201 O O . ASP A 1 396 ? 10.5 15.383 28.156 1 92.38 396 ASP A O 1
ATOM 3205 N N . TYR A 1 397 ? 8.703 14.062 27.688 1 94.69 397 TYR A N 1
ATOM 3206 C CA . TYR A 1 397 ? 7.844 15.172 27.266 1 94.69 397 TYR A CA 1
ATOM 3207 C C . TYR A 1 397 ? 6.5 15.109 27.984 1 94.69 397 TYR A C 1
ATOM 3209 O O . TYR A 1 397 ? 6.117 14.07 28.516 1 94.69 397 TYR A O 1
ATOM 3217 N N . GLY A 1 398 ? 5.871 16.266 28.062 1 95.94 398 GLY A N 1
ATOM 3218 C CA . GLY A 1 398 ? 4.508 16.375 28.562 1 95.94 398 GLY A CA 1
ATOM 3219 C C . GLY A 1 398 ? 3.623 17.25 27.688 1 95.94 398 GLY A C 1
ATOM 3220 O O . GLY A 1 398 ? 4.078 18.266 27.156 1 95.94 398 GLY A O 1
ATOM 3221 N N . ILE A 1 399 ? 2.404 16.812 27.547 1 95.69 399 ILE A N 1
ATOM 3222 C CA . ILE A 1 399 ? 1.416 17.609 26.828 1 95.69 399 ILE A CA 1
ATOM 3223 C C . ILE A 1 399 ? 0.374 18.141 27.812 1 95.69 399 ILE A C 1
ATOM 3225 O O . ILE A 1 399 ? -0.346 17.359 28.438 1 95.69 399 ILE A O 1
ATOM 3229 N N . VAL A 1 400 ? 0.305 19.484 27.922 1 95.19 400 VAL A N 1
ATOM 3230 C CA . VAL A 1 400 ? -0.585 20.062 28.922 1 95.19 400 VAL A CA 1
ATOM 3231 C C . VAL A 1 400 ? -1.456 21.141 28.266 1 95.19 400 VAL A C 1
ATOM 3233 O O . VAL A 1 400 ? -0.97 21.938 27.469 1 95.19 400 VAL A O 1
ATOM 3236 N N . PRO A 1 401 ? -2.768 21.078 28.578 1 91.19 401 PRO A N 1
ATOM 3237 C CA . PRO A 1 401 ? -3.621 22.141 28.047 1 91.19 401 PRO A CA 1
ATOM 3238 C C . PRO A 1 401 ? -3.352 23.5 28.703 1 91.19 401 PRO A C 1
ATOM 3240 O O . PRO A 1 401 ? -3.15 23.562 29.922 1 91.19 401 PRO A O 1
ATOM 3243 N N . ILE A 1 402 ? -3.309 24.609 27.891 1 92.12 402 ILE A N 1
ATOM 3244 C CA . ILE A 1 402 ? -2.996 25.922 28.453 1 92.12 402 ILE A CA 1
ATOM 3245 C C . ILE A 1 402 ? -4.195 26.859 28.281 1 92.12 402 ILE A C 1
ATOM 3247 O O . ILE A 1 402 ? -4.398 27.766 29.094 1 92.12 402 ILE A O 1
ATOM 3251 N N . GLU A 1 403 ? -4.922 26.625 27.188 1 86.62 403 GLU A N 1
ATOM 3252 C CA . GLU A 1 403 ? -6.039 27.531 26.938 1 86.62 403 GLU A CA 1
ATOM 3253 C C . GLU A 1 403 ? -7.109 26.859 26.078 1 86.62 403 GLU A C 1
ATOM 3255 O O . GLU A 1 403 ? -6.797 26.109 25.141 1 86.62 403 GLU A O 1
ATOM 3260 N N . ASN A 1 404 ? -8.383 27.031 26.516 1 77.12 404 ASN A N 1
ATOM 3261 C CA . ASN A 1 404 ? -9.531 26.609 25.719 1 77.12 404 ASN A CA 1
ATOM 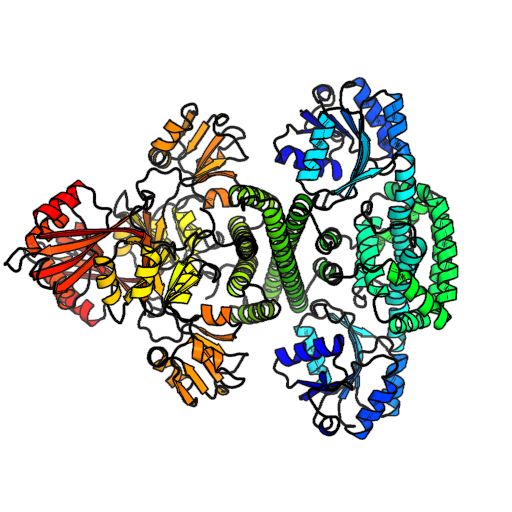3262 C C . ASN A 1 404 ? -10.367 27.797 25.266 1 77.12 404 ASN A C 1
ATOM 3264 O O . ASN A 1 404 ? -10.602 28.734 26.047 1 77.12 404 ASN A O 1
ATOM 3268 N N . SER A 1 405 ? -10.742 27.766 24.062 1 71.38 405 SER A N 1
ATOM 3269 C CA . SER A 1 405 ? -11.445 28.906 23.469 1 71.38 405 SER A CA 1
ATOM 3270 C C . SER A 1 405 ? -12.766 29.172 24.172 1 71.38 405 SER A C 1
ATOM 3272 O O . SER A 1 405 ? -13.25 30.297 24.203 1 71.38 405 SER A O 1
ATOM 3274 N N . LEU A 1 406 ? -13.297 28.188 24.781 1 62.25 406 LEU A N 1
ATOM 3275 C CA . LEU A 1 406 ? -14.586 28.344 25.438 1 62.25 406 LEU A CA 1
ATOM 3276 C C . LEU A 1 406 ? -14.406 28.547 26.953 1 62.25 406 LEU A C 1
ATOM 3278 O O . LEU A 1 406 ? -15.125 29.344 27.562 1 62.25 406 LEU A O 1
ATOM 3282 N N . GLN A 1 407 ? -13.445 27.875 27.5 1 64.38 407 GLN A N 1
ATOM 3283 C CA . GLN A 1 407 ? -13.312 27.859 28.953 1 64.38 407 GLN A CA 1
ATOM 3284 C C . GLN A 1 407 ? -12.203 28.812 29.406 1 64.38 407 GLN A C 1
ATOM 3286 O O . GLN A 1 407 ? -12.109 29.141 30.594 1 64.38 407 GLN A O 1
ATOM 3291 N N . GLY A 1 408 ? -11.445 29.219 28.484 1 68.25 408 GLY A N 1
ATOM 3292 C CA . GLY A 1 408 ? -10.375 30.141 28.844 1 68.25 408 GLY A CA 1
ATOM 3293 C C . GLY A 1 408 ? -9.102 29.438 29.281 1 68.25 408 GLY A C 1
ATOM 3294 O O . GLY A 1 408 ? -8.828 28.328 28.844 1 68.25 408 GLY A O 1
ATOM 3295 N N . THR A 1 409 ? -8.352 30.156 30.109 1 79.94 409 THR A N 1
ATOM 3296 C CA . THR A 1 409 ? -7.027 29.688 30.5 1 79.94 409 THR A CA 1
ATOM 3297 C C . THR A 1 409 ? -7.141 28.562 31.531 1 79.94 409 THR A C 1
ATOM 3299 O O . THR A 1 409 ? -7.984 28.609 32.438 1 79.94 409 THR A O 1
ATOM 3302 N N . VAL A 1 410 ? -6.324 27.578 31.328 1 84 410 VAL A N 1
ATOM 3303 C CA . VAL A 1 410 ? -6.23 26.484 32.312 1 84 410 VAL A CA 1
ATOM 3304 C C . VAL A 1 410 ? -5.273 26.891 33.438 1 84 410 VAL A C 1
ATOM 3306 O O . VAL A 1 410 ? -4.07 26.641 33.344 1 84 410 VAL A O 1
ATOM 3309 N N . LEU A 1 411 ? -5.816 27.281 34.438 1 79.56 411 LEU A N 1
ATOM 3310 C CA . LEU A 1 411 ? -5.055 27.875 35.531 1 79.56 411 LEU A CA 1
ATOM 3311 C C . LEU A 1 411 ? -4.133 26.844 36.188 1 79.56 411 LEU A C 1
ATOM 3313 O O . LEU A 1 411 ? -3.037 27.188 36.625 1 79.56 411 LEU A O 1
ATOM 3317 N N . GLN A 1 412 ? -4.551 25.656 36.25 1 85.88 412 GLN A N 1
ATOM 3318 C CA . GLN A 1 412 ? -3.729 24.594 36.812 1 85.88 412 GLN A CA 1
ATOM 3319 C C . GLN A 1 412 ? -2.404 24.469 36.094 1 85.88 412 GLN A C 1
ATOM 3321 O O . GLN A 1 412 ? -1.366 24.203 36.688 1 85.88 412 GLN A O 1
ATOM 3326 N N . THR A 1 413 ? -2.443 24.609 34.812 1 91.81 413 THR A N 1
ATOM 3327 C CA . THR A 1 413 ? -1.241 24.531 34 1 91.81 413 THR A CA 1
ATOM 3328 C C . THR A 1 413 ? -0.314 25.719 34.312 1 91.81 413 THR A C 1
ATOM 3330 O O . THR A 1 413 ? 0.898 25.531 34.438 1 91.81 413 THR A O 1
ATOM 3333 N N . LEU A 1 414 ? -0.879 26.859 34.438 1 87.38 414 LEU A N 1
ATOM 3334 C CA . LEU A 1 414 ? -0.097 28.047 34.75 1 87.38 414 LEU A CA 1
ATOM 3335 C C . LEU A 1 414 ? 0.605 27.922 36.094 1 87.38 414 LEU A C 1
ATOM 3337 O O . LEU A 1 414 ? 1.797 28.219 36.219 1 87.38 414 LEU A O 1
ATOM 3341 N N . ASP A 1 415 ? -0.099 27.516 37.031 1 85.31 415 ASP A N 1
ATOM 3342 C CA . ASP A 1 415 ? 0.457 27.359 38.375 1 85.31 415 ASP A CA 1
ATOM 3343 C C . ASP A 1 415 ? 1.582 26.328 38.375 1 85.31 415 ASP A C 1
ATOM 3345 O O . ASP A 1 415 ? 2.613 26.531 39.031 1 85.31 415 ASP A O 1
ATOM 3349 N N . ALA A 1 416 ? 1.338 25.297 37.719 1 92.62 416 ALA A N 1
ATOM 3350 C CA . ALA A 1 416 ? 2.34 24.234 37.688 1 92.62 416 ALA A CA 1
ATOM 3351 C C . ALA A 1 416 ? 3.598 24.688 36.938 1 92.62 416 ALA A C 1
ATOM 3353 O O . ALA A 1 416 ? 4.715 24.344 37.344 1 92.62 416 ALA A O 1
ATOM 3354 N N . LEU A 1 417 ? 3.416 25.438 35.906 1 93.19 417 LEU A N 1
ATOM 3355 C CA . LEU A 1 417 ? 4.543 25.953 35.125 1 93.19 417 LEU A CA 1
ATOM 3356 C C . LEU A 1 417 ? 5.422 26.859 36 1 93.19 417 LEU A C 1
ATOM 3358 O O . LEU A 1 417 ? 6.641 26.891 35.812 1 93.19 417 LEU A O 1
ATOM 3362 N N . LEU A 1 418 ? 4.824 27.531 36.844 1 87.75 418 LEU A N 1
ATOM 3363 C CA . LEU A 1 418 ? 5.531 28.422 37.75 1 87.75 418 LEU A CA 1
ATOM 3364 C C . LEU A 1 418 ? 6.289 27.641 38.812 1 87.75 418 LEU A C 1
ATOM 3366 O O . LEU A 1 418 ? 7.402 28.016 39.188 1 87.75 418 LEU A O 1
ATOM 3370 N N . ARG A 1 419 ? 5.777 26.578 39.25 1 88.5 419 ARG A N 1
ATOM 3371 C CA . ARG A 1 419 ? 6.27 25.859 40.438 1 88.5 419 ARG A CA 1
ATOM 3372 C C . ARG A 1 419 ? 7.328 24.844 40.062 1 88.5 419 ARG A C 1
ATOM 3374 O O . ARG A 1 419 ? 8.18 24.484 40.875 1 88.5 419 ARG A O 1
ATOM 3381 N N . HIS A 1 420 ? 7.25 24.312 38.906 1 93.5 420 HIS A N 1
ATOM 3382 C CA . HIS A 1 420 ? 8.094 23.172 38.562 1 93.5 420 HIS A CA 1
ATOM 3383 C C . HIS A 1 420 ? 9.219 23.594 37.625 1 93.5 420 HIS A C 1
ATOM 3385 O O . HIS A 1 420 ? 9.102 24.594 36.906 1 93.5 420 HIS A O 1
ATOM 3391 N N . ASP A 1 421 ? 10.227 22.781 37.625 1 92.81 421 ASP A N 1
ATOM 3392 C CA . ASP A 1 421 ? 11.398 23.047 36.781 1 92.81 421 ASP A CA 1
ATOM 3393 C C . ASP A 1 421 ? 11.273 22.375 35.406 1 92.81 421 ASP A C 1
ATOM 3395 O O . ASP A 1 421 ? 12.008 21.438 35.094 1 92.81 421 ASP A O 1
ATOM 3399 N N . VAL A 1 422 ? 10.422 22.875 34.656 1 95.5 422 VAL A N 1
ATOM 3400 C CA . VAL A 1 422 ? 10.188 22.438 33.281 1 95.5 422 VAL A CA 1
ATOM 3401 C C . VAL A 1 422 ? 10.18 23.641 32.344 1 95.5 422 VAL A C 1
ATOM 3403 O O . VAL A 1 422 ? 10.094 24.781 32.781 1 95.5 422 VAL A O 1
ATOM 3406 N N . GLU A 1 423 ? 10.344 23.328 31.062 1 95.38 423 GLU A N 1
ATOM 3407 C CA . GLU A 1 423 ? 10.273 24.406 30.062 1 95.38 423 GLU A CA 1
ATOM 3408 C C . GLU A 1 423 ? 9.352 24.031 28.906 1 95.38 423 GLU A C 1
ATOM 3410 O O . GLU A 1 423 ? 9.297 22.859 28.516 1 95.38 423 GLU A O 1
ATOM 3415 N N . VAL A 1 424 ? 8.641 25.031 28.422 1 95.56 424 VAL A N 1
ATOM 3416 C CA . VAL A 1 424 ? 7.809 24.859 27.234 1 95.56 424 VAL A CA 1
ATOM 3417 C C . VAL A 1 424 ? 8.672 24.969 25.969 1 95.56 424 VAL A C 1
ATOM 3419 O O . VAL A 1 424 ? 9.422 25.922 25.797 1 95.56 424 VAL A O 1
ATOM 3422 N N . PHE A 1 425 ? 8.555 23.953 25.062 1 92.94 425 PHE A N 1
ATOM 3423 C CA . PHE A 1 425 ? 9.398 24.047 23.875 1 92.94 425 PHE A CA 1
ATOM 3424 C C . PHE A 1 425 ? 8.562 23.953 22.609 1 92.94 425 PHE A C 1
ATOM 3426 O O . PHE A 1 425 ? 9.062 24.188 21.516 1 92.94 425 PHE A O 1
ATOM 3433 N N . ALA A 1 426 ? 7.254 23.625 22.781 1 93.06 426 ALA A N 1
ATOM 3434 C CA . ALA A 1 426 ? 6.375 23.547 21.609 1 93.06 426 ALA A CA 1
ATOM 3435 C C . ALA A 1 426 ? 4.922 23.797 22 1 93.06 426 ALA A C 1
ATOM 3437 O O . ALA A 1 426 ? 4.578 23.766 23.188 1 93.06 426 ALA A O 1
ATOM 3438 N N . GLU A 1 427 ? 4.129 24.188 21 1 93.62 427 GLU A N 1
ATOM 3439 C CA . GLU A 1 427 ? 2.689 24.344 21.188 1 93.62 427 GLU A CA 1
ATOM 3440 C C . GLU A 1 427 ? 1.906 23.672 20.062 1 93.62 427 GLU A C 1
ATOM 3442 O O . GLU A 1 427 ? 2.426 23.484 18.969 1 93.62 427 GLU A O 1
ATOM 3447 N N . TYR A 1 428 ? 0.743 23.203 20.438 1 90.75 428 TYR A N 1
ATOM 3448 C CA . TYR A 1 428 ? -0.179 22.609 19.484 1 90.75 428 TYR A CA 1
ATOM 3449 C C . TYR A 1 428 ? -1.613 23.047 19.75 1 90.75 428 TYR A C 1
ATOM 3451 O O . TYR A 1 428 ? -2.029 23.141 20.922 1 90.75 428 TYR A O 1
ATOM 3459 N N . GLU A 1 429 ? -2.281 23.453 18.719 1 86 429 GLU A N 1
ATOM 3460 C CA . GLU A 1 429 ? -3.691 23.812 18.844 1 86 429 GLU A CA 1
ATOM 3461 C C . GLU A 1 429 ? -4.59 22.75 18.234 1 86 429 GLU A C 1
ATOM 3463 O O . GLU A 1 429 ? -4.43 22.391 17.062 1 86 429 GLU A O 1
ATOM 3468 N N . SER A 1 430 ? -5.48 22.25 19 1 84.81 430 SER A N 1
ATOM 3469 C CA . SER A 1 430 ? -6.395 21.219 18.562 1 84.81 430 SER A CA 1
ATOM 3470 C C . SER A 1 430 ? -7.828 21.734 18.469 1 84.81 430 SER A C 1
ATOM 3472 O O . SER A 1 430 ? -8.312 22.375 19.406 1 84.81 430 SER A O 1
ATOM 3474 N N . GLU A 1 431 ? -8.445 21.516 17.344 1 77.5 431 GLU A N 1
ATOM 3475 C CA . GLU A 1 431 ? -9.867 21.812 17.234 1 77.5 431 GLU A CA 1
ATOM 3476 C C . GLU A 1 431 ? -10.719 20.594 17.578 1 77.5 431 GLU A C 1
ATOM 3478 O O . GLU A 1 431 ? -10.469 19.484 17.094 1 77.5 431 GLU A O 1
ATOM 3483 N N . ILE A 1 432 ? -11.609 20.828 18.516 1 77 432 ILE A N 1
ATOM 3484 C CA . ILE A 1 432 ? -12.484 19.734 18.922 1 77 432 ILE A CA 1
ATOM 3485 C C . ILE A 1 432 ? -13.656 19.609 17.953 1 77 432 ILE A C 1
ATOM 3487 O O . ILE A 1 432 ? -14.422 20.562 17.766 1 77 432 ILE A O 1
ATOM 3491 N N . ARG A 1 433 ? -13.734 18.594 17.234 1 81.81 433 ARG A N 1
ATOM 3492 C CA . ARG A 1 433 ? -14.82 18.281 16.312 1 81.81 433 ARG A CA 1
ATOM 3493 C C . ARG A 1 433 ? -15.562 17.016 16.766 1 81.81 433 ARG A C 1
ATOM 3495 O O . ARG A 1 433 ? -14.945 16.016 17.125 1 81.81 433 ARG A O 1
ATOM 3502 N N . HIS A 1 434 ? -16.891 17.188 16.859 1 87.81 434 HIS A N 1
ATOM 3503 C CA . HIS A 1 434 ? -17.719 16.062 17.312 1 87.81 434 HIS A CA 1
ATOM 3504 C C . HIS A 1 434 ? -18.375 15.344 16.156 1 87.81 434 HIS A C 1
ATOM 3506 O O . HIS A 1 434 ? -18.797 15.984 15.18 1 87.81 434 HIS A O 1
ATOM 3512 N N . ASN A 1 435 ? -18.391 14.023 16.234 1 89.62 435 ASN A N 1
ATOM 3513 C CA . ASN A 1 435 ? -19.016 13.172 15.234 1 89.62 435 ASN A CA 1
ATOM 3514 C C . ASN A 1 435 ? -20 12.195 15.867 1 89.62 435 ASN A C 1
ATOM 3516 O O . ASN A 1 435 ? -19.859 11.836 17.031 1 89.62 435 ASN A O 1
ATOM 3520 N N . LEU A 1 436 ? -21 11.914 15.141 1 93.94 436 LEU A N 1
ATOM 3521 C CA . LEU A 1 436 ? -21.906 10.828 15.523 1 93.94 436 LEU A CA 1
ATOM 3522 C C . LEU A 1 436 ? -21.375 9.484 15.023 1 93.94 436 LEU A C 1
ATOM 3524 O O . LEU A 1 436 ? -21.219 9.297 13.812 1 93.94 436 LEU A O 1
ATOM 3528 N N . VAL A 1 437 ? -21.125 8.625 15.977 1 91.81 437 VAL A N 1
ATOM 3529 C CA . VAL A 1 437 ? -20.484 7.371 15.594 1 91.81 437 VAL A CA 1
ATOM 3530 C C . VAL A 1 437 ? -21.297 6.188 16.109 1 91.81 437 VAL A C 1
ATOM 3532 O O . VAL A 1 437 ? -22.016 6.312 17.109 1 91.81 437 VAL A O 1
ATOM 3535 N N . ALA A 1 438 ? -21.203 5.027 15.398 1 91.25 438 ALA A N 1
ATOM 3536 C CA . ALA A 1 438 ? -21.891 3.793 15.766 1 91.25 438 ALA A CA 1
ATOM 3537 C C . ALA A 1 438 ? -21.078 2.57 15.383 1 91.25 438 ALA A C 1
ATOM 3539 O O . ALA A 1 438 ? -20.062 2.691 14.695 1 91.25 438 ALA A O 1
ATOM 3540 N N . LYS A 1 439 ? -21.484 1.429 15.875 1 83.5 439 LYS A N 1
ATOM 3541 C CA . LYS A 1 439 ? -20.766 0.184 15.594 1 83.5 439 LYS A CA 1
ATOM 3542 C C . LYS A 1 439 ? -20.922 -0.213 14.125 1 83.5 439 LYS A C 1
ATOM 3544 O O . LYS A 1 439 ? -20.016 -0.807 13.539 1 83.5 439 LYS A O 1
ATOM 3549 N N . LYS A 1 440 ? -22.047 -0.009 13.625 1 77.62 440 LYS A N 1
ATOM 3550 C CA . LYS A 1 440 ? -22.375 -0.322 12.234 1 77.62 440 LYS A CA 1
ATOM 3551 C C . LYS A 1 440 ? -23.172 0.809 11.594 1 77.62 440 LYS A C 1
ATOM 3553 O O . LYS A 1 440 ? -23.516 1.791 12.258 1 77.62 440 LYS A O 1
ATOM 3558 N N . ARG A 1 441 ? -23.312 0.653 10.297 1 77.38 441 ARG A N 1
ATOM 3559 C CA . ARG A 1 441 ? -24.156 1.636 9.625 1 77.38 441 ARG A CA 1
ATOM 3560 C C . ARG A 1 441 ? -25.578 1.595 10.164 1 77.38 441 ARG A C 1
ATOM 3562 O O . ARG A 1 441 ? -26.172 0.523 10.266 1 77.38 441 ARG A O 1
ATOM 3569 N N . LEU A 1 442 ? -26.047 2.717 10.648 1 81.06 442 LEU A N 1
ATOM 3570 C CA . LEU A 1 442 ? -27.344 2.846 11.305 1 81.06 442 LEU A CA 1
ATOM 3571 C C . LEU A 1 442 ? -28.078 4.102 10.836 1 81.06 442 LEU A C 1
ATOM 3573 O O . LEU A 1 442 ? -27.562 5.215 11.008 1 81.06 442 LEU A O 1
ATOM 3577 N N . PRO A 1 443 ? -29.125 3.9 10.086 1 85.06 443 PRO A N 1
ATOM 3578 C CA . PRO A 1 443 ? -29.906 5.102 9.773 1 85.06 443 PRO A CA 1
ATOM 3579 C C . PRO A 1 443 ? -30.281 5.902 11.016 1 85.06 443 PRO A C 1
ATOM 3581 O O . PRO A 1 443 ? -30.562 5.32 12.07 1 85.06 443 PRO A O 1
ATOM 3584 N N . LEU A 1 444 ? -30.328 7.191 10.867 1 91.88 444 LEU A N 1
ATOM 3585 C CA . LEU A 1 444 ? -30.594 8.086 11.984 1 91.88 444 LEU A CA 1
ATOM 3586 C C . LEU A 1 444 ? -31.891 7.711 12.688 1 91.88 444 LEU A C 1
ATOM 3588 O O . LEU A 1 444 ? -31.984 7.773 13.914 1 91.88 444 LEU A O 1
ATOM 3592 N N . ARG A 1 445 ? -32.844 7.266 11.898 1 89.44 445 ARG A N 1
ATOM 3593 C CA . ARG A 1 445 ? -34.156 6.949 12.43 1 89.44 445 ARG A CA 1
ATOM 3594 C C . ARG A 1 445 ? -34.125 5.723 13.328 1 89.44 445 ARG A C 1
ATOM 3596 O O . ARG A 1 445 ? -34.969 5.543 14.203 1 89.44 445 ARG A O 1
ATOM 3603 N N . ASP A 1 446 ? -33.125 4.938 13.211 1 89.88 446 ASP A N 1
ATOM 3604 C CA . ASP A 1 446 ? -33.062 3.676 13.938 1 89.88 446 ASP A CA 1
ATOM 3605 C C . ASP A 1 446 ? -32.219 3.826 15.211 1 89.88 446 ASP A C 1
ATOM 3607 O O . ASP A 1 446 ? -32.125 2.891 16.016 1 89.88 446 ASP A O 1
ATOM 3611 N N . ILE A 1 447 ? -31.641 4.996 15.414 1 94 447 ILE A N 1
ATOM 3612 C CA . ILE A 1 447 ? -30.844 5.223 16.609 1 94 447 ILE A CA 1
ATOM 3613 C C . ILE A 1 447 ? -31.75 5.445 17.812 1 94 447 ILE A C 1
ATOM 3615 O O . ILE A 1 447 ? -32.531 6.398 17.844 1 94 447 ILE A O 1
ATOM 3619 N N . GLU A 1 448 ? -31.625 4.652 18.781 1 94.88 448 GLU A N 1
ATOM 3620 C CA . GLU A 1 448 ? -32.5 4.707 19.938 1 94.88 448 GLU A CA 1
ATOM 3621 C C . GLU A 1 448 ? -31.875 5.496 21.078 1 94.88 448 GLU A C 1
ATOM 3623 O O . GLU A 1 448 ? -32.562 6.145 21.859 1 94.88 448 GLU A O 1
ATOM 3628 N N . VAL A 1 449 ? -30.594 5.406 21.188 1 96.19 449 VAL A N 1
ATOM 3629 C CA . VAL A 1 449 ? -29.875 6.039 22.297 1 96.19 449 VAL A CA 1
ATOM 3630 C C . VAL A 1 449 ? -28.625 6.738 21.766 1 96.19 449 VAL A C 1
ATOM 3632 O O . VAL A 1 449 ? -27.969 6.23 20.859 1 96.19 449 VAL A O 1
ATOM 3635 N N . VAL A 1 450 ? -28.406 7.891 22.312 1 96.56 450 VAL A N 1
ATOM 3636 C CA . VAL A 1 450 ? -27.156 8.602 22.031 1 96.56 450 VAL A CA 1
ATOM 3637 C C . VAL A 1 450 ? -26.375 8.766 23.328 1 96.56 450 VAL A C 1
ATOM 3639 O O . VAL A 1 450 ? -26.875 9.328 24.312 1 96.56 450 VAL A O 1
ATOM 3642 N N . TYR A 1 451 ? -25.156 8.289 23.281 1 94.62 451 TYR A N 1
ATOM 3643 C CA . TYR A 1 451 ? -24.281 8.383 24.453 1 94.62 451 TYR A CA 1
ATOM 3644 C C . TYR A 1 451 ? -23.234 9.469 24.25 1 94.62 451 TYR A C 1
ATOM 3646 O O . TYR A 1 451 ? -22.672 9.617 23.156 1 94.62 451 TYR A O 1
ATOM 3654 N N . SER A 1 452 ? -22.953 10.289 25.25 1 92.5 452 SER A N 1
ATOM 3655 C CA . SER A 1 452 ? -21.766 11.125 25.25 1 92.5 452 SER A CA 1
ATOM 3656 C C . SER A 1 452 ? -21.641 11.93 26.531 1 92.5 452 SER A C 1
ATOM 3658 O O . SER A 1 452 ? -22.469 11.773 27.453 1 92.5 452 SER A O 1
ATOM 3660 N N . HIS A 1 453 ? -20.562 12.633 26.688 1 84.25 453 HIS A N 1
ATOM 3661 C CA . HIS A 1 453 ? -20.359 13.578 27.781 1 84.25 453 HIS A CA 1
ATOM 3662 C C . HIS A 1 453 ? -21.359 14.734 27.703 1 84.25 453 HIS A C 1
ATOM 3664 O O . HIS A 1 453 ? -21.672 15.203 26.609 1 84.25 453 HIS A O 1
ATOM 3670 N N . PRO A 1 454 ? -21.781 15.234 28.797 1 83.44 454 PRO A N 1
ATOM 3671 C CA . PRO A 1 454 ? -22.766 16.328 28.797 1 83.44 454 PRO A CA 1
ATOM 3672 C C . PRO A 1 454 ? -22.312 17.516 27.969 1 83.44 454 PRO A C 1
ATOM 3674 O O . PRO A 1 454 ? -23.125 18.125 27.266 1 83.44 454 PRO A O 1
ATOM 3677 N N . GLN A 1 455 ? -21.094 17.859 28.062 1 75.62 455 GLN A N 1
ATOM 3678 C CA . GLN A 1 455 ? -20.594 18.984 27.312 1 75.62 455 GLN A CA 1
ATOM 3679 C C . GLN A 1 455 ? -20.703 18.734 25.812 1 75.62 455 GLN A C 1
ATOM 3681 O O . GLN A 1 455 ? -21.031 19.656 25.047 1 75.62 455 GLN A O 1
ATOM 3686 N N . ALA A 1 456 ? -20.312 17.625 25.391 1 85.81 456 ALA A N 1
ATOM 3687 C CA . ALA A 1 456 ? -20.406 17.266 23.969 1 85.81 456 ALA A CA 1
ATOM 3688 C C . ALA A 1 456 ? -21.859 17.297 23.5 1 85.81 456 ALA A C 1
ATOM 3690 O O . ALA A 1 456 ? -22.141 17.797 22.406 1 85.81 456 ALA A O 1
ATOM 3691 N N . ILE A 1 457 ? -22.719 16.781 24.312 1 89.38 457 ILE A N 1
ATOM 3692 C CA . ILE A 1 457 ? -24.141 16.781 23.969 1 89.38 457 ILE A CA 1
ATOM 3693 C C . ILE A 1 457 ? -24.625 18.219 23.828 1 89.38 457 ILE A C 1
ATOM 3695 O O . ILE A 1 457 ? -25.359 18.531 22.875 1 89.38 457 ILE A O 1
ATOM 3699 N N . ALA A 1 458 ? -24.172 18.984 24.734 1 80.94 458 ALA A N 1
ATOM 3700 C CA . ALA A 1 458 ? -24.594 20.375 24.703 1 80.94 458 ALA A CA 1
ATOM 3701 C C . ALA A 1 458 ? -24.109 21.062 23.422 1 80.94 458 ALA A C 1
ATOM 3703 O O . ALA A 1 458 ? -24.828 21.859 22.812 1 80.94 458 ALA A O 1
ATOM 3704 N N . GLN A 1 459 ? -22.969 20.797 23.016 1 84.5 459 GLN A N 1
ATOM 3705 C CA . GLN A 1 459 ? -22.375 21.422 21.828 1 84.5 459 GLN A CA 1
ATOM 3706 C C . GLN A 1 459 ? -23.016 20.891 20.547 1 84.5 459 GLN A C 1
ATOM 3708 O O . GLN A 1 459 ? -22.859 21.484 19.484 1 84.5 459 GLN A O 1
ATOM 3713 N N . CYS A 1 460 ? -23.703 19.812 20.672 1 90.5 460 CYS A N 1
ATOM 3714 C CA . CYS A 1 460 ? -24.328 19.203 19.5 1 90.5 460 CYS A CA 1
ATOM 3715 C C . CYS A 1 460 ? -25.844 19.234 19.609 1 90.5 460 CYS A C 1
ATOM 3717 O O . CYS A 1 460 ? -26.547 18.484 18.922 1 90.5 460 CYS A O 1
ATOM 3719 N N . SER A 1 461 ? -26.359 19.969 20.484 1 87.62 461 SER A N 1
ATOM 3720 C CA . SER A 1 461 ? -27.781 19.984 20.812 1 87.62 461 SER A CA 1
ATOM 3721 C C . SER A 1 461 ? -28.609 20.344 19.594 1 87.62 461 SER A C 1
ATOM 3723 O O . SER A 1 461 ? -29.703 19.797 19.391 1 87.62 461 SER A O 1
ATOM 3725 N N . GLU A 1 462 ? -28.109 21.25 18.797 1 85.44 462 GLU A N 1
ATOM 3726 C CA . GLU A 1 462 ? -28.859 21.625 17.609 1 85.44 462 GLU A CA 1
ATOM 3727 C C . GLU A 1 462 ? -29.062 20.438 16.672 1 85.44 462 GLU A C 1
ATOM 3729 O O . GLU A 1 462 ? -30.172 20.219 16.172 1 85.44 462 GLU A O 1
ATOM 3734 N N . PHE A 1 463 ? -28.062 19.781 16.469 1 91.69 463 PHE A N 1
ATOM 3735 C CA . PHE A 1 463 ? -28.125 18.609 15.609 1 91.69 463 PHE A CA 1
ATOM 3736 C C . PHE A 1 463 ? -29.062 17.547 16.203 1 91.69 463 PHE A C 1
ATOM 3738 O O . PHE A 1 463 ? -29.891 16.984 15.492 1 91.69 463 PHE A O 1
ATOM 3745 N N . ILE A 1 464 ? -28.891 17.266 17.438 1 92.62 464 ILE A N 1
ATOM 3746 C CA . ILE A 1 464 ? -29.672 16.234 18.125 1 92.62 464 ILE A CA 1
ATOM 3747 C C . ILE A 1 464 ? -31.156 16.578 18.062 1 92.62 464 ILE A C 1
ATOM 3749 O O . ILE A 1 464 ? -31.984 15.727 17.719 1 92.62 464 ILE A O 1
ATOM 3753 N N . ASN A 1 465 ? -31.469 17.734 18.234 1 89.62 465 ASN A N 1
ATOM 3754 C CA . ASN A 1 465 ? -32.875 18.172 18.25 1 89.62 465 ASN A CA 1
ATOM 3755 C C . ASN A 1 465 ? -33.5 18.094 16.859 1 89.62 465 ASN A C 1
ATOM 3757 O O . ASN A 1 465 ? -34.656 17.781 16.719 1 89.62 465 ASN A O 1
ATOM 3761 N N . ASN A 1 466 ? -32.688 18.328 15.922 1 90.56 466 ASN A N 1
ATOM 3762 C CA . ASN A 1 466 ? -33.188 18.391 14.555 1 90.56 466 ASN A CA 1
ATOM 3763 C C . ASN A 1 466 ? -33.281 17 13.93 1 90.56 466 ASN A C 1
ATOM 3765 O O . ASN A 1 466 ? -34.188 16.734 13.125 1 90.56 466 ASN A O 1
ATOM 3769 N N . TYR A 1 467 ? -32.406 16.125 14.32 1 92.25 467 TYR A N 1
ATOM 3770 C CA . TYR A 1 467 ? -32.281 14.891 13.547 1 92.25 467 TYR A CA 1
ATOM 3771 C C . TYR A 1 467 ? -32.531 13.672 14.422 1 92.25 467 TYR A C 1
ATOM 3773 O O . TYR A 1 467 ? -32.844 12.586 13.914 1 92.25 467 TYR A O 1
ATOM 3781 N N . LEU A 1 468 ? -32.406 13.859 15.711 1 94.44 468 LEU A N 1
ATOM 3782 C CA . LEU A 1 468 ? -32.562 12.719 16.609 1 94.44 468 LEU A CA 1
ATOM 3783 C C . LEU A 1 468 ? -33.469 13.062 17.766 1 94.44 468 LEU A C 1
ATOM 3785 O O . LEU A 1 468 ? -33.156 12.781 18.938 1 94.44 468 LEU A O 1
ATOM 3789 N N . PRO A 1 469 ? -34.531 13.695 17.484 1 91.44 469 PRO A N 1
ATOM 3790 C CA . PRO A 1 469 ? -35.406 14.086 18.594 1 91.44 469 PRO A CA 1
ATOM 3791 C C . PRO A 1 469 ? -36 12.883 19.328 1 91.44 469 PRO A C 1
ATOM 3793 O O . PRO A 1 469 ? -36.344 12.984 20.516 1 91.44 469 PRO A O 1
ATOM 3796 N N . HIS A 1 470 ? -36.062 11.805 18.781 1 93.06 470 HIS A N 1
ATOM 3797 C CA . HIS A 1 470 ? -36.656 10.602 19.328 1 93.06 470 HIS A CA 1
ATOM 3798 C C . HIS A 1 470 ? -35.656 9.82 20.188 1 93.06 470 HIS A C 1
ATOM 3800 O O . HIS A 1 470 ? -36.062 8.953 20.969 1 93.06 470 HIS A O 1
ATOM 3806 N N . ALA A 1 471 ? -34.5 10.023 19.984 1 95.12 471 ALA A N 1
ATOM 3807 C CA . ALA A 1 471 ? -33.469 9.227 20.641 1 95.12 471 ALA A CA 1
ATOM 3808 C C . ALA A 1 471 ? -33.312 9.617 22.109 1 95.12 471 ALA A C 1
ATOM 3810 O O . ALA A 1 471 ? -33.375 10.797 22.453 1 95.12 471 ALA A O 1
ATOM 3811 N N . GLU A 1 472 ? -33.125 8.672 22.938 1 95.25 472 GLU A N 1
ATOM 3812 C CA . GLU A 1 472 ? -32.812 8.922 24.344 1 95.25 472 GLU A CA 1
ATOM 3813 C C . GLU A 1 472 ? -31.344 9.336 24.516 1 95.25 472 GLU A C 1
ATOM 3815 O O . GLU A 1 472 ? -30.453 8.758 23.906 1 95.25 472 GLU A O 1
ATOM 3820 N N . ILE A 1 473 ? -31.219 10.375 25.344 1 95.12 473 ILE A N 1
ATOM 3821 C CA . ILE A 1 473 ? -29.859 10.828 25.625 1 95.12 473 ILE A CA 1
ATOM 3822 C C . ILE A 1 473 ? -29.375 10.234 26.938 1 95.12 473 ILE A C 1
ATOM 3824 O O . ILE A 1 473 ? -30.047 10.359 27.969 1 95.12 473 ILE A O 1
ATOM 3828 N N . ARG A 1 474 ? -28.25 9.602 26.906 1 93.94 474 ARG A N 1
ATOM 3829 C CA . ARG A 1 474 ? -27.609 9.062 28.109 1 93.94 474 ARG A CA 1
ATOM 3830 C C . ARG A 1 474 ? -26.219 9.656 28.297 1 93.94 474 ARG A C 1
ATOM 3832 O O . ARG A 1 474 ? -25.344 9.5 27.438 1 93.94 474 ARG A O 1
ATOM 3839 N N . TYR A 1 475 ? -26.078 10.242 29.42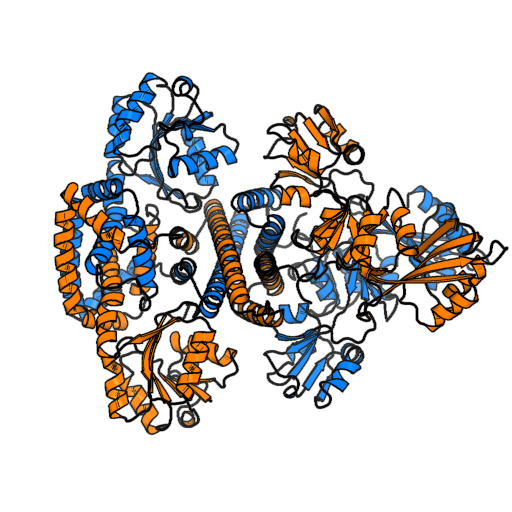2 1 89.56 475 TYR A N 1
ATOM 3840 C CA . TYR A 1 475 ? -24.812 10.922 29.703 1 89.56 475 TYR A CA 1
ATOM 3841 C C . TYR A 1 475 ? -23.781 9.945 30.234 1 89.56 475 TYR A C 1
ATOM 3843 O O . TYR A 1 475 ? -24.109 9.023 30.984 1 89.56 475 TYR A O 1
ATOM 3851 N N . THR A 1 476 ? -22.625 10.141 29.75 1 87.75 476 THR A N 1
ATOM 3852 C CA . THR A 1 476 ? -21.484 9.375 30.234 1 87.75 476 THR A CA 1
ATOM 3853 C C . THR A 1 476 ? -20.438 10.305 30.859 1 87.75 476 THR A C 1
ATOM 3855 O O . THR A 1 476 ? -20.531 11.523 30.734 1 87.75 476 THR A O 1
ATOM 3858 N N . ARG A 1 477 ? -19.422 9.711 31.531 1 78 477 ARG A N 1
ATOM 3859 C CA . ARG A 1 477 ? -18.391 10.5 32.188 1 78 477 ARG A CA 1
ATOM 3860 C C . ARG A 1 477 ? -17.375 11.039 31.203 1 78 477 ARG A C 1
ATOM 3862 O O . ARG A 1 477 ? -16.797 12.109 31.406 1 78 477 ARG A O 1
ATOM 3869 N N . THR A 1 478 ? -17.125 10.289 30.172 1 74 478 THR A N 1
ATOM 3870 C CA . THR A 1 478 ? -16.203 10.656 29.094 1 74 478 THR A CA 1
ATOM 3871 C C . THR A 1 478 ? -16.766 10.242 27.734 1 74 478 THR A C 1
ATOM 3873 O O . THR A 1 478 ? -17.672 9.422 27.656 1 74 478 THR A O 1
ATOM 3876 N N . THR A 1 479 ? -16.219 10.836 26.734 1 77.19 479 THR A N 1
ATOM 3877 C CA . THR A 1 479 ? -16.625 10.438 25.391 1 77.19 479 THR A CA 1
ATOM 3878 C C . THR A 1 479 ? -16.172 9.016 25.078 1 77.19 479 THR A C 1
ATOM 3880 O O . THR A 1 479 ? -16.812 8.297 24.312 1 77.19 479 THR A O 1
ATOM 3883 N N . SER A 1 480 ? -15.094 8.594 25.672 1 75.31 480 SER A N 1
ATOM 3884 C CA . SER A 1 480 ? -14.602 7.227 25.5 1 75.31 480 SER A CA 1
ATOM 3885 C C . SER A 1 480 ? -15.555 6.215 26.125 1 75.31 480 SER A C 1
ATOM 3887 O O . SER A 1 480 ? -15.773 5.137 25.578 1 75.31 480 SER A O 1
ATOM 3889 N N . GLU A 1 481 ? -15.992 6.582 27.25 1 81.62 481 GLU A N 1
ATOM 3890 C CA . GLU A 1 481 ? -16.969 5.715 27.891 1 81.62 481 GLU A CA 1
ATOM 3891 C C . GLU A 1 481 ? -18.219 5.555 27.031 1 81.62 481 GLU A C 1
ATOM 3893 O O . GLU A 1 481 ? -18.812 4.48 27 1 81.62 481 GLU A O 1
ATOM 3898 N N . ALA A 1 482 ? -18.578 6.598 26.375 1 89.12 482 ALA A N 1
ATOM 3899 C CA . ALA A 1 482 ? -19.719 6.551 25.484 1 89.12 482 ALA A CA 1
ATOM 3900 C C . ALA A 1 482 ? -19.547 5.488 24.406 1 89.12 482 ALA A C 1
ATOM 3902 O O . ALA A 1 482 ? -20.484 4.766 24.078 1 89.12 482 ALA A O 1
ATOM 3903 N N . ILE A 1 483 ? -18.359 5.375 23.906 1 86.06 483 ILE A N 1
ATOM 3904 C CA . ILE A 1 483 ? -18.031 4.43 22.844 1 86.06 483 ILE A CA 1
ATOM 3905 C C . ILE A 1 483 ? -18.141 3.002 23.375 1 86.06 483 ILE A C 1
ATOM 3907 O O . ILE A 1 483 ? -18.625 2.107 22.688 1 86.06 483 ILE A O 1
ATOM 3911 N N . GLU A 1 484 ? -17.703 2.791 24.578 1 83.25 484 GLU A N 1
ATOM 3912 C CA . GLU A 1 484 ? -17.719 1.462 25.188 1 83.25 484 GLU A CA 1
ATOM 3913 C C . GLU A 1 484 ? -19.141 0.975 25.422 1 83.25 484 GLU A C 1
ATOM 3915 O O . GLU A 1 484 ? -19.391 -0.231 25.469 1 83.25 484 GLU A O 1
ATOM 3920 N N . MET A 1 485 ? -20.016 1.875 25.5 1 90.69 485 MET A N 1
ATOM 3921 C CA . MET A 1 485 ? -21.406 1.535 25.828 1 90.69 485 MET A CA 1
ATOM 3922 C C . MET A 1 485 ? -22.219 1.244 24.578 1 90.69 485 MET A C 1
ATOM 3924 O O . MET A 1 485 ? -23.375 0.834 24.656 1 90.69 485 MET A O 1
ATOM 3928 N N . LEU A 1 486 ? -21.562 1.422 23.469 1 91.88 486 LEU A N 1
ATOM 3929 C CA . LEU A 1 486 ? -22.297 1.314 22.219 1 91.88 486 LEU A CA 1
ATOM 3930 C C . LEU A 1 486 ? -22.828 -0.1 22.016 1 91.88 486 LEU A C 1
ATOM 3932 O O . LEU A 1 486 ? -22.156 -1.076 22.344 1 91.88 486 LEU A O 1
ATOM 3936 N N . ASP A 1 487 ? -24 -0.174 21.578 1 88.75 487 ASP A N 1
ATOM 3937 C CA . ASP A 1 487 ? -24.594 -1.417 21.109 1 88.75 487 ASP A CA 1
ATOM 3938 C C . ASP A 1 487 ? -25.078 -1.279 19.672 1 88.75 487 ASP A C 1
ATOM 3940 O O . ASP A 1 487 ? -24.672 -0.36 18.953 1 88.75 487 ASP A O 1
ATOM 3944 N N . ASP A 1 488 ? -25.969 -2.266 19.172 1 83.88 488 ASP A N 1
ATOM 3945 C CA . ASP A 1 488 ? -26.328 -2.328 17.75 1 83.88 488 ASP A CA 1
ATOM 3946 C C . ASP A 1 488 ? -27.375 -1.267 17.406 1 83.88 488 ASP A C 1
ATOM 3948 O O . ASP A 1 488 ? -27.656 -1.031 16.234 1 83.88 488 ASP A O 1
ATOM 3952 N N . ARG A 1 489 ? -28.031 -0.53 18.406 1 89.25 489 ARG A N 1
ATOM 3953 C CA . ARG A 1 489 ? -29.078 0.443 18.141 1 89.25 489 ARG A CA 1
ATOM 3954 C C . ARG A 1 489 ? -28.75 1.791 18.781 1 89.25 489 ARG A C 1
ATOM 3956 O O . ARG A 1 489 ? -29.641 2.605 19.016 1 89.25 489 ARG A O 1
ATOM 3963 N N . SER A 1 490 ? -27.531 1.962 19.062 1 94.5 490 SER A N 1
ATOM 3964 C CA . SER A 1 490 ? -27.141 3.215 19.703 1 94.5 490 SER A CA 1
ATOM 3965 C C . SER A 1 490 ? -26 3.889 18.953 1 94.5 490 SER A C 1
ATOM 3967 O O . SER A 1 490 ? -25.344 3.27 18.109 1 94.5 490 SER A O 1
ATOM 3969 N N . ALA A 1 491 ? -25.844 5.191 19.281 1 95.94 491 ALA A N 1
ATOM 3970 C CA . ALA A 1 491 ? -24.75 6 18.734 1 95.94 491 ALA A CA 1
ATOM 3971 C C . ALA A 1 491 ? -24.047 6.789 19.844 1 95.94 491 ALA A C 1
ATOM 3973 O O . ALA A 1 491 ? -24.562 6.906 20.953 1 95.94 491 ALA A O 1
ATOM 3974 N N . ALA A 1 492 ? -22.891 7.219 19.547 1 94.5 492 ALA A N 1
ATOM 3975 C CA . ALA A 1 492 ? -22.109 8.039 20.469 1 94.5 492 ALA A CA 1
ATOM 3976 C C . ALA A 1 492 ? -21.594 9.297 19.781 1 94.5 492 ALA A C 1
ATOM 3978 O O . ALA A 1 492 ? -21.453 9.32 18.562 1 94.5 492 ALA A O 1
ATOM 3979 N N . ILE A 1 493 ? -21.422 10.367 20.531 1 92.31 493 ILE A N 1
ATOM 3980 C CA . ILE A 1 493 ? -20.75 11.562 20.047 1 92.31 493 ILE A CA 1
ATOM 3981 C C . ILE A 1 493 ? -19.281 11.555 20.5 1 92.31 493 ILE A C 1
ATOM 3983 O O . ILE A 1 493 ? -19 11.516 21.688 1 92.31 493 ILE A O 1
ATOM 3987 N N . ALA A 1 494 ? -18.438 11.5 19.547 1 87.25 494 ALA A N 1
ATOM 3988 C CA . ALA A 1 494 ? -17.016 11.383 19.859 1 87.25 494 ALA A CA 1
ATOM 3989 C C . ALA A 1 494 ? -16.156 11.992 18.734 1 87.25 494 ALA A C 1
ATOM 3991 O O . ALA A 1 494 ? -16.703 12.523 17.766 1 87.25 494 ALA A O 1
ATOM 3992 N N . SER A 1 495 ? -14.844 12.031 18.953 1 81.44 495 SER A N 1
ATOM 3993 C CA . SER A 1 495 ? -13.922 12.562 17.953 1 81.44 495 SER A CA 1
ATOM 3994 C C . SER A 1 495 ? -13.734 11.578 16.797 1 81.44 495 SER A C 1
ATOM 3996 O O . SER A 1 495 ? -14.023 10.391 16.938 1 81.44 495 SER A O 1
ATOM 3998 N N . GLU A 1 496 ? -13.266 12.094 15.695 1 81 496 GLU A N 1
ATOM 3999 C CA . GLU A 1 496 ? -12.977 11.242 14.547 1 81 496 GLU A CA 1
ATOM 4000 C C . GLU A 1 496 ? -11.867 10.242 14.859 1 81 496 GLU A C 1
ATOM 4002 O O . GLU A 1 496 ? -11.914 9.094 14.406 1 81 496 GLU A O 1
ATOM 4007 N N . LEU A 1 497 ? -10.945 10.688 15.562 1 76.44 497 LEU A N 1
ATOM 4008 C CA . LEU A 1 497 ? -9.836 9.82 15.945 1 76.44 497 LEU A CA 1
ATOM 4009 C C . LEU A 1 497 ? -10.328 8.648 16.797 1 76.44 497 LEU A C 1
ATOM 4011 O O . LEU A 1 497 ? -9.875 7.516 16.609 1 76.44 497 LEU A O 1
ATOM 4015 N N . ALA A 1 498 ? -11.188 8.938 17.703 1 77 498 ALA A N 1
ATOM 4016 C CA . ALA A 1 498 ? -11.758 7.871 18.531 1 77 498 ALA A CA 1
ATOM 4017 C C . ALA A 1 498 ? -12.516 6.859 17.672 1 77 498 ALA A C 1
ATOM 4019 O O . ALA A 1 498 ? -12.422 5.652 17.906 1 77 498 ALA A O 1
ATOM 4020 N N . ALA A 1 499 ? -13.219 7.367 16.75 1 81.56 499 ALA A N 1
ATOM 4021 C CA . ALA A 1 499 ? -13.953 6.492 15.844 1 81.56 499 ALA A CA 1
ATOM 4022 C C . ALA A 1 499 ? -13.016 5.547 15.109 1 81.56 499 ALA A C 1
ATOM 4024 O O . ALA A 1 499 ? -13.297 4.355 14.977 1 81.56 499 ALA A O 1
ATOM 4025 N N . LYS A 1 500 ? -11.938 6.086 14.68 1 76.88 500 LYS A N 1
ATOM 4026 C CA . LYS A 1 500 ? -10.945 5.281 13.969 1 76.88 500 LYS A CA 1
ATOM 4027 C C . LYS A 1 500 ? -10.312 4.25 14.898 1 76.88 500 LYS A C 1
ATOM 4029 O O . LYS A 1 500 ? -10.203 3.072 14.539 1 76.88 500 LYS A O 1
ATOM 4034 N N . LEU A 1 501 ? -9.938 4.68 16.062 1 74.88 501 LEU A N 1
ATOM 4035 C CA . LEU A 1 501 ? -9.242 3.826 17.016 1 74.88 501 LEU A CA 1
ATOM 4036 C C . LEU A 1 501 ? -10.109 2.639 17.422 1 74.88 501 LEU A C 1
ATOM 4038 O O . LEU A 1 501 ? -9.602 1.539 17.641 1 74.88 501 LEU A O 1
ATOM 4042 N N . TYR A 1 502 ? -11.414 2.885 17.5 1 76 502 TYR A N 1
ATOM 4043 C CA . TYR A 1 502 ? -12.32 1.836 17.953 1 76 502 TYR A CA 1
ATOM 4044 C C . TYR A 1 502 ? -13.031 1.187 16.766 1 76 502 TYR A C 1
ATOM 4046 O O . TYR A 1 502 ? -13.992 0.435 16.953 1 76 502 TYR A O 1
ATOM 4054 N N . ARG A 1 503 ? -12.555 1.535 15.578 1 79.25 503 ARG A N 1
ATOM 4055 C CA . ARG A 1 503 ? -13.055 0.943 14.336 1 79.25 503 ARG A CA 1
ATOM 4056 C C . ARG A 1 503 ? -14.562 1.097 14.227 1 79.25 503 ARG A C 1
ATOM 4058 O O . ARG A 1 503 ? -15.273 0.132 13.93 1 79.25 503 ARG A O 1
ATOM 4065 N N . LEU A 1 504 ? -15.07 2.262 14.562 1 83.25 504 LEU A N 1
ATOM 4066 C CA . LEU A 1 504 ? -16.5 2.564 14.531 1 83.25 504 LEU A CA 1
ATOM 4067 C C . LEU A 1 504 ? -16.875 3.23 13.211 1 83.25 504 LEU A C 1
ATOM 4069 O O . LEU A 1 504 ? -16.016 3.715 12.484 1 83.25 504 LEU A O 1
ATOM 4073 N N . GLN A 1 505 ? -18.141 3.227 12.969 1 83.12 505 GLN A N 1
ATOM 4074 C CA . GLN A 1 505 ? -18.688 3.908 11.797 1 83.12 505 GLN A CA 1
ATOM 4075 C C . GLN A 1 505 ? -19.094 5.344 12.141 1 83.12 505 GLN A C 1
ATOM 4077 O O . GLN A 1 505 ? -19.812 5.582 13.102 1 83.12 505 GLN A O 1
ATOM 4082 N N . VAL A 1 506 ? -18.516 6.273 11.359 1 87.44 506 VAL A N 1
ATOM 4083 C CA . VAL A 1 506 ? -18.984 7.652 11.508 1 87.44 506 VAL A CA 1
ATOM 4084 C C . VAL A 1 506 ? -20.281 7.855 10.734 1 87.44 506 VAL A C 1
ATOM 4086 O O . VAL A 1 506 ? -20.312 7.711 9.508 1 87.44 506 VAL A O 1
ATOM 4089 N N . ILE A 1 507 ? -21.312 8.109 11.375 1 88.25 507 ILE A N 1
ATOM 4090 C CA . ILE A 1 507 ? -22.625 8.305 10.773 1 88.25 507 ILE A CA 1
ATOM 4091 C C . ILE A 1 507 ? -22.734 9.711 10.188 1 88.25 507 ILE A C 1
ATOM 4093 O O . ILE A 1 507 ? -23.234 9.891 9.078 1 88.25 507 ILE A O 1
ATOM 4097 N N . LYS A 1 508 ? -22.281 10.711 10.984 1 87.69 508 LYS A N 1
ATOM 4098 C CA . LYS A 1 508 ? -22.281 12.109 10.586 1 87.69 508 LYS A CA 1
ATOM 4099 C C . LYS A 1 508 ? -21.062 12.844 11.172 1 87.69 508 LYS A C 1
ATOM 4101 O O . LYS A 1 508 ? -20.75 12.664 12.352 1 87.69 508 LYS A O 1
ATOM 4106 N N . ARG A 1 509 ? -20.438 13.609 10.297 1 87.06 509 ARG A N 1
ATOM 4107 C CA . ARG A 1 509 ? -19.25 14.328 10.727 1 87.06 509 ARG A CA 1
ATOM 4108 C C . ARG A 1 509 ? -19.594 15.75 11.148 1 87.06 509 ARG A C 1
ATOM 4110 O O . ARG A 1 509 ? -20.531 16.359 10.617 1 87.06 509 ARG A O 1
ATOM 4117 N N . ASP A 1 510 ? -18.844 16.25 12.117 1 82.62 510 ASP A N 1
ATOM 4118 C CA . ASP A 1 510 ? -18.828 17.672 12.492 1 82.62 510 ASP A CA 1
ATOM 4119 C C . ASP A 1 510 ? -20.219 18.156 12.891 1 82.62 510 ASP A C 1
ATOM 4121 O O . ASP A 1 510 ? -20.719 19.125 12.336 1 82.62 510 ASP A O 1
ATOM 4125 N N . ILE A 1 511 ? -20.812 17.531 13.883 1 88.81 511 ILE A N 1
ATOM 4126 C CA . ILE A 1 511 ? -22.203 17.812 14.234 1 88.81 511 ILE A CA 1
ATOM 4127 C C . ILE A 1 511 ? -22.25 18.906 15.305 1 88.81 511 ILE A C 1
ATOM 4129 O O . ILE A 1 511 ? -23.328 19.25 15.789 1 88.81 511 ILE A O 1
ATOM 4133 N N . GLN A 1 512 ? -21.047 19.438 15.734 1 84.56 512 GLN A N 1
ATOM 4134 C CA . GLN A 1 512 ? -21.016 20.484 16.75 1 84.56 512 GLN A CA 1
ATOM 4135 C C . GLN A 1 512 ? -21.609 21.781 16.219 1 84.56 512 GLN A C 1
ATOM 4137 O O . GLN A 1 512 ? -21.609 22.016 15.008 1 84.56 512 G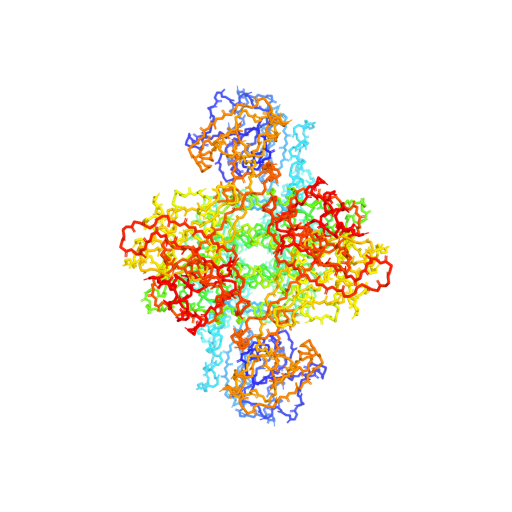LN A O 1
ATOM 4142 N N . SER A 1 513 ? -22.172 22.469 17.234 1 71.44 513 SER A N 1
ATOM 4143 C CA . SER A 1 513 ? -22.703 23.781 16.875 1 71.44 513 SER A CA 1
ATOM 4144 C C . SER A 1 513 ? -21.594 24.719 16.422 1 71.44 513 SER A C 1
ATOM 4146 O O . SER A 1 513 ? -20.406 24.438 16.625 1 71.44 513 SER A O 1
ATOM 4148 N N . LEU A 1 514 ? -21.875 25.719 15.781 1 55.19 514 LEU A N 1
ATOM 4149 C CA . LEU A 1 514 ? -21.031 26.641 15.039 1 55.19 514 LEU A CA 1
ATOM 4150 C C . LEU A 1 514 ? -19.969 27.25 15.945 1 55.19 514 LEU A C 1
ATOM 4152 O O . LEU A 1 514 ? -19 27.844 15.469 1 55.19 514 LEU A O 1
ATOM 4156 N N . THR A 1 515 ? -20.094 27.016 17.219 1 53.38 515 THR A N 1
ATOM 4157 C CA . THR A 1 515 ? -19.062 27.641 18.062 1 53.38 515 THR A CA 1
ATOM 4158 C C . THR A 1 515 ? -17.797 26.812 18.062 1 53.38 515 THR A C 1
ATOM 4160 O O . THR A 1 515 ? -17.828 25.609 18.312 1 53.38 515 THR A O 1
ATOM 4163 N N . SER A 1 516 ? -16.672 27.422 17.484 1 60.69 516 SER A N 1
ATOM 4164 C CA . SER A 1 516 ? -15.375 26.766 17.438 1 60.69 516 SER A CA 1
ATOM 4165 C C . SER A 1 516 ? -14.859 26.438 18.844 1 60.69 516 SER A C 1
ATOM 4167 O O . SER A 1 516 ? -14.898 27.297 19.734 1 60.69 516 SER A O 1
ATOM 4169 N N . ASN A 1 517 ? -14.672 25.234 19.188 1 71.56 517 ASN A N 1
ATOM 4170 C CA . ASN A 1 517 ? -14.031 24.766 20.406 1 71.56 517 ASN A CA 1
ATOM 4171 C C . ASN A 1 517 ? -12.609 24.297 20.141 1 71.56 517 ASN A C 1
ATOM 4173 O O . ASN A 1 517 ? -12.398 23.266 19.516 1 71.56 517 ASN A O 1
ATOM 4177 N N . ARG A 1 518 ? -11.68 25.266 20.5 1 80.62 518 ARG A N 1
ATOM 4178 C CA . ARG A 1 518 ? -10.266 24.953 20.297 1 80.62 518 ARG A CA 1
ATOM 4179 C C . ARG A 1 518 ? -9.516 24.938 21.609 1 80.62 518 ARG A C 1
ATOM 4181 O O . ARG A 1 518 ? -9.797 25.719 22.516 1 80.62 518 ARG A O 1
ATOM 4188 N N . THR A 1 519 ? -8.656 24.031 21.719 1 83.5 519 THR A N 1
ATOM 4189 C CA . THR A 1 519 ? -7.785 23.969 22.891 1 83.5 519 THR A CA 1
ATOM 4190 C C . THR A 1 519 ? -6.32 24.062 22.484 1 83.5 519 THR A C 1
ATOM 4192 O O . THR A 1 519 ? -5.895 23.391 21.531 1 83.5 519 THR A O 1
ATOM 4195 N N . ARG A 1 520 ? -5.609 24.984 23.109 1 90.5 520 ARG A N 1
ATOM 4196 C CA . ARG A 1 520 ? -4.168 25.109 22.938 1 90.5 520 ARG A CA 1
ATOM 4197 C C . ARG A 1 520 ? -3.412 24.281 23.953 1 90.5 520 ARG A C 1
ATOM 4199 O O . ARG A 1 520 ? -3.789 24.25 25.141 1 90.5 520 ARG A O 1
ATOM 4206 N N . PHE A 1 521 ? -2.414 23.547 23.438 1 94.25 521 PHE A N 1
ATOM 4207 C CA . PHE A 1 521 ? -1.599 22.719 24.312 1 94.25 521 PHE A CA 1
ATOM 4208 C C . PHE A 1 521 ? -0.14 23.156 24.281 1 94.25 521 PHE A C 1
ATOM 4210 O O . PHE A 1 521 ? 0.365 23.547 23.219 1 94.25 521 PHE A O 1
ATOM 4217 N N . TYR A 1 522 ? 0.558 23.094 25.453 1 95.44 522 TYR A N 1
ATOM 4218 C CA . TYR A 1 522 ? 2.01 23.203 25.531 1 95.44 522 TYR A CA 1
ATOM 4219 C C . TYR A 1 522 ? 2.66 21.828 25.562 1 95.44 522 TYR A C 1
ATOM 4221 O O . TYR A 1 522 ? 2.113 20.891 26.141 1 95.44 522 TYR A O 1
ATOM 4229 N N . ILE A 1 523 ? 3.721 21.75 24.906 1 95.88 523 ILE A N 1
ATOM 4230 C CA . ILE A 1 523 ? 4.598 20.594 25.078 1 95.88 523 ILE A CA 1
ATOM 4231 C C . ILE A 1 523 ? 5.797 20.984 25.938 1 95.88 523 ILE A C 1
ATOM 4233 O O . ILE A 1 523 ? 6.5 21.938 25.641 1 95.88 523 ILE A O 1
ATOM 4237 N N . ILE A 1 524 ? 6.008 20.219 27.016 1 96.12 524 ILE A N 1
ATOM 4238 C CA . ILE A 1 524 ? 7.02 20.609 28 1 96.12 524 ILE A CA 1
ATOM 4239 C C . ILE A 1 524 ? 8.094 19.516 28.094 1 96.12 524 ILE A C 1
ATOM 4241 O O . ILE A 1 524 ? 7.852 18.359 27.734 1 96.12 524 ILE A O 1
ATOM 4245 N N . ARG A 1 525 ? 9.266 19.891 28.422 1 94.75 525 ARG A N 1
ATOM 4246 C CA . ARG A 1 525 ? 10.398 19.016 28.703 1 94.75 525 ARG A CA 1
ATOM 4247 C C . ARG A 1 525 ? 11.156 19.5 29.938 1 94.75 525 ARG A C 1
ATOM 4249 O O . ARG A 1 525 ? 10.859 20.578 30.484 1 94.75 525 ARG A O 1
ATOM 4256 N N . ARG A 1 526 ? 12.07 18.672 30.359 1 91.94 526 ARG A N 1
ATOM 4257 C CA . ARG A 1 526 ? 12.898 19.078 31.484 1 91.94 526 ARG A CA 1
ATOM 4258 C C . ARG A 1 526 ? 13.742 20.297 31.125 1 91.94 526 ARG A C 1
ATOM 4260 O O . ARG A 1 526 ? 14.227 20.422 30 1 91.94 526 ARG A O 1
ATOM 4267 N N . SER A 1 527 ? 13.883 21.172 32.125 1 86.44 527 SER A N 1
ATOM 4268 C CA . SER A 1 527 ? 14.648 22.391 31.891 1 86.44 527 SER A CA 1
ATOM 4269 C C . SER A 1 527 ? 16.094 22.078 31.516 1 86.44 527 SER A C 1
ATOM 4271 O O . SER A 1 527 ? 16.688 21.156 32.062 1 86.44 527 SER A O 1
ATOM 4273 N N . GLY A 1 528 ? 16.594 22.781 30.516 1 73.62 528 GLY A N 1
ATOM 4274 C CA . GLY A 1 528 ? 17.969 22.609 30.094 1 73.62 528 GLY A CA 1
ATOM 4275 C C . GLY A 1 528 ? 18.094 21.906 28.766 1 73.62 528 GLY A C 1
ATOM 4276 O O . GLY A 1 528 ? 19.203 21.578 28.328 1 73.62 528 GLY A O 1
ATOM 4277 N N . GLY A 1 529 ? 17.016 21.531 28.188 1 62.5 529 GLY A N 1
ATOM 4278 C CA . GLY A 1 529 ? 17.109 20.859 26.891 1 62.5 529 GLY A CA 1
ATOM 4279 C C . GLY A 1 529 ? 17.594 21.75 25.781 1 62.5 529 GLY A C 1
ATOM 4280 O O . GLY A 1 529 ? 17.656 22.969 25.938 1 62.5 529 GLY A O 1
ATOM 4281 N N . SER A 1 530 ? 18.172 21.062 24.719 1 54.78 530 SER A N 1
ATOM 4282 C CA . SER A 1 530 ? 18.781 21.766 23.594 1 54.78 530 SER A CA 1
ATOM 4283 C C . SER A 1 530 ? 17.766 22.641 22.875 1 54.78 530 SER A C 1
ATOM 4285 O O . SER A 1 530 ? 16.641 22.203 22.609 1 54.78 530 SER A O 1
ATOM 4287 N N . VAL A 1 531 ? 17.922 23.906 23.047 1 53.09 531 VAL A N 1
ATOM 4288 C CA . VAL A 1 531 ? 17.125 24.844 22.266 1 53.09 531 VAL A CA 1
ATOM 4289 C C . VAL A 1 531 ? 17.5 24.766 20.797 1 53.09 531 VAL A C 1
ATOM 4291 O O . VAL A 1 531 ? 18.688 24.844 20.453 1 53.09 531 VAL A O 1
ATOM 4294 N N . ASN A 1 532 ? 16.781 24.094 20 1 53.22 532 ASN A N 1
ATOM 4295 C CA . ASN A 1 532 ? 17.141 23.906 18.594 1 53.22 532 ASN A CA 1
ATOM 4296 C C . ASN A 1 532 ? 17.094 25.234 17.844 1 53.22 532 ASN A C 1
ATOM 4298 O O . ASN A 1 532 ? 17.406 25.281 16.641 1 53.22 532 ASN A O 1
ATOM 4302 N N . GLY A 1 533 ? 17.047 26.375 18.469 1 58.38 533 GLY A N 1
ATOM 4303 C CA . GLY A 1 533 ? 17.188 27.703 17.875 1 58.38 533 GLY A CA 1
ATOM 4304 C C . GLY A 1 533 ? 15.961 28.125 17.094 1 58.38 533 GLY A C 1
ATOM 4305 O O . GLY A 1 533 ? 15.859 29.281 16.672 1 58.38 533 GLY A O 1
ATOM 4306 N N . ASP A 1 534 ? 14.953 27.25 16.844 1 63.28 534 ASP A N 1
ATOM 4307 C CA . ASP A 1 534 ? 13.867 27.578 15.93 1 63.28 534 ASP A CA 1
ATOM 4308 C C . ASP A 1 534 ? 12.656 28.094 16.688 1 63.28 534 ASP A C 1
ATOM 4310 O O . ASP A 1 534 ? 11.57 28.266 16.109 1 63.28 534 ASP A O 1
ATOM 4314 N N . GLU A 1 535 ? 12.852 28.516 17.875 1 77.38 535 GLU A N 1
ATOM 4315 C CA . GLU A 1 535 ? 11.719 28.969 18.672 1 77.38 535 GLU A CA 1
ATOM 4316 C C . GLU A 1 535 ? 11.336 30.406 18.328 1 77.38 535 GLU A C 1
ATOM 4318 O O . GLU A 1 535 ? 12.211 31.25 18.062 1 77.38 535 GLU A O 1
ATOM 4323 N N . SER A 1 536 ? 9.984 30.609 18.219 1 79.81 536 SER A N 1
ATOM 4324 C CA . SER A 1 536 ? 9.508 31.922 17.797 1 79.81 536 SER A CA 1
ATOM 4325 C C . SER A 1 536 ? 8.609 32.562 18.859 1 79.81 536 SER A C 1
ATOM 4327 O O . SER A 1 536 ? 8.102 33.656 18.672 1 79.81 536 SER A O 1
ATOM 4329 N N . LEU A 1 537 ? 8.461 31.938 19.922 1 89.38 537 LEU A N 1
ATOM 4330 C CA . LEU A 1 537 ? 7.578 32.406 20.984 1 89.38 537 LEU A CA 1
ATOM 4331 C C . LEU A 1 537 ? 8.266 32.312 22.344 1 89.38 537 LEU A C 1
ATOM 4333 O O . LEU A 1 537 ? 9.18 31.5 22.516 1 89.38 537 LEU A O 1
ATOM 4337 N N . THR A 1 538 ? 7.926 33.219 23.234 1 93.38 538 THR A N 1
ATOM 4338 C CA . THR A 1 538 ? 8.422 33.156 24.609 1 93.38 538 THR A CA 1
ATOM 4339 C C . THR A 1 538 ? 7.262 33.25 25.609 1 93.38 538 THR A C 1
ATOM 4341 O O . THR A 1 538 ? 6.34 34.031 25.438 1 93.38 538 THR A O 1
ATOM 4344 N N . CYS A 1 539 ? 7.25 32.344 26.469 1 93.62 539 CYS A N 1
ATOM 4345 C CA . CYS A 1 539 ? 6.348 32.531 27.609 1 93.62 539 CYS A CA 1
ATOM 4346 C C . CYS A 1 539 ? 7.129 32.781 28.891 1 93.62 539 CYS A C 1
ATOM 4348 O O . CYS A 1 539 ? 8.188 32.188 29.109 1 93.62 539 CYS A O 1
ATOM 4350 N N . LEU A 1 540 ? 6.613 33.781 29.672 1 93.88 540 LEU A N 1
ATOM 4351 C CA . LEU A 1 540 ? 7.352 34.188 30.859 1 93.88 540 LEU A CA 1
ATOM 4352 C C . LEU A 1 540 ? 6.402 34.656 31.953 1 93.88 540 LEU A C 1
ATOM 4354 O O . LEU A 1 540 ? 5.266 35.031 31.672 1 93.88 540 LEU A O 1
ATOM 4358 N N . PHE A 1 541 ? 6.93 34.531 33.188 1 90.69 541 PHE A N 1
ATOM 4359 C CA . PHE A 1 541 ? 6.277 35.062 34.375 1 90.69 541 PHE A CA 1
ATOM 4360 C C . PHE A 1 541 ? 7.035 36.281 34.906 1 90.69 541 PHE A C 1
ATOM 4362 O O . PHE A 1 541 ? 8.266 36.312 34.875 1 90.69 541 PHE A O 1
ATOM 4369 N N . PHE A 1 542 ? 6.254 37.281 35.312 1 90.12 542 PHE A N 1
ATOM 4370 C CA . PHE A 1 542 ? 6.91 38.406 36 1 90.12 542 PHE A CA 1
ATOM 4371 C C . PHE A 1 542 ? 6.004 38.969 37.094 1 90.12 542 PHE A C 1
ATOM 4373 O O . PHE A 1 542 ? 4.781 39 36.938 1 90.12 542 PHE A O 1
ATOM 4380 N N . GLY A 1 543 ? 6.648 39.281 38.156 1 85.44 543 GLY A N 1
ATOM 4381 C CA . GLY A 1 543 ? 5.941 39.906 39.281 1 85.44 543 GLY A CA 1
ATOM 4382 C C . GLY A 1 543 ? 6.098 41.406 39.344 1 85.44 543 GLY A C 1
ATOM 4383 O O . GLY A 1 543 ? 7.145 41.938 38.969 1 85.44 543 GLY A O 1
ATOM 4384 N N . VAL A 1 544 ? 4.977 42.062 39.719 1 79.5 544 VAL A N 1
ATOM 4385 C CA . VAL A 1 544 ? 5.059 43.531 39.875 1 79.5 544 VAL A CA 1
ATOM 4386 C C . VAL A 1 544 ? 4.52 43.938 41.25 1 79.5 544 VAL A C 1
ATOM 4388 O O . VAL A 1 544 ? 3.729 43.188 41.844 1 79.5 544 VAL A O 1
ATOM 4391 N N . ASP A 1 545 ? 5.027 45.031 41.688 1 73.94 545 ASP A N 1
ATOM 4392 C CA . ASP A 1 545 ? 4.504 45.625 42.938 1 73.94 545 ASP A CA 1
ATOM 4393 C C . ASP A 1 545 ? 3.111 46.188 42.719 1 73.94 545 ASP A C 1
ATOM 4395 O O . ASP A 1 545 ? 2.75 46.562 41.594 1 73.94 545 ASP A O 1
ATOM 4399 N N . ASP A 1 546 ? 2.389 46.125 43.75 1 65.56 546 ASP A N 1
ATOM 4400 C CA . ASP A 1 546 ? 1.052 46.719 43.688 1 65.56 546 ASP A CA 1
ATOM 4401 C C . ASP A 1 546 ? 1.113 48.25 43.75 1 65.56 546 ASP A C 1
ATOM 4403 O O . ASP A 1 546 ? 0.705 48.844 44.75 1 65.56 546 ASP A O 1
ATOM 4407 N N . ARG A 1 547 ? 1.689 48.938 42.812 1 68.88 547 ARG A N 1
ATOM 4408 C CA . ARG A 1 547 ? 1.781 50.406 42.688 1 68.88 547 ARG A CA 1
ATOM 4409 C C . ARG A 1 547 ? 1.358 50.844 41.281 1 68.88 547 ARG A C 1
ATOM 4411 O O . ARG A 1 547 ? 1.536 50.125 40.312 1 68.88 547 ARG A O 1
ATOM 4418 N N . PRO A 1 548 ? 0.736 51.969 41.312 1 63.97 548 PRO A N 1
ATOM 4419 C CA . PRO A 1 548 ? 0.307 52.5 40 1 63.97 548 PRO A CA 1
ATOM 4420 C C . PRO A 1 548 ? 1.453 52.562 39 1 63.97 548 PRO A C 1
ATOM 4422 O O . PRO A 1 548 ? 2.555 53 39.344 1 63.97 548 PRO A O 1
ATOM 4425 N N . GLY A 1 549 ? 1.295 52.031 37.844 1 69.31 549 GLY A N 1
ATOM 4426 C CA . GLY A 1 549 ? 2.254 52.156 36.75 1 69.31 549 GLY A CA 1
ATOM 4427 C C . GLY A 1 549 ? 3.236 51 36.688 1 69.31 549 GLY A C 1
ATOM 4428 O O . GLY A 1 549 ? 4.047 50.906 35.75 1 69.31 549 GLY A O 1
ATOM 4429 N N . ALA A 1 550 ? 3.197 50.188 37.719 1 74.94 550 ALA A N 1
ATOM 4430 C CA . ALA A 1 550 ? 4.16 49.094 37.781 1 74.94 550 ALA A CA 1
ATOM 4431 C C . ALA A 1 550 ? 4.062 48.188 36.531 1 74.94 550 ALA A C 1
ATOM 4433 O O . ALA A 1 550 ? 5.078 47.844 35.938 1 74.94 550 ALA A O 1
ATOM 4434 N N . LEU A 1 551 ? 2.918 47.75 36.219 1 78.75 551 LEU A N 1
ATOM 4435 C CA . LEU A 1 551 ? 2.725 46.906 35.062 1 78.75 551 LEU A CA 1
ATOM 4436 C C . LEU A 1 551 ? 3.084 47.688 33.781 1 78.75 551 LEU A C 1
ATOM 4438 O O . LEU A 1 551 ? 3.66 47.094 32.844 1 78.75 551 LEU A O 1
ATOM 4442 N N . TYR A 1 552 ? 2.738 48.906 33.719 1 75.25 552 TYR A N 1
ATOM 4443 C CA . TYR A 1 552 ? 3.041 49.75 32.562 1 75.25 552 TYR A CA 1
ATOM 4444 C C . TYR A 1 552 ? 4.531 49.75 32.25 1 75.25 552 TYR A C 1
ATOM 4446 O O . TYR A 1 552 ? 4.926 49.656 31.078 1 75.25 552 TYR A O 1
ATOM 4454 N N . ARG A 1 553 ? 5.305 49.906 33.188 1 80.69 553 ARG A N 1
ATOM 4455 C CA . ARG A 1 553 ? 6.754 49.938 33.031 1 80.69 553 ARG A CA 1
ATOM 4456 C C . ARG A 1 553 ? 7.281 48.656 32.375 1 80.69 553 ARG A C 1
ATOM 4458 O O . ARG A 1 553 ? 8.219 48.719 31.594 1 80.69 553 ARG A O 1
ATOM 4465 N N . VAL A 1 554 ? 6.68 47.625 32.812 1 85.75 554 VAL A N 1
ATOM 4466 C CA . VAL A 1 554 ? 7.09 46.344 32.219 1 85.75 554 VAL A CA 1
ATOM 4467 C C . VAL A 1 554 ? 6.617 46.25 30.766 1 85.75 554 VAL A C 1
ATOM 4469 O O . VAL A 1 554 ? 7.379 45.875 29.891 1 85.75 554 VAL A O 1
ATOM 4472 N N . LEU A 1 555 ? 5.359 46.594 30.484 1 83.12 555 LEU A N 1
ATOM 4473 C CA . LEU A 1 555 ? 4.785 46.562 29.141 1 83.12 555 LEU A CA 1
ATOM 4474 C C . LEU A 1 555 ? 5.523 47.5 28.203 1 83.12 555 LEU A C 1
ATOM 4476 O O . LEU A 1 555 ? 5.598 47.25 27 1 83.12 555 LEU A O 1
ATOM 4480 N N . GLU A 1 556 ? 6.062 48.531 28.781 1 81.75 556 GLU A N 1
ATOM 4481 C CA . GLU A 1 556 ? 6.84 49.5 28.016 1 81.75 556 GLU A CA 1
ATOM 4482 C C . GLU A 1 556 ? 8.055 48.844 27.359 1 81.75 556 GLU A C 1
ATOM 4484 O O . GLU A 1 556 ? 8.445 49.188 26.25 1 81.75 556 GLU A O 1
ATOM 4489 N N . VAL A 1 557 ? 8.633 47.969 28.078 1 88.25 557 VAL A N 1
ATOM 4490 C CA . VAL A 1 557 ? 9.789 47.25 27.531 1 88.25 557 VAL A CA 1
ATOM 4491 C C . VAL A 1 557 ? 9.398 46.531 26.234 1 88.25 557 VAL A C 1
ATOM 4493 O O . VAL A 1 557 ? 10.125 46.594 25.25 1 88.25 557 VAL A O 1
ATOM 4496 N N . PHE A 1 558 ? 8.32 45.812 26.219 1 86.25 558 PHE A N 1
ATOM 4497 C CA . PHE A 1 558 ? 7.852 45.094 25.031 1 86.25 558 PHE A CA 1
ATOM 4498 C C . PHE A 1 558 ? 7.492 46.062 23.922 1 86.25 558 PHE A C 1
ATOM 4500 O O . PHE A 1 558 ? 7.844 45.875 22.766 1 86.25 558 PHE A O 1
ATOM 4507 N N . TYR A 1 559 ? 6.891 47.156 24.328 1 75.12 559 TYR A N 1
ATOM 4508 C CA . TYR A 1 559 ? 6.473 48.188 23.391 1 75.12 559 TYR A CA 1
ATOM 4509 C C . TYR A 1 559 ? 7.68 48.844 22.703 1 75.12 559 TYR A C 1
ATOM 4511 O O . TYR A 1 559 ? 7.723 48.938 21.484 1 75.12 559 TYR A O 1
ATOM 4519 N N . LYS A 1 560 ? 8.594 49.219 23.469 1 79.75 560 LYS A N 1
ATOM 4520 C CA . LYS A 1 560 ? 9.781 49.875 22.953 1 79.75 560 LYS A CA 1
ATOM 4521 C C . LYS A 1 560 ? 10.555 49 22 1 79.75 560 LYS A C 1
ATOM 4523 O O . LYS A 1 560 ? 11.211 49.469 21.078 1 79.75 560 LYS A O 1
ATOM 4528 N N . ASN A 1 561 ? 10.391 47.812 22.266 1 86.56 561 ASN A N 1
ATOM 4529 C CA . ASN A 1 561 ? 11.141 46.875 21.438 1 86.56 561 ASN A CA 1
ATOM 4530 C C . ASN A 1 561 ? 10.273 46.281 20.328 1 86.56 561 ASN A C 1
ATOM 4532 O O . ASN A 1 561 ? 10.695 45.344 19.625 1 86.56 561 ASN A O 1
ATOM 4536 N N . GLY A 1 562 ? 9.023 46.688 20.281 1 76.81 562 GLY A N 1
ATOM 4537 C CA . GLY A 1 562 ? 8.125 46.281 19.219 1 76.81 562 GLY A CA 1
ATOM 4538 C C . GLY A 1 562 ? 7.688 44.812 19.359 1 76.81 562 GLY A C 1
ATOM 4539 O O . GLY A 1 562 ? 7.508 44.125 18.359 1 76.81 562 GLY A O 1
ATOM 4540 N N . ILE A 1 563 ? 7.613 44.344 20.516 1 82.38 563 ILE A N 1
ATOM 4541 C CA . ILE A 1 563 ? 7.277 42.938 20.766 1 82.38 563 ILE A CA 1
ATOM 4542 C C . ILE A 1 563 ? 5.797 42.812 21.109 1 82.38 563 ILE A C 1
ATOM 4544 O O . ILE A 1 563 ? 5.32 43.469 22.062 1 82.38 563 ILE A O 1
ATOM 4548 N N . ASN A 1 564 ? 5.055 42 20.344 1 77.38 564 ASN A N 1
ATOM 4549 C CA . ASN A 1 564 ? 3.639 41.75 20.594 1 77.38 564 ASN A CA 1
ATOM 4550 C C . ASN A 1 564 ? 3.434 40.688 21.656 1 77.38 564 ASN A C 1
ATOM 4552 O O . ASN A 1 564 ? 4.133 39.656 21.672 1 77.38 564 ASN A O 1
ATOM 4556 N N . LEU A 1 565 ? 2.49 41 22.578 1 77.75 565 LEU A N 1
ATOM 4557 C CA . LEU A 1 565 ? 2.074 40 23.562 1 77.75 565 LEU A CA 1
ATOM 4558 C C . LEU A 1 565 ? 0.751 39.344 23.156 1 77.75 565 LEU A C 1
ATOM 4560 O O . LEU A 1 565 ? -0.252 40.062 22.984 1 77.75 565 LEU A O 1
ATOM 4564 N N . ARG A 1 566 ? 0.729 38.062 22.984 1 78.25 566 ARG A N 1
ATOM 4565 C CA . ARG A 1 566 ? -0.5 37.375 22.578 1 78.25 566 ARG A CA 1
ATOM 4566 C C . ARG A 1 566 ? -1.308 36.938 23.781 1 78.25 566 ARG A C 1
ATOM 4568 O O . ARG A 1 566 ? -2.492 36.625 23.656 1 78.25 566 ARG A O 1
ATOM 4575 N N . LYS A 1 567 ? -0.657 36.938 24.922 1 81.75 567 LYS A N 1
ATOM 4576 C CA . LYS A 1 567 ? -1.347 36.562 26.156 1 81.75 567 LYS A CA 1
ATOM 4577 C C . LYS A 1 567 ? -0.769 37.312 27.359 1 81.75 567 LYS A C 1
ATOM 4579 O O . LYS A 1 567 ? 0.446 37.5 27.453 1 81.75 567 LYS A O 1
ATOM 4584 N N . LEU A 1 568 ? -1.615 37.844 28.141 1 79.88 568 LEU A N 1
ATOM 4585 C CA . LEU A 1 568 ? -1.276 38.469 29.422 1 79.88 568 LEU A CA 1
ATOM 4586 C C . LEU A 1 568 ? -2.316 38.125 30.484 1 79.88 568 LEU A C 1
ATOM 4588 O O . LEU A 1 568 ? -3.49 38.469 30.344 1 79.88 568 LEU A O 1
ATOM 4592 N N . GLU A 1 569 ? -1.892 37.344 31.438 1 78.12 569 GLU A N 1
ATOM 4593 C CA . GLU A 1 569 ? -2.803 36.844 32.469 1 78.12 569 GLU A CA 1
ATOM 4594 C C . GLU A 1 569 ? -2.25 37.156 33.875 1 78.12 569 GLU A C 1
ATOM 4596 O O . GLU A 1 569 ? -1.06 36.938 34.125 1 78.12 569 GLU A O 1
ATOM 4601 N N . SER A 1 570 ? -3.094 37.75 34.688 1 74.12 570 SER A N 1
ATOM 4602 C CA . SER A 1 570 ? -2.66 38.062 36.062 1 74.12 570 SER A CA 1
ATOM 4603 C C . SER A 1 570 ? -3.115 37 37.031 1 74.12 570 SER A C 1
ATOM 4605 O O . SER A 1 570 ? -4.184 36.406 36.875 1 74.12 570 SER A O 1
ATOM 4607 N N . ARG A 1 571 ? -2.229 36.688 37.844 1 69.38 571 ARG A N 1
ATOM 4608 C CA . ARG A 1 571 ? -2.531 35.781 38.938 1 69.38 571 ARG A CA 1
ATOM 4609 C C . ARG A 1 571 ? -2.16 36.375 40.281 1 69.38 571 ARG A C 1
ATOM 4611 O O . ARG A 1 571 ? -1.13 37.062 40.406 1 69.38 571 ARG A O 1
ATOM 4618 N N . PRO A 1 572 ? -3.188 36.312 41.188 1 58.34 572 PRO A N 1
ATOM 4619 C CA . PRO A 1 572 ? -2.785 36.781 42.5 1 58.34 572 PRO A CA 1
ATOM 4620 C C . PRO A 1 572 ? -1.613 36 43.094 1 58.34 572 PRO A C 1
ATOM 4622 O O . PRO A 1 572 ? -1.526 34.781 42.875 1 58.34 572 PRO A O 1
ATOM 4625 N N . ALA A 1 573 ? -0.504 36.719 43.281 1 56.03 573 ALA A N 1
ATOM 4626 C CA . ALA A 1 573 ? 0.681 36.031 43.844 1 56.03 573 ALA A CA 1
ATOM 4627 C C . ALA A 1 573 ? 0.551 35.844 45.344 1 56.03 573 ALA A C 1
ATOM 4629 O O . ALA A 1 573 ? -0.097 36.625 46.031 1 56.03 573 ALA A O 1
ATOM 4630 N N . GLY A 1 574 ? 0.493 34.781 45.875 1 46.62 574 GLY A N 1
ATOM 4631 C CA . GLY A 1 574 ? 0.724 34.781 47.312 1 46.62 574 GLY A CA 1
ATOM 4632 C C . GLY A 1 574 ? 1.911 35.625 47.719 1 46.62 574 GLY A C 1
ATOM 4633 O O . GLY A 1 574 ? 2.658 36.125 46.875 1 46.62 574 GLY A O 1
ATOM 4634 N N . THR A 1 575 ? 2.273 35.844 49 1 47.28 575 THR A N 1
ATOM 4635 C CA . THR A 1 575 ? 3.035 36.844 49.75 1 47.28 575 THR A CA 1
ATOM 4636 C C . THR A 1 575 ? 4.379 37.125 49.094 1 47.28 575 THR A C 1
ATOM 4638 O O . THR A 1 575 ? 4.852 38.25 49.062 1 47.28 575 THR A O 1
ATOM 4641 N N . ARG A 1 576 ? 5.371 36.25 48.781 1 49.72 576 ARG A N 1
ATOM 4642 C CA . ARG A 1 576 ? 6.797 36.531 48.688 1 49.72 576 ARG A CA 1
ATOM 4643 C C . ARG A 1 576 ? 7.172 37 47.281 1 49.72 576 ARG A C 1
ATOM 4645 O O . ARG A 1 576 ? 8.281 37.5 47.062 1 49.72 576 ARG A O 1
ATOM 4652 N N . LEU A 1 577 ? 6.434 36.844 46.25 1 49.62 577 LEU A N 1
ATOM 4653 C CA . LEU A 1 577 ? 6.953 37.062 44.906 1 49.62 577 LEU A CA 1
ATOM 4654 C C . LEU A 1 577 ? 6.434 38.375 44.344 1 49.62 577 LEU A C 1
ATOM 4656 O O . LEU A 1 577 ? 6.816 38.75 43.219 1 49.62 577 LEU A O 1
ATOM 4660 N N . GLY A 1 578 ? 5.707 39.125 45.125 1 53.19 578 GLY A N 1
ATOM 4661 C CA . GLY A 1 578 ? 4.996 40.344 44.75 1 53.19 578 GLY A CA 1
ATOM 4662 C C . GLY A 1 578 ? 3.498 40.25 44.969 1 53.19 578 GLY A C 1
ATOM 4663 O O . GLY A 1 578 ? 3.01 39.25 45.531 1 53.19 578 GLY A O 1
ATOM 4664 N N . ASP A 1 579 ? 2.848 41.375 44.75 1 59.22 579 ASP A N 1
ATOM 4665 C CA . ASP A 1 579 ? 1.409 41.406 45 1 59.22 579 ASP A CA 1
ATOM 4666 C C . ASP A 1 579 ? 0.646 40.688 43.875 1 59.22 579 ASP A C 1
ATOM 4668 O O . ASP A 1 579 ? -0.352 40.031 44.125 1 59.22 579 ASP A O 1
ATOM 4672 N N . TYR A 1 580 ? 1.239 40.812 42.594 1 73.75 580 TYR A N 1
ATOM 4673 C CA . TYR A 1 580 ? 0.624 40.156 41.438 1 73.75 580 TYR A CA 1
ATOM 4674 C C . TYR A 1 580 ? 1.68 39.5 40.531 1 73.75 580 TYR A C 1
ATOM 4676 O O . TYR A 1 580 ? 2.756 40.094 40.312 1 73.75 580 TYR A O 1
ATOM 4684 N N . ILE A 1 581 ? 1.432 38.312 40.156 1 81.62 581 ILE A N 1
ATOM 4685 C CA . ILE A 1 581 ? 2.252 37.625 39.156 1 81.62 581 ILE A CA 1
ATOM 4686 C C . ILE A 1 581 ? 1.521 37.594 37.812 1 81.62 581 ILE A C 1
ATOM 4688 O O . ILE A 1 581 ? 0.313 37.375 37.75 1 81.62 581 ILE A O 1
ATOM 4692 N N . PHE A 1 582 ? 2.268 38.062 36.781 1 85.31 582 PHE A N 1
ATOM 4693 C CA . PHE A 1 582 ? 1.701 38.062 35.438 1 85.31 582 PHE A CA 1
ATOM 4694 C C . PHE A 1 582 ? 2.326 36.938 34.594 1 85.31 582 PHE A C 1
ATOM 4696 O O . PHE A 1 582 ? 3.525 36.688 34.688 1 85.31 582 PHE A O 1
ATOM 4703 N N . PHE A 1 583 ? 1.492 36.312 33.844 1 89.19 583 PHE A N 1
ATOM 4704 C CA . PHE A 1 583 ? 1.931 35.406 32.781 1 89.19 583 PHE A CA 1
ATOM 4705 C C . PHE A 1 583 ? 1.764 36.094 31.406 1 89.19 583 PHE A C 1
ATOM 4707 O O . PHE A 1 583 ? 0.706 36.625 31.109 1 89.19 583 PHE A O 1
ATOM 4714 N N . ALA A 1 584 ? 2.871 36 30.625 1 90.06 584 ALA A N 1
ATOM 4715 C CA . ALA A 1 584 ? 2.812 36.656 29.312 1 90.06 584 ALA A CA 1
ATOM 4716 C C . ALA A 1 584 ? 3.393 35.75 28.234 1 90.06 584 ALA A C 1
ATOM 4718 O O . ALA A 1 584 ? 4.309 34.969 28.5 1 90.06 584 ALA A O 1
ATOM 4719 N N . GLU A 1 585 ? 2.777 35.812 27.078 1 90.75 585 GLU A N 1
ATOM 4720 C CA . GLU A 1 585 ? 3.33 35.188 25.875 1 90.75 585 GLU A CA 1
ATOM 4721 C C . GLU A 1 585 ? 3.73 36.25 24.844 1 90.75 585 GLU A C 1
ATOM 4723 O O . GLU A 1 585 ? 2.896 37.031 24.406 1 90.75 585 GLU A O 1
ATOM 4728 N N . ALA A 1 586 ? 5 36.188 24.531 1 89.25 586 ALA A N 1
ATOM 4729 C CA . ALA A 1 586 ? 5.523 37.094 23.516 1 89.25 586 ALA A CA 1
ATOM 4730 C C . ALA A 1 586 ? 5.691 36.406 22.172 1 89.25 586 ALA A C 1
ATOM 4732 O O . ALA A 1 586 ? 6.121 35.25 22.109 1 89.25 586 ALA A O 1
ATOM 4733 N N . GLU A 1 587 ? 5.328 37.031 21.141 1 85.06 587 GLU A N 1
ATOM 4734 C CA . GLU A 1 587 ? 5.422 36.469 19.797 1 85.06 587 GLU A CA 1
ATOM 4735 C C . GLU A 1 587 ? 6.824 36.656 19.219 1 85.06 587 GLU A C 1
ATOM 4737 O O . GLU A 1 587 ? 6.984 37.156 18.094 1 85.06 587 GLU A O 1
ATOM 4742 N N . GLU A 1 588 ? 7.773 36.469 20 1 84.88 588 GLU A N 1
ATOM 4743 C CA . GLU A 1 588 ? 9.188 36.5 19.625 1 84.88 588 GLU A CA 1
ATOM 4744 C C . GLU A 1 588 ? 10.023 35.719 20.656 1 84.88 588 GLU A C 1
ATOM 4746 O O . GLU A 1 588 ? 9.648 35.625 21.828 1 84.88 588 GLU A O 1
ATOM 4751 N N . LYS A 1 589 ? 11.086 35.188 20.109 1 89.19 589 LYS A N 1
ATOM 4752 C CA . LYS A 1 589 ? 12.078 34.688 21.062 1 89.19 589 LYS A CA 1
ATOM 4753 C C . LYS A 1 589 ? 12.836 35.844 21.734 1 89.19 589 LYS A C 1
ATOM 4755 O O . LYS A 1 589 ? 13.672 36.469 21.094 1 89.19 589 LYS A O 1
ATOM 4760 N N . LEU A 1 590 ? 12.625 36.031 22.969 1 90.19 590 LEU A N 1
ATOM 4761 C CA . LEU A 1 590 ? 13.219 37.156 23.672 1 90.19 590 LEU A CA 1
ATOM 4762 C C . LEU A 1 590 ? 14.711 36.938 23.891 1 90.19 590 LEU A C 1
ATOM 4764 O O . LEU A 1 590 ? 15.125 35.875 24.359 1 90.19 590 LEU A O 1
ATOM 4768 N N . GLY A 1 591 ? 15.43 37.938 23.453 1 88.88 591 GLY A N 1
ATOM 4769 C CA . GLY A 1 591 ? 16.859 37.875 23.719 1 88.88 591 GLY A CA 1
ATOM 4770 C C . GLY A 1 591 ? 17.203 38.125 25.172 1 88.88 591 GLY A C 1
ATOM 4771 O O . GLY A 1 591 ? 16.359 38.562 25.953 1 88.88 591 GLY A O 1
ATOM 4772 N N . GLU A 1 592 ? 18.422 37.844 25.484 1 89.19 592 GLU A N 1
ATOM 4773 C CA . GLU A 1 592 ? 18.891 38 26.859 1 89.19 592 GLU A CA 1
ATOM 4774 C C . GLU A 1 592 ? 18.781 39.469 27.312 1 89.19 592 GLU A C 1
ATOM 4776 O O . GLU A 1 592 ? 18.469 39.719 28.484 1 89.19 592 GLU A O 1
ATOM 4781 N N . ASN A 1 593 ? 18.984 40.312 26.469 1 90.62 593 ASN A N 1
ATOM 4782 C CA . ASN A 1 593 ? 18.953 41.75 26.812 1 90.62 593 ASN A CA 1
ATOM 4783 C C . ASN A 1 593 ? 17.531 42.188 27.188 1 90.62 593 ASN A C 1
ATOM 4785 O O . ASN A 1 593 ? 17.359 42.938 28.141 1 90.62 593 ASN A O 1
ATOM 4789 N N . ILE A 1 594 ? 16.703 41.688 26.469 1 92.31 594 ILE A N 1
ATOM 4790 C CA . ILE A 1 594 ? 15.305 42.062 26.734 1 92.31 594 ILE A CA 1
ATOM 4791 C C . ILE A 1 594 ? 14.844 41.438 28.047 1 92.31 594 ILE A C 1
ATOM 4793 O O . ILE A 1 594 ? 14.156 42.094 28.844 1 92.31 594 ILE A O 1
ATOM 4797 N N . VAL A 1 595 ? 15.242 40.281 28.25 1 93.75 595 VAL A N 1
ATOM 4798 C CA . VAL A 1 595 ? 14.867 39.562 29.469 1 93.75 595 VAL A CA 1
ATOM 4799 C C . VAL A 1 595 ? 15.453 40.312 30.688 1 93.75 595 VAL A C 1
ATOM 4801 O O . VAL A 1 595 ? 14.797 40.438 31.703 1 93.75 595 VAL A O 1
ATOM 4804 N N . GLU A 1 596 ? 16.609 40.781 30.516 1 93.56 596 GLU A N 1
ATOM 4805 C CA . GLU A 1 596 ? 17.266 41.5 31.594 1 93.56 596 GLU A CA 1
ATOM 4806 C C . GLU A 1 596 ? 16.562 42.812 31.859 1 93.56 596 GLU A C 1
ATOM 4808 O O . GLU A 1 596 ? 16.453 43.25 33.031 1 93.56 596 GLU A O 1
ATOM 4813 N N . GLU A 1 597 ? 16.219 43.406 30.859 1 93.38 597 GLU A N 1
ATOM 4814 C CA . GLU A 1 597 ? 15.492 44.656 31.016 1 93.38 597 GLU A CA 1
ATOM 4815 C C . GLU A 1 597 ? 14.18 44.438 31.766 1 93.38 597 GLU A C 1
ATOM 4817 O O . GLU A 1 597 ? 13.789 45.281 32.594 1 93.38 597 GLU A O 1
ATOM 4822 N N . ILE A 1 598 ? 13.586 43.375 31.469 1 92.94 598 ILE A N 1
ATOM 4823 C CA . ILE A 1 598 ? 12.336 43.031 32.156 1 92.94 598 ILE A CA 1
ATOM 4824 C C . ILE A 1 598 ? 12.609 42.75 33.625 1 92.94 598 ILE A C 1
ATOM 4826 O O . ILE A 1 598 ? 11.875 43.188 34.5 1 92.94 598 ILE A O 1
ATOM 4830 N N . LYS A 1 599 ? 13.633 42.094 33.844 1 93.19 599 LYS A N 1
ATOM 4831 C CA . LYS A 1 599 ? 14.016 41.719 35.219 1 93.19 599 LYS A CA 1
ATOM 4832 C C . LYS A 1 599 ? 14.25 42.969 36.062 1 93.19 599 LYS A C 1
ATOM 4834 O O . LYS A 1 599 ? 13.914 42.969 37.25 1 93.19 599 LYS A O 1
ATOM 4839 N N . LYS A 1 600 ? 14.727 43.938 35.5 1 91.56 600 LYS A N 1
ATOM 4840 C CA . LYS A 1 600 ? 15.039 45.188 36.219 1 91.56 600 LYS A CA 1
ATOM 4841 C C . LYS A 1 600 ? 13.773 45.906 36.656 1 91.56 600 LYS A C 1
ATOM 4843 O O . LYS A 1 600 ? 13.781 46.688 37.625 1 91.56 600 LYS A O 1
ATOM 4848 N N . ARG A 1 601 ? 12.82 45.625 35.969 1 88 601 ARG A N 1
ATOM 4849 C CA . ARG A 1 601 ? 11.594 46.375 36.219 1 88 601 ARG A CA 1
ATOM 4850 C C . ARG A 1 601 ? 10.578 45.531 36.969 1 88 601 ARG A C 1
ATOM 4852 O O . ARG A 1 601 ? 9.445 45.969 37.219 1 88 601 ARG A O 1
ATOM 4859 N N . THR A 1 602 ? 10.969 44.375 37.312 1 89.62 602 THR A N 1
ATOM 4860 C CA . THR A 1 602 ? 10.039 43.469 37.969 1 89.62 602 THR A CA 1
ATOM 4861 C C . THR A 1 602 ? 10.609 42.938 39.281 1 89.62 602 THR A C 1
ATOM 4863 O O . THR A 1 602 ? 11.812 43.094 39.531 1 89.62 602 THR A O 1
ATOM 4866 N N . THR A 1 603 ? 9.781 42.5 40.219 1 84.94 603 THR A N 1
ATOM 4867 C CA . THR A 1 603 ? 10.203 41.906 41.5 1 84.94 603 THR A CA 1
ATOM 4868 C C . THR A 1 603 ? 10.656 40.469 41.312 1 84.94 603 THR A C 1
ATOM 4870 O O . THR A 1 603 ? 11.43 39.938 42.094 1 84.94 603 THR A O 1
ATOM 4873 N N . PHE A 1 604 ? 10.133 39.938 40.281 1 87.94 604 PHE A N 1
ATOM 4874 C CA . PHE A 1 604 ? 10.375 38.562 39.906 1 87.94 604 PHE A CA 1
ATOM 4875 C C . PHE A 1 604 ? 10.219 38.344 38.406 1 87.94 604 PHE A C 1
ATOM 4877 O O . PHE A 1 604 ? 9.406 39 37.781 1 87.94 604 PHE A O 1
ATOM 4884 N N . CYS A 1 605 ? 11.133 37.531 37.812 1 92.31 605 CYS A N 1
ATOM 4885 C CA . CYS A 1 605 ? 11 37.219 36.406 1 92.31 605 CYS A CA 1
ATOM 4886 C C . CYS A 1 605 ? 11.492 35.812 36.094 1 92.31 605 CYS A C 1
ATOM 4888 O O . CYS A 1 605 ? 12.609 35.438 36.469 1 92.31 605 CYS A O 1
ATOM 4890 N N . LYS A 1 606 ? 10.648 34.938 35.469 1 92.19 606 LYS A N 1
ATOM 4891 C CA . LYS A 1 606 ? 10.992 33.594 35.094 1 92.19 606 LYS A CA 1
ATOM 4892 C C . LYS A 1 606 ? 10.594 33.312 33.656 1 92.19 606 LYS A C 1
ATOM 4894 O O . LYS A 1 606 ? 9.414 33.375 33.281 1 92.19 606 LYS A O 1
ATOM 4899 N N . VAL A 1 607 ? 11.578 33.031 32.875 1 94.06 607 VAL A N 1
ATOM 4900 C CA . VAL A 1 607 ? 11.273 32.594 31.516 1 94.06 607 VAL A CA 1
ATOM 4901 C C . VAL A 1 607 ? 10.891 31.109 31.562 1 94.06 607 VAL A C 1
ATOM 4903 O O . VAL A 1 607 ? 11.711 30.25 31.875 1 94.06 607 VAL A O 1
ATOM 4906 N N . ALA A 1 608 ? 9.641 30.859 31.172 1 94.06 608 ALA A N 1
ATOM 4907 C CA . ALA A 1 608 ? 9.109 29.5 31.266 1 94.06 608 ALA A CA 1
ATOM 4908 C C . ALA A 1 608 ? 9.453 28.688 30.031 1 94.06 608 ALA A C 1
ATOM 4910 O O . ALA A 1 608 ? 9.398 27.453 30.047 1 94.06 608 ALA A O 1
ATOM 4911 N N . GLY A 1 609 ? 9.688 29.406 28.938 1 93.44 609 GLY A N 1
ATOM 4912 C CA . GLY A 1 609 ? 10.141 28.625 27.797 1 93.44 609 GLY A CA 1
ATOM 4913 C C . GLY A 1 609 ? 10.172 29.438 26.516 1 93.44 609 GLY A C 1
ATOM 4914 O O . GLY A 1 609 ? 9.516 30.469 26.391 1 93.44 609 GLY A O 1
ATOM 4915 N N . PHE A 1 610 ? 11.023 28.969 25.625 1 92.81 610 PHE A N 1
ATOM 4916 C CA . PHE A 1 610 ? 11.023 29.344 24.219 1 92.81 610 PHE A CA 1
ATOM 4917 C C . PHE A 1 610 ? 10.445 28.219 23.359 1 92.81 610 PHE A C 1
ATOM 4919 O O . PHE A 1 610 ? 10.852 27.062 23.484 1 92.81 610 PHE A O 1
ATOM 4926 N N . PHE A 1 611 ? 9.359 28.625 22.578 1 90.94 611 PHE A N 1
ATOM 4927 C CA . PHE A 1 611 ? 8.672 27.516 21.938 1 90.94 611 PHE A CA 1
ATOM 4928 C C . PHE A 1 611 ? 8.172 27.906 20.562 1 90.94 611 PHE A C 1
ATOM 4930 O O . PHE A 1 611 ? 8.32 29.062 20.141 1 90.94 611 PHE A O 1
ATOM 4937 N N . ARG A 1 612 ? 7.738 26.812 19.828 1 88.38 612 ARG A N 1
ATOM 4938 C CA . ARG A 1 612 ? 7.188 26.984 18.484 1 88.38 612 ARG A CA 1
ATOM 4939 C C . ARG A 1 612 ? 5.965 26.094 18.266 1 88.38 612 ARG A C 1
ATOM 4941 O O . ARG A 1 612 ? 5.73 25.156 19.047 1 88.38 612 ARG A O 1
ATOM 4948 N N . LYS A 1 613 ? 5.238 26.5 17.297 1 85.31 613 LYS A N 1
ATOM 4949 C CA . LYS A 1 613 ? 4.121 25.641 16.922 1 85.31 613 LYS A CA 1
ATOM 4950 C C . LYS A 1 613 ? 4.613 24.391 16.172 1 85.31 613 LYS A C 1
ATOM 4952 O O . LYS A 1 613 ? 5.52 24.484 15.352 1 85.31 613 LYS A O 1
ATOM 4957 N N . VAL A 1 614 ? 4.066 23.25 16.609 1 83.81 614 VAL A N 1
ATOM 4958 C CA . VAL A 1 614 ? 4.469 22 15.953 1 83.81 614 VAL A CA 1
ATOM 4959 C C . VAL A 1 614 ? 3.232 21.219 15.516 1 83.81 614 VAL A C 1
ATOM 4961 O O . VAL A 1 614 ? 2.16 21.375 16.109 1 83.81 614 VAL A O 1
ATOM 4964 N N . ASP A 1 615 ? 3.432 20.422 14.438 1 75.88 615 ASP A N 1
ATOM 4965 C CA . ASP A 1 615 ? 2.352 19.547 13.992 1 75.88 615 ASP A CA 1
ATOM 4966 C C . ASP A 1 615 ? 2.625 18.094 14.375 1 75.88 615 ASP A C 1
ATOM 4968 O O . ASP A 1 615 ? 1.714 17.266 14.375 1 75.88 615 ASP A O 1
ATOM 4972 N N . ARG A 1 616 ? 3.83 17.844 14.641 1 80.31 616 ARG A N 1
ATOM 4973 C CA . ARG A 1 616 ? 4.238 16.516 15.039 1 80.31 616 ARG A CA 1
ATOM 4974 C C . ARG A 1 616 ? 5.367 16.562 16.062 1 80.31 616 ARG A C 1
ATOM 4976 O O . ARG A 1 616 ? 6.082 17.562 16.156 1 80.31 616 ARG A O 1
ATOM 4983 N N . LEU A 1 617 ? 5.367 15.586 16.906 1 82.88 617 LEU A N 1
ATOM 4984 C CA . LEU A 1 617 ? 6.402 15.43 17.922 1 82.88 617 LEU A CA 1
ATOM 4985 C C . LEU A 1 617 ? 7.199 14.148 17.688 1 82.88 617 LEU A C 1
ATOM 4987 O O . LEU A 1 617 ? 6.637 13.055 17.703 1 82.88 617 LEU A O 1
ATOM 4991 N N . ASP A 1 618 ? 8.453 14.234 17.328 1 74.06 618 ASP A N 1
ATOM 4992 C CA . ASP A 1 618 ? 9.289 13.055 17.109 1 74.06 618 ASP A CA 1
ATOM 4993 C C . ASP A 1 618 ? 9.695 12.414 18.438 1 74.06 618 ASP A C 1
ATOM 4995 O O . ASP A 1 618 ? 10.391 13.031 19.234 1 74.06 618 ASP A O 1
ATOM 4999 N N . VAL A 1 619 ? 9.219 11.328 18.766 1 75.94 619 VAL A N 1
ATOM 5000 C CA . VAL A 1 619 ? 9.508 10.656 20.016 1 75.94 619 VAL A CA 1
ATOM 5001 C C . VAL A 1 619 ? 10.336 9.391 19.766 1 75.94 619 VAL A C 1
ATOM 5003 O O . VAL A 1 619 ? 10.766 8.719 20.703 1 75.94 619 VAL A O 1
ATOM 5006 N N . PHE A 1 620 ? 10.562 9.078 18.562 1 63.97 620 PHE A N 1
ATOM 5007 C CA . PHE A 1 620 ? 11.219 7.816 18.25 1 63.97 620 PHE A CA 1
ATOM 5008 C C . PHE A 1 620 ? 12.68 8.039 17.891 1 63.97 620 PHE A C 1
ATOM 5010 O O . PHE A 1 620 ? 13.508 7.137 18.062 1 63.97 620 PHE A O 1
ATOM 5017 N N . THR A 1 621 ? 13 9.172 17.125 1 54.69 621 THR A N 1
ATOM 5018 C CA . THR A 1 621 ? 14.375 9.375 16.688 1 54.69 621 THR A CA 1
ATOM 5019 C C . THR A 1 621 ? 15.125 10.273 17.656 1 54.69 621 THR A C 1
ATOM 5021 O O . THR A 1 621 ? 14.539 11.156 18.281 1 54.69 621 THR A O 1
ATOM 5024 N N . GLY A 1 622 ? 15.984 9.992 18.531 1 48.25 622 GLY A N 1
ATOM 5025 C CA . GLY A 1 622 ? 16.812 10.805 19.406 1 48.25 622 GLY A CA 1
ATOM 5026 C C . GLY A 1 622 ? 17.547 11.922 18.672 1 48.25 622 GLY A C 1
ATOM 5027 O O . GLY A 1 622 ? 17.766 11.836 17.469 1 48.25 622 GLY A O 1
ATOM 5028 N N . MET B 1 1 ? -35.25 -10.75 4.41 1 90.75 1 MET B N 1
ATOM 5029 C CA . MET B 1 1 ? -34.625 -12.031 4.117 1 90.75 1 MET B CA 1
ATOM 5030 C C . MET B 1 1 ? -33.719 -12.461 5.254 1 90.75 1 MET B C 1
ATOM 5032 O O . MET B 1 1 ? -32.781 -11.742 5.602 1 90.75 1 MET B O 1
ATOM 5036 N N . ARG B 1 2 ? -34.031 -13.578 5.902 1 95.25 2 ARG B N 1
ATOM 5037 C CA . ARG B 1 2 ? -33.219 -14.164 6.961 1 95.25 2 ARG B CA 1
ATOM 5038 C C . ARG B 1 2 ? -32.375 -15.32 6.426 1 95.25 2 ARG B C 1
ATOM 5040 O O . ARG B 1 2 ? -32.906 -16.234 5.801 1 95.25 2 ARG B O 1
ATOM 5047 N N . ILE B 1 3 ? -31.047 -15.266 6.672 1 97.62 3 ILE B N 1
ATOM 5048 C CA . ILE B 1 3 ? -30.141 -16.219 6.055 1 97.62 3 ILE B CA 1
ATOM 5049 C C . ILE B 1 3 ? -29.516 -17.109 7.129 1 97.62 3 ILE B C 1
ATOM 5051 O O . ILE B 1 3 ? -29.062 -16.625 8.164 1 97.62 3 ILE B O 1
ATOM 5055 N N . LEU B 1 4 ? -29.578 -18.375 6.91 1 98 4 LEU B N 1
ATOM 5056 C CA . LEU B 1 4 ? -28.891 -19.328 7.766 1 98 4 LEU B CA 1
ATOM 5057 C C . LEU B 1 4 ? -27.688 -19.953 7.031 1 98 4 LEU B C 1
ATOM 5059 O O . LEU B 1 4 ? -27.828 -20.391 5.891 1 98 4 LEU B O 1
ATOM 5063 N N . ILE B 1 5 ? -26.578 -19.938 7.688 1 98.31 5 ILE B N 1
ATOM 5064 C CA . ILE B 1 5 ? -25.422 -20.672 7.195 1 98.31 5 ILE B CA 1
ATOM 5065 C C . ILE B 1 5 ? -25.359 -22.047 7.871 1 98.31 5 ILE B C 1
ATOM 5067 O O . ILE B 1 5 ? -25.094 -22.141 9.07 1 98.31 5 ILE B O 1
ATOM 5071 N N . TYR B 1 6 ? -25.688 -23.047 7.094 1 97.75 6 TYR B N 1
ATOM 5072 C CA . TYR B 1 6 ? -25.625 -24.406 7.609 1 97.75 6 TYR B CA 1
ATOM 5073 C C . TYR B 1 6 ? -24.234 -25 7.398 1 97.75 6 TYR B C 1
ATOM 5075 O O . TYR B 1 6 ? -23.922 -25.5 6.316 1 97.75 6 TYR B O 1
ATOM 5083 N N . GLY B 1 7 ? -23.391 -25.016 8.336 1 96.25 7 GLY B N 1
ATOM 5084 C CA . GLY B 1 7 ? -21.969 -25.328 8.281 1 96.25 7 GLY B CA 1
ATOM 5085 C C . GLY B 1 7 ? -21.094 -24.094 8.438 1 96.25 7 GLY B C 1
ATOM 5086 O O . GLY B 1 7 ? -20.906 -23.328 7.488 1 96.25 7 GLY B O 1
ATOM 5087 N N . MET B 1 8 ? -20.453 -23.953 9.562 1 94.94 8 MET B N 1
ATOM 5088 C CA . MET B 1 8 ? -19.688 -22.734 9.891 1 94.94 8 MET B CA 1
ATOM 5089 C C . MET B 1 8 ? -18.188 -23 9.797 1 94.94 8 MET B C 1
ATOM 5091 O O . MET B 1 8 ? -17.438 -22.625 10.688 1 94.94 8 MET B O 1
ATOM 5095 N N . GLY B 1 9 ? -17.875 -23.703 8.703 1 91.25 9 GLY B N 1
ATOM 5096 C CA . GLY B 1 9 ? -16.469 -23.859 8.375 1 91.25 9 GLY B CA 1
ATOM 5097 C C . GLY B 1 9 ? -15.891 -22.672 7.633 1 91.25 9 GLY B C 1
ATOM 5098 O O . GLY B 1 9 ? -16.266 -21.531 7.895 1 91.25 9 GLY B O 1
ATOM 5099 N N . GLY B 1 10 ? -14.93 -22.891 6.762 1 88.75 10 GLY B N 1
ATOM 5100 C CA . GLY B 1 10 ? -14.266 -21.828 6.031 1 88.75 10 GLY B CA 1
ATOM 5101 C C . GLY B 1 10 ? -15.203 -21.062 5.121 1 88.75 10 GLY B C 1
ATOM 5102 O O . GLY B 1 10 ? -15.359 -19.844 5.27 1 88.75 10 GLY B O 1
ATOM 5103 N N . MET B 1 11 ? -15.875 -21.781 4.293 1 92.12 11 MET B N 1
ATOM 5104 C CA . MET B 1 11 ? -16.781 -21.125 3.342 1 92.12 11 MET B CA 1
ATOM 5105 C C . MET B 1 11 ? -18 -20.547 4.051 1 92.12 11 MET B C 1
ATOM 5107 O O . MET B 1 11 ? -18.469 -19.469 3.701 1 92.12 11 MET B O 1
ATOM 5111 N N . GLY B 1 12 ? -18.516 -21.312 5.031 1 94.69 12 GLY B N 1
ATOM 5112 C CA . GLY B 1 12 ? -19.625 -20.797 5.812 1 94.69 12 GLY B CA 1
ATOM 5113 C C . GLY B 1 12 ? -19.297 -19.469 6.484 1 94.69 12 GLY B C 1
ATOM 5114 O O . GLY B 1 12 ? -20.141 -18.562 6.504 1 94.69 12 GLY B O 1
ATOM 5115 N N . GLY B 1 13 ? -18.141 -19.453 7.008 1 92.19 13 GLY B N 1
ATOM 5116 C CA . GLY B 1 13 ? -17.703 -18.219 7.656 1 92.19 13 GLY B CA 1
ATOM 5117 C C . GLY B 1 13 ? -17.672 -17.031 6.715 1 92.19 13 GLY B C 1
ATOM 5118 O O . GLY B 1 13 ? -18.062 -15.922 7.09 1 92.19 13 GLY B O 1
ATOM 5119 N N . ILE B 1 14 ? -17.234 -17.188 5.547 1 90.81 14 ILE B N 1
ATOM 5120 C CA . ILE B 1 14 ? -17.125 -16.094 4.578 1 90.81 14 ILE B CA 1
ATOM 5121 C C . ILE B 1 14 ? -18.516 -15.594 4.199 1 90.81 14 ILE B C 1
ATOM 5123 O O . ILE B 1 14 ? -18.734 -14.383 4.121 1 90.81 14 ILE B O 1
ATOM 5127 N N . PHE B 1 15 ? -19.406 -16.516 3.92 1 94.69 15 PHE B N 1
ATOM 5128 C CA . PHE B 1 15 ? -20.75 -16.094 3.533 1 94.69 15 PHE B CA 1
ATOM 5129 C C . PHE B 1 15 ? -21.469 -15.438 4.703 1 94.69 15 PHE B C 1
ATOM 5131 O O . PHE B 1 15 ? -22.234 -14.484 4.516 1 94.69 15 PHE B O 1
ATOM 5138 N N . HIS B 1 16 ? -21.219 -15.969 5.914 1 94.38 16 HIS B N 1
ATOM 5139 C CA . HIS B 1 16 ? -21.781 -15.375 7.121 1 94.38 16 HIS B CA 1
ATOM 5140 C C . HIS B 1 16 ? -21.375 -13.906 7.238 1 94.38 16 HIS B C 1
ATOM 5142 O O . HIS B 1 16 ? -22.25 -13.031 7.32 1 94.38 16 HIS B O 1
ATOM 5148 N N . ARG B 1 17 ? -20.125 -13.625 7.16 1 86.5 17 ARG B N 1
ATOM 5149 C CA . ARG B 1 17 ? -19.609 -12.273 7.305 1 86.5 17 ARG B CA 1
ATOM 5150 C C . ARG B 1 17 ? -20.031 -11.391 6.133 1 86.5 17 ARG B C 1
ATOM 5152 O O . ARG B 1 17 ? -20.328 -10.211 6.309 1 86.5 17 ARG B O 1
ATOM 5159 N N . PHE B 1 18 ? -20.016 -11.914 4.977 1 88.88 18 PHE B N 1
ATOM 5160 C CA . PHE B 1 18 ? -20.344 -11.18 3.758 1 88.88 18 PHE B CA 1
ATOM 5161 C C . PHE B 1 18 ? -21.734 -10.562 3.852 1 88.88 18 PHE B C 1
ATOM 5163 O O . PHE B 1 18 ? -21.891 -9.359 3.615 1 88.88 18 PHE B O 1
ATOM 5170 N N . PHE B 1 19 ? -22.688 -11.375 4.246 1 91.06 19 PHE B N 1
ATOM 5171 C CA . PHE B 1 19 ? -24.062 -10.891 4.273 1 91.06 19 PHE B CA 1
ATOM 5172 C C . PHE B 1 19 ? -24.344 -10.109 5.551 1 91.06 19 PHE B C 1
ATOM 5174 O O . PHE B 1 19 ? -25.094 -9.141 5.539 1 91.06 19 PHE B O 1
ATOM 5181 N N . GLU B 1 20 ? -23.734 -10.531 6.641 1 86.12 20 GLU B N 1
ATOM 5182 C CA . GLU B 1 20 ? -23.891 -9.773 7.883 1 86.12 20 GLU B CA 1
ATOM 5183 C C . GLU B 1 20 ? -23.406 -8.336 7.719 1 86.12 20 GLU B C 1
ATOM 5185 O O . GLU B 1 20 ? -24.078 -7.398 8.156 1 86.12 20 GLU B O 1
ATOM 5190 N N . ASN B 1 21 ? -22.328 -8.203 7.062 1 76.56 21 ASN B N 1
ATOM 5191 C CA . ASN B 1 21 ? -21.734 -6.887 6.848 1 76.56 21 ASN B CA 1
ATOM 5192 C C . ASN B 1 21 ? -22.594 -6.035 5.922 1 76.56 21 ASN B C 1
ATOM 5194 O O . ASN B 1 21 ? -22.469 -4.809 5.895 1 76.56 21 ASN B O 1
ATOM 5198 N N . ARG B 1 22 ? -23.422 -6.594 5.223 1 80.31 22 ARG B N 1
ATOM 5199 C CA . ARG B 1 22 ? -24.266 -5.879 4.273 1 80.31 22 ARG B CA 1
ATOM 5200 C C . ARG B 1 22 ? -25.641 -5.617 4.867 1 80.31 22 ARG B C 1
ATOM 5202 O O . ARG B 1 22 ? -26.547 -5.172 4.16 1 80.31 22 ARG B O 1
ATOM 5209 N N . GLY B 1 23 ? -25.844 -6 6.137 1 76.25 23 GLY B N 1
ATOM 5210 C CA . GLY B 1 23 ? -27.031 -5.586 6.875 1 76.25 23 GLY B CA 1
ATOM 5211 C C . GLY B 1 23 ? -28.094 -6.664 6.953 1 76.25 23 GLY B C 1
ATOM 5212 O O . GLY B 1 23 ? -29.188 -6.434 7.48 1 76.25 23 GLY B O 1
ATOM 5213 N N . TYR B 1 24 ? -27.75 -7.852 6.465 1 87.38 24 TYR B N 1
ATOM 5214 C CA . TYR B 1 24 ? -28.734 -8.922 6.52 1 87.38 24 TYR B CA 1
ATOM 5215 C C . TYR B 1 24 ? -28.719 -9.617 7.875 1 87.38 24 TYR B C 1
ATOM 5217 O O . TYR B 1 24 ? -27.703 -9.578 8.586 1 87.38 24 TYR B O 1
ATOM 5225 N N . PHE B 1 25 ? -29.875 -10.141 8.234 1 89.5 25 PHE B N 1
ATOM 5226 C CA . PHE B 1 25 ? -29.906 -11.016 9.398 1 89.5 25 PHE B CA 1
ATOM 5227 C C . PHE B 1 25 ? -29.328 -12.391 9.07 1 89.5 25 PHE B C 1
ATOM 5229 O O . PHE B 1 25 ? -29.906 -13.141 8.281 1 89.5 25 PHE B O 1
ATOM 5236 N N . VAL B 1 26 ? -28.188 -12.711 9.648 1 94.31 26 VAL B N 1
ATOM 5237 C CA . VAL B 1 26 ? -27.484 -13.945 9.336 1 94.31 26 VAL B CA 1
ATOM 5238 C C . VAL B 1 26 ? -27.125 -14.68 10.633 1 94.31 26 VAL B C 1
ATOM 5240 O O . VAL B 1 26 ? -26.672 -14.062 11.602 1 94.31 26 VAL B O 1
ATOM 5243 N N . LYS B 1 27 ? -27.406 -15.953 10.688 1 95.88 27 LYS B N 1
ATOM 5244 C CA . LYS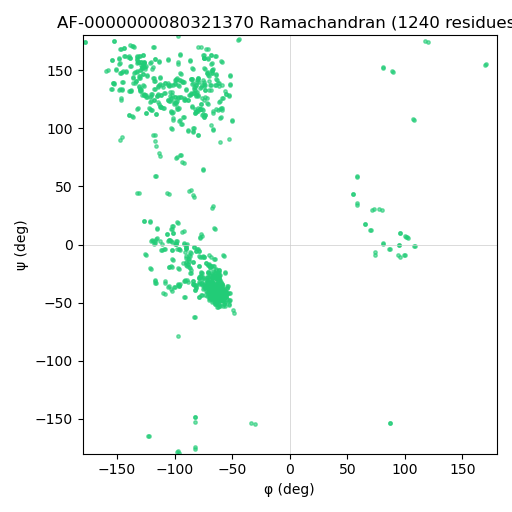 B 1 27 ? -26.969 -16.797 11.797 1 95.88 27 LYS B CA 1
ATOM 5245 C C . LYS B 1 27 ? -26.344 -18.094 11.289 1 95.88 27 LYS B C 1
ATOM 5247 O O . LYS B 1 27 ? -26.578 -18.5 10.148 1 95.88 27 LYS B O 1
ATOM 5252 N N . GLY B 1 28 ? -25.531 -18.656 12.086 1 97 28 GLY B N 1
ATOM 5253 C CA . GLY B 1 28 ? -24.844 -19.875 11.703 1 97 28 GLY B CA 1
ATOM 5254 C C . GLY B 1 28 ? -25.281 -21.094 12.516 1 97 28 GLY B C 1
ATOM 5255 O O . GLY B 1 28 ? -25.531 -20.969 13.719 1 97 28 GLY B O 1
ATOM 5256 N N . TYR B 1 29 ? -25.453 -22.219 11.852 1 97 29 TYR B N 1
ATOM 5257 C CA . TYR B 1 29 ? -25.672 -23.5 12.5 1 97 29 TYR B CA 1
ATOM 5258 C C . TYR B 1 29 ? -24.562 -24.484 12.164 1 97 29 TYR B C 1
ATOM 5260 O O . TYR B 1 29 ? -24.094 -24.531 11.023 1 97 29 TYR B O 1
ATOM 5268 N N . ASP B 1 30 ? -24.094 -25.125 13.156 1 95.31 30 ASP B N 1
ATOM 5269 C CA . ASP B 1 30 ? -23.062 -26.141 12.992 1 95.31 30 ASP B CA 1
ATOM 5270 C C . ASP B 1 30 ? -23.297 -27.328 13.938 1 95.31 30 ASP B C 1
ATOM 5272 O O . ASP B 1 30 ? -23.906 -27.172 15 1 95.31 30 ASP B O 1
ATOM 5276 N N . LEU B 1 31 ? -22.891 -28.484 13.484 1 91 31 LEU B N 1
ATOM 5277 C CA . LEU B 1 31 ? -23.016 -29.672 14.344 1 91 31 LEU B CA 1
ATOM 5278 C C . LEU B 1 31 ? -22.172 -29.5 15.609 1 91 31 LEU B C 1
ATOM 5280 O O . LEU B 1 31 ? -22.516 -30.062 16.656 1 91 31 LEU B O 1
ATOM 5284 N N . ASN B 1 32 ? -21.094 -28.812 15.422 1 91.44 32 ASN B N 1
ATOM 5285 C CA . ASN B 1 32 ? -20.312 -28.422 16.594 1 91.44 32 ASN B CA 1
ATOM 5286 C C . ASN B 1 32 ? -20.969 -27.266 17.328 1 91.44 32 ASN B C 1
ATOM 5288 O O . ASN B 1 32 ? -21 -26.125 16.844 1 91.44 32 ASN B O 1
ATOM 5292 N N . PRO B 1 33 ? -21.375 -27.422 18.5 1 89.19 33 PRO B N 1
ATOM 5293 C CA . PRO B 1 33 ? -22.125 -26.391 19.234 1 89.19 33 PRO B CA 1
ATOM 5294 C C . PRO B 1 33 ? -21.297 -25.141 19.5 1 89.19 33 PRO B C 1
ATOM 5296 O O . PRO B 1 33 ? -21.859 -24.047 19.609 1 89.19 33 PRO B O 1
ATOM 5299 N N . ASP B 1 34 ? -20.047 -25.312 19.516 1 90.25 34 ASP B N 1
ATOM 5300 C CA . ASP B 1 34 ? -19.172 -24.172 19.812 1 90.25 34 ASP B CA 1
ATOM 5301 C C . ASP B 1 34 ? -19.172 -23.172 18.656 1 90.25 34 ASP B C 1
ATOM 5303 O O . ASP B 1 34 ? -18.859 -21.984 18.859 1 90.25 34 ASP B O 1
ATOM 5307 N N . ARG B 1 35 ? -19.625 -23.625 17.484 1 90.25 35 ARG B N 1
ATOM 5308 C CA . ARG B 1 35 ? -19.609 -22.781 16.297 1 90.25 35 ARG B CA 1
ATOM 5309 C C . ARG B 1 35 ? -21.031 -22.344 15.906 1 90.25 35 ARG B C 1
ATOM 5311 O O . ARG B 1 35 ? -21.203 -21.578 14.969 1 90.25 35 ARG B O 1
ATOM 5318 N N . SER B 1 36 ? -21.938 -22.844 16.625 1 93 36 SER B N 1
ATOM 5319 C CA . SER B 1 36 ? -23.328 -22.609 16.25 1 93 36 SER B CA 1
ATOM 5320 C C . SER B 1 36 ? -23.891 -21.391 16.984 1 93 36 SER B C 1
ATOM 5322 O O . SER B 1 36 ? -23.609 -21.188 18.172 1 93 36 SER B O 1
ATOM 5324 N N . GLU B 1 37 ? -24.656 -20.641 16.281 1 93.5 37 GLU B N 1
ATOM 5325 C CA . GLU B 1 37 ? -25.297 -19.469 16.859 1 93.5 37 GLU B CA 1
ATOM 5326 C C . GLU B 1 37 ? -26.766 -19.734 17.156 1 93.5 37 GLU B C 1
ATOM 5328 O O . GLU B 1 37 ? -27.391 -18.984 17.922 1 93.5 37 GLU B O 1
ATOM 5333 N N . VAL B 1 38 ? -27.328 -20.766 16.531 1 93.69 38 VAL B N 1
ATOM 5334 C CA . VAL B 1 38 ? -28.719 -21.109 16.734 1 93.69 38 VAL B CA 1
ATOM 5335 C C . VAL B 1 38 ? -28.859 -22.609 16.984 1 93.69 38 VAL B C 1
ATOM 5337 O O . VAL B 1 38 ? -27.938 -23.375 16.672 1 93.69 38 VAL B O 1
ATOM 5340 N N . SER B 1 39 ? -29.969 -22.984 17.594 1 92.81 39 SER B N 1
ATOM 5341 C CA . SER B 1 39 ? -30.25 -24.406 17.797 1 92.81 39 SER B CA 1
ATOM 5342 C C . SER B 1 39 ? -30.953 -25 16.578 1 92.81 39 SER B C 1
ATOM 5344 O O . SER B 1 39 ? -31.516 -24.281 15.75 1 92.81 39 SER B O 1
ATOM 5346 N N . TYR B 1 40 ? -30.828 -26.328 16.5 1 93.19 40 TYR B N 1
ATOM 5347 C CA . TYR B 1 40 ? -31.453 -27.047 15.391 1 93.19 40 TYR B CA 1
ATOM 5348 C C . TYR B 1 40 ? -32.938 -26.734 15.305 1 93.19 40 TYR B C 1
ATOM 5350 O O . TYR B 1 40 ? -33.5 -26.609 14.211 1 93.19 40 TYR B O 1
ATOM 5358 N N . GLY B 1 41 ? -33.594 -26.594 16.359 1 90.44 41 GLY B N 1
ATOM 5359 C CA . GLY B 1 41 ? -35 -26.312 16.406 1 90.44 41 GLY B CA 1
ATOM 5360 C C . GLY B 1 41 ? -35.375 -24.953 15.836 1 90.44 41 GLY B C 1
ATOM 5361 O O . GLY B 1 41 ? -36.5 -24.719 15.461 1 90.44 41 GLY B O 1
ATOM 5362 N N . GLU B 1 42 ? -34.438 -24.078 15.602 1 93.12 42 GLU B N 1
ATOM 5363 C CA . GLU B 1 42 ? -34.719 -22.688 15.195 1 93.12 42 GLU B CA 1
ATOM 5364 C C . GLU B 1 42 ? -34.469 -22.516 13.695 1 93.12 42 GLU B C 1
ATOM 5366 O O . GLU B 1 42 ? -34.688 -21.422 13.156 1 93.12 42 GLU B O 1
ATOM 5371 N N . ILE B 1 43 ? -34.125 -23.547 12.992 1 93.88 43 ILE B N 1
ATOM 5372 C CA . ILE B 1 43 ? -33.719 -23.375 11.602 1 93.88 43 ILE B CA 1
ATOM 5373 C C . ILE B 1 43 ? -34.938 -23.141 10.719 1 93.88 43 ILE B C 1
ATOM 5375 O O . ILE B 1 43 ? -34.812 -22.719 9.562 1 93.88 43 ILE B O 1
ATOM 5379 N N . ASP B 1 44 ? -36.188 -23.328 11.234 1 92.62 44 ASP B N 1
ATOM 5380 C CA . ASP B 1 44 ? -37.406 -23.125 10.469 1 92.62 44 ASP B CA 1
ATOM 5381 C C . ASP B 1 44 ? -37.688 -21.641 10.273 1 92.62 44 ASP B C 1
ATOM 5383 O O . ASP B 1 44 ? -38.5 -21.281 9.422 1 92.62 44 ASP B O 1
ATOM 5387 N N . GLY B 1 45 ? -37.062 -20.797 10.891 1 92.19 45 GLY B N 1
ATOM 5388 C CA . GLY B 1 45 ? -37.344 -19.375 10.828 1 92.19 45 GLY B CA 1
ATOM 5389 C C . GLY B 1 45 ? -36.531 -18.656 9.758 1 92.19 45 GLY B C 1
ATOM 5390 O O . GLY B 1 45 ? -36.594 -17.422 9.656 1 92.19 45 GLY B O 1
ATOM 5391 N N . PHE B 1 46 ? -35.875 -19.422 8.891 1 97.19 46 PHE B N 1
ATOM 5392 C CA . PHE B 1 46 ? -34.969 -18.781 7.93 1 97.19 46 PHE B CA 1
ATOM 5393 C C . PHE B 1 46 ? -35.531 -18.938 6.512 1 97.19 46 PHE B C 1
ATOM 5395 O O . PHE B 1 46 ? -36.094 -19.969 6.164 1 97.19 46 PHE B O 1
ATOM 5402 N N . ASP B 1 47 ? -35.344 -17.875 5.676 1 97.12 47 ASP B N 1
ATOM 5403 C CA . ASP B 1 47 ? -35.844 -17.859 4.301 1 97.12 47 ASP B CA 1
ATOM 5404 C C . ASP B 1 47 ? -34.875 -18.562 3.359 1 97.12 47 ASP B C 1
ATOM 5406 O O . ASP B 1 47 ? -35.25 -19.094 2.328 1 97.12 47 ASP B O 1
ATOM 5410 N N . VAL B 1 48 ? -33.625 -18.438 3.658 1 98.25 48 VAL B N 1
ATOM 5411 C CA . VAL B 1 48 ? -32.531 -18.953 2.826 1 98.25 48 VAL B CA 1
ATOM 5412 C C . VAL B 1 48 ? -31.562 -19.75 3.688 1 98.25 48 VAL B C 1
ATOM 5414 O O . VAL B 1 48 ? -31.234 -19.344 4.805 1 98.25 48 VAL B O 1
ATOM 5417 N N . ILE B 1 49 ? -31.156 -20.875 3.225 1 98.31 49 ILE B N 1
ATOM 5418 C CA . ILE B 1 49 ? -30.156 -21.688 3.914 1 98.31 49 ILE B CA 1
ATOM 5419 C C . ILE B 1 49 ? -29 -21.984 2.967 1 98.31 49 ILE B C 1
ATOM 5421 O O . ILE B 1 49 ? -29.188 -22.656 1.949 1 98.31 49 ILE B O 1
ATOM 5425 N N . PHE B 1 50 ? -27.781 -21.438 3.262 1 98.38 50 PHE B N 1
ATOM 5426 C CA . PHE B 1 50 ? -26.547 -21.797 2.555 1 98.38 50 PHE B CA 1
ATOM 5427 C C . PHE B 1 50 ? -26.016 -23.141 3.051 1 98.38 50 PHE B C 1
ATOM 5429 O O . PHE B 1 50 ? -25.688 -23.281 4.23 1 98.38 50 PHE B O 1
ATOM 5436 N N . LEU B 1 51 ? -26 -24.047 2.16 1 97.62 51 LEU B N 1
ATOM 5437 C CA . LEU B 1 51 ? -25.5 -25.359 2.514 1 97.62 51 LEU B CA 1
ATOM 5438 C C . LEU B 1 51 ? -23.969 -25.422 2.398 1 97.62 51 LEU B C 1
ATOM 5440 O O . LEU B 1 51 ? -23.438 -25.656 1.314 1 97.62 51 LEU B O 1
ATOM 5444 N N . CYS B 1 52 ? -23.25 -25.266 3.506 1 96.12 52 CYS B N 1
ATOM 5445 C CA . CYS B 1 52 ? -21.781 -25.203 3.535 1 96.12 52 CYS B CA 1
ATOM 5446 C C . CYS B 1 52 ? -21.203 -26.359 4.328 1 96.12 52 CYS B C 1
ATOM 5448 O O . CYS B 1 52 ? -20.469 -26.156 5.301 1 96.12 52 CYS B O 1
ATOM 5450 N N . VAL B 1 53 ? -21.516 -27.578 3.881 1 93.75 53 VAL B N 1
ATOM 5451 C CA . VAL B 1 53 ? -21.031 -28.781 4.539 1 93.75 53 VAL B CA 1
ATOM 5452 C C . VAL B 1 53 ? -20.141 -29.578 3.582 1 93.75 53 VAL B C 1
ATOM 5454 O O . VAL B 1 53 ? -20.172 -29.344 2.369 1 93.75 53 VAL B O 1
ATOM 5457 N N . PRO B 1 54 ? -19.328 -30.438 4.137 1 89.06 54 PRO B N 1
ATOM 5458 C CA . PRO B 1 54 ? -18.531 -31.297 3.25 1 89.06 54 PRO B CA 1
ATOM 5459 C C . PRO B 1 54 ? -19.391 -32.156 2.316 1 89.06 54 PRO B C 1
ATOM 5461 O O . PRO B 1 54 ? -20.547 -32.438 2.633 1 89.06 54 PRO B O 1
ATOM 5464 N N . MET B 1 55 ? -18.812 -32.562 1.233 1 86.81 55 MET B N 1
ATOM 5465 C CA . MET B 1 55 ? -19.531 -33.25 0.156 1 86.81 55 MET B CA 1
ATOM 5466 C C . MET B 1 55 ? -20.172 -34.531 0.656 1 86.81 55 MET B C 1
ATOM 5468 O O . MET B 1 55 ? -21.297 -34.875 0.253 1 86.81 55 MET B O 1
ATOM 5472 N N . ASP B 1 56 ? -19.531 -35.188 1.554 1 86.25 56 ASP B N 1
ATOM 5473 C CA . ASP B 1 56 ? -20.031 -36.469 2.039 1 86.25 56 ASP B CA 1
ATOM 5474 C C . ASP B 1 56 ? -21.156 -36.281 3.041 1 86.25 56 ASP B C 1
ATOM 5476 O O . ASP B 1 56 ? -21.844 -37.25 3.41 1 86.25 56 ASP B O 1
ATOM 5480 N N . GLU B 1 57 ? -21.438 -35.094 3.414 1 92 57 GLU B N 1
ATOM 5481 C CA . GLU B 1 57 ? -22.469 -34.844 4.422 1 92 57 GLU B CA 1
ATOM 5482 C C . GLU B 1 57 ? -23.672 -34.125 3.809 1 92 57 GLU B C 1
ATOM 5484 O O . GLU B 1 57 ? -24.656 -33.875 4.5 1 92 57 GLU B O 1
ATOM 5489 N N . ILE B 1 58 ? -23.656 -33.906 2.549 1 94.56 58 ILE B N 1
ATOM 5490 C CA . ILE B 1 58 ? -24.688 -33.125 1.877 1 94.56 58 ILE B CA 1
ATOM 5491 C C . ILE B 1 58 ? -26.047 -33.812 2.012 1 94.56 58 ILE B C 1
ATOM 5493 O O . ILE B 1 58 ? -27.031 -33.188 2.391 1 94.56 58 ILE B O 1
ATOM 5497 N N . GLU B 1 59 ? -26.062 -35.125 1.777 1 94.44 59 GLU B N 1
ATOM 5498 C CA . GLU B 1 59 ? -27.328 -35.844 1.844 1 94.44 59 GLU B CA 1
ATOM 5499 C C . GLU B 1 59 ? -27.922 -35.781 3.242 1 94.44 59 GLU B C 1
ATOM 5501 O O . GLU B 1 59 ? -29.109 -35.5 3.396 1 94.44 59 GLU B O 1
ATOM 5506 N N . ASN B 1 60 ? -27.062 -36 4.246 1 95.69 60 ASN B N 1
ATOM 5507 C CA . ASN B 1 60 ? -27.531 -36 5.629 1 95.69 60 ASN B CA 1
ATOM 5508 C C . ASN B 1 60 ? -28.031 -34.594 6.023 1 95.69 60 ASN B C 1
ATOM 5510 O O . ASN B 1 60 ? -29.062 -34.469 6.688 1 95.69 60 ASN B O 1
ATOM 5514 N N . ALA B 1 61 ? -27.328 -33.625 5.609 1 96.62 61 ALA B N 1
ATOM 5515 C CA . ALA B 1 61 ? -27.703 -32.25 5.945 1 96.62 61 ALA B CA 1
ATOM 5516 C C . ALA B 1 61 ? -29.031 -31.859 5.312 1 96.62 61 ALA B C 1
ATOM 5518 O O . ALA B 1 61 ? -29.891 -31.25 5.965 1 96.62 61 ALA B O 1
ATOM 5519 N N . LEU B 1 62 ? -29.203 -32.219 4.086 1 96.94 62 LEU B N 1
ATOM 5520 C CA . LEU B 1 62 ? -30.438 -31.891 3.375 1 96.94 62 LEU B CA 1
ATOM 5521 C C . LEU B 1 62 ? -31.641 -32.594 3.998 1 96.94 62 LEU B C 1
ATOM 5523 O O . LEU B 1 62 ? -32.719 -32.031 4.094 1 96.94 62 LEU B O 1
ATOM 5527 N N . GLU B 1 63 ? -31.438 -33.844 4.445 1 96.75 63 GLU B N 1
ATOM 5528 C CA . GLU B 1 63 ? -32.5 -34.562 5.125 1 96.75 63 GLU B CA 1
ATOM 5529 C C . GLU B 1 63 ? -32.875 -33.906 6.438 1 96.75 63 GLU B C 1
ATOM 5531 O O . GLU B 1 63 ? -34.062 -33.781 6.758 1 96.75 63 GLU B O 1
ATOM 5536 N N . ASP B 1 64 ? -31.875 -33.469 7.078 1 96.5 64 ASP B N 1
ATOM 5537 C CA . ASP B 1 64 ? -32.094 -32.781 8.344 1 96.5 64 ASP B CA 1
ATOM 5538 C C . ASP B 1 64 ? -32.844 -31.484 8.133 1 96.5 64 ASP B C 1
ATOM 5540 O O . ASP B 1 64 ? -33.781 -31.156 8.898 1 96.5 64 ASP B O 1
ATOM 5544 N N . ILE B 1 65 ? -32.5 -30.734 7.172 1 97 65 ILE B N 1
ATOM 5545 C CA . ILE B 1 65 ? -33.156 -29.453 6.875 1 97 65 ILE B CA 1
ATOM 5546 C C . ILE B 1 65 ? -34.594 -29.688 6.449 1 97 65 ILE B C 1
ATOM 5548 O O . ILE B 1 65 ? -35.5 -28.953 6.859 1 97 65 ILE B O 1
ATOM 5552 N N . ALA B 1 66 ? -34.812 -30.75 5.645 1 96.31 66 ALA B N 1
ATOM 5553 C CA . ALA B 1 66 ? -36.156 -31.062 5.133 1 96.31 66 ALA B CA 1
ATOM 5554 C C . ALA B 1 66 ? -37.125 -31.375 6.273 1 96.31 66 ALA B C 1
ATOM 5556 O O . ALA B 1 66 ? -38.312 -31.062 6.188 1 96.31 66 ALA B O 1
ATOM 5557 N N . ARG B 1 67 ? -36.594 -31.906 7.367 1 95.62 67 ARG B N 1
ATOM 5558 C CA . ARG B 1 67 ? -37.438 -32.25 8.516 1 95.62 67 ARG B CA 1
ATOM 5559 C C . ARG B 1 67 ? -37.938 -31.016 9.234 1 95.62 67 ARG B C 1
ATOM 5561 O O . ARG B 1 67 ? -39 -31.031 9.859 1 95.62 67 ARG B O 1
ATOM 5568 N N . LYS B 1 68 ? -37.25 -29.953 9.094 1 95.25 68 LYS B N 1
ATOM 5569 C CA . LYS B 1 68 ? -37.562 -28.781 9.922 1 95.25 68 LYS B CA 1
ATOM 5570 C C . LYS B 1 68 ? -38 -27.609 9.062 1 95.25 68 LYS B C 1
ATOM 5572 O O . LYS B 1 68 ? -38.812 -26.781 9.516 1 95.25 68 LYS B O 1
ATOM 5577 N N . ASN B 1 69 ? -37.531 -27.469 7.863 1 95.5 69 ASN B N 1
ATOM 5578 C CA . ASN B 1 69 ? -37.75 -26.297 7.035 1 95.5 69 ASN B CA 1
ATOM 5579 C C . ASN B 1 69 ? -37.812 -26.656 5.551 1 95.5 69 ASN B C 1
ATOM 5581 O O . ASN B 1 69 ? -36.844 -26.469 4.828 1 95.5 69 ASN B O 1
ATOM 5585 N N . ARG B 1 70 ? -38.875 -26.938 5.039 1 93.38 70 ARG B N 1
ATOM 5586 C CA . ARG B 1 70 ? -39.062 -27.359 3.652 1 93.38 70 ARG B CA 1
ATOM 5587 C C . ARG B 1 70 ? -39.25 -26.156 2.736 1 93.38 70 ARG B C 1
ATOM 5589 O O . ARG B 1 70 ? -39.094 -26.266 1.52 1 93.38 70 ARG B O 1
ATOM 5596 N N . SER B 1 71 ? -39.594 -25.078 3.33 1 94.25 71 SER B N 1
ATOM 5597 C CA . SER B 1 71 ? -39.938 -23.906 2.531 1 94.25 71 SER B CA 1
ATOM 5598 C C . SER B 1 71 ? -38.719 -23.062 2.205 1 94.25 71 SER B C 1
ATOM 5600 O O . SER B 1 71 ? -38.781 -22.188 1.335 1 94.25 71 SER B O 1
ATOM 5602 N N . ALA B 1 72 ? -37.625 -23.312 2.832 1 96.62 72 ALA B N 1
ATOM 5603 C CA . ALA B 1 72 ? -36.438 -22.5 2.662 1 96.62 72 ALA B CA 1
ATOM 5604 C C . ALA B 1 72 ? -35.812 -22.688 1.274 1 96.62 72 ALA B C 1
ATOM 5606 O O . ALA B 1 72 ? -35.906 -23.781 0.695 1 96.62 72 ALA B O 1
ATOM 5607 N N . LEU B 1 73 ? -35.25 -21.609 0.728 1 98 73 LEU B N 1
ATOM 5608 C CA . LEU B 1 73 ? -34.406 -21.734 -0.44 1 98 73 LEU B CA 1
ATOM 5609 C C . LEU B 1 73 ? -33.031 -22.281 -0.051 1 98 73 LEU B C 1
ATOM 5611 O O . LEU B 1 73 ? -32.344 -21.734 0.826 1 98 73 LEU B O 1
ATOM 5615 N N . ILE B 1 74 ? -32.656 -23.344 -0.708 1 98.25 74 ILE B N 1
ATOM 5616 C CA . ILE B 1 74 ? -31.344 -23.906 -0.427 1 98.25 74 ILE B CA 1
ATOM 5617 C C . ILE B 1 74 ? -30.312 -23.375 -1.429 1 98.25 74 ILE B C 1
ATOM 5619 O O . ILE B 1 74 ? -30.547 -23.406 -2.639 1 98.25 74 ILE B O 1
ATOM 5623 N N . VAL B 1 75 ? -29.219 -22.828 -0.894 1 98.38 75 VAL B N 1
ATOM 5624 C CA . VAL B 1 75 ? -28.109 -22.422 -1.751 1 98.38 75 VAL B CA 1
ATOM 5625 C C . VAL B 1 75 ? -27 -23.453 -1.693 1 98.38 75 VAL B C 1
ATOM 5627 O O . VAL B 1 75 ? -26.266 -23.547 -0.702 1 98.38 75 VAL B O 1
ATOM 5630 N N . ASP B 1 76 ? -26.859 -24.188 -2.752 1 97.19 76 ASP B N 1
ATOM 5631 C CA . ASP B 1 76 ? -25.828 -25.203 -2.885 1 97.19 76 ASP B CA 1
ATOM 5632 C C . ASP B 1 76 ? -24.531 -24.609 -3.414 1 97.19 76 ASP B C 1
ATOM 5634 O O . ASP B 1 76 ? -24.531 -23.922 -4.441 1 97.19 76 ASP B O 1
ATOM 5638 N N . ILE B 1 77 ? -23.422 -24.906 -2.693 1 96.38 77 ILE B N 1
ATOM 5639 C CA . ILE B 1 77 ? -22.156 -24.344 -3.133 1 96.38 77 ILE B CA 1
ATOM 5640 C C . ILE B 1 77 ? -21.156 -25.469 -3.428 1 96.38 77 ILE B C 1
ATOM 5642 O O . ILE B 1 77 ? -19.953 -25.25 -3.451 1 96.38 77 ILE B O 1
ATOM 5646 N N . SER B 1 78 ? -21.656 -26.703 -3.664 1 92.44 78 SER B N 1
ATOM 5647 C CA . SER B 1 78 ? -20.797 -27.875 -3.814 1 92.44 78 SER B CA 1
ATOM 5648 C C . SER B 1 78 ? -19.969 -27.797 -5.086 1 92.44 78 SER B C 1
ATOM 5650 O O . SER B 1 78 ? -20.406 -27.219 -6.086 1 92.44 78 SER B O 1
ATOM 5652 N N . THR B 1 79 ? -18.797 -28.391 -5.031 1 89.94 79 THR B N 1
ATOM 5653 C CA . THR B 1 79 ? -17.859 -28.406 -6.145 1 89.94 79 THR B CA 1
ATOM 5654 C C . THR B 1 79 ? -18.359 -29.312 -7.266 1 89.94 79 THR B C 1
ATOM 5656 O O . THR B 1 79 ? -18.156 -29.016 -8.445 1 89.94 79 THR B O 1
ATOM 5659 N N . LEU B 1 80 ? -18.969 -30.406 -6.879 1 90.12 80 LEU B N 1
ATOM 5660 C CA . LEU B 1 80 ? -19.562 -31.344 -7.832 1 90.12 80 LEU B CA 1
ATOM 5661 C C . LEU B 1 80 ? -21.078 -31.344 -7.723 1 90.12 80 LEU B C 1
ATOM 5663 O O . LEU B 1 80 ? -21.641 -31.703 -6.688 1 90.12 80 LEU B O 1
ATOM 5667 N N . LYS B 1 81 ? -21.672 -30.984 -8.766 1 93.44 81 LYS B N 1
ATOM 5668 C CA . LYS B 1 81 ? -23.125 -30.75 -8.742 1 93.44 81 LYS B CA 1
ATOM 5669 C C . LYS B 1 81 ? -23.891 -32.062 -8.766 1 93.44 81 LYS B C 1
ATOM 5671 O O . LYS B 1 81 ? -24.969 -32.156 -8.195 1 93.44 81 LYS B O 1
ATOM 5676 N N . ASN B 1 82 ? -23.281 -33.094 -9.336 1 89 82 ASN B N 1
ATOM 5677 C CA . ASN B 1 82 ? -23.953 -34.375 -9.438 1 89 82 ASN B CA 1
ATOM 5678 C C . ASN B 1 82 ? -24.094 -35.031 -8.07 1 89 82 ASN B C 1
ATOM 5680 O O . ASN B 1 82 ? -24.875 -35.969 -7.91 1 89 82 ASN B O 1
ATOM 5684 N N . LEU B 1 83 ? -23.484 -34.5 -7.094 1 86.94 83 LEU B N 1
ATOM 5685 C CA . LEU B 1 83 ? -23.547 -35.062 -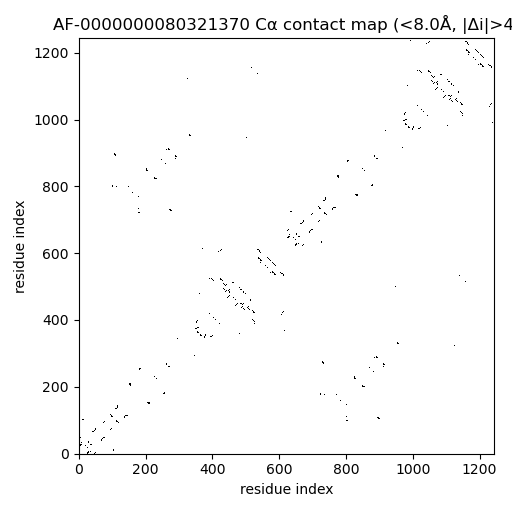5.758 1 86.94 83 LEU B CA 1
ATOM 5686 C C . LEU B 1 83 ? -24.609 -34.375 -4.918 1 86.94 83 LEU B C 1
ATOM 5688 O O . LEU B 1 83 ? -25.109 -34.938 -3.936 1 86.94 83 LEU B O 1
ATOM 5692 N N . ALA B 1 84 ? -24.984 -33.188 -5.297 1 91.94 84 ALA B N 1
ATOM 5693 C CA . ALA B 1 84 ? -25.906 -32.406 -4.469 1 91.94 84 ALA B CA 1
ATOM 5694 C C . ALA B 1 84 ? -27.281 -32.281 -5.133 1 91.94 84 ALA B C 1
ATOM 5696 O O . ALA B 1 84 ? -28.312 -32.5 -4.48 1 91.94 84 ALA B O 1
ATOM 5697 N N . ILE B 1 85 ? -27.328 -32.062 -6.379 1 94.88 85 ILE B N 1
ATOM 5698 C CA . ILE B 1 85 ? -28.547 -31.672 -7.094 1 94.88 85 ILE B CA 1
ATOM 5699 C C . ILE B 1 85 ? -29.562 -32.812 -7.059 1 94.88 85 ILE B C 1
ATOM 5701 O O . ILE B 1 85 ? -30.75 -32.594 -6.801 1 94.88 85 ILE B O 1
ATOM 5705 N N . PRO B 1 86 ? -29.109 -34.125 -7.234 1 94.88 86 PRO B N 1
ATOM 5706 C CA . PRO B 1 86 ? -30.094 -35.188 -7.172 1 94.88 86 PRO B CA 1
ATOM 5707 C C . PRO B 1 86 ? -30.828 -35.25 -5.832 1 94.88 86 PRO B C 1
ATOM 5709 O O . PRO B 1 86 ? -32.031 -35.562 -5.785 1 94.88 86 PRO B O 1
ATOM 5712 N N . HIS B 1 87 ? -30.172 -34.906 -4.762 1 95.88 87 HIS B N 1
ATOM 5713 C CA . HIS B 1 87 ? -30.781 -34.938 -3.439 1 95.88 87 HIS B CA 1
ATOM 5714 C C . HIS B 1 87 ? -31.734 -33.75 -3.27 1 95.88 87 HIS B C 1
ATOM 5716 O O . HIS B 1 87 ? -32.812 -33.875 -2.656 1 95.88 87 HIS B O 1
ATOM 5722 N N . LEU B 1 88 ? -31.359 -32.625 -3.791 1 96.69 88 LEU B N 1
ATOM 5723 C CA . LEU B 1 88 ? -32.188 -31.422 -3.734 1 96.69 88 LEU B CA 1
ATOM 5724 C C . LEU B 1 88 ? -33.5 -31.641 -4.484 1 96.69 88 LEU B C 1
ATOM 5726 O O . LEU B 1 88 ? -34.594 -31.281 -3.988 1 96.69 88 LEU B O 1
ATOM 5730 N N . GLU B 1 89 ? -33.406 -32.281 -5.625 1 95.81 89 GLU B N 1
ATOM 5731 C CA . GLU B 1 89 ? -34.562 -32.562 -6.453 1 95.81 89 GLU B CA 1
ATOM 5732 C C . GLU B 1 89 ? -35.469 -33.594 -5.809 1 95.81 89 GLU B C 1
ATOM 5734 O O . GLU B 1 89 ? -36.688 -33.438 -5.777 1 95.81 89 GLU B O 1
ATOM 5739 N N . ARG B 1 90 ? -34.844 -34.594 -5.305 1 96.06 90 ARG B N 1
ATOM 5740 C CA . ARG B 1 90 ? -35.594 -35.688 -4.664 1 96.06 90 ARG B CA 1
ATOM 5741 C C . ARG B 1 90 ? -36.406 -35.156 -3.484 1 96.06 90 ARG B C 1
ATOM 5743 O O . ARG B 1 90 ? -37.562 -35.562 -3.281 1 96.06 90 ARG B O 1
ATOM 5750 N N . LEU B 1 91 ? -35.875 -34.219 -2.768 1 96.5 91 LEU B N 1
ATOM 5751 C CA . LEU B 1 91 ? -36.531 -33.719 -1.56 1 96.5 91 LEU B CA 1
ATOM 5752 C C . LEU B 1 91 ? -37.438 -32.531 -1.884 1 96.5 91 LEU B C 1
ATOM 5754 O O . LEU B 1 91 ? -38.188 -32.062 -1.011 1 96.5 91 LEU B O 1
ATOM 5758 N N . GLY B 1 92 ? -37.438 -32.031 -3.094 1 95.69 92 GLY B N 1
ATOM 5759 C CA . GLY B 1 92 ? -38.375 -31.016 -3.574 1 95.69 92 GLY B CA 1
ATOM 5760 C C . GLY B 1 92 ? -38.062 -29.609 -3.109 1 95.69 92 GLY B C 1
ATOM 5761 O O . GLY B 1 92 ? -38.969 -28.797 -2.893 1 95.69 92 GLY B O 1
ATOM 5762 N N . PHE B 1 93 ? -36.844 -29.312 -2.9 1 96.62 93 PHE B N 1
ATOM 5763 C CA . PHE B 1 93 ? -36.438 -27.984 -2.475 1 96.62 93 PHE B CA 1
ATOM 5764 C C . PHE B 1 93 ? -36.406 -27.031 -3.664 1 96.62 93 PHE B C 1
ATOM 5766 O O . PHE B 1 93 ? -36 -27.422 -4.766 1 96.62 93 PHE B O 1
ATOM 5773 N N . ASP B 1 94 ? -36.812 -25.766 -3.482 1 97.25 94 ASP B N 1
ATOM 5774 C CA . ASP B 1 94 ? -36.281 -24.688 -4.328 1 97.25 94 ASP B CA 1
ATOM 5775 C C . ASP B 1 94 ? -34.844 -24.406 -4.012 1 97.25 94 ASP B C 1
ATOM 5777 O O . ASP B 1 94 ? -34.438 -24.359 -2.844 1 97.25 94 ASP B O 1
ATOM 5781 N N . TYR B 1 95 ? -34.031 -24.312 -5.074 1 97.69 95 TYR B N 1
ATOM 5782 C CA . TYR B 1 95 ? -32.594 -24.156 -4.746 1 97.69 95 TYR B CA 1
ATOM 5783 C C . TYR B 1 95 ? -31.891 -23.297 -5.781 1 97.69 95 TYR B C 1
ATOM 5785 O O . TYR B 1 95 ? -32.344 -23.219 -6.93 1 97.69 95 TYR B O 1
ATOM 5793 N N . LEU B 1 96 ? -30.922 -22.578 -5.312 1 98 96 LEU B N 1
ATOM 5794 C CA . LEU B 1 96 ? -29.891 -21.922 -6.102 1 98 96 LEU B CA 1
ATOM 5795 C C . LEU B 1 96 ? -28.578 -22.703 -6.035 1 98 96 LEU B C 1
ATOM 5797 O O . LEU B 1 96 ? -28 -22.875 -4.953 1 98 96 LEU B O 1
ATOM 5801 N N . SER B 1 97 ? -28.172 -23.234 -7.18 1 97.94 97 SER B N 1
ATOM 5802 C CA . SER B 1 97 ? -26.906 -23.969 -7.203 1 97.94 97 SER B CA 1
ATOM 5803 C C . SER B 1 97 ? -25.797 -23.125 -7.812 1 97.94 97 SER B C 1
ATOM 5805 O O . SER B 1 97 ? -25.844 -22.781 -9 1 97.94 97 SER B O 1
ATOM 5807 N N . ILE B 1 98 ? -24.812 -22.781 -6.918 1 97.31 98 ILE B N 1
ATOM 5808 C CA . ILE B 1 98 ? -23.672 -21.984 -7.383 1 97.31 98 ILE B CA 1
ATOM 5809 C C . ILE B 1 98 ? -22.375 -22.719 -7.035 1 97.31 98 ILE B C 1
ATOM 5811 O O . ILE B 1 98 ? -22.359 -23.578 -6.152 1 97.31 98 ILE B O 1
ATOM 5815 N N . HIS B 1 99 ? -21.375 -22.469 -7.781 1 95.94 99 HIS B N 1
ATOM 5816 C CA . HIS B 1 99 ? -20.016 -22.922 -7.477 1 95.94 99 HIS B CA 1
ATOM 5817 C C . HIS B 1 99 ? -19.078 -21.734 -7.297 1 95.94 99 HIS B C 1
ATOM 5819 O O . HIS B 1 99 ? -18.469 -21.266 -8.266 1 95.94 99 HIS B O 1
ATOM 5825 N N . PRO B 1 100 ? -18.891 -21.297 -6.012 1 94.81 100 PRO B N 1
ATOM 5826 C CA . PRO B 1 100 ? -17.859 -20.266 -5.777 1 94.81 100 PRO B CA 1
ATOM 5827 C C . PRO B 1 100 ? -16.453 -20.781 -6.031 1 94.81 100 PRO B C 1
ATOM 5829 O O . PRO B 1 100 ? -15.969 -21.672 -5.32 1 94.81 100 PRO B O 1
ATOM 5832 N N . MET B 1 101 ? -15.852 -20.234 -6.992 1 92.81 101 MET B N 1
ATOM 5833 C CA . MET B 1 101 ? -14.516 -20.672 -7.371 1 92.81 101 MET B CA 1
ATOM 5834 C C . MET B 1 101 ? -13.445 -19.938 -6.574 1 92.81 101 MET B C 1
ATOM 5836 O O . MET B 1 101 ? -12.5 -19.391 -7.148 1 92.81 101 MET B O 1
ATOM 5840 N N . PHE B 1 102 ? -13.617 -19.828 -5.309 1 89.12 102 PHE B N 1
ATOM 5841 C CA . PHE B 1 102 ? -12.648 -19.234 -4.387 1 89.12 102 PHE B CA 1
ATOM 5842 C C . PHE B 1 102 ? -12.727 -19.906 -3.021 1 89.12 102 PHE B C 1
ATOM 5844 O O . PHE B 1 102 ? -13.711 -20.578 -2.707 1 89.12 102 PHE B O 1
ATOM 5851 N N . GLY B 1 103 ? -11.688 -19.781 -2.229 1 86.75 103 GLY B N 1
ATOM 5852 C CA . GLY B 1 103 ? -11.625 -20.359 -0.897 1 86.75 103 GLY B CA 1
ATOM 5853 C C . GLY B 1 103 ? -11.992 -19.391 0.202 1 86.75 103 GLY B C 1
ATOM 5854 O O . GLY B 1 103 ? -12.328 -18.234 -0.074 1 86.75 103 GLY B O 1
ATOM 5855 N N . PRO B 1 104 ? -11.945 -19.859 1.436 1 84.75 104 PRO B N 1
ATOM 5856 C CA . PRO B 1 104 ? -12.422 -19.094 2.588 1 84.75 104 PRO B CA 1
ATOM 5857 C C . PRO B 1 104 ? -11.578 -17.859 2.859 1 84.75 104 PRO B C 1
ATOM 5859 O O . PRO B 1 104 ? -12.031 -16.922 3.533 1 84.75 104 PRO B O 1
ATOM 5862 N N . ASP B 1 105 ? -10.406 -17.781 2.365 1 80.81 105 ASP B N 1
ATOM 5863 C CA . ASP B 1 105 ? -9.523 -16.672 2.689 1 80.81 105 ASP B CA 1
ATOM 5864 C C . ASP B 1 105 ? -9.398 -15.711 1.507 1 80.81 105 ASP B C 1
ATOM 5866 O O . ASP B 1 105 ? -8.617 -14.75 1.557 1 80.81 105 ASP B O 1
ATOM 5870 N N . SER B 1 106 ? -10.172 -15.898 0.552 1 83.81 106 SER B N 1
ATOM 5871 C CA . SER B 1 106 ? -10.023 -15.109 -0.667 1 83.81 106 SER B CA 1
ATOM 5872 C C . SER B 1 106 ? -10.984 -13.922 -0.679 1 83.81 106 SER B C 1
ATOM 5874 O O . SER B 1 106 ? -12.008 -13.938 0.009 1 83.81 106 SER B O 1
ATOM 5876 N N . GLU B 1 107 ? -10.641 -12.961 -1.424 1 84.12 107 GLU B N 1
ATOM 5877 C CA . GLU B 1 107 ? -11.531 -11.836 -1.68 1 84.12 107 GLU B CA 1
ATOM 5878 C C . GLU B 1 107 ? -12.562 -12.18 -2.744 1 84.12 107 GLU B C 1
ATOM 5880 O O . GLU B 1 107 ? -12.234 -12.773 -3.77 1 84.12 107 GLU B O 1
ATOM 5885 N N . ILE B 1 108 ? -13.758 -11.734 -2.535 1 86.25 108 ILE B N 1
ATOM 5886 C CA . ILE B 1 108 ? -14.859 -12.07 -3.432 1 86.25 108 ILE B CA 1
ATOM 5887 C C . ILE B 1 108 ? -14.734 -11.266 -4.723 1 86.25 108 ILE B C 1
ATOM 5889 O O . ILE B 1 108 ? -15.117 -11.742 -5.797 1 86.25 108 ILE B O 1
ATOM 5893 N N . GLY B 1 109 ? -14.133 -10.094 -4.629 1 85.56 109 GLY B N 1
ATOM 5894 C CA . GLY B 1 109 ? -13.938 -9.289 -5.828 1 85.56 109 GLY B CA 1
ATOM 5895 C C . GLY B 1 109 ? -13.141 -10.008 -6.902 1 85.56 109 GLY B C 1
ATOM 5896 O O . GLY B 1 109 ? -12.055 -10.531 -6.629 1 85.56 109 GLY B O 1
ATOM 5897 N N . LEU B 1 110 ? -13.703 -10.094 -8.133 1 89.06 110 LEU B N 1
ATOM 5898 C CA . LEU B 1 110 ? -13.102 -10.695 -9.32 1 89.06 110 LEU B CA 1
ATOM 5899 C C . LEU B 1 110 ? -13.016 -12.211 -9.18 1 89.06 110 LEU B C 1
ATOM 5901 O O . LEU B 1 110 ? -12.258 -12.859 -9.891 1 89.06 110 LEU B O 1
ATOM 5905 N N . SER B 1 111 ? -13.727 -12.719 -8.164 1 91.38 111 SER B N 1
ATOM 5906 C CA . SER B 1 111 ? -13.828 -14.172 -8.062 1 91.38 111 SER B CA 1
ATOM 5907 C C . SER B 1 111 ? -14.977 -14.695 -8.922 1 91.38 111 SER B C 1
ATOM 5909 O O . SER B 1 111 ? -16.016 -14.055 -9.031 1 91.38 111 SER B O 1
ATOM 5911 N N . ASN B 1 112 ? -14.758 -15.797 -9.508 1 92 112 ASN B N 1
ATOM 5912 C CA . ASN B 1 112 ? -15.781 -16.422 -10.336 1 92 112 ASN B CA 1
ATOM 5913 C C . ASN B 1 112 ? -16.828 -17.156 -9.492 1 92 112 ASN B C 1
ATOM 5915 O O . ASN B 1 112 ? -16.469 -17.859 -8.539 1 92 112 ASN B O 1
ATOM 5919 N N . ILE B 1 113 ? -18.031 -16.875 -9.711 1 94.94 113 ILE B N 1
ATOM 5920 C CA . ILE B 1 113 ? -19.156 -17.641 -9.18 1 94.94 113 ILE B CA 1
ATOM 5921 C C . ILE B 1 113 ? -19.984 -18.188 -10.336 1 94.94 113 ILE B C 1
ATOM 5923 O O . ILE B 1 113 ? -20.578 -17.422 -11.102 1 94.94 113 ILE B O 1
ATOM 5927 N N . ILE B 1 114 ? -20.031 -19.5 -10.453 1 95.44 114 ILE B N 1
ATOM 5928 C CA . ILE B 1 114 ? -20.734 -20.141 -11.555 1 95.44 114 ILE B CA 1
ATOM 5929 C C . ILE B 1 114 ? -22.125 -20.562 -11.102 1 95.44 114 ILE B C 1
ATOM 5931 O O . ILE B 1 114 ? -22.281 -21.328 -10.148 1 95.44 114 ILE B O 1
ATOM 5935 N N . VAL B 1 115 ? -23.094 -20.016 -11.727 1 97 115 VAL B N 1
ATOM 5936 C CA . VAL B 1 115 ? -24.484 -20.375 -11.453 1 97 115 VAL B CA 1
ATOM 5937 C C . VAL B 1 115 ? -24.891 -21.562 -12.328 1 97 115 VAL B C 1
ATOM 5939 O O . VAL B 1 115 ? -24.812 -21.484 -13.555 1 97 115 VAL B O 1
ATOM 5942 N N . VAL B 1 116 ? -25.344 -22.578 -11.703 1 96.88 116 VAL B N 1
ATOM 5943 C CA . VAL B 1 116 ? -25.641 -23.828 -12.406 1 96.88 116 VAL B CA 1
ATOM 5944 C C . VAL B 1 116 ? -27.156 -24.016 -12.477 1 96.88 116 VAL B C 1
ATOM 5946 O O . VAL B 1 116 ? -27.656 -24.656 -13.398 1 96.88 116 VAL B O 1
ATOM 5949 N N . HIS B 1 117 ? -27.875 -23.531 -11.422 1 96.75 117 HIS B N 1
ATOM 5950 C CA . HIS B 1 117 ? -29.328 -23.672 -11.391 1 96.75 117 HIS B CA 1
ATOM 5951 C C . HIS B 1 117 ? -29.969 -22.547 -10.562 1 96.75 117 HIS B C 1
ATOM 5953 O O . HIS B 1 117 ? -29.422 -22.156 -9.531 1 96.75 117 HIS B O 1
ATOM 5959 N N . GLU B 1 118 ? -31.062 -22.047 -11.102 1 96.56 118 GLU B N 1
ATOM 5960 C CA . GLU B 1 118 ? -31.922 -21.094 -10.391 1 96.56 118 GLU B CA 1
ATOM 5961 C C . GLU B 1 118 ? -33.375 -21.562 -10.359 1 96.56 118 GLU B C 1
ATOM 5963 O O . GLU B 1 118 ? -33.906 -22.031 -11.375 1 96.56 118 GLU B O 1
ATOM 5968 N N . SER B 1 119 ? -34 -21.438 -9.258 1 95.69 119 SER B N 1
ATOM 5969 C CA . SER B 1 119 ? -35.406 -21.828 -9.141 1 95.69 119 SER B CA 1
ATOM 5970 C C . SER B 1 119 ? -36.344 -20.672 -9.484 1 95.69 119 SER B C 1
ATOM 5972 O O . SER B 1 119 ? -37.531 -20.875 -9.727 1 95.69 119 SER B O 1
ATOM 5974 N N . GLY B 1 120 ? -35.844 -19.422 -9.469 1 94.12 120 GLY B N 1
ATOM 5975 C CA . GLY B 1 120 ? -36.656 -18.266 -9.859 1 94.12 120 GLY B CA 1
ATOM 5976 C C . GLY B 1 120 ? -37.156 -17.453 -8.672 1 94.12 120 GLY B C 1
ATOM 5977 O O . GLY B 1 120 ? -37.844 -16.453 -8.852 1 94.12 120 GLY B O 1
ATOM 5978 N N . ARG B 1 121 ? -36.719 -17.797 -7.492 1 96.12 121 ARG B N 1
ATOM 5979 C CA . ARG B 1 121 ? -37.156 -17.078 -6.293 1 96.12 121 ARG B CA 1
ATOM 5980 C C . ARG B 1 121 ? -36.5 -15.703 -6.211 1 96.12 121 ARG B C 1
ATOM 5982 O O . ARG B 1 121 ? -35.375 -15.516 -6.703 1 96.12 121 ARG B O 1
ATOM 5989 N N . GLU B 1 122 ? -37.188 -14.805 -5.59 1 95.81 122 GLU B N 1
ATOM 5990 C CA . GLU B 1 122 ? -36.688 -13.445 -5.43 1 95.81 122 GLU B CA 1
ATOM 5991 C C . GLU B 1 122 ? -35.406 -13.43 -4.605 1 95.81 122 GLU B C 1
ATOM 5993 O O . GLU B 1 122 ? -34.5 -12.617 -4.855 1 95.81 122 GLU B O 1
ATOM 5998 N N . GLU B 1 123 ? -35.312 -14.305 -3.635 1 96.88 123 GLU B N 1
ATOM 5999 C CA . GLU B 1 123 ? -34.125 -14.383 -2.783 1 96.88 123 GLU B CA 1
ATOM 6000 C C . GLU B 1 123 ? -32.844 -14.656 -3.607 1 96.88 123 GLU B C 1
ATOM 6002 O O . GLU B 1 123 ? -31.781 -14.141 -3.301 1 96.88 123 GLU B O 1
ATOM 6007 N N . GLU B 1 124 ? -33 -15.414 -4.645 1 97.19 124 GLU B N 1
ATOM 6008 C CA . GLU B 1 124 ? -31.875 -15.75 -5.508 1 97.19 124 GLU B CA 1
ATOM 6009 C C . GLU B 1 124 ? -31.344 -14.516 -6.223 1 97.19 124 GLU B C 1
ATOM 6011 O O . GLU B 1 124 ? -30.125 -14.328 -6.324 1 97.19 124 GLU B O 1
ATOM 6016 N N . ARG B 1 125 ? -32.25 -13.742 -6.684 1 96.12 125 ARG B N 1
ATOM 6017 C CA . ARG B 1 125 ? -31.859 -12.508 -7.363 1 96.12 125 ARG B CA 1
ATOM 6018 C C . ARG B 1 125 ? -31.094 -11.586 -6.43 1 96.12 125 ARG B C 1
ATOM 6020 O O . ARG B 1 125 ? -30.094 -10.992 -6.824 1 96.12 125 ARG B O 1
ATOM 6027 N N . VAL B 1 126 ? -31.578 -11.516 -5.301 1 96.19 126 VAL B N 1
ATOM 6028 C CA . VAL B 1 126 ? -30.953 -10.648 -4.309 1 96.19 126 VAL B CA 1
ATOM 6029 C C . VAL B 1 126 ? -29.547 -11.148 -4 1 96.19 126 VAL B C 1
ATOM 6031 O O . VAL B 1 126 ? -28.594 -10.359 -3.945 1 96.19 126 VAL B O 1
ATOM 6034 N N . ILE B 1 127 ? -29.375 -12.445 -3.809 1 97.19 127 ILE B N 1
ATOM 6035 C CA . ILE B 1 127 ? -28.078 -13.062 -3.486 1 97.19 127 ILE B CA 1
ATOM 6036 C C . ILE B 1 127 ? -27.094 -12.812 -4.625 1 97.19 127 ILE B C 1
ATOM 6038 O O . ILE B 1 127 ? -25.969 -12.367 -4.387 1 97.19 127 ILE B O 1
ATOM 6042 N N . LEU B 1 128 ? -27.5 -12.984 -5.812 1 96.75 128 LEU B N 1
ATOM 6043 C CA . LEU B 1 128 ? -26.641 -12.828 -6.973 1 96.75 128 LEU B CA 1
ATOM 6044 C C . LEU B 1 128 ? -26.281 -11.359 -7.191 1 96.75 128 LEU B C 1
ATOM 6046 O O . LEU B 1 128 ? -25.172 -11.031 -7.598 1 96.75 128 LEU B O 1
ATOM 6050 N N . GLU B 1 129 ? -27.25 -10.531 -6.906 1 94.25 129 GLU B N 1
ATOM 6051 C CA . GLU B 1 129 ? -26.984 -9.102 -7.027 1 94.25 129 GLU B CA 1
ATOM 6052 C C . GLU B 1 129 ? -25.938 -8.641 -6.016 1 94.25 129 GLU B C 1
ATOM 6054 O O . GLU B 1 129 ? -25.094 -7.801 -6.328 1 94.25 129 GLU B O 1
ATOM 6059 N N . GLU B 1 130 ? -26 -9.18 -4.82 1 91.81 130 GLU B N 1
ATOM 6060 C CA . GLU B 1 130 ? -25.016 -8.836 -3.807 1 91.81 130 GLU B CA 1
ATOM 6061 C C . GLU B 1 130 ? -23.609 -9.289 -4.227 1 91.81 130 GLU B C 1
ATOM 6063 O O . GLU B 1 130 ? -22.641 -8.586 -3.992 1 91.81 130 GLU B O 1
ATOM 6068 N N . PHE B 1 131 ? -23.547 -10.445 -4.852 1 93 131 PHE B N 1
ATOM 6069 C CA . PHE B 1 131 ? -22.266 -10.93 -5.344 1 93 131 PHE B CA 1
ATOM 6070 C C . PHE B 1 131 ? -21.75 -10.039 -6.465 1 93 131 PHE B C 1
ATOM 6072 O O . PHE B 1 131 ? -20.562 -9.703 -6.504 1 93 131 PHE B O 1
ATOM 6079 N N . ARG B 1 132 ? -22.625 -9.633 -7.293 1 90.44 132 ARG B N 1
ATOM 6080 C CA . ARG B 1 132 ? -22.266 -8.758 -8.406 1 90.44 132 ARG B CA 1
ATOM 6081 C C . ARG B 1 132 ? -21.766 -7.41 -7.902 1 90.44 132 ARG B C 1
ATOM 6083 O O . ARG B 1 132 ? -20.766 -6.887 -8.398 1 90.44 132 ARG B O 1
ATOM 6090 N N . ARG B 1 133 ? -22.453 -6.949 -6.941 1 84.69 133 ARG B N 1
ATOM 6091 C CA . ARG B 1 133 ? -22.094 -5.656 -6.367 1 84.69 133 ARG B CA 1
ATOM 6092 C C . ARG B 1 133 ? -20.734 -5.715 -5.691 1 84.69 133 ARG B C 1
ATOM 6094 O O . ARG B 1 133 ? -20.016 -4.711 -5.617 1 84.69 133 ARG B O 1
ATOM 6101 N N . ALA B 1 134 ? -20.438 -6.867 -5.266 1 84.94 134 ALA B N 1
ATOM 6102 C CA . ALA B 1 134 ? -19.141 -7.059 -4.621 1 84.94 134 ALA B CA 1
ATOM 6103 C C . ALA B 1 134 ? -18.031 -7.234 -5.656 1 84.94 134 ALA B C 1
ATOM 6105 O O . ALA B 1 134 ? -16.844 -7.297 -5.305 1 84.94 134 ALA B O 1
ATOM 6106 N N . GLY B 1 135 ? -18.438 -7.309 -6.953 1 86.12 135 GLY B N 1
ATOM 6107 C CA . GLY B 1 135 ? -17.453 -7.387 -8.023 1 86.12 135 GLY B CA 1
ATOM 6108 C C . GLY B 1 135 ? -17.172 -8.812 -8.469 1 86.12 135 GLY B C 1
ATOM 6109 O O . GLY B 1 135 ? -16.203 -9.062 -9.195 1 86.12 135 GLY B O 1
ATOM 6110 N N . ALA B 1 136 ? -17.984 -9.766 -7.996 1 90.44 136 ALA B N 1
ATOM 6111 C CA . ALA B 1 136 ? -17.812 -11.148 -8.445 1 90.44 136 ALA B CA 1
ATOM 6112 C C . ALA B 1 136 ? -18.172 -11.297 -9.922 1 90.44 136 ALA B C 1
ATOM 6114 O O . ALA B 1 136 ? -18.984 -10.539 -10.445 1 90.44 136 ALA B O 1
ATOM 6115 N N . ILE B 1 137 ? -17.516 -12.164 -10.586 1 90.19 137 ILE B N 1
ATOM 6116 C CA . ILE B 1 137 ? -17.828 -12.5 -11.969 1 90.19 137 ILE B CA 1
ATOM 6117 C C . ILE B 1 137 ? -18.812 -13.68 -12.008 1 90.19 137 ILE B C 1
ATOM 6119 O O . ILE B 1 137 ? -18.438 -14.812 -11.688 1 90.19 137 ILE B O 1
ATOM 6123 N N . ILE B 1 138 ? -20.047 -13.352 -12.414 1 92.88 138 ILE B N 1
ATOM 6124 C CA . ILE B 1 138 ? -21.078 -14.367 -12.398 1 92.88 138 ILE B CA 1
ATOM 6125 C C . ILE B 1 138 ? -21.266 -14.938 -13.797 1 92.88 138 ILE B C 1
ATOM 6127 O O . ILE B 1 138 ? -21.453 -14.188 -14.758 1 92.88 138 ILE B O 1
ATOM 6131 N N . SER B 1 139 ? -21.094 -16.203 -13.953 1 92.44 139 SER B N 1
ATOM 6132 C CA . SER B 1 139 ? -21.344 -16.906 -15.203 1 92.44 139 SER B CA 1
ATOM 6133 C C . SER B 1 139 ? -22.391 -18 -15.039 1 92.44 139 SER B C 1
ATOM 6135 O O . SER B 1 139 ? -22.656 -18.438 -13.922 1 92.44 139 SER B O 1
ATOM 6137 N N . HIS B 1 140 ? -23.016 -18.359 -16.156 1 94.38 140 HIS B N 1
ATOM 6138 C CA . HIS B 1 140 ? -24.062 -19.375 -16.141 1 94.38 140 HIS B CA 1
ATOM 6139 C C . HIS B 1 140 ? -23.703 -20.547 -17.047 1 94.38 140 HIS B C 1
ATOM 6141 O O . HIS B 1 140 ? -23.203 -20.344 -18.156 1 94.38 140 HIS B O 1
ATOM 6147 N N . ILE B 1 141 ? -23.797 -21.719 -16.5 1 93 141 ILE B N 1
ATOM 6148 C CA . ILE B 1 141 ? -23.625 -22.922 -17.312 1 93 141 ILE B CA 1
ATOM 6149 C C . ILE B 1 141 ? -24.578 -24.016 -16.844 1 93 141 ILE B C 1
ATOM 6151 O O . ILE B 1 141 ? -25.109 -23.953 -15.727 1 93 141 ILE B O 1
ATOM 6155 N N . SER B 1 142 ? -24.828 -25.031 -17.672 1 92.44 142 SER B N 1
ATOM 6156 C CA . SER B 1 142 ? -25.672 -26.156 -17.312 1 92.44 142 SER B CA 1
ATOM 6157 C C . SER B 1 142 ? -24.953 -27.109 -16.359 1 92.44 142 SER B C 1
ATOM 6159 O O . SER B 1 142 ? -23.734 -27.047 -16.203 1 92.44 142 SER B O 1
ATOM 6161 N N . VAL B 1 143 ? -25.719 -27.953 -15.703 1 88.5 143 VAL B N 1
ATOM 6162 C CA . VAL B 1 143 ? -25.172 -28.906 -14.742 1 88.5 143 VAL B CA 1
ATOM 6163 C C . VAL B 1 143 ? -24.172 -29.812 -15.422 1 88.5 143 VAL B C 1
ATOM 6165 O O . VAL B 1 143 ? -23.062 -30.047 -14.906 1 88.5 143 VAL B O 1
ATOM 6168 N N . GLU B 1 144 ? -24.516 -30.359 -16.562 1 86.06 144 GLU B N 1
ATOM 6169 C CA . GLU B 1 144 ? -23.641 -31.281 -17.297 1 86.06 144 GLU B CA 1
ATOM 6170 C C . GLU B 1 144 ? -22.375 -30.578 -17.766 1 86.06 144 GLU B C 1
ATOM 6172 O O . GLU B 1 144 ? -21.266 -31.125 -17.641 1 86.06 144 GLU B O 1
ATOM 6177 N N . GLU B 1 145 ? -22.578 -29.422 -18.266 1 90.88 145 GLU B N 1
ATOM 6178 C CA . GLU B 1 145 ? -21.422 -28.672 -18.75 1 90.88 145 GLU B CA 1
ATOM 6179 C C . GLU B 1 145 ? -20.516 -28.266 -17.594 1 90.88 145 GLU B C 1
ATOM 6181 O O . GLU B 1 145 ? -19.281 -28.203 -17.75 1 90.88 145 GLU B O 1
ATOM 6186 N N . HIS B 1 146 ? -21.141 -28.016 -16.484 1 92.88 146 HIS B N 1
ATOM 6187 C CA . HIS B 1 146 ? -20.375 -27.594 -15.32 1 92.88 146 HIS B CA 1
ATOM 6188 C C . HIS B 1 146 ? -19.359 -28.656 -14.906 1 92.88 146 HIS B C 1
ATOM 6190 O O . HIS B 1 146 ? -18.172 -28.375 -14.781 1 92.88 146 HIS B O 1
ATOM 6196 N N . ASP B 1 147 ? -19.781 -29.859 -14.711 1 91.12 147 ASP B N 1
ATOM 6197 C CA . ASP B 1 147 ? -18.906 -30.906 -14.211 1 91.12 147 ASP B CA 1
ATOM 6198 C C . ASP B 1 147 ? -17.828 -31.25 -15.242 1 91.12 147 ASP B C 1
ATOM 6200 O O . ASP B 1 147 ? -16.703 -31.594 -14.875 1 91.12 147 ASP B O 1
ATOM 6204 N N . ARG B 1 148 ? -18.188 -31.141 -16.5 1 91.5 148 ARG B N 1
ATOM 6205 C CA . ARG B 1 148 ? -17.188 -31.344 -17.562 1 91.5 148 ARG B CA 1
ATOM 6206 C C . ARG B 1 148 ? -16.109 -30.266 -17.5 1 91.5 148 ARG B C 1
ATOM 6208 O O . ARG B 1 148 ? -14.922 -30.578 -17.562 1 91.5 148 ARG B O 1
ATOM 6215 N N . LYS B 1 149 ? -16.516 -29.047 -17.359 1 92.06 149 LYS B N 1
ATOM 6216 C CA . LYS B 1 149 ? -15.578 -27.922 -17.312 1 92.06 149 LYS B CA 1
ATOM 6217 C C . LYS B 1 149 ? -14.719 -28 -16.047 1 92.06 149 LYS B C 1
ATOM 6219 O O . LYS B 1 149 ? -13.547 -27.609 -16.062 1 92.06 149 LYS B O 1
ATOM 6224 N N . MET B 1 150 ? -15.305 -28.484 -14.984 1 92.62 150 MET B N 1
ATOM 6225 C CA . MET B 1 150 ? -14.547 -28.594 -13.742 1 92.62 150 MET B CA 1
ATOM 6226 C C . MET B 1 150 ? -13.469 -29.656 -13.859 1 92.62 150 MET B C 1
ATOM 6228 O O . MET B 1 150 ? -12.391 -29.531 -13.273 1 92.62 150 MET B O 1
ATOM 6232 N N . ALA B 1 151 ? -13.773 -30.719 -14.641 1 92.69 151 ALA B N 1
ATOM 6233 C CA . ALA B 1 151 ? -12.734 -31.719 -14.914 1 92.69 151 ALA B CA 1
ATOM 6234 C C . ALA B 1 151 ? -11.562 -31.078 -15.664 1 92.69 151 ALA B C 1
ATOM 6236 O O . ALA B 1 151 ? -10.398 -31.359 -15.359 1 92.69 151 ALA B O 1
ATOM 6237 N N . GLU B 1 152 ? -11.906 -30.25 -16.594 1 93.44 152 GLU B N 1
ATOM 6238 C CA . GLU B 1 152 ? -10.883 -29.594 -17.391 1 93.44 152 GLU B CA 1
ATOM 6239 C C . GLU B 1 152 ? -10.102 -28.578 -16.562 1 93.44 152 GLU B C 1
ATOM 6241 O O . GLU B 1 152 ? -8.867 -28.531 -16.641 1 93.44 152 GLU B O 1
ATOM 6246 N N . ILE B 1 153 ? -10.781 -27.828 -15.758 1 93.88 153 ILE B N 1
ATOM 6247 C CA . ILE B 1 153 ? -10.195 -26.719 -15.023 1 93.88 153 ILE B CA 1
ATOM 6248 C C . ILE B 1 153 ? -9.5 -27.234 -13.766 1 93.88 153 ILE B C 1
ATOM 6250 O O . ILE B 1 153 ? -8.281 -27.141 -13.633 1 93.88 153 ILE B O 1
ATOM 6254 N N . GLN B 1 154 ? -10.242 -27.812 -12.898 1 94.69 154 GLN B N 1
ATOM 6255 C CA . GLN B 1 154 ? -9.703 -28.234 -11.609 1 94.69 154 GLN B CA 1
ATOM 6256 C C . GLN B 1 154 ? -8.984 -29.578 -11.727 1 94.69 154 GLN B C 1
ATOM 6258 O O . GLN B 1 154 ? -7.945 -29.781 -11.102 1 94.69 154 GLN B O 1
ATOM 6263 N N . GLY B 1 155 ? -9.539 -30.484 -12.57 1 96 155 GLY B N 1
ATOM 6264 C CA . GLY B 1 155 ? -8.898 -31.766 -12.758 1 96 155 GLY B CA 1
ATOM 6265 C C . GLY B 1 155 ? -7.48 -31.672 -13.297 1 96 155 GLY B C 1
ATOM 6266 O O . GLY B 1 155 ? -6.559 -32.281 -12.758 1 96 155 GLY B O 1
ATOM 6267 N N . THR B 1 156 ? -7.324 -30.844 -14.328 1 96.88 156 THR B N 1
ATOM 6268 C CA . THR B 1 156 ? -6.02 -30.688 -14.961 1 96.88 156 THR B CA 1
ATOM 6269 C C . THR B 1 156 ? -5.039 -30.016 -14.008 1 96.88 156 THR B C 1
ATOM 6271 O O . THR B 1 156 ? -3.938 -30.516 -13.781 1 96.88 156 THR B O 1
ATOM 6274 N N . ALA B 1 157 ? -5.441 -28.906 -13.406 1 97.38 157 ALA B N 1
ATOM 6275 C CA . ALA B 1 157 ? -4.555 -28.125 -12.547 1 97.38 157 ALA B CA 1
ATOM 6276 C C . ALA B 1 157 ? -4.086 -28.938 -11.352 1 97.38 157 ALA B C 1
ATOM 6278 O O . ALA B 1 157 ? -2.889 -29 -11.055 1 97.38 157 ALA B O 1
ATOM 6279 N N . HIS B 1 158 ? -5.004 -29.625 -10.719 1 98 158 HIS B N 1
ATOM 6280 C CA . HIS B 1 158 ? -4.676 -30.375 -9.508 1 98 158 HIS B CA 1
ATOM 6281 C C . HIS B 1 158 ? -3.83 -31.594 -9.828 1 98 158 HIS B C 1
ATOM 6283 O O . HIS B 1 158 ? -2.9 -31.922 -9.094 1 98 158 HIS B O 1
ATOM 6289 N N . PHE B 1 159 ? -4.184 -32.312 -10.953 1 98.62 159 PHE B N 1
ATOM 6290 C CA . PHE B 1 159 ? -3.402 -33.469 -11.336 1 98.62 159 PHE B CA 1
ATOM 6291 C C . PHE B 1 159 ? -1.941 -33.094 -11.562 1 98.62 159 PHE B C 1
ATOM 6293 O O . PHE B 1 159 ? -1.039 -33.781 -11.07 1 98.62 159 PHE B O 1
ATOM 6300 N N . LEU B 1 160 ? -1.722 -32 -12.234 1 98.75 160 LEU B N 1
ATOM 6301 C CA . LEU B 1 160 ? -0.368 -31.578 -12.586 1 98.75 160 LEU B CA 1
ATOM 6302 C C . LEU B 1 160 ? 0.395 -31.109 -11.352 1 98.75 160 LEU B C 1
ATOM 6304 O O . LEU B 1 160 ? 1.608 -31.297 -11.258 1 98.75 160 LEU B O 1
ATOM 6308 N N . LEU B 1 161 ? -0.244 -30.5 -10.375 1 98.5 161 LEU B N 1
ATOM 6309 C CA . LEU B 1 161 ? 0.42 -30.062 -9.148 1 98.5 161 LEU B CA 1
ATOM 6310 C C . LEU B 1 161 ? 0.776 -31.25 -8.273 1 98.5 161 LEU B C 1
ATOM 6312 O O . LEU B 1 161 ? 1.824 -31.266 -7.621 1 98.5 161 LEU B O 1
ATOM 6316 N N . PHE B 1 162 ? -0.121 -32.281 -8.25 1 98.44 162 PHE B N 1
ATOM 6317 C CA . PHE B 1 162 ? 0.225 -33.531 -7.547 1 98.44 162 PHE B CA 1
ATOM 6318 C C . PHE B 1 162 ? 1.399 -34.219 -8.219 1 98.44 162 PHE B C 1
ATOM 6320 O O . PHE B 1 162 ? 2.27 -34.781 -7.547 1 98.44 162 PHE B O 1
ATOM 6327 N N . LEU B 1 163 ? 1.368 -34.25 -9.586 1 98.62 163 LEU B N 1
ATOM 6328 C CA . LEU B 1 163 ? 2.469 -34.812 -10.336 1 98.62 163 LEU B CA 1
ATOM 6329 C C . LEU B 1 163 ? 3.777 -34.094 -10.047 1 98.62 163 LEU B C 1
ATOM 6331 O O . LEU B 1 163 ? 4.828 -34.719 -9.906 1 98.62 163 LEU B O 1
ATOM 6335 N N . PHE B 1 164 ? 3.738 -32.75 -9.984 1 98 164 PHE B N 1
ATOM 6336 C CA . PHE B 1 164 ? 4.863 -31.922 -9.586 1 98 164 PHE B CA 1
ATOM 6337 C C . PHE B 1 164 ? 5.43 -32.375 -8.25 1 98 164 PHE B C 1
ATOM 6339 O O . PHE B 1 164 ? 6.633 -32.594 -8.125 1 98 164 PHE B O 1
ATOM 6346 N N . ALA B 1 165 ? 4.574 -32.531 -7.234 1 97.06 165 ALA B N 1
ATOM 6347 C CA . ALA B 1 165 ? 4.98 -32.906 -5.883 1 97.06 165 ALA B CA 1
ATOM 6348 C C . ALA B 1 165 ? 5.555 -34.312 -5.859 1 97.06 165 ALA B C 1
ATOM 6350 O O . ALA B 1 165 ? 6.586 -34.562 -5.23 1 97.06 165 ALA B O 1
ATOM 6351 N N . LEU B 1 166 ? 4.855 -35.188 -6.586 1 97.31 166 LEU B N 1
ATOM 6352 C CA . LEU B 1 166 ? 5.297 -36.594 -6.605 1 97.31 166 LEU B CA 1
ATOM 6353 C C . LEU B 1 166 ? 6.68 -36.719 -7.238 1 97.31 166 LEU B C 1
ATOM 6355 O O . LEU B 1 166 ? 7.523 -37.469 -6.758 1 97.31 166 LEU B O 1
ATOM 6359 N N . THR B 1 167 ? 6.93 -35.969 -8.312 1 96.38 167 THR B N 1
ATOM 6360 C CA . THR B 1 167 ? 8.188 -36 -9.047 1 96.38 167 THR B CA 1
ATOM 6361 C C . THR B 1 167 ? 9.328 -35.469 -8.195 1 96.38 167 THR B C 1
ATOM 6363 O O . THR B 1 167 ? 10.461 -35.969 -8.266 1 96.38 167 THR B O 1
ATOM 6366 N N . LEU B 1 168 ? 9.062 -34.469 -7.406 1 93.88 168 LEU B N 1
ATOM 6367 C CA . LEU B 1 168 ? 10.109 -33.75 -6.688 1 93.88 168 LEU B CA 1
ATOM 6368 C C . LEU B 1 168 ? 10.266 -34.312 -5.27 1 93.88 168 LEU B C 1
ATOM 6370 O O . LEU B 1 168 ? 11.172 -33.875 -4.539 1 93.88 168 LEU B O 1
ATOM 6374 N N . ARG B 1 169 ? 9.422 -35.219 -4.91 1 92.56 169 ARG B N 1
ATOM 6375 C CA . ARG B 1 169 ? 9.469 -35.781 -3.57 1 92.56 169 ARG B CA 1
ATOM 6376 C C . ARG B 1 169 ? 10.852 -36.344 -3.262 1 92.56 169 ARG B C 1
ATOM 6378 O O . ARG B 1 169 ? 11.414 -37.094 -4.062 1 92.56 169 ARG B O 1
ATOM 6385 N N . GLY B 1 170 ? 11.359 -35.938 -2.123 1 88.81 170 GLY B N 1
ATOM 6386 C CA . GLY B 1 170 ? 12.625 -36.469 -1.633 1 88.81 170 GLY B CA 1
ATOM 6387 C C . GLY B 1 170 ? 13.836 -35.812 -2.264 1 88.81 170 GLY B C 1
ATOM 6388 O O . GLY B 1 170 ? 14.977 -36.156 -1.941 1 88.81 170 GLY B O 1
ATOM 6389 N N . ARG B 1 171 ? 13.633 -34.875 -3.139 1 87.12 171 ARG B N 1
ATOM 6390 C CA . ARG B 1 171 ? 14.75 -34.312 -3.887 1 87.12 171 ARG B CA 1
ATOM 6391 C C . ARG B 1 171 ? 15.273 -33.031 -3.221 1 87.12 171 ARG B C 1
ATOM 6393 O O . ARG B 1 171 ? 16.438 -32.688 -3.398 1 87.12 171 ARG B O 1
ATOM 6400 N N . PHE B 1 172 ? 14.258 -32.312 -2.617 1 79.56 172 PHE B N 1
ATOM 6401 C CA . PHE B 1 172 ? 14.672 -31.016 -2.076 1 79.56 172 PHE B CA 1
ATOM 6402 C C . PHE B 1 172 ? 14.484 -30.984 -0.563 1 79.56 172 PHE B C 1
ATOM 6404 O O . PHE B 1 172 ? 13.602 -31.656 -0.024 1 79.56 172 PHE B O 1
ATOM 6411 N N . GLY B 1 173 ? 15.383 -31.359 0.204 1 62.38 173 GLY B N 1
ATOM 6412 C CA . GLY B 1 173 ? 15.188 -31.172 1.633 1 62.38 173 GLY B CA 1
ATOM 6413 C C . GLY B 1 173 ? 14.406 -29.922 1.972 1 62.38 173 GLY B C 1
ATOM 6414 O O . GLY B 1 173 ? 13.438 -29.578 1.281 1 62.38 173 GLY B O 1
ATOM 6415 N N . LYS B 1 174 ? 14.531 -29.328 3.047 1 57.06 174 LYS B N 1
ATOM 6416 C CA . LYS B 1 174 ? 13.828 -28.141 3.486 1 57.06 174 LYS B CA 1
ATOM 6417 C C . LYS B 1 174 ? 14.391 -26.891 2.814 1 57.06 174 LYS B C 1
ATOM 6419 O O . LYS B 1 174 ? 13.914 -25.781 3.051 1 57.06 174 LYS B O 1
ATOM 6424 N N . ALA B 1 175 ? 15.352 -27.125 1.743 1 58.69 175 ALA B N 1
ATOM 6425 C CA . ALA B 1 175 ? 16.078 -25.953 1.286 1 58.69 175 ALA B CA 1
ATOM 6426 C C . ALA B 1 175 ? 15.688 -25.578 -0.141 1 58.69 175 ALA B C 1
ATOM 6428 O O . ALA B 1 175 ? 16.375 -25.953 -1.098 1 58.69 175 ALA B O 1
ATOM 6429 N N . TYR B 1 176 ? 14.648 -25.016 -0.432 1 66.62 176 TYR B N 1
ATOM 6430 C CA . TYR B 1 176 ? 14.242 -24.516 -1.741 1 66.62 176 TYR B CA 1
ATOM 6431 C C . TYR B 1 176 ? 15.109 -23.344 -2.172 1 66.62 176 TYR B C 1
ATOM 6433 O O . TYR B 1 176 ? 14.703 -22.547 -3.021 1 66.62 176 TYR B O 1
ATOM 6441 N N . HIS B 1 177 ? 16.375 -23.344 -1.758 1 76.44 177 HIS B N 1
ATOM 6442 C CA . HIS B 1 177 ? 17.219 -22.172 -1.95 1 76.44 177 HIS B CA 1
ATOM 6443 C C . HIS B 1 177 ? 17.719 -22.094 -3.389 1 76.44 177 HIS B C 1
ATOM 6445 O O . HIS B 1 177 ? 18.391 -21.125 -3.758 1 76.44 177 HIS B O 1
ATOM 6451 N N . TYR B 1 178 ? 17.234 -23.016 -4.281 1 85.56 178 TYR B N 1
ATOM 6452 C CA . TYR B 1 178 ? 17.656 -22.969 -5.68 1 85.56 178 TYR B CA 1
ATOM 6453 C C . TYR B 1 178 ? 16.453 -22.703 -6.594 1 85.56 178 TYR B C 1
ATOM 6455 O O . TYR B 1 178 ? 16.609 -22.641 -7.816 1 85.56 178 TYR B O 1
ATOM 6463 N N . GLY B 1 179 ? 15.375 -22.516 -6 1 89.94 179 GLY B N 1
ATOM 6464 C CA . GLY B 1 179 ? 14.164 -22.5 -6.801 1 89.94 179 GLY B CA 1
ATOM 6465 C C . GLY B 1 179 ? 14.008 -21.219 -7.609 1 89.94 179 GLY B C 1
ATOM 6466 O O . GLY B 1 179 ? 14.352 -20.141 -7.145 1 89.94 179 GLY B O 1
ATOM 6467 N N . SER B 1 180 ? 13.57 -21.344 -8.906 1 91.94 180 SER B N 1
ATOM 6468 C CA . SER B 1 180 ? 13.133 -20.203 -9.703 1 91.94 180 SER B CA 1
ATOM 6469 C C . SER B 1 180 ? 11.758 -19.719 -9.258 1 91.94 180 SER B C 1
ATOM 6471 O O . SER B 1 180 ? 11.031 -20.438 -8.57 1 91.94 180 SER B O 1
ATOM 6473 N N . PRO B 1 181 ? 11.43 -18.516 -9.602 1 92.69 181 PRO B N 1
ATOM 6474 C CA . PRO B 1 181 ? 10.141 -17.969 -9.156 1 92.69 181 PRO B CA 1
ATOM 6475 C C . PRO B 1 181 ? 8.961 -18.828 -9.594 1 92.69 181 PRO B C 1
ATOM 6477 O O . PRO B 1 181 ? 8.039 -19.062 -8.805 1 92.69 181 PRO B O 1
ATOM 6480 N N . ILE B 1 182 ? 8.961 -19.297 -10.82 1 95.75 182 ILE B N 1
ATOM 6481 C CA . ILE B 1 182 ? 7.871 -20.125 -11.32 1 95.75 182 ILE B CA 1
ATOM 6482 C C . ILE B 1 182 ? 7.793 -21.422 -10.516 1 95.75 182 ILE B C 1
ATOM 6484 O O . ILE B 1 182 ? 6.707 -21.844 -10.102 1 95.75 182 ILE B O 1
ATOM 6488 N N . PHE B 1 183 ? 8.961 -22.047 -10.273 1 95.38 183 PHE B N 1
ATOM 6489 C CA . PHE B 1 183 ? 9.039 -23.281 -9.484 1 95.38 183 PHE B CA 1
ATOM 6490 C C . PHE B 1 183 ? 8.484 -23.047 -8.078 1 95.38 183 PHE B C 1
ATOM 6492 O O . PHE B 1 183 ? 7.707 -23.859 -7.578 1 95.38 183 PHE B O 1
ATOM 6499 N N . LEU B 1 184 ? 8.883 -21.984 -7.516 1 94.38 184 LEU B N 1
ATOM 6500 C CA . LEU B 1 184 ? 8.508 -21.703 -6.133 1 94.38 184 LEU B CA 1
ATOM 6501 C C . LEU B 1 184 ? 7.008 -21.453 -6.016 1 94.38 184 LEU B C 1
ATOM 6503 O O . LEU B 1 184 ? 6.383 -21.859 -5.031 1 94.38 184 LEU B O 1
ATOM 6507 N N . VAL B 1 185 ? 6.406 -20.781 -6.996 1 96.19 185 VAL B N 1
ATOM 6508 C CA . VAL B 1 185 ? 4.961 -20.562 -7.008 1 96.19 185 VAL B CA 1
ATOM 6509 C C . VAL B 1 185 ? 4.242 -21.906 -7.129 1 96.19 185 VAL B C 1
ATOM 6511 O O . VAL B 1 185 ? 3.289 -22.172 -6.395 1 96.19 185 VAL B O 1
ATOM 6514 N N . MET B 1 186 ? 4.715 -22.75 -8.031 1 97 186 MET B N 1
ATOM 6515 C CA . MET B 1 186 ? 4.094 -24.062 -8.203 1 97 186 MET B CA 1
ATOM 6516 C C . MET B 1 186 ? 4.227 -24.891 -6.934 1 97 186 MET B C 1
ATOM 6518 O O . MET B 1 186 ? 3.299 -25.609 -6.559 1 97 186 MET B O 1
ATOM 6522 N N . HIS B 1 187 ? 5.43 -24.797 -6.316 1 95.5 187 HIS B N 1
ATOM 6523 C CA . HIS B 1 187 ? 5.641 -25.5 -5.055 1 95.5 187 HIS B CA 1
ATOM 6524 C C . HIS B 1 187 ? 4.641 -25.047 -3.996 1 95.5 187 HIS B C 1
ATOM 6526 O O . HIS B 1 187 ? 4.09 -25.859 -3.266 1 95.5 187 HIS B O 1
ATOM 6532 N N . LYS B 1 188 ? 4.434 -23.766 -3.934 1 95.62 188 LYS B N 1
ATOM 6533 C CA . LYS B 1 188 ? 3.49 -23.188 -2.98 1 95.62 188 LYS B CA 1
ATOM 6534 C C . LYS B 1 188 ? 2.068 -23.672 -3.26 1 95.62 188 LYS B C 1
ATOM 6536 O O . LYS B 1 188 ? 1.328 -24.016 -2.332 1 95.62 188 LYS B O 1
ATOM 6541 N N . LEU B 1 189 ? 1.665 -23.688 -4.52 1 97.06 189 LEU B N 1
ATOM 6542 C CA . LEU B 1 189 ? 0.33 -24.141 -4.902 1 97.06 189 LEU B CA 1
ATOM 6543 C C . LEU B 1 189 ? 0.144 -25.625 -4.594 1 97.06 189 LEU B C 1
ATOM 6545 O O . LEU B 1 189 ? -0.907 -26.031 -4.094 1 97.06 189 LEU B O 1
ATOM 6549 N N . ALA B 1 190 ? 1.196 -26.422 -4.902 1 97.38 190 ALA B N 1
ATOM 6550 C CA . ALA B 1 190 ? 1.143 -27.844 -4.586 1 97.38 190 ALA B CA 1
ATOM 6551 C C . ALA B 1 190 ? 0.993 -28.062 -3.084 1 97.38 190 ALA B C 1
ATOM 6553 O O . ALA B 1 190 ? 0.181 -28.891 -2.648 1 97.38 190 ALA B O 1
ATOM 6554 N N . SER B 1 191 ? 1.751 -27.281 -2.342 1 95.88 191 SER B N 1
ATOM 6555 C CA . SER B 1 191 ? 1.675 -27.391 -0.888 1 95.88 191 SER B CA 1
ATOM 6556 C C . SER B 1 191 ? 0.28 -27.047 -0.382 1 95.88 191 SER B C 1
ATOM 6558 O O . SER B 1 191 ? -0.222 -27.672 0.553 1 95.88 191 SER B O 1
ATOM 6560 N N . ARG B 1 192 ? -0.326 -26.125 -0.976 1 95.31 192 ARG B N 1
ATOM 6561 C CA . ARG B 1 192 ? -1.663 -25.703 -0.572 1 95.31 192 ARG B CA 1
ATOM 6562 C C . ARG B 1 192 ? -2.674 -26.828 -0.759 1 95.31 192 ARG B C 1
ATOM 6564 O O . ARG B 1 192 ? -3.42 -27.156 0.165 1 95.31 192 ARG B O 1
ATOM 6571 N N . ILE B 1 193 ? -2.699 -27.422 -1.962 1 96.06 193 ILE B N 1
ATOM 6572 C CA . ILE B 1 193 ? -3.738 -28.406 -2.238 1 96.06 193 ILE B CA 1
ATOM 6573 C C . ILE B 1 193 ? -3.479 -29.672 -1.423 1 96.06 193 ILE B C 1
ATOM 6575 O O . ILE B 1 193 ? -4.418 -30.328 -0.958 1 96.06 193 ILE B O 1
ATOM 6579 N N . ILE B 1 194 ? -2.215 -29.969 -1.186 1 97.06 194 ILE B N 1
ATOM 6580 C CA . ILE B 1 194 ? -1.83 -31.172 -0.458 1 97.06 194 ILE B CA 1
ATOM 6581 C C . ILE B 1 194 ? -2.25 -31.047 1.005 1 97.06 194 ILE B C 1
ATOM 6583 O O . ILE B 1 194 ? -2.555 -32.062 1.656 1 97.06 194 ILE B O 1
ATOM 6587 N N . ASN B 1 195 ? -2.359 -29.859 1.497 1 95.38 195 ASN B N 1
ATOM 6588 C CA . ASN B 1 195 ? -2.656 -29.656 2.912 1 95.38 195 ASN B CA 1
ATOM 6589 C C . ASN B 1 195 ? -4.117 -29.281 3.131 1 95.38 195 ASN B C 1
ATOM 6591 O O . ASN B 1 195 ? -4.496 -28.844 4.223 1 95.38 195 ASN B O 1
ATOM 6595 N N . GLN B 1 196 ? -4.945 -29.438 2.145 1 91.62 196 GLN B N 1
ATOM 6596 C CA . GLN B 1 196 ? -6.395 -29.312 2.271 1 91.62 196 GLN B CA 1
ATOM 6597 C C . GLN B 1 196 ? -7.047 -30.672 2.449 1 91.62 196 GLN B C 1
ATOM 6599 O O . GLN B 1 196 ? -6.359 -31.672 2.627 1 91.62 196 GLN B O 1
ATOM 6604 N N . ASP B 1 197 ? -8.398 -30.672 2.52 1 89.88 197 ASP B N 1
ATOM 6605 C CA . ASP B 1 197 ? -9.133 -31.938 2.656 1 89.88 197 ASP B CA 1
ATOM 6606 C C . ASP B 1 197 ? -8.93 -32.812 1.433 1 89.88 197 ASP B C 1
ATOM 6608 O O . ASP B 1 197 ? -9.391 -32.5 0.337 1 89.88 197 ASP B O 1
ATOM 6612 N N . TRP B 1 198 ? -8.297 -34 1.639 1 93.69 198 TRP B N 1
ATOM 6613 C CA . TRP B 1 198 ? -7.918 -34.875 0.531 1 93.69 198 TRP B CA 1
ATOM 6614 C C . TRP B 1 198 ? -9.156 -35.406 -0.173 1 93.69 198 TRP B C 1
ATOM 6616 O O . TRP B 1 198 ? -9.102 -35.75 -1.361 1 93.69 198 TRP B O 1
ATOM 6626 N N . ARG B 1 199 ? -10.297 -35.531 0.53 1 91.5 199 ARG B N 1
ATOM 6627 C CA . ARG B 1 199 ? -11.531 -36.094 -0.032 1 91.5 199 ARG B CA 1
ATOM 6628 C C . ARG B 1 199 ? -12.031 -35.25 -1.191 1 91.5 199 ARG B C 1
ATOM 6630 O O . ARG B 1 199 ? -12.586 -35.781 -2.158 1 91.5 199 ARG B O 1
ATOM 6637 N N . LEU B 1 200 ? -11.875 -33.906 -1.032 1 90.62 200 LEU B N 1
ATOM 6638 C CA . LEU B 1 200 ? -12.266 -32.969 -2.08 1 90.62 200 LEU B CA 1
ATOM 6639 C C . LEU B 1 200 ? -11.508 -33.25 -3.373 1 90.62 200 LEU B C 1
ATOM 6641 O O . LEU B 1 200 ? -12.117 -33.406 -4.438 1 90.62 200 LEU B O 1
ATOM 6645 N N . TYR B 1 201 ? -10.25 -33.469 -3.285 1 95.12 201 TYR B N 1
ATOM 6646 C CA . TYR B 1 201 ? -9.398 -33.625 -4.457 1 95.12 201 TYR B CA 1
ATOM 6647 C C . TYR B 1 201 ? -9.555 -35.031 -5.043 1 95.12 201 TYR B C 1
ATOM 6649 O O . TYR B 1 201 ? -9.414 -35.219 -6.254 1 95.12 201 TYR B O 1
ATOM 6657 N N . TYR B 1 202 ? -9.891 -36 -4.16 1 94.94 202 TYR B N 1
ATOM 6658 C CA . TYR B 1 202 ? -10.188 -37.312 -4.668 1 94.94 202 TYR B CA 1
ATOM 6659 C C . TYR B 1 202 ? -11.406 -37.281 -5.586 1 94.94 202 TYR B C 1
ATOM 6661 O O . TYR B 1 202 ? -11.375 -37.844 -6.688 1 94.94 202 TYR B O 1
ATOM 6669 N N . HIS B 1 203 ? -12.492 -36.625 -5.164 1 91.62 203 HIS B N 1
ATOM 6670 C CA . HIS B 1 203 ? -13.727 -36.562 -5.941 1 91.62 203 HIS B CA 1
ATOM 6671 C C . HIS B 1 203 ? -13.523 -35.781 -7.234 1 91.62 203 HIS B C 1
ATOM 6673 O O . HIS B 1 203 ? -14.07 -36.125 -8.281 1 91.62 203 HIS B O 1
ATOM 6679 N N . ILE B 1 204 ? -12.766 -34.688 -7.16 1 93.56 204 ILE B N 1
ATOM 6680 C CA . ILE B 1 204 ? -12.453 -33.906 -8.344 1 93.56 204 ILE B CA 1
ATOM 6681 C C . ILE B 1 204 ? -11.727 -34.781 -9.367 1 93.56 204 ILE B C 1
ATOM 6683 O O . ILE B 1 204 ? -12.07 -34.75 -10.555 1 93.56 204 ILE B O 1
ATOM 6687 N N . GLN B 1 205 ? -10.797 -35.594 -8.859 1 96.06 205 GLN B N 1
ATOM 6688 C CA . GLN B 1 205 ? -9.977 -36.375 -9.766 1 96.06 205 GLN B CA 1
ATOM 6689 C C . GLN B 1 205 ? -10.734 -37.594 -10.258 1 96.06 205 GLN B C 1
ATOM 6691 O O . GLN B 1 205 ? -10.477 -38.094 -11.352 1 96.06 205 GLN B O 1
ATOM 6696 N N . LYS B 1 206 ? -11.648 -38.031 -9.414 1 93.69 206 LYS B N 1
ATOM 6697 C CA . LYS B 1 206 ? -12.531 -39.062 -9.906 1 93.69 206 LYS B CA 1
ATOM 6698 C C . LYS B 1 206 ? -13.367 -38.594 -11.086 1 93.69 206 LYS B C 1
ATOM 6700 O O . LYS B 1 206 ? -13.562 -39.312 -12.062 1 93.69 206 LYS B O 1
ATOM 6705 N N . ASN B 1 207 ? -13.875 -37.406 -10.953 1 92.25 207 ASN B N 1
ATOM 6706 C CA . ASN B 1 207 ? -14.633 -36.781 -12.031 1 92.25 207 ASN B CA 1
ATOM 6707 C C . ASN B 1 207 ? -13.781 -36.562 -13.273 1 92.25 207 ASN B C 1
ATOM 6709 O O . ASN B 1 207 ? -14.297 -36.562 -14.398 1 92.25 207 ASN B O 1
ATOM 6713 N N . ALA B 1 208 ? -12.422 -36.469 -13.172 1 95.62 208 ALA B N 1
ATOM 6714 C CA . ALA B 1 208 ? -11.523 -36.125 -14.266 1 95.62 208 ALA B CA 1
ATOM 6715 C C . ALA B 1 208 ? -10.828 -37.375 -14.82 1 95.62 208 ALA B C 1
ATOM 6717 O O . ALA B 1 208 ? -9.797 -37.25 -15.492 1 95.62 208 ALA B O 1
ATOM 6718 N N . GLU B 1 209 ? -11.32 -38.531 -14.516 1 96.19 209 GLU B N 1
ATOM 6719 C CA . GLU B 1 209 ? -10.641 -39.781 -14.859 1 96.19 209 GLU B CA 1
ATOM 6720 C C . GLU B 1 209 ? -10.422 -39.875 -16.375 1 96.19 209 GLU B C 1
ATOM 6722 O O . GLU B 1 209 ? -9.328 -40.25 -16.812 1 96.19 209 GLU B O 1
ATOM 6727 N N . GLU B 1 210 ? -11.438 -39.594 -17.172 1 95.19 210 GLU B N 1
ATOM 6728 C CA . GLU B 1 210 ? -11.305 -39.656 -18.625 1 95.19 210 GLU B CA 1
ATOM 6729 C C . GLU B 1 210 ? -10.32 -38.594 -19.141 1 95.19 210 GLU B C 1
ATOM 6731 O O . GLU B 1 210 ? -9.531 -38.875 -20.047 1 95.19 210 GLU B O 1
ATOM 6736 N N . LEU B 1 211 ? -10.367 -37.438 -18.625 1 95.88 211 LEU B N 1
ATOM 6737 C CA . LEU B 1 211 ? -9.461 -36.375 -19.031 1 95.88 211 LEU B CA 1
ATOM 6738 C C . LEU B 1 211 ? -8.023 -36.75 -18.688 1 95.88 211 LEU B C 1
ATOM 6740 O O . LEU B 1 211 ? -7.102 -36.375 -19.422 1 95.88 211 LEU B O 1
ATOM 6744 N N . ARG B 1 212 ? -7.777 -37.438 -17.562 1 97.31 212 ARG B N 1
ATOM 6745 C CA . ARG B 1 212 ? -6.422 -37.812 -17.172 1 97.31 212 ARG B CA 1
ATOM 6746 C C . ARG B 1 212 ? -5.781 -38.719 -18.203 1 97.31 212 ARG B C 1
ATOM 6748 O O . ARG B 1 212 ? -4.578 -38.656 -18.453 1 97.31 212 ARG B O 1
ATOM 6755 N N . LYS B 1 213 ? -6.605 -39.562 -18.828 1 97.31 213 LYS B N 1
ATOM 6756 C CA . LYS B 1 213 ? -6.078 -40.375 -19.906 1 97.31 213 LYS B CA 1
ATOM 6757 C C . LYS B 1 213 ? -5.551 -39.5 -21.047 1 97.31 213 LYS B C 1
ATOM 6759 O O . LYS B 1 213 ? -4.504 -39.812 -21.625 1 97.31 213 LYS B O 1
ATOM 6764 N N . GLU B 1 214 ? -6.262 -38.5 -21.312 1 97.38 214 GLU B N 1
ATOM 6765 C CA . GLU B 1 214 ? -5.824 -37.531 -22.328 1 97.38 214 GLU B CA 1
ATOM 6766 C C . GLU B 1 214 ? -4.539 -36.844 -21.906 1 97.38 214 GLU B C 1
ATOM 6768 O O . GLU B 1 214 ? -3.658 -36.594 -22.734 1 97.38 214 GLU B O 1
ATOM 6773 N N . ILE B 1 215 ? -4.422 -36.469 -20.641 1 98.25 215 ILE B N 1
ATOM 6774 C CA . ILE B 1 215 ? -3.236 -35.781 -20.125 1 98.25 215 ILE B CA 1
ATOM 6775 C C . ILE B 1 215 ? -2.016 -36.688 -20.297 1 98.25 215 ILE B C 1
ATOM 6777 O O . ILE B 1 215 ? -0.945 -36.219 -20.688 1 98.25 215 ILE B O 1
ATOM 6781 N N . LEU B 1 216 ? -2.17 -38 -20 1 98.25 216 LEU B N 1
ATOM 6782 C CA . LEU B 1 216 ? -1.074 -38.938 -20.125 1 98.25 216 LEU B CA 1
ATOM 6783 C C . LEU B 1 216 ? -0.625 -39.062 -21.578 1 98.25 216 LEU B C 1
ATOM 6785 O O . LEU B 1 216 ? 0.575 -39.125 -21.859 1 98.25 216 LEU B O 1
ATOM 6789 N N . GLU B 1 217 ? -1.569 -39.094 -22.484 1 98.12 217 GLU B N 1
ATOM 6790 C CA . GLU B 1 217 ? -1.243 -39.125 -23.906 1 98.12 217 GLU B CA 1
ATOM 6791 C C . GLU B 1 217 ? -0.535 -37.875 -24.359 1 98.12 217 GLU B C 1
ATOM 6793 O O . GLU B 1 217 ? 0.458 -37.906 -25.078 1 98.12 217 GLU B O 1
ATOM 6798 N N . ASN B 1 218 ? -1.047 -36.75 -23.953 1 98.19 218 ASN B N 1
ATOM 6799 C CA . ASN B 1 218 ? -0.437 -35.469 -24.281 1 98.19 218 ASN B CA 1
ATOM 6800 C C . ASN B 1 218 ? 0.979 -35.344 -23.719 1 98.19 218 ASN B C 1
ATOM 6802 O O . ASN B 1 218 ? 1.845 -34.719 -24.328 1 98.19 218 ASN B O 1
ATOM 6806 N N . ALA B 1 219 ? 1.182 -35.938 -22.5 1 98.44 219 ALA B N 1
ATOM 6807 C CA . ALA B 1 219 ? 2.514 -35.906 -21.906 1 98.44 219 ALA B CA 1
ATOM 6808 C C . ALA B 1 219 ? 3.518 -36.656 -22.797 1 98.44 219 ALA B C 1
ATOM 6810 O O . ALA B 1 219 ? 4.645 -36.188 -22.984 1 98.44 219 ALA B O 1
ATOM 6811 N N . ARG B 1 220 ? 3.113 -37.75 -23.359 1 97.94 220 ARG B N 1
ATOM 6812 C CA . ARG B 1 220 ? 3.969 -38.531 -24.266 1 97.94 220 ARG B CA 1
ATOM 6813 C C . ARG B 1 220 ? 4.254 -37.75 -25.547 1 97.94 220 ARG B C 1
ATOM 6815 O O . ARG B 1 220 ? 5.395 -37.688 -26 1 97.94 220 ARG B O 1
ATOM 6822 N N . VAL B 1 221 ? 3.252 -37.188 -26.062 1 98.12 221 VAL B N 1
ATOM 6823 C CA . VAL B 1 221 ? 3.379 -36.375 -27.281 1 98.12 221 VAL B CA 1
ATOM 6824 C C . VAL B 1 221 ? 4.316 -35.219 -27.031 1 98.12 221 VAL B C 1
ATOM 6826 O O . VAL B 1 221 ? 5.184 -34.906 -27.875 1 98.12 221 VAL B O 1
ATOM 6829 N N . LEU B 1 222 ? 4.121 -34.562 -25.922 1 98.44 222 LEU B N 1
ATOM 6830 C CA . LEU B 1 222 ? 4.941 -33.406 -25.594 1 98.44 222 LEU B CA 1
ATOM 6831 C C . LEU B 1 222 ? 6.406 -33.781 -25.453 1 98.44 222 LEU B C 1
ATOM 6833 O O . LEU B 1 222 ? 7.293 -33.062 -25.906 1 98.44 222 LEU B O 1
ATOM 6837 N N . ASP B 1 223 ? 6.645 -34.906 -24.75 1 98.06 223 ASP B N 1
ATOM 6838 C CA . ASP B 1 223 ? 8.008 -35.406 -24.594 1 98.06 223 ASP B CA 1
ATOM 6839 C C . ASP B 1 223 ? 8.672 -35.594 -25.969 1 98.06 223 ASP B C 1
ATOM 6841 O O . ASP B 1 223 ? 9.836 -35.219 -26.156 1 98.06 223 ASP B O 1
ATOM 6845 N N . GLU B 1 224 ? 7.977 -36.125 -26.922 1 97.56 224 GLU B N 1
ATOM 6846 C CA . GLU B 1 224 ? 8.5 -36.344 -28.266 1 97.56 224 GLU B CA 1
ATOM 6847 C C . GLU B 1 224 ? 8.75 -35.031 -28.984 1 97.56 224 GLU B C 1
ATOM 6849 O O . GLU B 1 224 ? 9.758 -34.844 -29.672 1 97.56 224 GLU B O 1
ATOM 6854 N N . ILE B 1 225 ? 7.859 -34.094 -28.828 1 97.94 225 ILE B N 1
ATOM 6855 C CA . ILE B 1 225 ? 7.973 -32.812 -29.469 1 97.94 225 ILE B CA 1
ATOM 6856 C C . ILE B 1 225 ? 9.219 -32.094 -28.953 1 97.94 225 ILE B C 1
ATOM 6858 O O . ILE B 1 225 ? 9.922 -31.422 -29.719 1 97.94 225 ILE B O 1
ATOM 6862 N N . MET B 1 226 ? 9.555 -32.25 -27.672 1 97.38 226 MET B N 1
ATOM 6863 C CA . MET B 1 226 ? 10.633 -31.516 -27.031 1 97.38 226 MET B CA 1
ATOM 6864 C C . MET B 1 226 ? 11.992 -32.125 -27.375 1 97.38 226 MET B C 1
ATOM 6866 O O . MET B 1 226 ? 13.031 -31.547 -27.016 1 97.38 226 MET B O 1
ATOM 6870 N N . LYS B 1 227 ? 11.984 -33.219 -28.109 1 96.25 227 LYS B N 1
ATOM 6871 C CA . LYS B 1 227 ? 13.234 -33.844 -28.562 1 96.25 227 LYS B CA 1
ATOM 6872 C C . LYS B 1 227 ? 13.688 -33.25 -29.891 1 96.25 227 LYS B C 1
ATOM 6874 O O . LYS B 1 227 ? 14.844 -33.406 -30.281 1 96.25 227 LYS B O 1
ATOM 6879 N N . ASP B 1 228 ? 12.758 -32.5 -30.5 1 96.19 228 ASP B N 1
ATOM 6880 C CA . ASP B 1 228 ? 13.023 -31.938 -31.812 1 96.19 228 ASP B CA 1
ATOM 6881 C C . ASP B 1 228 ? 12.82 -30.422 -31.797 1 96.19 228 ASP B C 1
ATOM 6883 O O . ASP B 1 228 ? 11.719 -29.938 -31.5 1 96.19 228 ASP B O 1
ATOM 6887 N N . GLU B 1 229 ? 13.828 -29.719 -32.25 1 95.38 229 GLU B N 1
ATOM 6888 C CA . GLU B 1 229 ? 13.844 -28.266 -32.188 1 95.38 229 GLU B CA 1
ATOM 6889 C C . GLU B 1 229 ? 12.719 -27.656 -33 1 95.38 229 GLU B C 1
ATOM 6891 O O . GLU B 1 229 ? 12 -26.766 -32.531 1 95.38 229 GLU B O 1
ATOM 6896 N N . ARG B 1 230 ? 12.555 -28.078 -34.188 1 96.5 230 ARG B N 1
ATOM 6897 C CA . ARG B 1 230 ? 11.555 -27.531 -35.094 1 96.5 230 ARG B CA 1
ATOM 6898 C C . ARG B 1 230 ? 10.141 -27.812 -34.594 1 96.5 230 ARG B C 1
ATOM 6900 O O . ARG B 1 230 ? 9.266 -26.938 -34.688 1 96.5 230 ARG B O 1
ATOM 6907 N N . SER B 1 231 ? 9.961 -29 -34.125 1 97.56 231 SER B N 1
ATOM 6908 C CA . SER B 1 231 ? 8.648 -29.375 -33.594 1 97.56 231 SER B CA 1
ATOM 6909 C C . SER B 1 231 ? 8.289 -28.562 -32.344 1 97.56 231 SER B C 1
ATOM 6911 O O . SER B 1 231 ? 7.145 -28.141 -32.188 1 97.56 231 SER B O 1
ATOM 6913 N N . PHE B 1 232 ? 9.281 -28.328 -31.578 1 97.56 232 PHE B N 1
ATOM 6914 C CA . PHE B 1 232 ? 9.031 -27.562 -30.359 1 97.56 232 PHE B CA 1
ATOM 6915 C C . PHE B 1 232 ? 8.703 -26.125 -30.703 1 97.56 232 PHE B C 1
ATOM 6917 O O . PHE B 1 232 ? 7.77 -25.547 -30.141 1 97.56 232 PHE B O 1
ATOM 6924 N N . LYS B 1 233 ? 9.477 -25.531 -31.562 1 97.44 233 LYS B N 1
ATOM 6925 C CA . LYS B 1 233 ? 9.188 -24.172 -32 1 97.44 233 LYS B CA 1
ATOM 6926 C C . LYS B 1 233 ? 7.77 -24.062 -32.562 1 97.44 233 LYS B C 1
ATOM 6928 O O . LYS B 1 233 ? 7.055 -23.094 -32.25 1 97.44 233 LYS B O 1
ATOM 6933 N N . GLY B 1 234 ? 7.418 -25.047 -33.406 1 97.38 234 GLY B N 1
ATOM 6934 C CA . GLY B 1 234 ? 6.074 -25.078 -33.938 1 97.38 234 GLY B CA 1
ATOM 6935 C C . GLY B 1 234 ? 4.992 -25.109 -32.906 1 97.38 234 GLY B C 1
ATOM 6936 O O . GLY B 1 234 ? 3.979 -24.422 -33 1 97.38 234 GLY B O 1
ATOM 6937 N N . LEU B 1 235 ? 5.16 -25.922 -31.891 1 97.56 235 LEU B N 1
ATOM 6938 C CA . LEU B 1 235 ? 4.195 -26.016 -30.797 1 97.56 235 LEU B CA 1
ATOM 6939 C C . LEU B 1 235 ? 4.062 -24.672 -30.062 1 97.56 235 LEU B C 1
ATOM 6941 O O . LEU B 1 235 ? 2.947 -24.234 -29.766 1 97.56 235 LEU B O 1
ATOM 6945 N N . VAL B 1 236 ? 5.203 -24.047 -29.734 1 97.75 236 VAL B N 1
ATOM 6946 C CA . VAL B 1 236 ? 5.199 -22.781 -29.016 1 97.75 236 VAL B CA 1
ATOM 6947 C C . VAL B 1 236 ? 4.43 -21.719 -29.812 1 97.75 236 VAL B C 1
ATOM 6949 O O . VAL B 1 236 ? 3.617 -20.984 -29.266 1 97.75 236 VAL B O 1
ATOM 6952 N N . ASP B 1 237 ? 4.641 -21.688 -31.094 1 97 237 ASP B N 1
ATOM 6953 C CA . ASP B 1 237 ? 3.959 -20.734 -31.953 1 97 237 ASP B CA 1
ATOM 6954 C C . ASP B 1 237 ? 2.449 -20.953 -31.938 1 97 237 ASP B C 1
ATOM 6956 O O . ASP B 1 237 ? 1.675 -20 -31.922 1 97 237 ASP B O 1
ATOM 6960 N N . GLU B 1 238 ? 2.105 -22.188 -31.953 1 96 238 GLU B N 1
ATOM 6961 C CA . GLU B 1 238 ? 0.685 -22.531 -31.922 1 96 238 GLU B CA 1
ATOM 6962 C C . GLU B 1 238 ? 0.052 -22.125 -30.594 1 96 238 GLU B C 1
ATOM 6964 O O . GLU B 1 238 ? -1.044 -21.562 -30.562 1 96 238 GLU B O 1
ATOM 6969 N N . LEU B 1 239 ? 0.701 -22.438 -29.5 1 95.94 239 LEU B N 1
ATOM 6970 C CA . LEU B 1 239 ? 0.166 -22.156 -28.172 1 95.94 239 LEU B CA 1
ATOM 6971 C C . LEU B 1 239 ? 0.073 -20.641 -27.938 1 95.94 239 LEU B C 1
ATOM 6973 O O . LEU B 1 239 ? -0.8 -20.188 -27.188 1 95.94 239 LEU B O 1
ATOM 6977 N N . ARG B 1 240 ? 0.953 -19.844 -28.562 1 94.88 240 ARG B N 1
ATOM 6978 C CA . ARG B 1 240 ? 1 -18.391 -28.391 1 94.88 240 ARG B CA 1
ATOM 6979 C C . ARG B 1 240 ? -0.308 -17.75 -28.828 1 94.88 240 ARG B C 1
ATOM 6981 O O . ARG B 1 240 ? -0.692 -16.703 -28.312 1 94.88 240 ARG B O 1
ATOM 6988 N N . GLU B 1 241 ? -0.968 -18.359 -29.672 1 91.69 241 GLU B N 1
ATOM 6989 C CA . GLU B 1 241 ? -2.219 -17.812 -30.203 1 91.69 241 GLU B CA 1
ATOM 6990 C C . GLU B 1 241 ? -3.305 -17.797 -29.125 1 91.69 241 GLU B C 1
ATOM 6992 O O . GLU B 1 241 ? -4.148 -16.891 -29.109 1 91.69 241 GLU B O 1
ATOM 6997 N N . GLU B 1 242 ? -3.215 -18.719 -28.281 1 91.5 242 GLU B N 1
ATOM 6998 C CA . GLU B 1 242 ? -4.254 -18.844 -27.266 1 91.5 242 GLU B CA 1
ATOM 6999 C C . GLU B 1 242 ? -3.75 -18.375 -25.906 1 91.5 242 GLU B C 1
ATOM 7001 O O . GLU B 1 242 ? -4.512 -17.828 -25.109 1 91.5 242 GLU B O 1
ATOM 7006 N N . PHE B 1 243 ? -2.553 -18.625 -25.609 1 93.5 243 PHE B N 1
ATOM 7007 C CA . PHE B 1 243 ? -1.965 -18.281 -24.312 1 93.5 243 PHE B CA 1
ATOM 7008 C C . PHE B 1 243 ? -1.183 -16.984 -24.406 1 93.5 243 PHE B C 1
ATOM 7010 O O . PHE B 1 243 ? 0.044 -16.969 -24.281 1 93.5 243 PHE B O 1
ATOM 7017 N N . ASP B 1 244 ? -1.921 -15.844 -24.469 1 91 244 ASP B N 1
ATOM 7018 C CA . ASP B 1 244 ? -1.293 -14.547 -24.719 1 91 244 ASP B CA 1
ATOM 7019 C C . ASP B 1 244 ? -1.457 -13.617 -23.531 1 91 244 ASP B C 1
ATOM 7021 O O . ASP B 1 244 ? -0.991 -12.477 -23.547 1 91 244 ASP B O 1
ATOM 7025 N N . ASP B 1 245 ? -2.025 -14.133 -22.453 1 88.94 245 ASP B N 1
ATOM 7026 C CA . ASP B 1 245 ? -2.244 -13.297 -21.266 1 88.94 245 ASP B CA 1
ATOM 7027 C C . ASP B 1 245 ? -1.099 -13.445 -20.266 1 88.94 245 ASP B C 1
ATOM 7029 O O . ASP B 1 245 ? -1.247 -14.117 -19.25 1 88.94 245 ASP B O 1
ATOM 7033 N N . TYR B 1 246 ? 0.004 -12.812 -20.547 1 91.38 246 TYR B N 1
ATOM 7034 C CA . TYR B 1 246 ? 1.157 -12.938 -19.672 1 91.38 246 TYR B CA 1
ATOM 7035 C C . TYR B 1 246 ? 1.531 -11.594 -19.062 1 91.38 246 TYR B C 1
ATOM 7037 O O . TYR B 1 246 ? 2.457 -11.508 -18.25 1 91.38 246 TYR B O 1
ATOM 7045 N N . ARG B 1 247 ? 0.781 -10.594 -19.391 1 90.19 247 ARG B N 1
ATOM 7046 C CA . ARG B 1 247 ? 1.089 -9.266 -18.875 1 90.19 247 ARG B CA 1
ATOM 7047 C C . ARG B 1 247 ? 0.986 -9.234 -17.359 1 90.19 247 ARG B C 1
ATOM 7049 O O . ARG B 1 247 ? 0.059 -9.805 -16.781 1 90.19 247 ARG B O 1
ATOM 7056 N N . ASP B 1 248 ? 1.861 -8.586 -16.688 1 91.56 248 ASP B N 1
ATOM 7057 C CA . ASP B 1 248 ? 1.882 -8.359 -15.242 1 91.56 248 ASP B CA 1
ATOM 7058 C C . ASP B 1 248 ? 2.062 -9.672 -14.477 1 91.56 248 ASP B C 1
ATOM 7060 O O . ASP B 1 248 ? 1.789 -9.734 -13.281 1 91.56 248 ASP B O 1
ATOM 7064 N N . SER B 1 249 ? 2.537 -10.766 -15.195 1 94 249 SER B N 1
ATOM 7065 C CA . SER B 1 249 ? 2.75 -12.055 -14.547 1 94 249 SER B CA 1
ATOM 7066 C C . SER B 1 249 ? 3.793 -11.945 -13.438 1 94 249 SER B C 1
ATOM 7068 O O . SER B 1 249 ? 3.787 -12.742 -12.492 1 94 249 SER B O 1
ATOM 7070 N N . THR B 1 250 ? 4.648 -10.938 -13.492 1 93.12 250 THR B N 1
ATOM 7071 C CA . THR B 1 250 ? 5.688 -10.742 -12.492 1 93.12 250 THR B CA 1
ATOM 7072 C C . THR B 1 250 ? 5.074 -10.43 -11.133 1 93.12 250 THR B C 1
ATOM 7074 O O . THR B 1 250 ? 5.668 -10.727 -10.094 1 93.12 250 THR B O 1
ATOM 7077 N N . ILE B 1 251 ? 3.879 -9.852 -11.102 1 95 251 ILE B N 1
ATOM 7078 C CA . ILE B 1 251 ? 3.197 -9.547 -9.844 1 95 251 ILE B CA 1
ATOM 7079 C C . ILE B 1 251 ? 2.924 -10.836 -9.078 1 95 251 ILE B C 1
ATOM 7081 O O . ILE B 1 251 ? 3.125 -10.898 -7.863 1 95 251 ILE B O 1
ATOM 7085 N N . VAL B 1 252 ? 2.553 -11.891 -9.805 1 95.5 252 VAL B N 1
ATOM 7086 C CA . VAL B 1 252 ? 2.283 -13.188 -9.203 1 95.5 252 VAL B CA 1
ATOM 7087 C C . VAL B 1 252 ? 3.582 -13.789 -8.664 1 95.5 252 VAL B C 1
ATOM 7089 O O . VAL B 1 252 ? 3.619 -14.312 -7.555 1 95.5 252 VAL B O 1
ATOM 7092 N N . LEU B 1 253 ? 4.629 -13.648 -9.453 1 94.69 253 LEU B N 1
ATOM 7093 C CA . LEU B 1 253 ? 5.926 -14.211 -9.07 1 94.69 253 LEU B CA 1
ATOM 7094 C C . LEU B 1 253 ? 6.484 -13.492 -7.848 1 94.69 253 LEU B C 1
ATOM 7096 O O . LEU B 1 253 ? 6.988 -14.133 -6.926 1 94.69 253 LEU B O 1
ATOM 7100 N N . ASP B 1 254 ? 6.367 -12.203 -7.832 1 93.44 254 ASP B N 1
ATOM 7101 C CA . ASP B 1 254 ? 6.887 -11.414 -6.715 1 93.44 254 ASP B CA 1
ATOM 7102 C C . ASP B 1 254 ? 6.031 -11.609 -5.469 1 93.44 254 ASP B C 1
ATOM 7104 O O . ASP B 1 254 ? 6.527 -11.484 -4.344 1 93.44 254 ASP B O 1
ATOM 7108 N N . ALA B 1 255 ? 4.723 -11.859 -5.652 1 95.31 255 ALA B N 1
ATOM 7109 C CA . ALA B 1 255 ? 3.844 -12.109 -4.512 1 95.31 255 ALA B CA 1
ATOM 7110 C C . ALA B 1 255 ? 4.324 -13.312 -3.703 1 95.31 255 ALA B C 1
ATOM 7112 O O . ALA B 1 255 ? 4.188 -13.336 -2.479 1 95.31 255 ALA B O 1
ATOM 7113 N N . TYR B 1 256 ? 4.891 -14.289 -4.367 1 94.12 256 TYR B N 1
ATOM 7114 C CA . TYR B 1 256 ? 5.422 -15.438 -3.648 1 94.12 256 TYR B CA 1
ATOM 7115 C C . TYR B 1 256 ? 6.477 -15.016 -2.637 1 94.12 256 TYR B C 1
ATOM 7117 O O . TYR B 1 256 ? 6.531 -15.547 -1.525 1 94.12 256 TYR B O 1
ATOM 7125 N N . LYS B 1 257 ? 7.32 -14.086 -3.018 1 92.38 257 LYS B N 1
ATOM 7126 C CA . LYS B 1 257 ? 8.414 -13.641 -2.158 1 92.38 257 LYS B CA 1
ATOM 7127 C C . LYS B 1 257 ? 7.891 -13.148 -0.811 1 92.38 257 LYS B C 1
ATOM 7129 O O . LYS B 1 257 ? 8.586 -13.25 0.202 1 92.38 257 LYS B O 1
ATOM 7134 N N . THR B 1 258 ? 6.668 -12.742 -0.814 1 93.19 258 THR B N 1
ATOM 7135 C CA . THR B 1 258 ? 6.105 -12.156 0.397 1 93.19 258 THR B CA 1
ATOM 7136 C C . THR B 1 258 ? 5.477 -13.242 1.275 1 93.19 258 THR B C 1
ATOM 7138 O O . THR B 1 258 ? 4.926 -12.938 2.336 1 93.19 258 THR B O 1
ATOM 7141 N N . THR B 1 259 ? 5.535 -14.484 0.831 1 93.69 259 THR B N 1
ATOM 7142 C CA . THR B 1 259 ? 4.965 -15.586 1.598 1 93.69 259 THR B CA 1
ATOM 7143 C C . THR B 1 259 ? 6.059 -16.375 2.316 1 93.69 259 THR B C 1
ATOM 7145 O O . THR B 1 259 ? 5.766 -17.281 3.088 1 93.69 259 THR B O 1
ATOM 7148 N N . VAL B 1 260 ? 7.312 -16 2.055 1 89.69 260 VAL B N 1
ATOM 7149 C CA . VAL B 1 260 ? 8.445 -16.75 2.594 1 89.69 260 VAL B CA 1
ATOM 7150 C C . VAL B 1 260 ? 8.672 -16.359 4.055 1 89.69 260 VAL B C 1
ATOM 7152 O O . VAL B 1 260 ? 8.414 -15.219 4.445 1 89.69 260 VAL B O 1
ATOM 7155 N N . ASN B 1 261 ? 9.055 -17.344 4.832 1 87.44 261 ASN B N 1
ATOM 7156 C CA . ASN B 1 261 ? 9.477 -17.047 6.199 1 87.44 261 ASN B CA 1
ATOM 7157 C C . ASN B 1 261 ? 10.906 -16.531 6.246 1 87.44 261 ASN B C 1
ATOM 7159 O O . ASN B 1 261 ? 11.852 -17.312 6.363 1 87.44 261 ASN B O 1
ATOM 7163 N N . ALA B 1 262 ? 11.031 -15.25 6.23 1 87.5 262 ALA B N 1
ATOM 7164 C CA . ALA B 1 262 ? 12.352 -14.617 6.195 1 87.5 262 ALA B CA 1
ATOM 7165 C C . ALA B 1 262 ? 12.961 -14.531 7.594 1 87.5 262 ALA B C 1
ATOM 7167 O O . ALA B 1 262 ? 12.258 -14.25 8.562 1 87.5 262 ALA B O 1
ATOM 7168 N N . GLU B 1 263 ? 14.234 -14.922 7.68 1 85.5 263 GLU B N 1
ATOM 7169 C CA . GLU B 1 263 ? 15.008 -14.812 8.914 1 85.5 263 GLU B CA 1
ATOM 7170 C C . GLU B 1 263 ? 16.344 -14.109 8.656 1 85.5 263 GLU B C 1
ATOM 7172 O O . GLU B 1 263 ? 16.859 -14.117 7.539 1 85.5 263 GLU B O 1
ATOM 7177 N N . GLY B 1 264 ? 16.875 -13.555 9.711 1 84.62 264 GLY B N 1
ATOM 7178 C CA . GLY B 1 264 ? 18.109 -12.805 9.547 1 84.62 264 GLY B CA 1
ATOM 7179 C C . GLY B 1 264 ? 17.891 -11.398 9.023 1 84.62 264 GLY B C 1
ATOM 7180 O O . GLY B 1 264 ? 16.953 -11.164 8.242 1 84.62 264 GLY B O 1
ATOM 7181 N N . ILE B 1 265 ? 18.719 -10.508 9.328 1 83.88 265 ILE B N 1
ATOM 7182 C CA . ILE B 1 265 ? 18.5 -9.086 9.094 1 83.88 265 ILE B CA 1
ATOM 7183 C C . ILE B 1 265 ? 18.547 -8.797 7.594 1 83.88 265 ILE B C 1
ATOM 7185 O O . ILE B 1 265 ? 17.703 -8.055 7.078 1 83.88 265 ILE B O 1
ATOM 7189 N N . ASP B 1 266 ? 19.484 -9.336 6.848 1 82.62 266 ASP B N 1
ATOM 7190 C CA . ASP B 1 266 ? 19.625 -9.047 5.426 1 82.62 266 ASP B CA 1
ATOM 7191 C C . ASP B 1 266 ? 18.438 -9.586 4.633 1 82.62 266 ASP B C 1
ATOM 7193 O O . ASP B 1 266 ? 17.922 -8.906 3.75 1 82.62 266 ASP B O 1
ATOM 7197 N N . MET B 1 267 ? 18.062 -10.828 4.965 1 87.56 267 MET B N 1
ATOM 7198 C CA . MET B 1 267 ? 16.922 -11.414 4.281 1 87.56 267 MET B CA 1
ATOM 7199 C C . MET B 1 267 ? 15.641 -10.633 4.586 1 87.56 267 MET B C 1
ATOM 7201 O O . MET B 1 267 ? 14.789 -10.461 3.713 1 87.56 267 MET B O 1
ATOM 7205 N N . LEU B 1 268 ? 15.562 -10.234 5.812 1 90.31 268 LEU B N 1
ATOM 7206 C CA . LEU B 1 268 ? 14.398 -9.453 6.215 1 90.31 268 LEU B CA 1
ATOM 7207 C C . LEU B 1 268 ? 14.359 -8.117 5.484 1 90.31 268 LEU B C 1
ATOM 7209 O O . LEU B 1 268 ? 13.281 -7.648 5.102 1 90.31 268 LEU B O 1
ATOM 7213 N N . ARG B 1 269 ? 15.492 -7.527 5.293 1 84.69 269 ARG B N 1
ATOM 7214 C CA . ARG B 1 269 ? 15.555 -6.285 4.527 1 84.69 269 ARG B CA 1
ATOM 7215 C C . ARG B 1 269 ? 15.133 -6.516 3.078 1 84.69 269 ARG B C 1
ATOM 7217 O O . ARG B 1 269 ? 14.414 -5.699 2.496 1 84.69 269 ARG B O 1
ATOM 7224 N N . GLY B 1 270 ? 15.625 -7.605 2.51 1 87.62 270 GLY B N 1
ATOM 7225 C CA . GLY B 1 270 ? 15.18 -7.977 1.175 1 87.62 270 GLY B CA 1
ATOM 7226 C C . GLY B 1 270 ? 13.688 -8.242 1.091 1 87.62 270 GLY B C 1
ATOM 7227 O O . GLY B 1 270 ? 13.047 -7.871 0.107 1 87.62 270 GLY B O 1
ATOM 7228 N N . TYR B 1 271 ? 13.219 -8.867 2.145 1 93 271 TYR B N 1
ATOM 7229 C CA . TYR B 1 271 ? 11.789 -9.156 2.248 1 93 271 TYR B CA 1
ATOM 7230 C C . TYR B 1 271 ? 10.969 -7.867 2.238 1 93 271 TYR B C 1
ATOM 7232 O O . TYR B 1 271 ? 9.992 -7.754 1.499 1 93 271 TYR B O 1
ATOM 7240 N N . ILE B 1 272 ? 11.375 -6.906 2.992 1 91.75 272 ILE B N 1
ATOM 7241 C CA . ILE B 1 272 ? 10.688 -5.625 3.082 1 91.75 272 ILE B CA 1
ATOM 7242 C C . ILE B 1 272 ? 10.766 -4.898 1.741 1 91.75 272 ILE B C 1
ATOM 7244 O O . ILE B 1 272 ? 9.781 -4.309 1.287 1 91.75 272 ILE B O 1
ATOM 7248 N N . ARG B 1 273 ? 11.891 -4.965 1.09 1 88.75 273 ARG B N 1
ATOM 7249 C CA . ARG B 1 273 ? 12.055 -4.355 -0.226 1 88.75 273 ARG B CA 1
ATOM 7250 C C . ARG B 1 273 ? 11.086 -4.965 -1.236 1 88.75 273 ARG B C 1
ATOM 7252 O O . ARG B 1 273 ? 10.516 -4.25 -2.064 1 88.75 273 ARG B O 1
ATOM 7259 N N . ALA B 1 274 ? 11.008 -6.266 -1.184 1 91.81 274 ALA B N 1
ATOM 7260 C CA . ALA B 1 274 ? 10.094 -6.957 -2.09 1 91.81 274 ALA B CA 1
ATOM 7261 C C . ALA B 1 274 ? 8.648 -6.523 -1.85 1 91.81 274 ALA B C 1
ATOM 7263 O O . ALA B 1 274 ? 7.895 -6.309 -2.801 1 91.81 274 ALA B O 1
ATOM 7264 N N . ILE B 1 275 ? 8.281 -6.406 -0.594 1 95.31 275 ILE B N 1
ATOM 7265 C CA . ILE B 1 275 ? 6.93 -5.977 -0.241 1 95.31 275 ILE B CA 1
ATOM 7266 C C . ILE B 1 275 ? 6.688 -4.562 -0.762 1 95.31 275 ILE B C 1
ATOM 7268 O O . ILE B 1 275 ? 5.66 -4.297 -1.393 1 95.31 275 ILE B O 1
ATOM 7272 N N . ASP B 1 276 ? 7.652 -3.678 -0.516 1 93.88 276 ASP B N 1
ATOM 7273 C CA . ASP B 1 276 ? 7.504 -2.289 -0.938 1 93.88 276 ASP B CA 1
ATOM 7274 C C . ASP B 1 276 ? 7.344 -2.189 -2.453 1 93.88 276 ASP B C 1
ATOM 7276 O O . ASP B 1 276 ? 6.512 -1.42 -2.943 1 93.88 276 ASP B O 1
ATOM 7280 N N . SER B 1 277 ? 8.156 -2.895 -3.152 1 92.12 277 SER B N 1
ATOM 7281 C CA . SER B 1 277 ? 8.078 -2.891 -4.609 1 92.12 277 SER B CA 1
ATOM 7282 C C . SER B 1 277 ? 6.723 -3.391 -5.094 1 92.12 277 SER B C 1
ATOM 7284 O O . SER B 1 277 ? 6.148 -2.834 -6.031 1 92.12 277 SER B O 1
ATOM 7286 N N . LEU B 1 278 ? 6.266 -4.469 -4.512 1 94.69 278 LEU B N 1
ATOM 7287 C CA . LEU B 1 278 ? 4.977 -5.031 -4.902 1 94.69 278 LEU B CA 1
ATOM 7288 C C . LEU B 1 278 ? 3.842 -4.066 -4.578 1 94.69 278 LEU B C 1
ATOM 7290 O O . LEU B 1 278 ? 2.91 -3.908 -5.367 1 94.69 278 LEU B O 1
ATOM 7294 N N . VAL B 1 279 ? 3.875 -3.43 -3.41 1 96.62 279 VAL B N 1
ATOM 7295 C CA . VAL B 1 279 ? 2.865 -2.447 -3.027 1 96.62 279 VAL B CA 1
ATOM 7296 C C . VAL B 1 279 ? 2.828 -1.317 -4.055 1 96.62 279 VAL B C 1
ATOM 7298 O O . VAL B 1 279 ? 1.75 -0.878 -4.465 1 96.62 279 VAL B O 1
ATOM 7301 N N . LEU B 1 280 ? 3.977 -0.849 -4.465 1 94.69 280 LEU B N 1
ATOM 7302 C CA . LEU B 1 280 ? 4.043 0.212 -5.465 1 94.69 280 LEU B CA 1
ATOM 7303 C C . LEU B 1 280 ? 3.357 -0.217 -6.758 1 94.69 280 LEU B C 1
ATOM 7305 O O . LEU B 1 280 ? 2.59 0.55 -7.344 1 94.69 280 LEU B O 1
ATOM 7309 N N . ARG B 1 281 ? 3.631 -1.419 -7.23 1 94.5 281 ARG B N 1
ATOM 7310 C CA . ARG B 1 281 ? 3.01 -1.926 -8.453 1 94.5 281 ARG B CA 1
ATOM 7311 C C . ARG B 1 281 ? 1.492 -1.986 -8.305 1 94.5 281 ARG B C 1
ATOM 7313 O O . ARG B 1 281 ? 0.763 -1.669 -9.25 1 94.5 281 ARG B O 1
ATOM 7320 N N . LEU B 1 282 ? 1.045 -2.451 -7.16 1 96.88 282 LEU B N 1
ATOM 7321 C CA . LEU B 1 282 ? -0.389 -2.537 -6.91 1 96.88 282 LEU B CA 1
ATOM 7322 C C . LEU B 1 282 ? -1.023 -1.151 -6.895 1 96.88 282 LEU B C 1
ATOM 7324 O O . LEU B 1 282 ? -2.152 -0.976 -7.359 1 96.88 282 LEU B O 1
ATOM 7328 N N . ILE B 1 283 ? -0.284 -0.155 -6.336 1 96.25 283 ILE B N 1
ATOM 7329 C CA . ILE B 1 283 ? -0.768 1.222 -6.344 1 96.25 283 ILE B CA 1
ATOM 7330 C C . ILE B 1 283 ? -0.919 1.706 -7.785 1 96.25 283 ILE B C 1
ATOM 7332 O O . ILE B 1 283 ? -1.916 2.346 -8.133 1 96.25 283 ILE B O 1
ATOM 7336 N N . GLU B 1 284 ? 0.035 1.424 -8.641 1 95.19 284 GLU B N 1
ATOM 7337 C CA . GLU B 1 284 ? -0.04 1.791 -10.047 1 95.19 284 GLU B CA 1
ATOM 7338 C C . GLU B 1 284 ? -1.269 1.178 -10.711 1 95.19 284 GLU B C 1
ATOM 7340 O O . GLU B 1 284 ? -1.971 1.849 -11.477 1 95.19 284 GLU B O 1
ATOM 7345 N N . LYS B 1 285 ? -1.464 -0.112 -10.422 1 95.94 285 LYS B N 1
ATOM 7346 C CA . LYS B 1 285 ? -2.623 -0.802 -10.984 1 95.94 285 LYS B CA 1
ATOM 7347 C C . LYS B 1 285 ? -3.926 -0.178 -10.484 1 95.94 285 LYS B C 1
ATOM 7349 O O . LYS B 1 285 ? -4.887 -0.05 -11.242 1 95.94 285 LYS B O 1
ATOM 7354 N N . ARG B 1 286 ? -3.979 0.167 -9.234 1 95.62 286 ARG B N 1
ATOM 7355 C CA . ARG B 1 286 ? -5.164 0.797 -8.664 1 95.62 286 ARG B CA 1
ATOM 7356 C C . ARG B 1 286 ? -5.488 2.105 -9.375 1 95.62 286 ARG B C 1
ATOM 7358 O O . ARG B 1 286 ? -6.648 2.379 -9.68 1 95.62 286 ARG B O 1
ATOM 7365 N N . VAL B 1 287 ? -4.473 2.918 -9.562 1 94 287 VAL B N 1
ATOM 7366 C CA . VAL B 1 287 ? -4.633 4.215 -10.211 1 94 287 VAL B CA 1
ATOM 7367 C C . VAL B 1 287 ? -5.113 4.02 -11.648 1 94 287 VAL B C 1
ATOM 7369 O O . VAL B 1 287 ? -5.984 4.75 -12.125 1 94 287 VAL B O 1
ATOM 7372 N N . GLU B 1 288 ? -4.523 3.059 -12.344 1 93.88 288 GLU B N 1
ATOM 7373 C CA . GLU B 1 288 ? -4.98 2.736 -13.695 1 93.88 288 GLU B CA 1
ATOM 7374 C C . GLU B 1 288 ? -6.461 2.357 -13.703 1 93.88 288 GLU B C 1
ATOM 7376 O O . GLU B 1 288 ? -7.211 2.777 -14.586 1 93.88 288 GLU B O 1
ATOM 7381 N N . ALA B 1 289 ? -6.863 1.505 -12.766 1 93.5 289 ALA B N 1
ATOM 7382 C CA . ALA B 1 289 ? -8.266 1.124 -12.648 1 93.5 289 ALA B CA 1
ATOM 7383 C C . ALA B 1 289 ? -9.148 2.346 -12.391 1 93.5 289 ALA B C 1
ATOM 7385 O O . ALA B 1 289 ? -10.258 2.443 -12.93 1 93.5 289 ALA B O 1
ATOM 7386 N N . GLY B 1 290 ? -8.695 3.225 -11.516 1 90 290 GLY B N 1
ATOM 7387 C CA . GLY B 1 290 ? -9.422 4.465 -11.281 1 90 290 GLY B CA 1
ATOM 7388 C C . GLY B 1 290 ? -9.641 5.273 -12.547 1 90 290 GLY B C 1
ATOM 7389 O O . GLY B 1 290 ? -10.719 5.84 -12.75 1 90 290 GLY B O 1
ATOM 7390 N N . ARG B 1 291 ? -8.617 5.32 -13.406 1 89.56 291 ARG B N 1
ATOM 7391 C CA . ARG B 1 291 ? -8.742 6.004 -14.688 1 89.56 291 ARG B CA 1
ATOM 7392 C C . ARG B 1 291 ? -9.828 5.371 -15.547 1 89.56 291 ARG B C 1
ATOM 7394 O O . ARG B 1 291 ? -10.609 6.074 -16.188 1 89.56 291 ARG B O 1
ATOM 7401 N N . LYS B 1 292 ? -9.844 4.09 -15.57 1 91.69 292 LYS B N 1
ATOM 7402 C CA . LYS B 1 292 ? -10.852 3.373 -16.344 1 91.69 292 LYS B CA 1
ATOM 7403 C C . LYS B 1 292 ? -12.25 3.633 -15.805 1 91.69 292 LYS B C 1
ATOM 7405 O O . LYS B 1 292 ? -13.203 3.768 -16.578 1 91.69 292 LYS B O 1
ATOM 7410 N N . VAL B 1 293 ? -12.375 3.625 -14.5 1 87.5 293 VAL B N 1
ATOM 7411 C CA . VAL B 1 293 ? -13.664 3.938 -13.883 1 87.5 293 VAL B CA 1
ATOM 7412 C C . VAL B 1 293 ? -14.125 5.32 -14.328 1 87.5 293 VAL B C 1
ATOM 7414 O O . VAL B 1 293 ? -15.297 5.512 -14.656 1 87.5 293 VAL B O 1
ATOM 7417 N N . ALA B 1 294 ? -13.211 6.277 -14.312 1 85.38 294 ALA B N 1
ATOM 7418 C CA . ALA B 1 294 ? -13.531 7.641 -14.727 1 85.38 294 ALA B CA 1
ATOM 7419 C C . ALA B 1 294 ? -13.984 7.672 -16.188 1 85.38 294 ALA B C 1
ATOM 7421 O O . ALA B 1 294 ? -14.93 8.383 -16.531 1 85.38 294 ALA B O 1
ATOM 7422 N N . MET B 1 295 ? -13.289 6.938 -17 1 87.5 295 MET B N 1
ATOM 7423 C CA . MET B 1 295 ? -13.641 6.883 -18.406 1 87.5 295 MET B CA 1
ATOM 7424 C C . MET B 1 295 ? -15.023 6.277 -18.609 1 87.5 295 MET B C 1
ATOM 7426 O O . MET B 1 295 ? -15.805 6.742 -19.438 1 87.5 295 MET B O 1
ATOM 7430 N N . GLU B 1 296 ? -15.273 5.227 -17.875 1 86.44 296 GLU B N 1
ATOM 7431 C CA . GLU B 1 296 ? -16.594 4.602 -17.938 1 86.44 296 GLU B CA 1
ATOM 7432 C C . GLU B 1 296 ? -17.672 5.559 -17.453 1 86.44 296 GLU B C 1
ATOM 7434 O O . GLU B 1 296 ? -18.781 5.594 -18.016 1 86.44 296 GLU B O 1
ATOM 7439 N N . LYS B 1 297 ? -17.453 6.246 -16.438 1 81.62 297 LYS B N 1
ATOM 7440 C CA . LYS B 1 297 ? -18.406 7.219 -15.914 1 81.62 297 LYS B CA 1
ATOM 7441 C C . LYS B 1 297 ? -18.656 8.336 -16.922 1 81.62 297 LYS B C 1
ATOM 7443 O O . LYS B 1 297 ? -19.781 8.836 -17.031 1 81.62 297 LYS B O 1
ATOM 7448 N N . LEU B 1 298 ? -17.609 8.766 -17.516 1 80.94 298 LEU B N 1
ATOM 7449 C CA . LEU B 1 298 ? -17.734 9.789 -18.547 1 80.94 298 LEU B CA 1
ATOM 7450 C C . LEU B 1 298 ? -18.641 9.328 -19.672 1 80.94 298 LEU B C 1
ATOM 7452 O O . LEU B 1 298 ? -19.469 10.094 -20.156 1 80.94 298 LEU B O 1
ATOM 7456 N N . LYS B 1 299 ? -18.453 8.078 -20 1 81.69 299 LYS B N 1
ATOM 7457 C CA . LYS B 1 299 ? -19.312 7.508 -21.047 1 81.69 299 LYS B CA 1
ATOM 7458 C C . LYS B 1 299 ? -20.766 7.453 -20.594 1 81.69 299 LYS B C 1
ATOM 7460 O O . LYS B 1 299 ? -21.672 7.668 -21.406 1 81.69 299 LYS B O 1
ATOM 7465 N N . LEU B 1 300 ? -20.922 7.129 -19.328 1 78.06 300 LEU B N 1
ATOM 7466 C CA . LEU B 1 300 ? -22.266 6.941 -18.797 1 78.06 300 LEU B CA 1
ATOM 7467 C C . LEU B 1 300 ? -22.828 8.25 -18.25 1 78.06 300 LEU B C 1
ATOM 7469 O O . LEU B 1 300 ? -23.969 8.305 -17.797 1 78.06 300 LEU B O 1
ATOM 7473 N N . ASN B 1 301 ? -22.062 9.375 -18.266 1 71.75 301 ASN B N 1
ATOM 7474 C CA . ASN B 1 301 ? -22.422 10.688 -17.734 1 71.75 301 ASN B CA 1
ATOM 7475 C C . ASN B 1 301 ? -22.75 10.617 -16.234 1 71.75 301 ASN B C 1
ATOM 7477 O O . ASN B 1 301 ? -23.766 11.148 -15.797 1 71.75 301 ASN B O 1
ATOM 7481 N N . GLU B 1 302 ? -22.078 9.781 -15.594 1 69.81 302 GLU B N 1
ATOM 7482 C CA . GLU B 1 302 ? -22.234 9.656 -14.148 1 69.81 302 GLU B CA 1
ATOM 7483 C C . GLU B 1 302 ? -21.234 10.539 -13.406 1 69.81 302 GLU B C 1
ATOM 7485 O O . GLU B 1 302 ? -20.094 10.719 -13.859 1 69.81 302 GLU B O 1
ATOM 7490 N N . PRO B 1 303 ? -21.812 11.156 -12.305 1 59.91 303 PRO B N 1
ATOM 7491 C CA . PRO B 1 303 ? -20.906 12.031 -11.562 1 59.91 303 PRO B CA 1
ATOM 7492 C C . PRO B 1 303 ? -19.828 11.258 -10.805 1 59.91 303 PRO B C 1
ATOM 7494 O O . PRO B 1 303 ? -19.969 10.047 -10.594 1 59.91 303 PRO B O 1
ATOM 7497 N N . VAL B 1 304 ? -18.719 11.773 -10.812 1 57.31 304 VAL B N 1
ATOM 7498 C CA . VAL B 1 304 ? -17.703 11.195 -9.945 1 57.31 304 VAL B CA 1
ATOM 7499 C C . VAL B 1 304 ? -18.234 11.102 -8.516 1 57.31 304 VAL B C 1
ATOM 7501 O O . VAL B 1 304 ? -18.766 12.078 -7.977 1 57.31 304 VAL B O 1
ATOM 7504 N N . GLU B 1 305 ? -18.875 9.953 -8.148 1 54.16 305 GLU B N 1
ATOM 7505 C CA . GLU B 1 305 ? -19.5 9.695 -6.852 1 54.16 305 GLU B CA 1
ATOM 7506 C C . GLU B 1 305 ? -18.5 9.875 -5.711 1 54.16 305 GLU B C 1
ATOM 7508 O O . GLU B 1 305 ? -17.344 9.5 -5.836 1 54.16 305 GLU B O 1
ATOM 7513 N N . ILE B 1 306 ? -18.891 10.617 -4.645 1 52.78 306 ILE B N 1
ATOM 7514 C CA . ILE B 1 306 ? -18.188 11.336 -3.574 1 52.78 306 ILE B CA 1
ATOM 7515 C C . ILE B 1 306 ? -17.797 10.352 -2.475 1 52.78 306 ILE B C 1
ATOM 7517 O O . ILE B 1 306 ? -18.203 9.195 -2.486 1 52.78 306 ILE B O 1
ATOM 7521 N N . SER B 1 307 ? -17.625 10.75 -1.04 1 54.62 307 SER B N 1
ATOM 7522 C CA . SER B 1 307 ? -17.016 10.594 0.277 1 54.62 307 SER B CA 1
ATOM 7523 C C . SER B 1 307 ? -17.609 9.414 1.03 1 54.62 307 SER B C 1
ATOM 7525 O O . SER B 1 307 ? -16.891 8.633 1.647 1 54.62 307 SER B O 1
ATOM 7527 N N . HIS B 1 308 ? -18.812 9.008 0.718 1 53.25 308 HIS B N 1
ATOM 7528 C CA . HIS B 1 308 ? -19.469 8.008 1.551 1 53.25 308 HIS B CA 1
ATOM 7529 C C . HIS B 1 308 ? -19 6.598 1.205 1 53.25 308 HIS B C 1
ATOM 7531 O O . HIS B 1 308 ? -18.797 5.766 2.096 1 53.25 308 HIS B O 1
ATOM 7537 N N . VAL B 1 309 ? -18.719 6.312 -0.033 1 62.97 309 VAL B N 1
ATOM 7538 C CA . VAL B 1 309 ? -18.281 4.992 -0.47 1 62.97 309 VAL B CA 1
ATOM 7539 C C . VAL B 1 309 ? -16.875 4.711 0.06 1 62.97 309 VAL B C 1
ATOM 7541 O O . VAL B 1 309 ? -16.578 3.592 0.475 1 62.97 309 VAL B O 1
ATOM 7544 N N . GLU B 1 310 ? -16.188 5.746 0.204 1 73.88 310 GLU B N 1
ATOM 7545 C CA . GLU B 1 310 ? -14.805 5.602 0.656 1 73.88 310 GLU B CA 1
ATOM 7546 C C . GLU B 1 310 ? -14.742 5.277 2.146 1 73.88 310 GLU B C 1
ATOM 7548 O O . GLU B 1 310 ? -13.906 4.477 2.58 1 73.88 310 GLU B O 1
ATOM 7553 N N . ASP B 1 311 ? -15.68 5.848 2.873 1 68.94 311 ASP B N 1
ATOM 7554 C CA . ASP B 1 311 ? -15.695 5.609 4.312 1 68.94 311 ASP B CA 1
ATOM 7555 C C . ASP B 1 311 ? -16.062 4.16 4.625 1 68.94 311 ASP B C 1
ATOM 7557 O O . ASP B 1 311 ? -15.492 3.559 5.543 1 68.94 311 ASP B O 1
ATOM 7561 N N . VAL B 1 312 ? -16.938 3.674 3.869 1 68.75 312 VAL B N 1
ATOM 7562 C CA . VAL B 1 312 ? -17.359 2.289 4.059 1 68.75 312 VAL B CA 1
ATOM 7563 C C . VAL B 1 312 ? -16.188 1.35 3.73 1 68.75 312 VAL B C 1
ATOM 7565 O O . VAL B 1 312 ? -15.93 0.396 4.469 1 68.75 312 VAL B O 1
ATOM 7568 N N . LYS B 1 313 ? -15.547 1.649 2.672 1 77.19 313 LYS B N 1
ATOM 7569 C CA . LYS B 1 313 ? -14.414 0.834 2.254 1 77.19 313 LYS B CA 1
ATOM 7570 C C . LYS B 1 313 ? -13.297 0.864 3.297 1 77.19 313 LYS B C 1
ATOM 7572 O O . LYS B 1 313 ? -12.695 -0.167 3.598 1 77.19 313 LYS B O 1
ATOM 7577 N N . LEU B 1 314 ? -13.086 2.002 3.797 1 80.75 314 LEU B N 1
ATOM 7578 C CA . LEU B 1 314 ? -12.039 2.168 4.793 1 80.75 314 LEU B CA 1
ATOM 7579 C C . LEU B 1 314 ? -12.359 1.38 6.059 1 80.75 314 LEU B C 1
ATOM 7581 O O . LEU B 1 314 ? -11.477 0.752 6.648 1 80.75 314 LEU B O 1
ATOM 7585 N N . ARG B 1 315 ? -13.539 1.414 6.465 1 74.81 315 ARG B N 1
ATOM 7586 C CA . ARG B 1 315 ? -13.945 0.677 7.656 1 74.81 315 ARG B CA 1
ATOM 7587 C C . ARG B 1 315 ? -13.766 -0.825 7.457 1 74.81 315 ARG B C 1
ATOM 7589 O O . ARG B 1 315 ? -13.297 -1.524 8.359 1 74.81 315 ARG B O 1
ATOM 7596 N N . GLU B 1 316 ? -14.156 -1.25 6.32 1 76.06 316 GLU B N 1
ATOM 7597 C CA . GLU B 1 316 ? -14.016 -2.672 6.02 1 76.06 316 GLU B CA 1
ATOM 7598 C C . GLU B 1 316 ? -12.562 -3.117 6.105 1 76.06 316 GLU B C 1
ATOM 7600 O O . GLU B 1 316 ? -12.266 -4.195 6.625 1 76.06 316 GLU B O 1
ATOM 7605 N N . LEU B 1 317 ? -11.719 -2.32 5.602 1 83.56 317 LEU B N 1
ATOM 7606 C CA . LEU B 1 317 ? -10.297 -2.65 5.59 1 83.56 317 LEU B CA 1
ATOM 7607 C C . LEU B 1 317 ? -9.727 -2.65 7.008 1 83.56 317 LEU B C 1
ATOM 7609 O O . LEU B 1 317 ? -9.008 -3.574 7.391 1 83.56 317 LEU B O 1
ATOM 7613 N N . VAL B 1 318 ? -10.109 -1.684 7.77 1 81.19 318 VAL B N 1
ATOM 7614 C CA . VAL B 1 318 ? -9.531 -1.514 9.102 1 81.19 318 VAL B CA 1
ATOM 7615 C C . VAL B 1 318 ? -10.039 -2.615 10.023 1 81.19 318 VAL B C 1
ATOM 7617 O O . VAL B 1 318 ? -9.312 -3.07 10.914 1 81.19 318 VAL B O 1
ATOM 7620 N N . THR B 1 319 ? -11.227 -3.053 9.828 1 77.56 319 THR B N 1
ATOM 7621 C CA . THR B 1 319 ? -11.805 -4.094 10.664 1 77.56 319 THR B CA 1
ATOM 7622 C C . THR B 1 319 ? -11.148 -5.441 10.383 1 77.56 319 THR B C 1
ATOM 7624 O O . THR B 1 319 ? -11.211 -6.352 11.211 1 77.56 319 THR B O 1
ATOM 7627 N N . LYS B 1 320 ? -10.484 -5.605 9.305 1 81.44 320 LYS B N 1
ATOM 7628 C CA . LYS B 1 320 ? -9.875 -6.871 8.898 1 81.44 320 LYS B CA 1
ATOM 7629 C C . LYS B 1 320 ? -8.492 -7.035 9.508 1 81.44 320 LYS B C 1
ATOM 7631 O O . LYS B 1 320 ? -7.875 -8.094 9.391 1 81.44 320 LYS B O 1
ATOM 7636 N N . THR B 1 321 ? -7.988 -5.988 10.164 1 87.56 321 THR B N 1
ATOM 7637 C CA . THR B 1 321 ? -6.605 -6.055 10.625 1 87.56 321 THR B CA 1
ATOM 7638 C C . THR B 1 321 ? -6.508 -5.648 12.094 1 87.56 321 THR B C 1
ATOM 7640 O O . THR B 1 321 ? -7.398 -4.98 12.617 1 87.56 321 THR B O 1
ATOM 7643 N N . GLU B 1 322 ? -5.488 -6.07 12.75 1 85.88 322 GLU B N 1
ATOM 7644 C CA . GLU B 1 322 ? -5.223 -5.711 14.141 1 85.88 322 GLU B CA 1
ATOM 7645 C C . GLU B 1 322 ? -4.203 -4.578 14.234 1 85.88 322 GLU B C 1
ATOM 7647 O O . GLU B 1 322 ? -3.869 -4.125 15.328 1 85.88 322 GLU B O 1
ATOM 7652 N N . LEU B 1 323 ? -3.766 -4.133 13.102 1 87.81 323 LEU B N 1
ATOM 7653 C CA . LEU B 1 323 ? -2.797 -3.043 13.086 1 87.81 323 LEU B CA 1
ATOM 7654 C C . LEU B 1 323 ? -3.432 -1.744 13.57 1 87.81 323 LEU B C 1
ATOM 7656 O O . LEU B 1 323 ? -4.656 -1.652 13.688 1 87.81 323 LEU B O 1
ATOM 7660 N N . ASN B 1 324 ? -2.582 -0.733 13.938 1 82 324 ASN B N 1
ATOM 7661 C CA . ASN B 1 324 ? -3.059 0.588 14.336 1 82 324 ASN B CA 1
ATOM 7662 C C . ASN B 1 324 ? -4.043 1.157 13.312 1 82 324 ASN B C 1
ATOM 7664 O O . ASN B 1 324 ? -3.654 1.505 12.195 1 82 324 ASN B O 1
ATOM 7668 N N . PRO B 1 325 ? -5.305 1.17 13.68 1 82.12 325 PRO B N 1
ATOM 7669 C CA . PRO B 1 325 ? -6.336 1.542 12.711 1 82.12 325 PRO B CA 1
ATOM 7670 C C . PRO B 1 325 ? -6.18 2.973 12.195 1 82.12 325 PRO B C 1
ATOM 7672 O O . PRO B 1 325 ? -6.566 3.273 11.062 1 82.12 325 PRO B O 1
ATOM 7675 N N . VAL B 1 326 ? -5.672 3.91 13 1 78.12 326 VAL B N 1
ATOM 7676 C CA . VAL B 1 326 ? -5.492 5.301 12.594 1 78.12 326 VAL B CA 1
ATOM 7677 C C . VAL B 1 326 ? -4.465 5.383 11.469 1 78.12 326 VAL B C 1
ATOM 7679 O O . VAL B 1 326 ? -4.707 6.02 10.438 1 78.12 326 VAL B O 1
ATOM 7682 N N . MET B 1 327 ? -3.381 4.793 11.688 1 84 327 MET B N 1
ATOM 7683 C CA . MET B 1 327 ? -2.305 4.84 10.703 1 84 327 MET B CA 1
ATOM 7684 C C . MET B 1 327 ? -2.711 4.121 9.422 1 84 327 MET B C 1
ATOM 7686 O O . MET B 1 327 ? -2.412 4.586 8.32 1 84 327 MET B O 1
ATOM 7690 N N . VAL B 1 328 ? -3.406 2.951 9.57 1 89.62 328 VAL B N 1
ATOM 7691 C CA . VAL B 1 328 ? -3.881 2.217 8.398 1 89.62 328 VAL B CA 1
ATOM 7692 C C . VAL B 1 328 ? -4.871 3.076 7.617 1 89.62 328 VAL B C 1
ATOM 7694 O O . VAL B 1 328 ? -4.805 3.141 6.387 1 89.62 328 VAL B O 1
ATOM 7697 N N . SER B 1 329 ? -5.773 3.73 8.328 1 85.94 329 SER B N 1
ATOM 7698 C CA . SER B 1 329 ? -6.73 4.617 7.676 1 85.94 329 SER B CA 1
ATOM 7699 C C . SER B 1 329 ? -6.02 5.719 6.898 1 85.94 329 SER B C 1
ATOM 7701 O O . SER B 1 329 ? -6.406 6.043 5.773 1 85.94 329 SER B O 1
ATOM 7703 N N . GLU B 1 330 ? -5.016 6.305 7.488 1 83.88 330 GLU B N 1
ATOM 7704 C CA . GLU B 1 330 ? -4.273 7.383 6.84 1 83.88 330 GLU B CA 1
ATOM 7705 C C . GLU B 1 330 ? -3.613 6.898 5.551 1 83.88 330 GLU B C 1
ATOM 7707 O O . GLU B 1 330 ? -3.586 7.621 4.551 1 83.88 330 GLU B O 1
ATOM 7712 N N . ILE B 1 331 ? -3.055 5.742 5.57 1 92.56 331 ILE B N 1
ATOM 7713 C CA . ILE B 1 331 ? -2.393 5.176 4.398 1 92.56 331 ILE B CA 1
ATOM 7714 C C . ILE B 1 331 ? -3.404 5 3.27 1 92.56 331 ILE B C 1
ATOM 7716 O O . ILE B 1 331 ? -3.178 5.457 2.148 1 92.56 331 ILE B O 1
ATOM 7720 N N . PHE B 1 332 ? -4.512 4.371 3.531 1 93.12 332 PHE B N 1
ATOM 7721 C CA . PHE B 1 332 ? -5.488 4.078 2.486 1 93.12 332 PHE B CA 1
ATOM 7722 C C . PHE B 1 332 ? -6.195 5.352 2.035 1 93.12 332 PHE B C 1
ATOM 7724 O O . PHE B 1 332 ? -6.574 5.477 0.869 1 93.12 332 PHE B O 1
ATOM 7731 N N . GLU B 1 333 ? -6.41 6.332 2.986 1 87.81 333 GLU B N 1
ATOM 7732 C CA . GLU B 1 333 ? -6.949 7.625 2.576 1 87.81 333 GLU B CA 1
ATOM 7733 C C . GLU B 1 333 ? -6.055 8.289 1.531 1 87.81 333 GLU B C 1
ATOM 7735 O O . GLU B 1 333 ? -6.551 8.859 0.557 1 87.81 333 GLU B O 1
ATOM 7740 N N . ARG B 1 334 ? -4.777 8.273 1.764 1 88.06 334 ARG B N 1
ATOM 7741 C CA . ARG B 1 334 ? -3.834 8.852 0.811 1 88.06 334 ARG B CA 1
ATOM 7742 C C . ARG B 1 334 ? -3.848 8.078 -0.505 1 88.06 334 ARG B C 1
ATOM 7744 O O . ARG B 1 334 ? -3.729 8.672 -1.579 1 88.06 334 ARG B O 1
ATOM 7751 N N . LEU B 1 335 ? -3.971 6.785 -0.425 1 92.38 335 LEU B N 1
ATOM 7752 C CA . LEU B 1 335 ? -4.062 5.945 -1.613 1 92.38 335 LEU B CA 1
ATOM 7753 C C . LEU B 1 335 ? -5.301 6.293 -2.432 1 92.38 335 LEU B C 1
ATOM 7755 O O . LEU B 1 335 ? -5.23 6.406 -3.658 1 92.38 335 LEU B O 1
ATOM 7759 N N . MET B 1 336 ? -6.43 6.426 -1.79 1 89.5 336 MET B N 1
ATOM 7760 C CA . MET B 1 336 ? -7.68 6.777 -2.463 1 89.5 336 MET B CA 1
ATOM 7761 C C . MET B 1 336 ? -7.586 8.164 -3.088 1 89.5 336 MET B C 1
ATOM 7763 O O . MET B 1 336 ? -8.094 8.391 -4.188 1 89.5 336 MET B O 1
ATOM 7767 N N . LYS B 1 337 ? -6.926 9.062 -2.363 1 84.62 337 LYS B N 1
ATOM 7768 C CA . LYS B 1 337 ? -6.738 10.414 -2.889 1 84.62 337 LYS B CA 1
ATOM 7769 C C . LYS B 1 337 ? -5.891 10.398 -4.156 1 84.62 337 LYS B C 1
ATOM 7771 O O . LYS B 1 337 ? -6.172 11.133 -5.105 1 84.62 337 LYS B O 1
ATOM 7776 N N . LEU B 1 338 ? -4.832 9.664 -4.152 1 87.88 338 LEU B N 1
ATOM 7777 C CA . LEU B 1 338 ? -3.979 9.516 -5.324 1 87.88 338 LEU B CA 1
ATOM 7778 C C . LEU B 1 338 ? -4.777 9.008 -6.52 1 87.88 338 LEU B C 1
ATOM 7780 O O . LEU B 1 338 ? -4.602 9.492 -7.641 1 87.88 338 LEU B O 1
ATOM 7784 N N . THR B 1 339 ? -5.633 8.031 -6.336 1 88.38 339 THR B N 1
ATOM 7785 C CA . THR B 1 339 ? -6.465 7.469 -7.395 1 88.38 339 THR B CA 1
ATOM 7786 C C . THR B 1 339 ? -7.473 8.5 -7.895 1 88.38 339 THR B C 1
ATOM 7788 O O . THR B 1 339 ? -7.707 8.609 -9.102 1 88.38 339 THR B O 1
ATOM 7791 N N . LYS B 1 340 ? -8.039 9.219 -6.973 1 82 340 LYS B N 1
ATOM 7792 C CA . LYS B 1 340 ? -9.023 10.242 -7.316 1 82 340 LYS B CA 1
ATOM 7793 C C . LYS B 1 340 ? -8.398 11.352 -8.148 1 82 340 LYS B C 1
ATOM 7795 O O . LYS B 1 340 ? -9.055 11.93 -9.023 1 82 340 LYS B O 1
ATOM 7800 N N . GLU B 1 341 ? -7.215 11.727 -7.816 1 78.69 341 GLU B N 1
ATOM 7801 C CA . GLU B 1 341 ? -6.516 12.742 -8.594 1 78.69 341 GLU B CA 1
ATOM 7802 C C . GLU B 1 341 ? -6.5 12.375 -10.078 1 78.69 341 GLU B C 1
ATOM 7804 O O . GLU B 1 341 ? -6.711 13.242 -10.938 1 78.69 341 GLU B O 1
ATOM 7809 N N . GLU B 1 342 ? -6.281 11.164 -10.336 1 75.12 342 GLU B N 1
ATOM 7810 C CA . GLU B 1 342 ? -6.227 10.727 -11.727 1 75.12 342 GLU B CA 1
ATOM 7811 C C . GLU B 1 342 ? -7.621 10.695 -12.352 1 75.12 342 GLU B C 1
ATOM 7813 O O . GLU B 1 342 ? -7.773 10.938 -13.555 1 75.12 342 GLU B O 1
ATOM 7818 N N . GLU B 1 343 ? -8.594 10.32 -11.547 1 77.31 343 GLU B N 1
ATOM 7819 C CA . GLU B 1 343 ? -9.969 10.383 -12.031 1 77.31 343 GLU B CA 1
ATOM 7820 C C . GLU B 1 343 ? -10.359 11.805 -12.422 1 77.31 343 GLU B C 1
ATOM 7822 O O . GLU B 1 343 ? -11.008 12.023 -13.445 1 77.31 343 GLU B O 1
ATOM 7827 N N . TYR B 1 344 ? -9.883 12.711 -11.648 1 75.38 344 TYR B N 1
ATOM 7828 C CA . TYR B 1 344 ? -10.211 14.109 -11.898 1 75.38 344 TYR B CA 1
ATOM 7829 C C . TYR B 1 344 ? -9.5 14.617 -13.141 1 75.38 344 TYR B C 1
ATOM 7831 O O . TYR B 1 344 ? -10 15.508 -13.836 1 75.38 344 TYR B O 1
ATOM 7839 N N . ARG B 1 345 ? -8.414 14.094 -13.438 1 74.62 345 ARG B N 1
ATOM 7840 C CA . ARG B 1 345 ? -7.699 14.445 -14.656 1 74.62 345 ARG B CA 1
ATOM 7841 C C . ARG B 1 345 ? -8.547 14.133 -15.891 1 74.62 345 ARG B C 1
ATOM 7843 O O . ARG B 1 345 ? -8.492 14.859 -16.891 1 74.62 345 ARG B O 1
ATOM 7850 N N . ILE B 1 346 ? -9.32 13.117 -15.75 1 76.19 346 ILE B N 1
ATOM 7851 C CA . ILE B 1 346 ? -10.133 12.672 -16.875 1 76.19 346 ILE B CA 1
ATOM 7852 C C . ILE B 1 346 ? -11.492 13.359 -16.844 1 76.19 346 ILE B C 1
ATOM 7854 O O . ILE B 1 346 ? -11.977 13.852 -17.859 1 76.19 346 ILE B O 1
ATOM 7858 N N . LEU B 1 347 ? -12.047 13.398 -15.711 1 74.69 347 LEU B N 1
ATOM 7859 C CA . LEU B 1 347 ? -13.414 13.898 -15.578 1 74.69 347 LEU B CA 1
ATOM 7860 C C . LEU B 1 347 ? -13.422 15.406 -15.398 1 74.69 347 LEU B C 1
ATOM 7862 O O . LEU B 1 347 ? -14.461 16.047 -15.562 1 74.69 347 LEU B O 1
ATOM 7866 N N . GLY B 1 348 ? -12.195 15.969 -15.203 1 71.62 348 GLY B N 1
ATOM 7867 C CA . GLY B 1 348 ? -12.125 17.406 -14.938 1 71.62 348 GLY B CA 1
ATOM 7868 C C . GLY B 1 348 ? -12.219 17.734 -13.469 1 71.62 348 GLY B C 1
ATOM 7869 O O . GLY B 1 348 ? -12.711 16.938 -12.672 1 71.62 348 GLY B O 1
ATOM 7870 N N . VAL B 1 349 ? -11.539 18.812 -13.188 1 70 349 VAL B N 1
ATOM 7871 C CA . VAL B 1 349 ? -11.555 19.266 -11.797 1 70 349 VAL B CA 1
ATOM 7872 C C . VAL B 1 349 ? -12.789 20.125 -11.539 1 70 349 VAL B C 1
ATOM 7874 O O . VAL B 1 349 ? -13.25 20.828 -12.43 1 70 349 VAL B O 1
ATOM 7877 N N . ARG B 1 350 ? -13.328 19.969 -10.391 1 70.5 350 ARG B N 1
ATOM 7878 C CA . ARG B 1 350 ? -14.539 20.719 -10.062 1 70.5 350 ARG B CA 1
ATOM 7879 C C . ARG B 1 350 ? -14.211 22.188 -9.789 1 70.5 350 ARG B C 1
ATOM 7881 O O . ARG B 1 350 ? -14.961 23.078 -10.195 1 70.5 350 ARG B O 1
ATOM 7888 N N . LYS B 1 351 ? -13.062 22.391 -9.133 1 84.88 351 LYS B N 1
ATOM 7889 C CA . LYS B 1 351 ? -12.664 23.75 -8.773 1 84.88 351 LYS B CA 1
ATOM 7890 C C . LYS B 1 351 ? -11.234 24.047 -9.219 1 84.88 351 LYS B C 1
ATOM 7892 O O . LYS B 1 351 ? -10.359 23.172 -9.109 1 84.88 351 LYS B O 1
ATOM 7897 N N . LYS B 1 352 ? -11.078 25.188 -9.82 1 89.69 352 LYS B N 1
ATOM 7898 C CA . LYS B 1 352 ? -9.758 25.656 -10.242 1 89.69 352 LYS B CA 1
ATOM 7899 C C . LYS B 1 352 ? -9.172 26.625 -9.219 1 89.69 352 LYS B C 1
ATOM 7901 O O . LYS B 1 352 ? -9.898 27.406 -8.594 1 89.69 352 LYS B O 1
ATOM 7906 N N . VAL B 1 353 ? -7.852 26.531 -9.023 1 93.56 353 VAL B N 1
ATOM 7907 C CA . VAL B 1 353 ? -7.172 27.359 -8.031 1 93.56 353 VAL B CA 1
ATOM 7908 C C . VAL B 1 353 ? -6.082 28.188 -8.703 1 93.56 353 VAL B C 1
ATOM 7910 O O . VAL B 1 353 ? -5.117 27.641 -9.242 1 93.56 353 VAL B O 1
ATOM 7913 N N . ALA B 1 354 ? -6.23 29.484 -8.656 1 95.56 354 ALA B N 1
ATOM 7914 C CA . ALA B 1 354 ? -5.223 30.391 -9.211 1 95.56 354 ALA B CA 1
ATOM 7915 C C . ALA B 1 354 ? -4.07 30.594 -8.227 1 95.56 354 ALA B C 1
ATOM 7917 O O . ALA B 1 354 ? -4.297 30.828 -7.039 1 95.56 354 ALA B O 1
ATOM 7918 N N . VAL B 1 355 ? -2.859 30.453 -8.68 1 93.44 355 VAL B N 1
ATOM 7919 C CA . VAL B 1 355 ? -1.667 30.578 -7.848 1 93.44 355 VAL B CA 1
ATOM 7920 C C . VAL B 1 355 ? -0.589 31.359 -8.602 1 93.44 355 VAL B C 1
ATOM 7922 O O . VAL B 1 355 ? -0.611 31.438 -9.828 1 93.44 355 VAL B O 1
ATOM 7925 N N . LEU B 1 356 ? 0.229 31.969 -7.781 1 86.19 356 LEU B N 1
ATOM 7926 C CA . LEU B 1 356 ? 1.337 32.688 -8.398 1 86.19 356 LEU B CA 1
ATOM 7927 C C . LEU B 1 356 ? 2.373 31.719 -8.953 1 86.19 356 LEU B C 1
ATOM 7929 O O . LEU B 1 356 ? 2.811 30.812 -8.25 1 86.19 356 LEU B O 1
ATOM 7933 N N . GLY B 1 357 ? 2.643 31.797 -10.258 1 76.19 357 GLY B N 1
ATOM 7934 C CA . GLY B 1 357 ? 3.699 31 -10.859 1 76.19 357 GLY B CA 1
ATOM 7935 C C . GLY B 1 357 ? 5.074 31.609 -10.703 1 76.19 357 GLY B C 1
ATOM 7936 O O . GLY B 1 357 ? 5.25 32.594 -9.953 1 76.19 357 GLY B O 1
ATOM 7937 N N . PRO B 1 358 ? 5.98 31.016 -11.297 1 68 358 PRO B N 1
ATOM 7938 C CA . PRO B 1 358 ? 5.98 29.781 -12.094 1 68 358 PRO B CA 1
ATOM 7939 C C . PRO B 1 358 ? 5.945 28.516 -11.242 1 68 358 PRO B C 1
ATOM 7941 O O . PRO B 1 358 ? 6.008 28.609 -10.008 1 68 358 PRO B O 1
ATOM 7944 N N . PRO B 1 359 ? 5.727 27.375 -11.906 1 68.69 359 PRO B N 1
ATOM 7945 C CA . PRO B 1 359 ? 5.84 26.125 -11.172 1 68.69 359 PRO B CA 1
ATOM 7946 C C . PRO B 1 359 ? 7.16 26 -10.406 1 68.69 359 PRO B C 1
ATOM 7948 O O . PRO B 1 359 ? 8.211 26.406 -10.914 1 68.69 359 PRO B O 1
ATOM 7951 N N . GLY B 1 360 ? 7.125 25.547 -9.242 1 64.25 360 GLY B N 1
ATOM 7952 C CA . GLY B 1 360 ? 8.305 25.406 -8.406 1 64.25 360 GLY B CA 1
ATOM 7953 C C . GLY 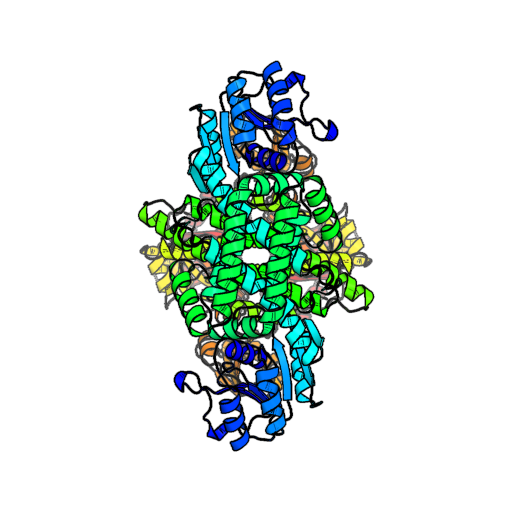B 1 360 ? 8.453 26.531 -7.398 1 64.25 360 GLY B C 1
ATOM 7954 O O . GLY B 1 360 ? 9.336 26.5 -6.539 1 64.25 360 GLY B O 1
ATOM 7955 N N . SER B 1 361 ? 7.637 27.531 -7.527 1 69.25 361 SER B N 1
ATOM 7956 C CA . SER B 1 361 ? 7.664 28.656 -6.602 1 69.25 361 SER B CA 1
ATOM 7957 C C . SER B 1 361 ? 7.141 28.266 -5.227 1 69.25 361 SER B C 1
ATOM 7959 O O . SER B 1 361 ? 6.52 27.203 -5.074 1 69.25 361 SER B O 1
ATOM 7961 N N . PHE B 1 362 ? 7.516 29.062 -4.297 1 72.75 362 PHE B N 1
ATOM 7962 C CA . PHE B 1 362 ? 7.012 28.828 -2.951 1 72.75 362 PHE B CA 1
ATOM 7963 C C . PHE B 1 362 ? 5.492 28.891 -2.92 1 72.75 362 PHE B C 1
ATOM 7965 O O . PHE B 1 362 ? 4.848 28.188 -2.145 1 72.75 362 PHE B O 1
ATOM 7972 N N . SER B 1 363 ? 4.949 29.75 -3.754 1 81 363 SER B N 1
ATOM 7973 C CA . SER B 1 363 ? 3.494 29.828 -3.85 1 81 363 SER B CA 1
ATOM 7974 C C . SER B 1 363 ? 2.9 28.516 -4.344 1 81 363 SER B C 1
ATOM 7976 O O . SER B 1 363 ? 1.87 28.062 -3.842 1 81 363 SER B O 1
ATOM 7978 N N . GLU B 1 364 ? 3.584 27.984 -5.305 1 81.62 364 GLU B N 1
ATOM 7979 C CA . GLU B 1 364 ? 3.115 26.688 -5.762 1 81.62 364 GLU B CA 1
ATOM 7980 C C . GLU B 1 364 ? 3.248 25.641 -4.664 1 81.62 364 GLU B C 1
ATOM 7982 O O . GLU B 1 364 ? 2.371 24.781 -4.504 1 81.62 364 GLU B O 1
ATOM 7987 N N . GLU B 1 365 ? 4.34 25.688 -4.062 1 78.94 365 GLU B N 1
ATOM 7988 C CA . GLU B 1 365 ? 4.543 24.734 -2.971 1 78.94 365 GLU B CA 1
ATOM 7989 C C . GLU B 1 365 ? 3.391 24.797 -1.97 1 78.94 365 GLU B C 1
ATOM 7991 O O . GLU B 1 365 ? 2.902 23.766 -1.515 1 78.94 365 GLU B O 1
ATOM 7996 N N . THR B 1 366 ? 3.064 26 -1.599 1 84.06 366 THR B N 1
ATOM 7997 C CA . THR B 1 366 ? 1.942 26.203 -0.687 1 84.06 366 THR B CA 1
ATOM 7998 C C . THR B 1 366 ? 0.657 25.625 -1.277 1 84.06 366 THR B C 1
ATOM 8000 O O . THR B 1 366 ? -0.108 24.953 -0.581 1 84.06 366 THR B O 1
ATOM 8003 N N . ALA B 1 367 ? 0.465 25.906 -2.51 1 87.88 367 ALA B N 1
ATOM 8004 C CA . ALA B 1 367 ? -0.726 25.391 -3.188 1 87.88 367 ALA B CA 1
ATOM 8005 C C . ALA B 1 367 ? -0.749 23.875 -3.186 1 87.88 367 ALA B C 1
ATOM 8007 O O . ALA B 1 367 ? -1.798 23.266 -2.969 1 87.88 367 ALA B O 1
ATOM 8008 N N . LEU B 1 368 ? 0.382 23.344 -3.469 1 80.69 368 LEU B N 1
ATOM 8009 C CA . LEU B 1 368 ? 0.48 21.891 -3.525 1 80.69 368 LEU B CA 1
ATOM 8010 C C . LEU B 1 368 ? 0.243 21.281 -2.15 1 80.69 368 LEU B C 1
ATOM 8012 O O . LEU B 1 368 ? -0.358 20.203 -2.041 1 80.69 368 LEU B O 1
ATOM 8016 N N . LYS B 1 369 ? 0.732 21.875 -1.173 1 78.94 369 LYS B N 1
ATOM 8017 C CA . LYS B 1 369 ? 0.484 21.391 0.185 1 78.94 369 LYS B CA 1
ATOM 8018 C C . LYS B 1 369 ? -1.002 21.453 0.526 1 78.94 369 LYS B C 1
ATOM 8020 O O . LYS B 1 369 ? -1.521 20.578 1.216 1 78.94 369 LYS B O 1
ATOM 8025 N N . LEU B 1 370 ? -1.612 22.5 0.071 1 84.94 370 LEU B N 1
ATOM 8026 C CA . LEU B 1 370 ? -3.02 22.734 0.383 1 84.94 370 LEU B CA 1
ATOM 8027 C C . LEU B 1 370 ? -3.914 21.828 -0.458 1 84.94 370 LEU B C 1
ATOM 8029 O O . LEU B 1 370 ? -4.895 21.266 0.046 1 84.94 370 LEU B O 1
ATOM 8033 N N . VAL B 1 371 ? -3.557 21.75 -1.74 1 79.25 371 VAL B N 1
ATOM 8034 C CA . VAL B 1 371 ? -4.453 21.109 -2.693 1 79.25 371 VAL B CA 1
ATOM 8035 C C . VAL B 1 371 ? -4.031 19.656 -2.891 1 79.25 371 VAL B C 1
ATOM 8037 O O . VAL B 1 371 ? -4.871 18.781 -3.141 1 79.25 371 VAL B O 1
ATOM 8040 N N . GLY B 1 372 ? -2.76 19.469 -2.854 1 71 372 GLY B N 1
ATOM 8041 C CA . GLY B 1 372 ? -2.238 18.109 -2.996 1 71 372 GLY B CA 1
ATOM 8042 C C . GLY B 1 372 ? -2.037 17.703 -4.441 1 71 372 GLY B C 1
ATOM 8043 O O . GLY B 1 372 ? -1.645 16.562 -4.723 1 71 372 GLY B O 1
ATOM 8044 N N . SER B 1 373 ? -2.416 18.578 -5.438 1 75.69 373 SER B N 1
ATOM 8045 C CA . SER B 1 373 ? -2.312 18.25 -6.859 1 75.69 373 SER B CA 1
ATOM 8046 C C . SER B 1 373 ? -2.104 19.5 -7.699 1 75.69 373 SER B C 1
ATOM 8048 O O . SER B 1 373 ? -2.629 20.578 -7.371 1 75.69 373 SER B O 1
ATOM 8050 N N . ARG B 1 374 ? -1.406 19.281 -8.82 1 76.38 374 ARG B N 1
ATOM 8051 C CA . ARG B 1 374 ? -1.206 20.391 -9.75 1 76.38 374 ARG B CA 1
ATOM 8052 C C . ARG B 1 374 ? -2.4 20.547 -10.688 1 76.38 374 ARG B C 1
ATOM 8054 O O . ARG B 1 374 ? -2.574 21.594 -11.312 1 76.38 374 ARG B O 1
ATOM 8061 N N . LEU B 1 375 ? -3.205 19.578 -10.742 1 77.56 375 LEU B N 1
ATOM 8062 C CA . LEU B 1 375 ? -4.262 19.516 -11.75 1 77.56 375 LEU B CA 1
ATOM 8063 C C . LEU B 1 375 ? -5.176 20.734 -11.656 1 77.56 375 LEU B C 1
ATOM 8065 O O . LEU B 1 375 ? -5.492 21.359 -12.672 1 77.56 375 LEU B O 1
ATOM 8069 N N . PRO B 1 376 ? -5.527 21.094 -10.461 1 85.12 376 PRO B N 1
ATOM 8070 C CA . PRO B 1 376 ? -6.461 22.234 -10.383 1 85.12 376 PRO B CA 1
ATOM 8071 C C . PRO B 1 376 ? -5.758 23.578 -10.469 1 85.12 376 PRO B C 1
ATOM 8073 O O . PRO B 1 376 ? -6.418 24.625 -10.484 1 85.12 376 PRO B O 1
ATOM 8076 N N . LEU B 1 377 ? -4.469 23.625 -10.555 1 88.56 377 LEU B N 1
ATOM 8077 C CA . LEU B 1 377 ? -3.736 24.891 -10.398 1 88.56 377 LEU B CA 1
ATOM 8078 C C . LEU B 1 377 ? -3.664 25.641 -11.719 1 88.56 377 LEU B C 1
ATOM 8080 O O . LEU B 1 377 ? -3.445 25.047 -12.773 1 88.56 377 LEU B O 1
ATOM 8084 N N . ILE B 1 378 ? -3.998 26.891 -11.703 1 90.5 378 ILE B N 1
ATOM 8085 C CA . ILE B 1 378 ? -3.791 27.812 -12.812 1 90.5 378 ILE B CA 1
ATOM 8086 C C . ILE B 1 378 ? -2.75 28.859 -12.414 1 90.5 378 ILE B C 1
ATOM 8088 O O . ILE B 1 378 ? -2.959 29.625 -11.477 1 90.5 378 ILE B O 1
ATOM 8092 N N . TYR B 1 379 ? -1.662 28.875 -13.156 1 89.25 379 TYR B N 1
ATOM 8093 C CA . TYR B 1 379 ? -0.544 29.75 -12.797 1 89.25 379 TYR B CA 1
ATOM 8094 C C . TYR B 1 379 ? -0.758 31.156 -13.328 1 89.25 379 TYR B C 1
ATOM 8096 O O . TYR B 1 379 ? -1.191 31.344 -14.469 1 89.25 379 TYR B O 1
ATOM 8104 N N . GLN B 1 380 ? -0.58 32.094 -12.422 1 91.06 380 GLN B N 1
ATOM 8105 C CA . GLN B 1 380 ? -0.637 33.5 -12.789 1 91.06 380 GLN B CA 1
ATOM 8106 C C . GLN B 1 380 ? 0.726 34.156 -12.617 1 91.06 380 GLN B C 1
ATOM 8108 O O . GLN B 1 380 ? 1.56 33.688 -11.844 1 91.06 380 GLN B O 1
ATOM 8113 N N . SER B 1 381 ? 0.988 35.219 -13.266 1 84.75 381 SER B N 1
ATOM 8114 C CA . SER B 1 381 ? 2.289 35.906 -13.234 1 84.75 381 SER B CA 1
ATOM 8115 C C . SER B 1 381 ? 2.35 36.969 -12.141 1 84.75 381 SER B C 1
ATOM 8117 O O . SER B 1 381 ? 3.428 37.25 -11.633 1 84.75 381 SER B O 1
ATOM 8119 N N . LYS B 1 382 ? 1.171 37.562 -11.883 1 85.81 382 LYS B N 1
ATOM 8120 C CA . LYS B 1 382 ? 1.103 38.625 -10.883 1 85.81 382 LYS B CA 1
ATOM 8121 C C . LYS B 1 382 ? -0.014 38.375 -9.875 1 85.81 382 LYS B C 1
ATOM 8123 O O . LYS B 1 382 ? -0.975 37.656 -10.18 1 85.81 382 LYS B O 1
ATOM 8128 N N . VAL B 1 383 ? 0.225 38.969 -8.703 1 91.5 383 VAL B N 1
ATOM 8129 C CA . VAL B 1 383 ? -0.765 38.812 -7.641 1 91.5 383 VAL B CA 1
ATOM 8130 C C . VAL B 1 383 ? -2.121 39.312 -8.117 1 91.5 383 VAL B C 1
ATOM 8132 O O . VAL B 1 383 ? -3.15 38.688 -7.898 1 91.5 383 VAL B O 1
ATOM 8135 N N . GLU B 1 384 ? -2.123 40.406 -8.812 1 91.81 384 GLU B N 1
ATOM 8136 C CA . GLU B 1 384 ? -3.352 41.031 -9.297 1 91.81 384 GLU B CA 1
ATOM 8137 C C . GLU B 1 384 ? -4.105 40.094 -10.242 1 91.81 384 GLU B C 1
ATOM 8139 O O . GLU B 1 384 ? -5.336 40.062 -10.25 1 91.81 384 GLU B O 1
ATOM 8144 N N . ASP B 1 385 ? -3.373 39.375 -10.945 1 94.75 385 ASP B N 1
ATOM 8145 C CA . ASP B 1 385 ? -3.975 38.469 -11.906 1 94.75 385 ASP B CA 1
ATOM 8146 C C . ASP B 1 385 ? -4.754 37.344 -11.195 1 94.75 385 ASP B C 1
ATOM 8148 O O . ASP B 1 385 ? -5.727 36.844 -11.742 1 94.75 385 ASP B O 1
ATOM 8152 N N . ILE B 1 386 ? -4.352 37 -10.039 1 96.62 386 ILE B N 1
ATOM 8153 C CA . ILE B 1 386 ? -5.074 36 -9.266 1 96.62 386 ILE B CA 1
ATOM 8154 C C . ILE B 1 386 ? -6.449 36.531 -8.883 1 96.62 386 ILE B C 1
ATOM 8156 O O . ILE B 1 386 ? -7.457 35.844 -9.016 1 96.62 386 ILE B O 1
ATOM 8160 N N . PHE B 1 387 ? -6.477 37.781 -8.445 1 96.38 387 PHE B N 1
ATOM 8161 C CA . PHE B 1 387 ? -7.738 38.406 -8.07 1 96.38 387 PHE B CA 1
ATOM 8162 C C . PHE B 1 387 ? -8.672 38.5 -9.266 1 96.38 387 PHE B C 1
ATOM 8164 O O . PHE B 1 387 ? -9.867 38.219 -9.148 1 96.38 387 PHE B O 1
ATOM 8171 N N . LEU B 1 388 ? -8.117 38.844 -10.352 1 95.62 388 LEU B N 1
ATOM 8172 C CA . LEU B 1 388 ? -8.914 38.969 -11.57 1 95.62 388 LEU B CA 1
ATOM 8173 C C . LEU B 1 388 ? -9.484 37.625 -11.977 1 95.62 388 LEU B C 1
ATOM 8175 O O . LEU B 1 388 ? -10.648 37.531 -12.383 1 95.62 388 LEU B O 1
ATOM 8179 N N . ALA B 1 389 ? -8.695 36.625 -11.891 1 95.94 389 ALA B N 1
ATOM 8180 C CA . ALA B 1 389 ? -9.125 35.281 -12.273 1 95.94 389 ALA B CA 1
ATOM 8181 C C . ALA B 1 389 ? -10.273 34.812 -11.391 1 95.94 389 ALA B C 1
ATOM 8183 O O . ALA B 1 389 ? -11.219 34.188 -11.875 1 95.94 389 ALA B O 1
ATOM 8184 N N . VAL B 1 390 ? -10.211 35.094 -10.133 1 96 390 VAL B N 1
ATOM 8185 C CA . VAL B 1 390 ? -11.258 34.656 -9.195 1 96 390 VAL B CA 1
ATOM 8186 C C . VAL B 1 390 ? -12.508 35.5 -9.406 1 96 390 VAL B C 1
ATOM 8188 O O . VAL B 1 390 ? -13.617 34.969 -9.469 1 96 390 VAL B O 1
ATOM 8191 N N . GLU B 1 391 ? -12.359 36.75 -9.562 1 95.38 391 GLU B N 1
ATOM 8192 C CA . GLU B 1 391 ? -13.477 37.688 -9.75 1 95.38 391 GLU B CA 1
ATOM 8193 C C . GLU B 1 391 ? -14.234 37.375 -11.039 1 95.38 391 GLU B C 1
ATOM 8195 O O . GLU B 1 391 ? -15.469 37.438 -11.07 1 95.38 391 GLU B O 1
ATOM 8200 N N . SER B 1 392 ? -13.531 37.031 -12.062 1 93.88 392 SER B N 1
ATOM 8201 C CA . SER B 1 392 ? -14.133 36.75 -13.367 1 93.88 392 SER B CA 1
ATOM 8202 C C . SER B 1 392 ? -14.742 35.375 -13.422 1 93.88 392 SER B C 1
ATOM 8204 O O . SER B 1 392 ? -15.523 35.062 -14.336 1 93.88 392 SER B O 1
ATOM 8206 N N . GLY B 1 393 ? -14.328 34.531 -12.492 1 92 393 GLY B N 1
ATOM 8207 C CA . GLY B 1 393 ? -14.852 33.188 -12.492 1 92 393 GLY B CA 1
ATOM 8208 C C . GLY B 1 393 ? -13.969 32.188 -13.227 1 92 393 GLY B C 1
ATOM 8209 O O . GLY B 1 393 ? -14.289 31.016 -13.312 1 92 393 GLY B O 1
ATOM 8210 N N . LYS B 1 394 ? -12.898 32.625 -13.766 1 92.56 394 LYS B N 1
ATOM 8211 C CA . LYS B 1 394 ? -11.938 31.75 -14.406 1 92.56 394 LYS B CA 1
ATOM 8212 C C . LYS B 1 394 ? -11.344 30.766 -13.398 1 92.56 394 LYS B C 1
ATOM 8214 O O . LYS B 1 394 ? -10.953 29.656 -13.773 1 92.56 394 LYS B O 1
ATOM 8219 N N . ALA B 1 395 ? -11.18 31.172 -12.18 1 94.38 395 ALA B N 1
ATOM 8220 C CA . ALA B 1 395 ? -10.766 30.328 -11.07 1 94.38 395 ALA B CA 1
ATOM 8221 C C . ALA B 1 395 ? -11.773 30.391 -9.922 1 94.38 395 ALA B C 1
ATOM 8223 O O . ALA B 1 395 ? -12.398 31.422 -9.703 1 94.38 395 ALA B O 1
ATOM 8224 N N . ASP B 1 396 ? -11.93 29.312 -9.297 1 92.31 396 ASP B N 1
ATOM 8225 C CA . ASP B 1 396 ? -12.859 29.281 -8.172 1 92.31 396 ASP B CA 1
ATOM 8226 C C . ASP B 1 396 ? -12.203 29.812 -6.898 1 92.31 396 ASP B C 1
ATOM 8228 O O . ASP B 1 396 ? -12.867 30.453 -6.082 1 92.31 396 ASP B O 1
ATOM 8232 N N . TYR B 1 397 ? -10.93 29.438 -6.734 1 94.69 397 TYR B N 1
ATOM 8233 C CA . TYR B 1 397 ? -10.164 29.891 -5.578 1 94.69 397 TYR B CA 1
ATOM 8234 C C . TYR B 1 397 ? -8.859 30.547 -6.008 1 94.69 397 TYR B C 1
ATOM 8236 O O . TYR B 1 397 ? -8.406 30.359 -7.141 1 94.69 397 TYR B O 1
ATOM 8244 N N . GLY B 1 398 ? -8.352 31.391 -5.133 1 95.88 398 GLY B N 1
ATOM 8245 C CA . GLY B 1 398 ? -7.027 31.969 -5.301 1 95.88 398 GLY B CA 1
ATOM 8246 C C . GLY B 1 398 ? -6.188 31.922 -4.043 1 95.88 398 GLY B C 1
ATOM 8247 O O . GLY B 1 398 ? -6.703 32.094 -2.936 1 95.88 398 GLY B O 1
ATOM 8248 N N . ILE B 1 399 ? -4.922 31.641 -4.242 1 95.69 399 ILE B N 1
ATOM 8249 C CA . ILE B 1 399 ? -3.977 31.672 -3.131 1 95.69 399 ILE B CA 1
ATOM 8250 C C . ILE B 1 399 ? -3.041 32.875 -3.285 1 95.69 399 ILE B C 1
ATOM 8252 O O . ILE B 1 399 ? -2.285 32.969 -4.258 1 95.69 399 ILE B O 1
ATOM 8256 N N . VAL B 1 400 ? -3.107 33.812 -2.297 1 95.12 400 VAL B N 1
ATOM 8257 C CA . VAL B 1 400 ? -2.328 35.031 -2.424 1 95.12 400 VAL B CA 1
ATOM 8258 C C . VAL B 1 400 ? -1.529 35.281 -1.146 1 95.12 400 VAL B C 1
ATOM 8260 O O . VAL B 1 400 ? -2.045 35.094 -0.04 1 95.12 400 VAL B O 1
ATOM 8263 N N . PRO B 1 401 ? -0.234 35.594 -1.33 1 91.12 401 PRO B N 1
ATOM 8264 C CA . PRO B 1 401 ? 0.542 35.938 -0.133 1 91.12 401 PRO B CA 1
ATOM 8265 C C . PRO B 1 401 ? 0.111 37.25 0.501 1 91.12 401 PRO B C 1
ATOM 8267 O O . PRO B 1 401 ? -0.168 38.219 -0.21 1 91.12 401 PRO B O 1
ATOM 8270 N N . ILE B 1 402 ? 0.011 37.281 1.883 1 92.06 402 ILE B N 1
ATOM 8271 C CA . ILE B 1 402 ? -0.454 38.5 2.549 1 92.06 402 ILE B CA 1
ATOM 8272 C C . ILE B 1 402 ? 0.661 39.062 3.424 1 92.06 402 ILE B C 1
ATOM 8274 O O . ILE B 1 402 ? 0.735 40.281 3.637 1 92.06 402 ILE B O 1
ATOM 8278 N N . GLU B 1 403 ? 1.454 38.156 3.969 1 86.62 403 GLU B N 1
ATOM 8279 C CA . GLU B 1 403 ? 2.49 38.625 4.887 1 86.62 403 GLU B CA 1
ATOM 8280 C C . GLU B 1 403 ? 3.664 37.656 4.934 1 86.62 403 GLU B C 1
ATOM 8282 O O . GLU B 1 403 ? 3.467 36.438 4.926 1 86.62 403 GLU B O 1
ATOM 8287 N N . ASN B 1 404 ? 4.883 38.219 4.848 1 76.88 404 ASN B N 1
ATOM 8288 C CA . ASN B 1 404 ? 6.109 37.438 5.047 1 76.88 404 ASN B CA 1
ATOM 8289 C C . ASN B 1 404 ? 6.855 37.906 6.301 1 76.88 404 ASN B C 1
ATOM 8291 O O . ASN B 1 404 ? 6.957 39.125 6.559 1 76.88 404 ASN B O 1
ATOM 8295 N N . SER B 1 405 ? 7.293 36.969 7.043 1 71.25 405 SER B N 1
ATOM 8296 C CA . SER B 1 405 ? 7.922 37.281 8.328 1 71.25 405 SER B CA 1
ATOM 8297 C C . SER B 1 405 ? 9.172 38.125 8.141 1 71.25 405 SER B C 1
ATOM 8299 O O . SER B 1 405 ? 9.547 38.906 9.031 1 71.25 405 SER B O 1
ATOM 8301 N N . LEU B 1 406 ? 9.766 38.062 7.023 1 62.16 406 LEU B N 1
ATOM 8302 C CA . LEU B 1 406 ? 11 38.781 6.785 1 62.16 406 LEU B CA 1
ATOM 8303 C C . LEU B 1 406 ? 10.727 40.062 6.004 1 62.16 406 LEU B C 1
ATOM 8305 O O . LEU B 1 406 ? 11.336 41.125 6.266 1 62.16 406 LEU B O 1
ATOM 8309 N N . GLN B 1 407 ? 9.797 40 5.094 1 64.56 407 GLN B N 1
ATOM 8310 C CA . GLN B 1 407 ? 9.586 41.125 4.172 1 64.56 407 GLN B CA 1
ATOM 8311 C C . GLN B 1 407 ? 8.375 41.938 4.582 1 64.56 407 GLN B C 1
ATOM 8313 O O . GLN B 1 407 ? 8.188 43.062 4.102 1 64.56 407 GLN B O 1
ATOM 8318 N N . GLY B 1 408 ? 7.637 41.406 5.441 1 68.12 408 GLY B N 1
ATOM 8319 C CA . GLY B 1 408 ? 6.469 42.156 5.902 1 68.12 408 GLY B CA 1
ATOM 8320 C C . GLY B 1 408 ? 5.246 41.938 5.035 1 68.12 408 GLY B C 1
ATOM 8321 O O . GLY B 1 408 ? 5.098 40.875 4.41 1 68.12 408 GLY B O 1
ATOM 8322 N N . THR B 1 409 ? 4.383 42.938 5.043 1 79.94 409 THR B N 1
ATOM 8323 C CA . THR B 1 409 ? 3.09 42.844 4.375 1 79.94 409 THR B CA 1
ATOM 8324 C C . THR B 1 409 ? 3.252 42.938 2.861 1 79.94 409 THR B C 1
ATOM 8326 O O . THR B 1 409 ? 4.035 43.75 2.373 1 79.94 409 THR B O 1
ATOM 8329 N N . VAL B 1 410 ? 2.549 42.094 2.174 1 84.38 410 VAL B N 1
ATOM 8330 C CA . VAL B 1 410 ? 2.5 42.188 0.717 1 84.38 410 VAL B CA 1
ATOM 8331 C C . VAL B 1 410 ? 1.455 43.219 0.293 1 84.38 410 VAL B C 1
ATOM 8333 O O . VAL B 1 410 ? 0.287 42.875 0.093 1 84.38 410 VAL B O 1
ATOM 8336 N N . LEU B 1 411 ? 1.903 44.312 -0.012 1 79.5 411 LEU B N 1
ATOM 8337 C CA . LEU B 1 411 ? 1.032 45.438 -0.256 1 79.5 411 LEU B CA 1
ATOM 8338 C C . LEU B 1 411 ? 0.176 45.219 -1.498 1 79.5 411 LEU B C 1
ATOM 8340 O O . LEU B 1 411 ? -0.968 45.688 -1.558 1 79.5 411 LEU B O 1
ATOM 8344 N N . GLN B 1 412 ? 0.698 44.594 -2.455 1 85.88 412 GLN B N 1
ATOM 8345 C CA . GLN B 1 412 ? -0.051 44.312 -3.674 1 85.88 412 GLN B CA 1
ATOM 8346 C C . GLN B 1 412 ? -1.315 43.5 -3.365 1 85.88 412 GLN B C 1
ATOM 8348 O O . GLN B 1 412 ? -2.355 43.719 -3.992 1 85.88 412 GLN B O 1
ATOM 8353 N N . THR B 1 413 ? -1.225 42.625 -2.475 1 91.88 413 THR B N 1
ATOM 8354 C CA . THR B 1 413 ? -2.371 41.812 -2.064 1 91.88 413 THR B CA 1
ATOM 8355 C C . THR B 1 413 ? -3.418 42.688 -1.372 1 91.88 413 THR B C 1
ATOM 8357 O O . THR B 1 413 ? -4.613 42.562 -1.643 1 91.88 413 THR B O 1
ATOM 8360 N N . LEU B 1 414 ? -2.975 43.562 -0.538 1 87.44 414 LEU B N 1
ATOM 8361 C CA . LEU B 1 414 ? -3.881 44.438 0.18 1 87.44 414 LEU B CA 1
ATOM 8362 C C . LEU B 1 414 ? -4.637 45.344 -0.79 1 87.44 414 LEU B C 1
ATOM 8364 O O . LEU B 1 414 ? -5.855 45.5 -0.681 1 87.44 414 LEU B O 1
ATOM 8368 N N . ASP B 1 415 ? -3.949 45.906 -1.653 1 85.31 415 ASP B N 1
ATOM 8369 C CA . ASP B 1 415 ? -4.559 46.812 -2.631 1 85.31 415 ASP B CA 1
ATOM 8370 C C . ASP B 1 415 ? -5.582 46.062 -3.492 1 85.31 415 ASP B C 1
ATOM 8372 O O . ASP B 1 415 ? -6.66 46.594 -3.773 1 85.31 415 ASP B O 1
ATOM 8376 N N . ALA B 1 416 ? -5.203 44.938 -3.891 1 92.62 416 ALA B N 1
ATOM 8377 C CA . ALA B 1 416 ? -6.098 44.125 -4.734 1 92.62 416 ALA B CA 1
ATOM 8378 C C . ALA B 1 416 ? -7.355 43.719 -3.969 1 92.62 416 ALA B C 1
ATOM 8380 O O . ALA B 1 416 ? -8.453 43.719 -4.531 1 92.62 416 ALA B O 1
ATOM 8381 N N . LEU B 1 417 ? -7.184 43.375 -2.721 1 93.12 417 LEU B N 1
ATOM 8382 C CA . LEU B 1 417 ? -8.312 43 -1.886 1 93.12 417 LEU B CA 1
ATOM 8383 C C . LEU B 1 417 ? -9.32 44.125 -1.759 1 93.12 417 LEU B C 1
ATOM 8385 O O . LEU B 1 417 ? -10.523 43.906 -1.663 1 93.12 417 LEU B O 1
ATOM 8389 N N . LEU B 1 418 ? -8.836 45.281 -1.738 1 87.81 418 LEU B N 1
ATOM 8390 C CA . LEU B 1 418 ? -9.664 46.469 -1.628 1 87.81 418 LEU B CA 1
ATOM 8391 C C . LEU B 1 418 ? -10.398 46.75 -2.936 1 87.81 418 LEU B C 1
ATOM 8393 O O . LEU B 1 418 ? -11.562 47.156 -2.926 1 87.81 418 LEU B O 1
ATOM 8397 N N . ARG B 1 419 ? -9.82 46.469 -4.02 1 88.56 419 ARG B N 1
ATOM 8398 C CA . ARG B 1 419 ? -10.297 46.906 -5.328 1 88.56 419 ARG B CA 1
ATOM 8399 C C . ARG B 1 419 ? -11.234 45.875 -5.938 1 88.56 419 ARG B C 1
ATOM 8401 O O . ARG B 1 419 ? -12.094 46.219 -6.758 1 88.56 419 ARG B O 1
ATOM 8408 N N . HIS B 1 420 ? -11.055 44.688 -5.648 1 93.5 420 HIS B N 1
ATOM 8409 C CA . HIS B 1 420 ? -11.773 43.625 -6.348 1 93.5 420 HIS B CA 1
ATOM 8410 C C . HIS B 1 420 ? -12.875 43.031 -5.48 1 93.5 420 HIS B C 1
ATOM 8412 O O . HIS B 1 420 ? -12.812 43.125 -4.25 1 93.5 420 HIS B O 1
ATOM 8418 N N . ASP B 1 421 ? -13.797 42.406 -6.156 1 92.81 421 ASP B N 1
ATOM 8419 C CA . ASP B 1 421 ? -14.938 41.812 -5.469 1 92.81 421 ASP B CA 1
ATOM 8420 C C . ASP B 1 421 ? -14.68 40.344 -5.141 1 92.81 421 ASP B C 1
ATOM 8422 O O . ASP B 1 421 ? -15.305 39.469 -5.715 1 92.81 421 ASP B O 1
ATOM 8426 N N . VAL B 1 422 ? -13.852 40.156 -4.254 1 95.44 422 VAL B N 1
ATOM 8427 C CA . VAL B 1 422 ? -13.5 38.812 -3.742 1 95.44 422 VAL B CA 1
ATOM 8428 C C . VAL B 1 422 ? -13.555 38.844 -2.217 1 95.44 422 VAL B C 1
ATOM 8430 O O . VAL B 1 422 ? -13.602 39.906 -1.594 1 95.44 422 VAL B O 1
ATOM 8433 N N . GLU B 1 423 ? -13.625 37.625 -1.661 1 95.38 423 GLU B N 1
ATOM 8434 C CA . GLU B 1 423 ? -13.602 37.5 -0.205 1 95.38 423 GLU B CA 1
ATOM 8435 C C . GLU B 1 423 ? -12.586 36.469 0.257 1 95.38 423 GLU B C 1
ATOM 8437 O O . GLU B 1 423 ? -12.406 35.438 -0.399 1 95.38 423 GLU B O 1
ATOM 8442 N N . VAL B 1 424 ? -11.945 36.75 1.376 1 95.56 424 VAL B N 1
ATOM 8443 C CA . VAL B 1 424 ? -11.039 35.812 2.02 1 95.56 424 VAL B CA 1
ATOM 8444 C C . VAL B 1 424 ? -11.836 34.812 2.844 1 95.56 424 VAL B C 1
ATOM 8446 O O . VAL B 1 424 ? -12.664 35.188 3.68 1 95.56 424 VAL B O 1
ATOM 8449 N N . PHE B 1 425 ? -11.578 33.5 2.619 1 92.88 425 PHE B N 1
ATOM 8450 C CA . PHE B 1 425 ? -12.367 32.531 3.396 1 92.88 425 PHE B CA 1
ATOM 8451 C C . PHE B 1 425 ? -11.453 31.578 4.145 1 92.88 425 PHE B C 1
ATOM 8453 O O . PHE B 1 425 ? -11.914 30.812 5 1 92.88 425 PHE B O 1
ATOM 8460 N N . ALA B 1 426 ? -10.141 31.641 3.85 1 93.06 426 ALA B N 1
ATOM 8461 C CA . ALA B 1 426 ? -9.195 30.766 4.559 1 93.06 426 ALA B CA 1
ATOM 8462 C C . ALA B 1 426 ? -7.797 31.375 4.57 1 93.06 426 ALA B C 1
ATOM 8464 O O . ALA B 1 426 ? -7.516 32.312 3.814 1 93.06 426 ALA B O 1
ATOM 8465 N N . GLU B 1 427 ? -6.996 30.922 5.52 1 93.62 427 GLU B N 1
ATOM 8466 C CA . GLU B 1 427 ? -5.59 31.312 5.586 1 93.62 427 GLU B CA 1
ATOM 8467 C C . GLU B 1 427 ? -4.691 30.094 5.793 1 93.62 427 GLU B C 1
ATOM 8469 O O . GLU B 1 427 ? -5.129 29.062 6.32 1 93.62 427 GLU B O 1
ATOM 8474 N N . TYR B 1 428 ? -3.508 30.219 5.25 1 90.75 428 TYR B N 1
ATOM 8475 C CA . TYR B 1 428 ? -2.486 29.188 5.414 1 90.75 428 TYR B CA 1
ATOM 8476 C C . TYR B 1 428 ? -1.115 29.812 5.645 1 90.75 428 TYR B C 1
ATOM 8478 O O . TYR B 1 428 ? -0.771 30.812 5.012 1 90.75 428 TYR B O 1
ATOM 8486 N N . GLU B 1 429 ? -0.43 29.312 6.645 1 85.88 429 GLU B N 1
ATOM 8487 C CA . GLU B 1 429 ? 0.93 29.766 6.914 1 85.88 429 GLU B CA 1
ATOM 8488 C C . GLU B 1 429 ? 1.956 28.719 6.492 1 85.88 429 GLU B C 1
ATOM 8490 O O . GLU B 1 429 ? 1.89 27.578 6.93 1 85.88 429 GLU B O 1
ATOM 8495 N N . SER B 1 430 ? 2.844 29.109 5.668 1 84.75 430 SER B N 1
ATOM 8496 C CA . SER B 1 430 ? 3.875 28.219 5.168 1 84.75 430 SER B CA 1
ATOM 8497 C C . SER B 1 430 ? 5.254 28.609 5.68 1 84.75 430 SER B C 1
ATOM 8499 O O . SER B 1 430 ? 5.621 29.781 5.633 1 84.75 430 SER B O 1
ATOM 8501 N N . GLU B 1 431 ? 5.953 27.672 6.234 1 77.5 431 GLU B N 1
ATOM 8502 C CA . GLU B 1 431 ? 7.348 27.891 6.602 1 77.5 431 GLU B CA 1
ATOM 8503 C C . GLU B 1 431 ? 8.289 27.5 5.469 1 77.5 431 GLU B C 1
ATOM 8505 O O . GLU B 1 431 ? 8.172 26.406 4.91 1 77.5 431 GLU B O 1
ATOM 8510 N N . ILE B 1 432 ? 9.102 28.438 5.105 1 76.69 432 ILE B N 1
ATOM 8511 C CA . ILE B 1 432 ? 10.055 28.172 4.035 1 76.69 432 ILE B CA 1
ATOM 8512 C C . ILE B 1 432 ? 11.273 27.453 4.602 1 76.69 432 ILE B C 1
ATOM 8514 O O . ILE B 1 432 ? 11.953 27.969 5.492 1 76.69 432 ILE B O 1
ATOM 8518 N N . ARG B 1 433 ? 11.477 26.281 4.262 1 81.81 433 ARG B N 1
ATOM 8519 C CA . ARG B 1 433 ? 12.641 25.469 4.637 1 81.81 433 ARG B CA 1
ATOM 8520 C C . ARG B 1 433 ? 13.477 25.109 3.414 1 81.81 433 ARG B C 1
ATOM 8522 O O . ARG B 1 433 ? 12.938 24.703 2.383 1 81.81 433 ARG B O 1
ATOM 8529 N N . HIS B 1 434 ? 14.781 25.406 3.539 1 87.81 434 HIS B N 1
ATOM 8530 C CA . HIS B 1 434 ? 15.68 25.156 2.418 1 87.81 434 HIS B CA 1
ATOM 8531 C C . HIS B 1 434 ? 16.453 23.859 2.615 1 87.81 434 HIS B C 1
ATOM 8533 O O . HIS B 1 434 ? 16.859 23.531 3.734 1 87.81 434 HIS B O 1
ATOM 8539 N N . ASN B 1 435 ? 16.578 23.109 1.528 1 89.62 435 ASN B N 1
ATOM 8540 C CA . ASN B 1 435 ? 17.328 21.859 1.521 1 89.62 435 ASN B CA 1
ATOM 8541 C C . ASN B 1 435 ? 18.359 21.828 0.405 1 89.62 435 ASN B C 1
ATOM 8543 O O . ASN B 1 435 ? 18.203 22.484 -0.623 1 89.62 435 ASN B O 1
ATOM 8547 N N . LEU B 1 436 ? 19.438 21.188 0.682 1 93.94 436 LEU B N 1
ATOM 8548 C CA . LEU B 1 436 ? 20.406 20.891 -0.367 1 93.94 436 LEU B CA 1
ATOM 8549 C C . LEU B 1 436 ? 20.031 19.609 -1.116 1 93.94 436 LEU B C 1
ATOM 8551 O O . LEU B 1 436 ? 19.938 18.547 -0.518 1 93.94 436 LEU B O 1
ATOM 8555 N N . VAL B 1 437 ? 19.797 19.797 -2.402 1 91.75 437 VAL B N 1
ATOM 8556 C CA . VAL B 1 437 ? 19.281 18.672 -3.162 1 91.75 437 VAL B CA 1
ATOM 8557 C C . VAL B 1 437 ? 20.172 18.406 -4.379 1 91.75 437 VAL B C 1
ATOM 8559 O O . VAL B 1 437 ? 20.844 19.328 -4.871 1 91.75 437 VAL B O 1
ATOM 8562 N N . ALA B 1 438 ? 20.234 17.125 -4.832 1 91.25 438 ALA B N 1
ATOM 8563 C CA . ALA B 1 438 ? 21.016 16.703 -5.996 1 91.25 438 ALA B CA 1
ATOM 8564 C C . ALA B 1 438 ? 20.328 15.57 -6.738 1 91.25 438 ALA B C 1
ATOM 8566 O O . ALA B 1 438 ? 19.344 15.016 -6.258 1 91.25 438 ALA B O 1
ATOM 8567 N N . LYS B 1 439 ? 20.812 15.281 -7.918 1 83.62 439 LYS B N 1
ATOM 8568 C CA . LYS B 1 439 ? 20.234 14.227 -8.742 1 83.62 439 LYS B CA 1
ATOM 8569 C C . LYS B 1 439 ? 20.484 12.852 -8.117 1 83.62 439 LYS B C 1
ATOM 8571 O O . LYS B 1 439 ? 19.672 11.945 -8.258 1 83.62 439 LYS B O 1
ATOM 8576 N N . LYS B 1 440 ? 21.609 12.695 -7.609 1 77.69 440 LYS B N 1
ATOM 8577 C CA . LYS B 1 440 ? 22.031 11.453 -6.969 1 77.69 440 LYS B CA 1
ATOM 8578 C C . LYS B 1 440 ? 22.75 11.727 -5.648 1 77.69 440 LYS B C 1
ATOM 8580 O O . LYS B 1 440 ? 22.969 12.883 -5.289 1 77.69 440 LYS B O 1
ATOM 8585 N N . ARG B 1 441 ? 22.953 10.641 -4.949 1 77.38 441 ARG B N 1
ATOM 8586 C CA . ARG B 1 441 ? 23.734 10.805 -3.725 1 77.38 441 ARG B CA 1
ATOM 8587 C C . ARG B 1 441 ? 25.125 11.328 -4.031 1 77.38 441 ARG B C 1
ATOM 8589 O O . ARG B 1 441 ? 25.828 10.781 -4.898 1 77.38 441 ARG B O 1
ATOM 8596 N N . LEU B 1 442 ? 25.484 12.438 -3.436 1 81 442 LEU B N 1
ATOM 8597 C CA . LEU B 1 442 ? 26.734 13.148 -3.691 1 81 442 LEU B CA 1
ATOM 8598 C C . LEU B 1 442 ? 27.359 13.625 -2.389 1 81 442 LEU B C 1
ATOM 8600 O O . LEU B 1 442 ? 26.75 14.398 -1.646 1 81 442 LEU B O 1
ATOM 8604 N N . PRO B 1 443 ? 28.469 13.023 -2.039 1 85 443 PRO B N 1
ATOM 8605 C CA . PRO B 1 443 ? 29.156 13.609 -0.88 1 85 443 PRO B CA 1
ATOM 8606 C C . PRO B 1 443 ? 29.391 15.109 -1.023 1 85 443 PRO B C 1
ATOM 8608 O O . PRO B 1 443 ? 29.672 15.594 -2.123 1 85 443 PRO B O 1
ATOM 8611 N N . LEU B 1 444 ? 29.312 15.789 0.074 1 91.88 444 LEU B N 1
ATOM 8612 C CA . LEU B 1 444 ? 29.453 17.25 0.082 1 91.88 444 LEU B CA 1
ATOM 8613 C C . LEU B 1 444 ? 30.734 17.688 -0.596 1 91.88 444 LEU B C 1
ATOM 8615 O O . LEU B 1 444 ? 30.766 18.688 -1.313 1 91.88 444 LEU B O 1
ATOM 8619 N N . ARG B 1 445 ? 31.781 16.875 -0.413 1 89.25 445 ARG B N 1
ATOM 8620 C CA . ARG B 1 445 ? 33.094 17.234 -0.938 1 89.25 445 ARG B CA 1
ATOM 8621 C C . ARG B 1 445 ? 33.094 17.156 -2.461 1 89.25 445 ARG B C 1
ATOM 8623 O O . ARG B 1 445 ? 33.938 17.812 -3.107 1 89.25 445 ARG B O 1
ATOM 8630 N N . ASP B 1 446 ? 32.219 16.484 -3.029 1 89.62 446 ASP B N 1
ATOM 8631 C CA . ASP B 1 446 ? 32.219 16.266 -4.473 1 89.62 446 ASP B CA 1
ATOM 8632 C C . ASP B 1 446 ? 31.312 17.266 -5.188 1 89.62 446 ASP B C 1
ATOM 8634 O O . ASP B 1 446 ? 31.281 17.297 -6.418 1 89.62 446 ASP B O 1
ATOM 8638 N N . ILE B 1 447 ? 30.625 18.094 -4.426 1 93.94 447 ILE B N 1
ATOM 8639 C CA . ILE B 1 447 ? 29.734 19.094 -5.035 1 93.94 447 ILE B CA 1
ATOM 8640 C C . ILE B 1 447 ? 30.562 20.25 -5.574 1 93.94 447 ILE B C 1
ATOM 8642 O O . ILE B 1 447 ? 31.266 20.938 -4.816 1 93.94 447 ILE B O 1
ATOM 8646 N N . GLU B 1 448 ? 30.469 20.5 -6.801 1 94.81 448 GLU B N 1
ATOM 8647 C CA . GLU B 1 448 ? 31.297 21.516 -7.449 1 94.81 448 GLU B CA 1
ATOM 8648 C C . GLU B 1 448 ? 30.531 22.828 -7.574 1 94.81 448 GLU B C 1
ATOM 8650 O O . GLU B 1 448 ? 31.125 23.906 -7.531 1 94.81 448 GLU B O 1
ATOM 8655 N N . VAL B 1 449 ? 29.266 22.75 -7.785 1 96.19 449 VAL B N 1
ATOM 8656 C CA . VAL B 1 449 ? 28.438 23.922 -8.008 1 96.19 449 VAL B CA 1
ATOM 8657 C C . VAL B 1 449 ? 27.156 23.828 -7.184 1 96.19 449 VAL B C 1
ATOM 8659 O O . VAL B 1 449 ? 26.594 22.75 -7.043 1 96.19 449 VAL B O 1
ATOM 8662 N N . VAL B 1 450 ? 26.812 24.953 -6.641 1 96.56 450 VAL B N 1
ATOM 8663 C CA . VAL B 1 450 ? 25.516 25.062 -5.965 1 96.56 450 VAL B CA 1
ATOM 8664 C C . VAL B 1 450 ? 24.656 26.094 -6.676 1 96.56 450 VAL B C 1
ATOM 8666 O O . VAL B 1 450 ? 25.062 27.25 -6.832 1 96.56 450 VAL B O 1
ATOM 8669 N N . TYR B 1 451 ? 23.5 25.656 -7.07 1 94.56 451 TYR B N 1
ATOM 8670 C CA . TYR B 1 451 ? 22.562 26.531 -7.762 1 94.56 451 TYR B CA 1
ATOM 8671 C C . TYR B 1 451 ? 21.422 26.953 -6.832 1 94.56 451 TYR B C 1
ATOM 8673 O O . TYR B 1 451 ? 20.906 26.141 -6.059 1 94.56 451 TYR B O 1
ATOM 8681 N N . SER B 1 452 ? 21.031 28.219 -6.84 1 92.5 452 SER B N 1
ATOM 8682 C CA . SER B 1 452 ? 19.781 28.609 -6.223 1 92.5 452 SER B CA 1
ATOM 8683 C C . SER B 1 452 ? 19.516 30.109 -6.414 1 92.5 452 SER B C 1
ATOM 8685 O O . SER B 1 452 ? 20.297 30.797 -7.074 1 92.5 452 SER B O 1
ATOM 8687 N N . HIS B 1 453 ? 18.391 30.562 -6.023 1 84.19 453 HIS B N 1
ATOM 8688 C CA . HIS B 1 453 ? 18.047 31.984 -5.98 1 84.19 453 HIS B CA 1
ATOM 8689 C C . HIS B 1 453 ? 18.938 32.719 -4.984 1 84.19 453 HIS B C 1
ATOM 8691 O O . HIS B 1 453 ? 19.266 32.188 -3.922 1 84.19 453 HIS B O 1
ATOM 8697 N N . PRO B 1 454 ? 19.25 33.938 -5.258 1 83.38 454 PRO B N 1
ATOM 8698 C CA . PRO B 1 454 ? 20.125 34.719 -4.375 1 83.38 454 PRO B CA 1
ATOM 8699 C C . PRO B 1 454 ? 19.609 34.781 -2.939 1 83.38 454 PRO B C 1
ATOM 8701 O O . PRO B 1 454 ? 20.406 34.656 -1.995 1 83.38 454 PRO B O 1
ATOM 8704 N N . GLN B 1 455 ? 18.375 34.938 -2.799 1 75.69 455 GLN B N 1
ATOM 8705 C CA . GLN B 1 455 ? 17.797 35 -1.462 1 75.69 455 GLN B CA 1
ATOM 8706 C C . GLN B 1 455 ? 18 33.688 -0.708 1 75.69 455 GLN B C 1
ATOM 8708 O O . GLN B 1 455 ? 18.297 33.688 0.489 1 75.69 455 GLN B O 1
ATOM 8713 N N . ALA B 1 456 ? 17.734 32.625 -1.324 1 85.81 456 ALA B N 1
ATOM 8714 C CA . ALA B 1 456 ? 17.922 31.312 -0.711 1 85.81 456 ALA B CA 1
ATOM 8715 C C . ALA B 1 456 ? 19.391 31.094 -0.326 1 85.81 456 ALA B C 1
ATOM 8717 O O . ALA B 1 456 ? 19.688 30.578 0.755 1 85.81 456 ALA B O 1
ATOM 8718 N N . ILE B 1 457 ? 20.25 31.484 -1.216 1 89.38 457 ILE B N 1
ATOM 8719 C CA . ILE B 1 457 ? 21.672 31.359 -0.95 1 89.38 457 ILE B CA 1
ATOM 8720 C C . ILE B 1 457 ? 22.047 32.188 0.282 1 89.38 457 ILE B C 1
ATOM 8722 O O . ILE B 1 457 ? 22.781 31.719 1.154 1 89.38 457 ILE B O 1
ATOM 8726 N N . ALA B 1 458 ? 21.484 33.344 0.312 1 81.12 458 ALA B N 1
ATOM 8727 C CA . ALA B 1 458 ? 21.766 34.219 1.44 1 81.12 458 ALA B CA 1
ATOM 8728 C C . ALA B 1 458 ? 21.281 33.594 2.752 1 81.12 458 ALA B C 1
ATOM 8730 O O . ALA B 1 458 ? 21.969 33.688 3.775 1 81.12 458 ALA B O 1
ATOM 8731 N N . GLN B 1 459 ? 20.203 33 2.738 1 84.69 459 GLN B N 1
ATOM 8732 C CA . GLN B 1 459 ? 19.609 32.406 3.934 1 84.69 459 GLN B CA 1
ATOM 8733 C C . GLN B 1 459 ? 20.344 31.156 4.352 1 84.69 459 GLN B C 1
ATOM 8735 O O . GLN B 1 459 ? 20.203 30.672 5.48 1 84.69 459 GLN B O 1
ATOM 8740 N N . CYS B 1 460 ? 21.125 30.641 3.48 1 90.62 460 CYS B N 1
ATOM 8741 C CA . CYS B 1 460 ? 21.859 29.422 3.77 1 90.62 460 CYS B CA 1
ATOM 8742 C C . CYS B 1 460 ? 23.359 29.656 3.785 1 90.62 460 CYS B C 1
ATOM 8744 O O . CYS B 1 460 ? 24.156 28.719 3.668 1 90.62 460 CYS B O 1
ATOM 8746 N N . SER B 1 461 ? 23.75 30.859 3.816 1 87.75 461 SER B N 1
ATOM 8747 C CA . SER B 1 461 ? 25.156 31.25 3.686 1 87.75 461 SER B CA 1
ATOM 8748 C C . SER B 1 461 ? 26.016 30.594 4.766 1 87.75 461 SER B C 1
ATOM 8750 O O . SER B 1 461 ? 27.156 30.203 4.508 1 87.75 461 SER B O 1
ATOM 8752 N N . GLU B 1 462 ? 25.469 30.5 5.941 1 85.62 462 GLU B N 1
ATOM 8753 C CA . GLU B 1 462 ? 26.219 29.875 7.027 1 85.62 462 GLU B CA 1
ATOM 8754 C C . GLU B 1 462 ? 26.578 28.438 6.699 1 85.62 462 GLU B C 1
ATOM 8756 O O . GLU B 1 462 ? 27.734 28.016 6.879 1 85.62 462 GLU B O 1
ATOM 8761 N N . PHE B 1 463 ? 25.672 27.766 6.266 1 91.81 463 PHE B N 1
ATOM 8762 C CA . PHE B 1 463 ? 25.891 26.375 5.891 1 91.81 463 PHE B CA 1
ATOM 8763 C C . PHE B 1 463 ? 26.875 26.266 4.742 1 91.81 463 PHE B C 1
ATOM 8765 O O . PHE B 1 463 ? 27.797 25.438 4.773 1 91.81 463 PHE B O 1
ATOM 8772 N N . ILE B 1 464 ? 26.688 27.047 3.732 1 92.69 464 ILE B N 1
ATOM 8773 C CA . ILE B 1 464 ? 27.516 27 2.535 1 92.69 464 ILE B CA 1
ATOM 8774 C C . ILE B 1 464 ? 28.969 27.297 2.904 1 92.69 464 ILE B C 1
ATOM 8776 O O . ILE B 1 464 ? 29.875 26.594 2.484 1 92.69 464 ILE B O 1
ATOM 8780 N N . ASN B 1 465 ? 29.156 28.188 3.709 1 89.75 465 ASN B N 1
ATOM 8781 C CA . ASN B 1 465 ? 30.5 28.609 4.09 1 89.75 465 ASN B CA 1
ATOM 8782 C C . ASN B 1 465 ? 31.203 27.531 4.926 1 89.75 465 ASN B C 1
ATOM 8784 O O . ASN B 1 465 ? 32.406 27.344 4.816 1 89.75 465 ASN B O 1
ATOM 8788 N N . ASN B 1 466 ? 30.422 26.875 5.664 1 90.69 466 ASN B N 1
ATOM 8789 C CA . ASN B 1 466 ? 31 25.891 6.582 1 90.69 466 ASN B CA 1
ATOM 8790 C C . ASN B 1 466 ? 31.25 24.547 5.895 1 90.69 466 ASN B C 1
ATOM 8792 O O . ASN B 1 466 ? 32.188 23.844 6.234 1 90.69 466 ASN B O 1
ATOM 8796 N N . TYR B 1 467 ? 30.422 24.219 4.938 1 92.31 467 TYR B N 1
ATOM 8797 C CA . TYR B 1 467 ? 30.453 22.844 4.461 1 92.31 467 TYR B CA 1
ATOM 8798 C C . TYR B 1 467 ? 30.781 22.797 2.973 1 92.31 467 TYR B C 1
ATOM 8800 O O . TYR B 1 467 ? 31.203 21.75 2.457 1 92.31 467 TYR B O 1
ATOM 8808 N N . LEU B 1 468 ? 30.547 23.906 2.305 1 94.44 468 LEU B N 1
ATOM 8809 C CA . LEU B 1 468 ? 30.781 23.906 0.863 1 94.44 468 LEU B CA 1
ATOM 8810 C C . LEU B 1 468 ? 31.609 25.109 0.445 1 94.44 468 LEU B C 1
ATOM 8812 O O . LEU B 1 468 ? 31.266 25.812 -0.514 1 94.44 468 LEU B O 1
ATOM 8816 N N . PRO B 1 469 ? 32.625 25.391 1.161 1 91.5 469 PRO B N 1
ATOM 8817 C CA . PRO B 1 469 ? 33.406 26.578 0.806 1 91.5 469 PRO B CA 1
ATOM 8818 C C . PRO B 1 469 ? 34.062 26.453 -0.569 1 91.5 469 PRO B C 1
ATOM 8820 O O . PRO B 1 469 ? 34.344 27.469 -1.217 1 91.5 469 PRO B O 1
ATOM 8823 N N . HIS B 1 470 ? 34.25 25.359 -1.066 1 93.06 470 HIS B N 1
ATOM 8824 C CA . HIS B 1 470 ? 34.938 25.094 -2.326 1 93.06 470 HIS B CA 1
ATOM 8825 C C . HIS B 1 470 ? 33.969 25.172 -3.506 1 93.06 470 HIS B C 1
ATOM 8827 O O . HIS B 1 470 ? 34.406 25.297 -4.656 1 93.06 470 HIS B O 1
ATOM 8833 N N . ALA B 1 471 ? 32.781 25.047 -3.262 1 95.06 471 ALA B N 1
ATOM 8834 C CA . ALA B 1 471 ? 31.797 24.969 -4.34 1 95.06 471 ALA B CA 1
ATOM 8835 C C . ALA B 1 471 ? 31.547 26.328 -4.961 1 95.06 471 ALA B C 1
ATOM 8837 O O . ALA B 1 471 ? 31.5 27.344 -4.254 1 95.06 471 ALA B O 1
ATOM 8838 N N . GLU B 1 472 ? 31.391 26.375 -6.219 1 95.12 472 GLU B N 1
ATOM 8839 C CA . GLU B 1 472 ? 30.984 27.594 -6.918 1 95.12 472 GLU B CA 1
ATOM 8840 C C . GLU B 1 472 ? 29.5 27.844 -6.766 1 95.12 472 GLU B C 1
ATOM 8842 O O . GLU B 1 472 ? 28.688 26.922 -6.863 1 95.12 472 GLU B O 1
ATOM 8847 N N . ILE B 1 473 ? 29.234 29.109 -6.473 1 95.06 473 ILE B N 1
ATOM 8848 C CA . ILE B 1 473 ? 27.828 29.484 -6.348 1 95.06 473 ILE B CA 1
ATOM 8849 C C . ILE B 1 473 ? 27.344 30.094 -7.656 1 95.06 473 ILE B C 1
ATOM 8851 O O . ILE B 1 473 ? 27.938 31.031 -8.172 1 95.06 473 ILE B O 1
ATOM 8855 N N . ARG B 1 474 ? 26.281 29.562 -8.18 1 94 474 ARG B N 1
ATOM 8856 C CA . ARG B 1 474 ? 25.641 30.109 -9.367 1 94 474 ARG B CA 1
ATOM 8857 C C . ARG B 1 474 ? 24.188 30.5 -9.086 1 94 474 ARG B C 1
ATOM 8859 O O . ARG B 1 474 ? 23.375 29.641 -8.711 1 94 474 ARG B O 1
ATOM 8866 N N . TYR B 1 475 ? 23.938 31.719 -9.352 1 89.5 475 TYR B N 1
ATOM 8867 C CA . TYR B 1 475 ? 22.609 32.25 -9.047 1 89.5 475 TYR B CA 1
ATOM 8868 C C . TYR B 1 475 ? 21.641 31.953 -10.188 1 89.5 475 TYR B C 1
ATOM 8870 O O . TYR B 1 475 ? 22.016 31.984 -11.359 1 89.5 475 TYR B O 1
ATOM 8878 N N . THR B 1 476 ? 20.5 31.578 -9.773 1 87.56 476 THR B N 1
ATOM 8879 C CA . THR B 1 476 ? 19.406 31.375 -10.719 1 87.56 476 THR B CA 1
ATOM 8880 C C . THR B 1 476 ? 18.25 32.312 -10.43 1 87.56 476 THR B C 1
ATOM 8882 O O . THR B 1 476 ? 18.234 33 -9.398 1 87.56 476 THR B O 1
ATOM 8885 N N . ARG B 1 477 ? 17.25 32.375 -11.359 1 77.94 477 ARG B N 1
ATOM 8886 C CA . ARG B 1 477 ? 16.141 33.312 -11.211 1 77.94 477 ARG B CA 1
ATOM 8887 C C . ARG B 1 477 ? 15.117 32.781 -10.211 1 77.94 477 ARG B C 1
ATOM 8889 O O . ARG B 1 477 ? 14.438 33.531 -9.531 1 77.94 477 ARG B O 1
ATOM 8896 N N . THR B 1 478 ? 14.977 31.469 -10.148 1 74 478 THR B N 1
ATOM 8897 C CA . THR B 1 478 ? 14.086 30.781 -9.227 1 74 478 THR B CA 1
ATOM 8898 C C . THR B 1 478 ? 14.742 29.516 -8.672 1 74 478 THR B C 1
ATOM 8900 O O . THR B 1 478 ? 15.734 29.031 -9.219 1 74 478 THR B O 1
ATOM 8903 N N . THR B 1 479 ? 14.203 29.062 -7.605 1 77.25 479 THR B N 1
ATOM 8904 C CA . THR B 1 479 ? 14.711 27.797 -7.055 1 77.25 479 THR B CA 1
ATOM 8905 C C . THR B 1 479 ? 14.398 26.641 -7.988 1 77.25 479 THR B C 1
ATOM 8907 O O . THR B 1 479 ? 15.141 25.656 -8.039 1 77.25 479 THR B O 1
ATOM 8910 N N . SER B 1 480 ? 13.352 26.734 -8.742 1 75.31 480 SER B N 1
ATOM 8911 C CA . SER B 1 480 ? 13 25.703 -9.719 1 75.31 480 SER B CA 1
ATOM 8912 C C . SER B 1 480 ? 14.016 25.656 -10.859 1 75.31 480 SER B C 1
ATOM 8914 O O . SER B 1 480 ? 14.352 24.578 -11.344 1 75.31 480 SER B O 1
ATOM 8916 N N . GLU B 1 481 ? 14.336 26.812 -11.266 1 81.5 481 GLU B N 1
ATOM 8917 C CA . GLU B 1 481 ? 15.367 26.859 -12.305 1 81.5 481 GLU B CA 1
ATOM 8918 C C . GLU B 1 481 ? 16.656 26.219 -11.836 1 81.5 481 GLU B C 1
ATOM 8920 O O . GLU B 1 481 ? 17.359 25.562 -12.625 1 81.5 481 GLU B O 1
ATOM 8925 N N . ALA B 1 482 ? 16.953 26.391 -10.602 1 89 482 ALA B N 1
ATOM 8926 C CA . ALA B 1 482 ? 18.141 25.766 -10.023 1 89 482 ALA B CA 1
ATOM 8927 C C . ALA B 1 482 ? 18.109 24.25 -10.188 1 89 482 ALA B C 1
ATOM 8929 O O . ALA B 1 482 ? 19.125 23.625 -10.5 1 89 482 ALA B O 1
ATOM 8930 N N . ILE B 1 483 ? 16.969 23.688 -10.008 1 86 483 ILE B N 1
ATOM 8931 C CA . ILE B 1 483 ? 16.781 22.234 -10.094 1 86 483 ILE B CA 1
ATOM 8932 C C . ILE B 1 483 ? 16.984 21.781 -11.531 1 86 483 ILE B C 1
ATOM 8934 O O . ILE B 1 483 ? 17.594 20.734 -11.781 1 86 483 ILE B O 1
ATOM 8938 N N . GLU B 1 484 ? 16.516 22.531 -12.469 1 83 484 GLU B N 1
ATOM 8939 C CA . GLU B 1 484 ? 16.625 22.188 -13.883 1 83 484 GLU B CA 1
ATOM 8940 C C . GLU B 1 484 ? 18.078 22.203 -14.344 1 83 484 GLU B C 1
ATOM 8942 O O . GLU B 1 484 ? 18.438 21.516 -15.305 1 83 484 GLU B O 1
ATOM 8947 N N . MET B 1 485 ? 18.859 22.906 -13.664 1 90.75 485 MET B N 1
ATOM 8948 C CA . MET B 1 485 ? 20.25 23.094 -14.078 1 90.75 485 MET B CA 1
ATOM 8949 C C . MET B 1 485 ? 21.141 22.016 -13.484 1 90.75 485 MET B C 1
ATOM 8951 O O . MET B 1 485 ? 22.328 21.938 -13.812 1 90.75 485 MET B O 1
ATOM 8955 N N . LEU B 1 486 ? 20.531 21.188 -12.68 1 91.88 486 LEU B N 1
ATOM 8956 C CA . LEU B 1 486 ? 21.328 20.219 -11.945 1 91.88 486 LEU B CA 1
ATOM 8957 C C . LEU B 1 486 ? 22 19.234 -12.898 1 91.88 486 LEU B C 1
ATOM 8959 O O . LEU B 1 486 ? 21.406 18.828 -13.891 1 91.88 486 LEU B O 1
ATOM 8963 N N . ASP B 1 487 ? 23.188 18.969 -12.641 1 88.69 487 ASP B N 1
ATOM 8964 C CA . ASP B 1 487 ? 23.922 17.875 -13.281 1 88.69 487 ASP B CA 1
ATOM 8965 C C . ASP B 1 487 ? 24.453 16.891 -12.25 1 88.69 487 ASP B C 1
ATOM 8967 O O . ASP B 1 487 ? 24 16.859 -11.109 1 88.69 487 ASP B O 1
ATOM 8971 N N . ASP B 1 488 ? 25.453 15.969 -12.672 1 83.75 488 ASP B N 1
ATOM 8972 C CA . ASP B 1 488 ? 25.875 14.859 -11.82 1 83.75 488 ASP B CA 1
ATOM 8973 C C . ASP B 1 488 ? 26.828 15.344 -10.734 1 83.75 488 ASP B C 1
ATOM 8975 O O . ASP B 1 488 ? 27.141 14.602 -9.797 1 83.75 488 ASP B O 1
ATOM 8979 N N . ARG B 1 489 ? 27.375 16.641 -10.758 1 89.19 489 ARG B N 1
ATOM 8980 C CA . ARG B 1 489 ? 28.359 17.125 -9.789 1 89.19 489 ARG B CA 1
ATOM 8981 C C . ARG B 1 489 ? 27.875 18.438 -9.156 1 89.19 489 ARG B C 1
ATOM 8983 O O . ARG B 1 489 ? 28.688 19.203 -8.625 1 89.19 489 ARG B O 1
ATOM 8990 N N . SER B 1 490 ? 26.625 18.656 -9.25 1 94.44 490 SER B N 1
ATOM 8991 C CA . SER B 1 490 ? 26.094 19.891 -8.695 1 94.44 490 SER B CA 1
ATOM 8992 C C . SER B 1 490 ? 24.938 19.625 -7.75 1 94.44 490 SER B C 1
ATOM 8994 O O . SER B 1 490 ? 24.391 18.516 -7.723 1 94.44 490 SER B O 1
ATOM 8996 N N . ALA B 1 491 ? 24.656 20.672 -6.941 1 95.94 491 ALA B N 1
ATOM 8997 C CA . ALA B 1 491 ? 23.516 20.641 -6.016 1 95.94 491 ALA B CA 1
ATOM 8998 C C . ALA B 1 491 ? 22.703 21.938 -6.121 1 95.94 491 ALA B C 1
ATOM 9000 O O . ALA B 1 491 ? 23.156 22.922 -6.707 1 95.94 491 ALA B O 1
ATOM 9001 N N . ALA B 1 492 ? 21.531 21.859 -5.648 1 94.5 492 ALA B N 1
ATOM 9002 C CA . ALA B 1 492 ? 20.625 23.016 -5.625 1 94.5 492 ALA B CA 1
ATOM 9003 C C . ALA B 1 492 ? 20.031 23.203 -4.234 1 94.5 492 ALA B C 1
ATOM 9005 O O . ALA B 1 492 ? 19.938 22.266 -3.449 1 94.5 492 ALA B O 1
ATOM 9006 N N . ILE B 1 493 ? 19.734 24.438 -3.883 1 92.25 493 ILE B N 1
ATOM 9007 C CA . ILE B 1 493 ? 18.969 24.734 -2.674 1 92.25 493 ILE B CA 1
ATOM 9008 C C . ILE B 1 493 ? 17.5 24.938 -3.027 1 92.25 493 ILE B C 1
ATOM 9010 O O . ILE B 1 493 ? 17.172 25.828 -3.816 1 92.25 493 ILE B O 1
ATOM 9014 N N . ALA B 1 494 ? 16.703 24.094 -2.514 1 87.25 494 ALA B N 1
ATOM 9015 C CA . ALA B 1 494 ? 15.281 24.125 -2.854 1 87.25 494 ALA B CA 1
ATOM 9016 C C . ALA B 1 494 ? 14.438 23.562 -1.717 1 87.25 494 ALA B C 1
ATOM 9018 O O . ALA B 1 494 ? 14.961 23.188 -0.665 1 87.25 494 ALA B O 1
ATOM 9019 N N . SER B 1 495 ? 13.109 23.625 -1.872 1 81.38 495 SER B N 1
ATOM 9020 C CA . SER B 1 495 ? 12.188 23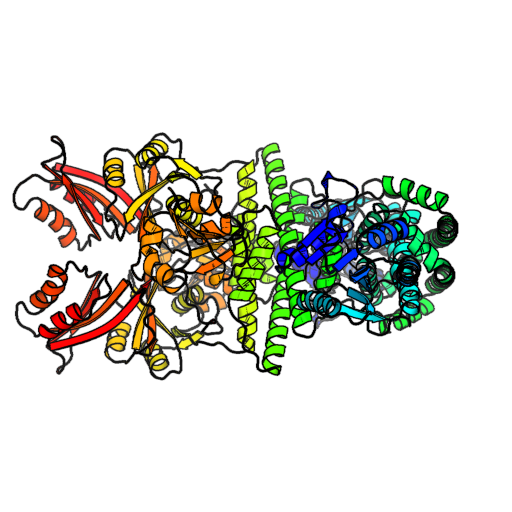.094 -0.874 1 81.38 495 SER B CA 1
ATOM 9021 C C . SER B 1 495 ? 12.148 21.562 -0.919 1 81.38 495 SER B C 1
ATOM 9023 O O . SER B 1 495 ? 12.531 20.953 -1.919 1 81.38 495 SER B O 1
ATOM 9025 N N . GLU B 1 496 ? 11.68 20.984 0.156 1 80.94 496 GLU B N 1
ATOM 9026 C CA . GLU B 1 496 ? 11.523 19.531 0.204 1 80.94 496 GLU B CA 1
ATOM 9027 C C . GLU B 1 496 ? 10.5 19.047 -0.82 1 80.94 496 GLU B C 1
ATOM 9029 O O . GLU B 1 496 ? 10.664 17.984 -1.418 1 80.94 496 GLU B O 1
ATOM 9034 N N . LEU B 1 497 ? 9.508 19.781 -0.957 1 76.44 497 LEU B N 1
ATOM 9035 C CA . LEU B 1 497 ? 8.461 19.438 -1.914 1 76.44 497 LEU B CA 1
ATOM 9036 C C . LEU B 1 497 ? 9.008 19.422 -3.336 1 76.44 497 LEU B C 1
ATOM 9038 O O . LEU B 1 497 ? 8.672 18.531 -4.125 1 76.44 497 LEU B O 1
ATOM 9042 N N . ALA B 1 498 ? 9.805 20.406 -3.648 1 76.88 498 ALA B N 1
ATOM 9043 C CA . ALA B 1 498 ? 10.422 20.422 -4.973 1 76.88 498 ALA B CA 1
ATOM 9044 C C . ALA B 1 498 ? 11.305 19.203 -5.188 1 76.88 498 ALA B C 1
ATOM 9046 O O . ALA B 1 498 ? 11.32 18.625 -6.273 1 76.88 498 ALA B O 1
ATOM 9047 N N . ALA B 1 499 ? 12.008 18.875 -4.188 1 81.38 499 ALA B N 1
ATOM 9048 C CA . ALA B 1 499 ? 12.867 17.688 -4.27 1 81.38 499 ALA B CA 1
ATOM 9049 C C . ALA B 1 499 ? 12.047 16.438 -4.582 1 81.38 499 ALA B C 1
ATOM 9051 O O . ALA B 1 499 ? 12.453 15.625 -5.414 1 81.38 499 ALA B O 1
ATOM 9052 N N . LYS B 1 500 ? 10.945 16.344 -3.947 1 76.69 500 LYS B N 1
ATOM 9053 C CA . LYS B 1 500 ? 10.07 15.203 -4.168 1 76.69 500 LYS B CA 1
ATOM 9054 C C . LYS B 1 500 ? 9.492 15.227 -5.582 1 76.69 500 LYS B C 1
ATOM 9056 O O . LYS B 1 500 ? 9.516 14.211 -6.277 1 76.69 500 LYS B O 1
ATOM 9061 N N . LEU B 1 501 ? 9.023 16.359 -5.996 1 74.88 501 LEU B N 1
ATOM 9062 C CA . LEU B 1 501 ? 8.359 16.5 -7.289 1 74.88 501 LEU B CA 1
ATOM 9063 C C . LEU B 1 501 ? 9.312 16.156 -8.43 1 74.88 501 LEU B C 1
ATOM 9065 O O . LEU B 1 501 ? 8.898 15.609 -9.445 1 74.88 501 LEU B O 1
ATOM 9069 N N . TYR B 1 502 ? 10.594 16.5 -8.227 1 75.81 502 TYR B N 1
ATOM 9070 C CA . TYR B 1 502 ? 11.57 16.297 -9.289 1 75.81 502 TYR B CA 1
ATOM 9071 C C . TYR B 1 502 ? 12.398 15.039 -9.023 1 75.81 502 TYR B C 1
ATOM 9073 O O . TYR B 1 502 ? 13.406 14.805 -9.688 1 75.81 502 TYR B O 1
ATOM 9081 N N . ARG B 1 503 ? 11.945 14.273 -8.023 1 79 503 ARG B N 1
ATOM 9082 C CA . ARG B 1 503 ? 12.555 12.992 -7.691 1 79 503 ARG B CA 1
ATOM 9083 C C . ARG B 1 503 ? 14.047 13.141 -7.438 1 79 503 ARG B C 1
ATOM 9085 O O . ARG B 1 503 ? 14.852 12.383 -7.977 1 79 503 ARG B O 1
ATOM 9092 N N . LEU B 1 504 ? 14.422 14.172 -6.715 1 83.19 504 LEU B N 1
ATOM 9093 C CA . LEU B 1 504 ? 15.82 14.469 -6.398 1 83.19 504 LEU B CA 1
ATOM 9094 C C . LEU B 1 504 ? 16.203 13.891 -5.039 1 83.19 504 LEU B C 1
ATOM 9096 O O . LEU B 1 504 ? 15.328 13.539 -4.242 1 83.19 504 LEU B O 1
ATOM 9100 N N . GLN B 1 505 ? 17.469 13.812 -4.836 1 83.25 505 GLN B N 1
ATOM 9101 C CA . GLN B 1 505 ? 18.016 13.383 -3.551 1 83.25 505 GLN B CA 1
ATOM 9102 C C . GLN B 1 505 ? 18.266 14.578 -2.629 1 83.25 505 GLN B C 1
ATOM 9104 O O . GLN B 1 505 ? 18.922 15.539 -3.02 1 83.25 505 GLN B O 1
ATOM 9109 N N . VAL B 1 506 ? 17.656 14.5 -1.436 1 87.38 506 VAL B N 1
ATOM 9110 C CA . VAL B 1 506 ? 17.969 15.516 -0.441 1 87.38 506 VAL B CA 1
ATOM 9111 C C . VAL B 1 506 ? 19.281 15.164 0.259 1 87.38 506 VAL B C 1
ATOM 9113 O O . VAL B 1 506 ? 19.375 14.125 0.919 1 87.38 506 VAL B O 1
ATOM 9116 N N . ILE B 1 507 ? 20.25 15.914 0.095 1 88.25 507 ILE B N 1
ATOM 9117 C CA . ILE B 1 507 ? 21.562 15.688 0.674 1 88.25 507 ILE B CA 1
ATOM 9118 C C . ILE B 1 507 ? 21.578 16.109 2.141 1 88.25 507 ILE B C 1
ATOM 9120 O O . ILE B 1 507 ? 22.109 15.414 2.998 1 88.25 507 ILE B O 1
ATOM 9124 N N . LYS B 1 508 ? 21 17.312 2.406 1 87.81 508 LYS B N 1
ATOM 9125 C CA . LYS B 1 508 ? 20.891 17.875 3.75 1 87.81 508 LYS B CA 1
ATOM 9126 C C . LYS B 1 508 ? 19.594 18.672 3.896 1 87.81 508 LYS B C 1
ATOM 9128 O O . LYS B 1 508 ? 19.234 19.453 3.012 1 87.81 508 LYS B O 1
ATOM 9133 N N . ARG B 1 509 ? 18.938 18.391 5.008 1 87.06 509 ARG B N 1
ATOM 9134 C CA . ARG B 1 509 ? 17.672 19.062 5.246 1 87.06 509 ARG B CA 1
ATOM 9135 C C . ARG B 1 509 ? 17.859 20.312 6.105 1 87.06 509 ARG B C 1
ATOM 9137 O O . ARG B 1 509 ? 18.766 20.359 6.945 1 87.06 509 ARG B O 1
ATOM 9144 N N . ASP B 1 510 ? 17.047 21.312 5.859 1 82.88 510 ASP B N 1
ATOM 9145 C CA . ASP B 1 510 ? 16.875 22.484 6.715 1 82.88 510 ASP B CA 1
ATOM 9146 C C . ASP B 1 510 ? 18.203 23.219 6.902 1 82.88 510 ASP B C 1
ATOM 9148 O O . ASP B 1 510 ? 18.641 23.453 8.039 1 82.88 510 ASP B O 1
ATOM 9152 N N . ILE B 1 511 ? 18.797 23.656 5.832 1 89.06 511 ILE B N 1
ATOM 9153 C CA . ILE B 1 511 ? 20.125 24.25 5.895 1 89.06 511 ILE B CA 1
ATOM 9154 C C . ILE B 1 511 ? 20.031 25.75 6.074 1 89.06 511 ILE B C 1
ATOM 9156 O O . ILE B 1 511 ? 21.047 26.453 6.094 1 89.06 511 ILE B O 1
ATOM 9160 N N . GLN B 1 512 ? 18.75 26.312 6.172 1 84.69 512 GLN B N 1
ATOM 9161 C CA . GLN B 1 512 ? 18.578 27.75 6.344 1 84.69 512 GLN B CA 1
ATOM 9162 C C . GLN B 1 512 ? 19.078 28.203 7.715 1 84.69 512 GLN B C 1
ATOM 9164 O O . GLN B 1 512 ? 19.125 27.406 8.656 1 84.69 512 GLN B O 1
ATOM 9169 N N . SER B 1 513 ? 19.516 29.469 7.645 1 71.88 513 SER B N 1
ATOM 9170 C CA . SER B 1 513 ? 19.953 30.062 8.914 1 71.88 513 SER B CA 1
ATOM 9171 C C . SER B 1 513 ? 18.781 30.188 9.891 1 71.88 513 SER B C 1
ATOM 9173 O O . SER B 1 513 ? 17.625 30.062 9.492 1 71.88 513 SER B O 1
ATOM 9175 N N . LEU B 1 514 ? 19.016 30.344 11.055 1 55.28 514 LEU B N 1
ATOM 9176 C CA . LEU B 1 514 ? 18.125 30.266 12.219 1 55.28 514 LEU B CA 1
ATOM 9177 C C . LEU B 1 514 ? 16.953 31.234 12.07 1 55.28 514 LEU B C 1
ATOM 9179 O O . LEU B 1 514 ? 15.969 31.141 12.789 1 55.28 514 LEU B O 1
ATOM 9183 N N . THR B 1 515 ? 17.016 32.094 11.086 1 53.59 515 THR B N 1
ATOM 9184 C CA . THR B 1 515 ? 15.906 33.031 11.016 1 53.59 515 THR B CA 1
ATOM 9185 C C . THR B 1 515 ? 14.711 32.375 10.312 1 53.59 515 THR B C 1
ATOM 9187 O O . THR B 1 515 ? 14.852 31.828 9.219 1 53.59 515 THR B O 1
ATOM 9190 N N . SER B 1 516 ? 13.57 32.219 11.102 1 60.81 516 SER B N 1
ATOM 9191 C CA . SER B 1 516 ? 12.336 31.656 10.562 1 60.81 516 SER B CA 1
ATOM 9192 C C . SER B 1 516 ? 11.789 32.5 9.414 1 60.81 516 SER B C 1
ATOM 9194 O O . SER B 1 516 ? 11.711 33.719 9.516 1 60.81 516 SER B O 1
ATOM 9196 N N . ASN B 1 517 ? 11.703 32 8.25 1 71.62 517 ASN B N 1
ATOM 9197 C CA . ASN B 1 517 ? 11.047 32.594 7.094 1 71.62 517 ASN B CA 1
ATOM 9198 C C . ASN B 1 517 ? 9.68 31.969 6.832 1 71.62 517 ASN B C 1
ATOM 9200 O O . ASN B 1 517 ? 9.602 30.828 6.395 1 71.62 517 ASN B O 1
ATOM 9204 N N . ARG B 1 518 ? 8.656 32.75 7.34 1 80.38 518 ARG B N 1
ATOM 9205 C CA . ARG B 1 518 ? 7.289 32.25 7.18 1 80.38 518 ARG B CA 1
ATOM 9206 C C . ARG B 1 518 ? 6.477 33.219 6.297 1 80.38 518 ARG B C 1
ATOM 9208 O O . ARG B 1 518 ? 6.641 34.438 6.367 1 80.38 518 ARG B O 1
ATOM 9215 N N . THR B 1 519 ? 5.699 32.656 5.496 1 83.38 519 THR B N 1
ATOM 9216 C CA . THR B 1 519 ? 4.781 33.438 4.684 1 83.38 519 THR B CA 1
ATOM 9217 C C . THR B 1 519 ? 3.336 33.031 4.945 1 83.38 519 THR B C 1
ATOM 9219 O O . THR B 1 519 ? 3.025 31.844 4.996 1 83.38 519 THR B O 1
ATOM 9222 N N . ARG B 1 520 ? 2.512 34 5.25 1 90.38 520 ARG B N 1
ATOM 9223 C CA . ARG B 1 520 ? 1.074 33.812 5.402 1 90.38 520 ARG B CA 1
ATOM 9224 C C . ARG B 1 520 ? 0.349 34.031 4.078 1 90.38 520 ARG B C 1
ATOM 9226 O O . ARG B 1 520 ? 0.668 34.969 3.334 1 90.38 520 ARG B O 1
ATOM 9233 N N . PHE B 1 521 ? -0.554 33.062 3.781 1 94.25 521 PHE B N 1
ATOM 9234 C CA . PHE B 1 521 ? -1.333 33.156 2.553 1 94.25 521 PHE B CA 1
ATOM 9235 C C . PHE B 1 521 ? -2.822 33.25 2.859 1 94.25 521 PHE B C 1
ATOM 9237 O O . PHE B 1 521 ? -3.307 32.625 3.803 1 94.25 521 PHE B O 1
ATOM 9244 N N . TYR B 1 522 ? -3.57 34.062 2.049 1 95.38 522 TYR B N 1
ATOM 9245 C CA . TYR B 1 522 ? -5.031 34.062 2.027 1 95.38 522 TYR B CA 1
ATOM 9246 C C . TYR B 1 522 ? -5.547 33.156 0.905 1 95.38 522 TYR B C 1
ATOM 9248 O O . TYR B 1 522 ? -4.949 33.094 -0.17 1 95.38 522 TYR B O 1
ATOM 9256 N N . ILE B 1 523 ? -6.555 32.5 1.198 1 95.88 523 ILE B N 1
ATOM 9257 C CA . ILE B 1 523 ? -7.324 31.828 0.157 1 95.88 523 ILE B CA 1
ATOM 9258 C C . ILE B 1 523 ? -8.602 32.625 -0.134 1 95.88 523 ILE B C 1
ATOM 9260 O O . ILE B 1 523 ? -9.375 32.906 0.777 1 95.88 523 ILE B O 1
ATOM 9264 N N . ILE B 1 524 ? -8.797 32.969 -1.404 1 96.06 524 ILE B N 1
ATOM 9265 C CA . ILE B 1 524 ? -9.891 33.875 -1.746 1 96.06 524 ILE B CA 1
ATOM 9266 C C . ILE B 1 524 ? -10.859 33.156 -2.695 1 96.06 524 ILE B C 1
ATOM 9268 O O . ILE B 1 524 ? -10.484 32.219 -3.369 1 96.06 524 ILE B O 1
ATOM 9272 N N . ARG B 1 525 ? -12.078 33.562 -2.652 1 94.69 525 ARG B N 1
ATOM 9273 C CA . ARG B 1 525 ? -13.141 33.125 -3.562 1 94.69 525 ARG B CA 1
ATOM 9274 C C . ARG B 1 525 ? -14.008 34.312 -3.98 1 94.69 525 ARG B C 1
ATOM 9276 O O . ARG B 1 525 ? -13.836 35.406 -3.475 1 94.69 525 ARG B O 1
ATOM 9283 N N . ARG B 1 526 ? -14.859 34.031 -4.926 1 91.81 526 ARG B N 1
ATOM 9284 C CA . ARG B 1 526 ? -15.781 35.062 -5.344 1 91.81 526 ARG B CA 1
ATOM 9285 C C . ARG B 1 526 ? -16.719 35.469 -4.203 1 91.81 526 ARG B C 1
ATOM 9287 O O . ARG B 1 526 ? -17.141 34.625 -3.424 1 91.81 526 ARG B O 1
ATOM 9294 N N . SER B 1 527 ? -16.984 36.781 -4.148 1 86.31 527 SER B N 1
ATOM 9295 C CA . SER B 1 527 ? -17.844 37.281 -3.09 1 86.31 527 SER B CA 1
ATOM 9296 C C . SER B 1 527 ? -19.219 36.625 -3.15 1 86.31 527 SER B C 1
ATOM 9298 O O . SER B 1 527 ? -19.766 36.438 -4.238 1 86.31 527 SER B O 1
ATOM 9300 N N . GLY B 1 528 ? -19.734 36.25 -2.014 1 73.5 528 GLY B N 1
ATOM 9301 C CA . GLY B 1 528 ? -21.062 35.656 -1.944 1 73.5 528 GLY B CA 1
ATOM 9302 C C . GLY B 1 528 ? -21.062 34.188 -1.658 1 73.5 528 GLY B C 1
ATOM 9303 O O . GLY B 1 528 ? -22.109 33.531 -1.686 1 73.5 528 GLY B O 1
ATOM 9304 N N . GLY B 1 529 ? -19.922 33.625 -1.538 1 62.56 529 GLY B N 1
ATOM 9305 C CA . GLY B 1 529 ? -19.875 32.188 -1.265 1 62.56 529 GLY B CA 1
ATOM 9306 C C . GLY B 1 529 ? -20.391 31.828 0.114 1 62.56 529 GLY B C 1
ATOM 9307 O O . GLY B 1 529 ? -20.578 32.688 0.965 1 62.56 529 GLY B O 1
ATOM 9308 N N . SER B 1 530 ? -20.859 30.516 0.207 1 54.78 530 SER B N 1
ATOM 9309 C CA . SER B 1 530 ? -21.469 30.016 1.437 1 54.78 530 SER B CA 1
ATOM 9310 C C . SER B 1 530 ? -20.5 30.109 2.611 1 54.78 530 SER B C 1
ATOM 9312 O O . SER B 1 530 ? -19.328 29.75 2.49 1 54.78 530 SER B O 1
ATOM 9314 N N . VAL B 1 531 ? -20.797 31 3.484 1 53.12 531 VAL B N 1
ATOM 9315 C CA . VAL B 1 531 ? -20.062 31.062 4.742 1 53.12 531 VAL B CA 1
ATOM 9316 C C . VAL B 1 531 ? -20.359 29.812 5.574 1 53.12 531 VAL B C 1
ATOM 9318 O O . VAL B 1 531 ? -21.516 29.469 5.797 1 53.12 531 VAL B O 1
ATOM 9321 N N . ASN B 1 532 ? -19.516 28.859 5.543 1 53.19 532 ASN B N 1
ATOM 9322 C CA . ASN B 1 532 ? -19.781 27.625 6.258 1 53.19 532 ASN B CA 1
ATOM 9323 C C . ASN B 1 532 ? -19.828 27.844 7.77 1 53.19 532 ASN B C 1
ATOM 9325 O O . ASN B 1 532 ? -20.078 26.906 8.531 1 53.19 532 ASN B O 1
ATOM 9329 N N . GLY B 1 533 ? -19.906 29.031 8.289 1 58.19 533 GLY B N 1
ATOM 9330 C CA . GLY B 1 533 ? -20.141 29.375 9.68 1 58.19 533 GLY B CA 1
ATOM 9331 C C . GLY B 1 533 ? -18.922 29.125 10.555 1 58.19 533 GLY B C 1
ATOM 9332 O O . GLY B 1 533 ? -18.891 29.531 11.719 1 58.19 533 GLY B O 1
ATOM 9333 N N . ASP B 1 534 ? -17.812 28.5 10.047 1 62.94 534 ASP B N 1
ATOM 9334 C CA . ASP B 1 534 ? -16.719 28.094 10.914 1 62.94 534 ASP B CA 1
ATOM 9335 C C . ASP B 1 534 ? -15.594 29.125 10.898 1 62.94 534 ASP B C 1
ATOM 9337 O O . ASP B 1 534 ? -14.508 28.891 11.438 1 62.94 534 ASP B O 1
ATOM 9341 N N . GLU B 1 535 ? -15.891 30.297 10.484 1 77.38 535 GLU B N 1
ATOM 9342 C CA . GLU B 1 535 ? -14.844 31.312 10.391 1 77.38 535 GLU B CA 1
ATOM 9343 C C . GLU B 1 535 ? -14.586 31.953 11.75 1 77.38 535 GLU B C 1
ATOM 9345 O O . GLU B 1 535 ? -15.516 32.188 12.523 1 77.38 535 GLU B O 1
ATOM 9350 N N . SER B 1 536 ? -13.258 32.125 12.031 1 79.62 536 SER B N 1
ATOM 9351 C CA . SER B 1 536 ? -12.883 32.656 13.336 1 79.62 536 SER B CA 1
ATOM 9352 C C . SER B 1 536 ? -12.102 33.969 13.195 1 79.62 536 SER B C 1
ATOM 9354 O O . SER B 1 536 ? -11.688 34.531 14.195 1 79.62 536 SER B O 1
ATOM 9356 N N . LEU B 1 537 ? -11.953 34.438 12.086 1 89.25 537 LEU B N 1
ATOM 9357 C CA . LEU B 1 537 ? -11.18 35.625 11.82 1 89.25 537 LEU B CA 1
ATOM 9358 C C . LEU B 1 537 ? -11.922 36.562 10.859 1 89.25 537 LEU B C 1
ATOM 9360 O O . LEU B 1 537 ? -12.766 36.094 10.086 1 89.25 537 LEU B O 1
ATOM 9364 N N . THR B 1 538 ? -11.727 37.844 11.031 1 93.31 538 THR B N 1
ATOM 9365 C CA . THR B 1 538 ? -12.289 38.844 10.117 1 93.31 538 THR B CA 1
ATOM 9366 C C . THR B 1 538 ? -11.195 39.781 9.609 1 93.31 538 THR B C 1
ATOM 9368 O O . THR B 1 538 ? -10.352 40.25 10.383 1 93.31 538 THR B O 1
ATOM 9371 N N . CYS B 1 539 ? -11.148 39.906 8.375 1 93.56 539 CYS B N 1
ATOM 9372 C CA . CYS B 1 539 ? -10.328 41 7.836 1 93.56 539 CYS B CA 1
ATOM 9373 C C . CYS B 1 539 ? -11.195 42.094 7.219 1 93.56 539 CYS B C 1
ATOM 9375 O O . CYS B 1 539 ? -12.203 41.781 6.574 1 93.56 539 CYS B O 1
ATOM 9377 N N . LEU B 1 540 ? -10.836 43.344 7.539 1 93.88 540 LEU B N 1
ATOM 9378 C CA . LEU B 1 540 ? -11.664 44.469 7.062 1 93.88 540 LEU B CA 1
ATOM 9379 C C . LEU B 1 540 ? -10.82 45.688 6.793 1 93.88 540 LEU B C 1
ATOM 9381 O O . LEU B 1 540 ? -9.711 45.812 7.312 1 93.88 540 LEU B O 1
ATOM 9385 N N . PHE B 1 541 ? -11.391 46.531 5.91 1 90.62 541 PHE B N 1
ATOM 9386 C CA . PHE B 1 541 ? -10.859 47.844 5.625 1 90.62 541 PHE B CA 1
ATOM 9387 C C . PHE B 1 541 ? -11.75 48.938 6.211 1 90.62 541 PHE B C 1
ATOM 9389 O O . PHE B 1 541 ? -12.977 48.812 6.184 1 90.62 541 PHE B O 1
ATOM 9396 N N . PHE B 1 542 ? -11.094 49.969 6.789 1 90.19 542 PHE B N 1
ATOM 9397 C CA . PHE B 1 542 ? -11.883 51.125 7.199 1 90.19 542 PHE B CA 1
ATOM 9398 C C . PHE B 1 542 ? -11.094 52.406 7.016 1 90.19 542 PHE B C 1
ATOM 9400 O O . PHE B 1 542 ? -9.875 52.438 7.164 1 90.19 542 PHE B O 1
ATOM 9407 N N . GLY B 1 543 ? -11.82 53.375 6.555 1 85.5 543 GLY B N 1
ATOM 9408 C CA . GLY B 1 543 ? -11.234 54.688 6.367 1 85.5 543 GLY B CA 1
ATOM 9409 C C . GLY B 1 543 ? -11.539 55.656 7.504 1 85.5 543 GLY B C 1
ATOM 9410 O O . GLY B 1 543 ? -12.609 55.594 8.109 1 85.5 543 GLY B O 1
ATOM 9411 N N . VAL B 1 544 ? -10.508 56.469 7.84 1 79.56 544 VAL B N 1
ATOM 9412 C CA . VAL B 1 544 ? -10.734 57.469 8.875 1 79.56 544 VAL B CA 1
ATOM 9413 C C . VAL B 1 544 ? -10.312 58.844 8.359 1 79.56 544 VAL B C 1
ATOM 9415 O O . VAL B 1 544 ? -9.492 58.938 7.445 1 79.56 544 VAL B O 1
ATOM 9418 N N . ASP B 1 545 ? -10.945 59.844 8.938 1 74 545 ASP B N 1
ATOM 9419 C CA . ASP B 1 545 ? -10.547 61.219 8.641 1 74 545 ASP B CA 1
ATOM 9420 C C . ASP B 1 545 ? -9.195 61.562 9.273 1 74 545 ASP B C 1
ATOM 9422 O O . ASP B 1 545 ? -8.805 60.938 10.266 1 74 545 ASP B O 1
ATOM 9426 N N . ASP B 1 546 ? -8.523 62.375 8.609 1 65.75 546 ASP B N 1
ATOM 9427 C CA . ASP B 1 546 ? -7.246 62.812 9.156 1 65.75 546 ASP B CA 1
ATOM 9428 C C . ASP B 1 546 ? -7.449 63.812 10.305 1 65.75 546 ASP B C 1
ATOM 9430 O O . ASP B 1 546 ? -7.156 65 10.172 1 65.75 546 ASP B O 1
ATOM 9434 N N . ARG B 1 547 ? -8.039 63.438 11.414 1 68.94 547 ARG B N 1
ATOM 9435 C CA . ARG B 1 547 ? -8.25 64.25 12.617 1 68.94 547 ARG B CA 1
ATOM 9436 C C . ARG B 1 547 ? -7.805 63.469 13.859 1 68.94 547 ARG B C 1
ATOM 9438 O O . ARG B 1 547 ? -7.859 62.25 13.891 1 68.94 547 ARG B O 1
ATOM 9445 N N . PRO B 1 548 ? -7.285 64.25 14.75 1 64.06 548 PRO B N 1
ATOM 9446 C CA . PRO B 1 548 ? -6.84 63.594 15.984 1 64.06 548 PRO B CA 1
ATOM 9447 C C . PRO B 1 548 ? -7.934 62.75 16.625 1 64.06 548 PRO B C 1
ATOM 9449 O O . PRO B 1 548 ? -9.094 63.156 16.703 1 64.06 548 PRO B O 1
ATOM 9452 N N . GLY B 1 549 ? -7.656 61.5 16.922 1 69.62 549 GLY B N 1
ATOM 9453 C CA . GLY B 1 549 ? -8.562 60.656 17.656 1 69.62 549 GLY B CA 1
ATOM 9454 C C . GLY B 1 549 ? -9.43 59.781 16.75 1 69.62 549 GLY B C 1
ATOM 9455 O O . GLY B 1 549 ? -10.18 58.938 17.219 1 69.62 549 GLY B O 1
ATOM 9456 N N . ALA B 1 550 ? -9.375 60.094 15.492 1 75.19 550 ALA B N 1
ATOM 9457 C CA . ALA B 1 550 ? -10.234 59.375 14.555 1 75.19 550 ALA B CA 1
ATOM 9458 C C . ALA B 1 550 ? -9.992 57.875 14.625 1 75.19 550 ALA B C 1
ATOM 9460 O O . ALA B 1 550 ? -10.938 57.094 14.695 1 75.19 550 ALA B O 1
ATOM 9461 N N . LEU B 1 551 ? -8.797 57.469 14.523 1 78.62 551 LEU B N 1
ATOM 9462 C CA . LEU B 1 551 ? -8.469 56.062 14.609 1 78.62 551 LEU B CA 1
ATOM 9463 C C . LEU B 1 551 ? -8.828 55.5 15.977 1 78.62 551 LEU B C 1
ATOM 9465 O O . LEU B 1 551 ? -9.305 54.344 16.078 1 78.62 551 LEU B O 1
ATOM 9469 N N . TYR B 1 552 ? -8.594 56.219 17 1 75.25 552 TYR B N 1
ATOM 9470 C CA . TYR B 1 552 ? -8.922 55.812 18.375 1 75.25 552 TYR B CA 1
ATOM 9471 C C . TYR B 1 552 ? -10.383 55.406 18.484 1 75.25 552 TYR B C 1
ATOM 9473 O O . TYR B 1 552 ? -10.711 54.406 19.125 1 75.25 552 TYR B O 1
ATOM 9481 N N . ARG B 1 553 ? -11.211 56.188 17.984 1 80.75 553 ARG B N 1
ATOM 9482 C CA . ARG B 1 553 ? -12.648 55.938 18.062 1 80.75 553 ARG B CA 1
ATOM 9483 C C . ARG B 1 553 ? -13.016 54.594 17.438 1 80.75 553 ARG B C 1
ATOM 9485 O O . ARG B 1 553 ? -13.914 53.906 17.938 1 80.75 553 ARG B O 1
ATOM 9492 N N . VAL B 1 554 ? -12.359 54.344 16.391 1 85.75 554 VAL B N 1
ATOM 9493 C CA . VAL B 1 554 ? -12.617 53.062 15.734 1 85.75 554 VAL B CA 1
ATOM 9494 C C . VAL B 1 554 ? -12.07 51.906 16.594 1 85.75 554 VAL B C 1
ATOM 9496 O O . VAL B 1 554 ? -12.742 50.906 16.797 1 85.75 554 VAL B O 1
ATOM 9499 N N . LEU B 1 555 ? -10.82 52.031 17.078 1 83 555 LEU B N 1
ATOM 9500 C CA . LEU B 1 555 ? -10.18 51 17.906 1 83 555 LEU B CA 1
ATOM 9501 C C . LEU B 1 555 ? -10.953 50.781 19.203 1 83 555 LEU B C 1
ATOM 9503 O O . LEU B 1 555 ? -10.953 49.688 19.75 1 83 555 LEU B O 1
ATOM 9507 N N . GLU B 1 556 ? -11.617 51.812 19.609 1 81.88 556 GLU B N 1
ATOM 9508 C CA . GLU B 1 556 ? -12.445 51.719 20.812 1 81.88 556 GLU B CA 1
ATOM 9509 C C . GLU B 1 556 ? -13.555 50.688 20.656 1 81.88 556 GLU B C 1
ATOM 9511 O O . GLU B 1 556 ? -13.922 50 21.609 1 81.88 556 GLU B O 1
ATOM 9516 N N . VAL B 1 557 ? -14.086 50.656 19.516 1 88.12 557 VAL B N 1
ATOM 9517 C CA . VAL B 1 557 ? -15.141 49.688 19.25 1 88.12 557 VAL B CA 1
ATOM 9518 C C . VAL B 1 557 ? -14.617 48.281 19.5 1 88.12 557 VAL B C 1
ATOM 9520 O O . VAL B 1 557 ? -15.289 47.469 20.141 1 88.12 557 VAL B O 1
ATOM 9523 N N . PHE B 1 558 ? -13.477 47.938 19 1 85.94 558 PHE B N 1
ATOM 9524 C CA . PHE B 1 558 ? -12.875 46.625 19.203 1 85.94 558 PHE B CA 1
ATOM 9525 C C . PHE B 1 558 ? -12.555 46.375 20.672 1 85.94 558 PHE B C 1
ATOM 9527 O O . PHE B 1 558 ? -12.82 45.312 21.203 1 85.94 558 PHE B O 1
ATOM 9534 N N . TYR B 1 559 ? -12.062 47.438 21.297 1 74.88 559 TYR B N 1
ATOM 9535 C CA . TYR B 1 559 ? -11.695 47.375 22.703 1 74.88 559 TYR B CA 1
ATOM 9536 C C . TYR B 1 559 ? -12.922 47.125 23.578 1 74.88 559 TYR B C 1
ATOM 9538 O O . TYR B 1 559 ? -12.906 46.219 24.438 1 74.88 559 TYR B O 1
ATOM 9546 N N . LYS B 1 560 ? -13.906 47.812 23.359 1 79.5 560 LYS B N 1
ATOM 9547 C CA . LYS B 1 560 ? -15.125 47.719 24.156 1 79.5 560 LYS B CA 1
ATOM 9548 C C . LYS B 1 560 ? -15.766 46.344 24.016 1 79.5 560 LYS B C 1
ATOM 9550 O O . LYS B 1 560 ? -16.406 45.875 24.953 1 79.5 560 LYS B O 1
ATOM 9555 N N . ASN B 1 561 ? -15.508 45.844 22.922 1 86.19 561 ASN B N 1
ATOM 9556 C CA . ASN B 1 561 ? -16.125 44.562 22.672 1 86.19 561 ASN B CA 1
ATOM 9557 C C . ASN B 1 561 ? -15.141 43.406 22.938 1 86.19 561 ASN B C 1
ATOM 9559 O O . ASN B 1 561 ? -15.438 42.25 22.641 1 86.19 561 ASN B O 1
ATOM 9563 N N . GLY B 1 562 ? -13.938 43.75 23.359 1 76.44 562 GLY B N 1
ATOM 9564 C CA . GLY B 1 562 ? -12.953 42.75 23.719 1 76.44 562 GLY B CA 1
ATOM 9565 C C . GLY B 1 562 ? -12.383 42 22.531 1 76.44 562 GLY B C 1
ATOM 9566 O O . GLY B 1 562 ? -12.086 40.812 22.625 1 76.44 562 GLY B O 1
ATOM 9567 N N . ILE B 1 563 ? -12.328 42.625 21.438 1 81.94 563 ILE B N 1
ATOM 9568 C CA . ILE B 1 563 ? -11.875 42 20.203 1 81.94 563 ILE B CA 1
ATOM 9569 C C . ILE B 1 563 ? -10.406 42.344 19.953 1 81.94 563 ILE B C 1
ATOM 9571 O O . ILE B 1 563 ? -10.039 43.5 19.891 1 81.94 563 ILE B O 1
ATOM 9575 N N . ASN B 1 564 ? -9.555 41.312 19.812 1 76.94 564 ASN B N 1
ATOM 9576 C CA . ASN B 1 564 ? -8.133 41.5 19.516 1 76.94 564 ASN B CA 1
ATOM 9577 C C . ASN B 1 564 ? -7.883 41.688 18.031 1 76.94 564 ASN B C 1
ATOM 9579 O O . ASN B 1 564 ? -8.477 41 17.203 1 76.94 564 ASN B O 1
ATOM 9583 N N . LEU B 1 565 ? -7.031 42.688 17.75 1 77.56 565 LEU B N 1
ATOM 9584 C CA . LEU B 1 565 ? -6.574 42.875 16.375 1 77.56 565 LEU B CA 1
ATOM 9585 C C . LEU B 1 565 ? -5.176 42.281 16.188 1 77.56 565 LEU B C 1
ATOM 9587 O O . LEU B 1 565 ? -4.238 42.688 16.875 1 77.56 565 LEU B O 1
ATOM 9591 N N . ARG B 1 566 ? -5.02 41.375 15.281 1 78.06 566 ARG B N 1
ATOM 9592 C CA . ARG B 1 566 ? -3.711 40.75 15.07 1 78.06 566 ARG B CA 1
ATOM 9593 C C . ARG B 1 566 ? -2.926 41.5 13.992 1 78.06 566 ARG B C 1
ATOM 9595 O O . ARG B 1 566 ? -1.711 41.312 13.875 1 78.06 566 ARG B O 1
ATOM 9602 N N . LYS B 1 567 ? -3.635 42.312 13.25 1 81.81 567 LYS B N 1
ATOM 9603 C CA . LYS B 1 567 ? -2.982 43.125 12.227 1 81.81 567 LYS B CA 1
ATOM 9604 C C . LYS B 1 567 ? -3.689 44.469 12.062 1 81.81 567 LYS B C 1
ATOM 9606 O O . LYS B 1 567 ? -4.922 44.531 12.094 1 81.81 567 LYS B O 1
ATOM 9611 N N . LEU B 1 568 ? -2.959 45.5 12.016 1 79.81 568 LEU B N 1
ATOM 9612 C CA . LEU B 1 568 ? -3.42 46.844 11.688 1 79.81 568 LEU B CA 1
ATOM 9613 C C . LEU B 1 568 ? -2.408 47.562 10.805 1 79.81 568 LEU B C 1
ATOM 9615 O O . LEU B 1 568 ? -1.268 47.781 11.219 1 79.81 568 LEU B O 1
ATOM 9619 N N . GLU B 1 569 ? -2.791 47.781 9.57 1 78.25 569 GLU B N 1
ATOM 9620 C CA . GLU B 1 569 ? -1.892 48.375 8.594 1 78.25 569 GLU B CA 1
ATOM 9621 C C . GLU B 1 569 ? -2.541 49.594 7.93 1 78.25 569 GLU B C 1
ATOM 9623 O O . GLU B 1 569 ? -3.715 49.531 7.559 1 78.25 569 GLU B O 1
ATOM 9628 N N . SER B 1 570 ? -1.819 50.688 7.918 1 74 570 SER B N 1
ATOM 9629 C CA . SER B 1 570 ? -2.352 51.906 7.293 1 74 570 SER B CA 1
ATOM 9630 C C . SER B 1 570 ? -1.858 52.031 5.859 1 74 570 SER B C 1
ATOM 9632 O O . SER B 1 570 ? -0.733 51.656 5.539 1 74 570 SER B O 1
ATOM 9634 N N . ARG B 1 571 ? -2.738 52.375 5.09 1 69.5 571 ARG B N 1
ATOM 9635 C CA . ARG B 1 571 ? -2.414 52.688 3.705 1 69.5 571 ARG B CA 1
ATOM 9636 C C . ARG B 1 571 ? -2.908 54.094 3.332 1 69.5 571 ARG B C 1
ATOM 9638 O O . ARG B 1 571 ? -3.994 54.5 3.746 1 69.5 571 ARG B O 1
ATOM 9645 N N . PRO B 1 572 ? -1.924 54.844 2.762 1 58.19 572 PRO B N 1
ATOM 9646 C CA . PRO B 1 572 ? -2.432 56.156 2.287 1 58.19 572 PRO B CA 1
ATOM 9647 C C . PRO B 1 572 ? -3.555 56 1.264 1 58.19 572 PRO B C 1
ATOM 9649 O O . PRO B 1 572 ? -3.523 55.094 0.436 1 58.19 572 PRO B O 1
ATOM 9652 N N . ALA B 1 573 ? -4.727 56.5 1.623 1 56.03 573 ALA B N 1
ATOM 9653 C CA . ALA B 1 573 ? -5.875 56.375 0.724 1 56.03 573 ALA B CA 1
ATOM 9654 C C . ALA B 1 573 ? -5.793 57.438 -0.386 1 56.03 573 ALA B C 1
ATOM 9656 O O . ALA B 1 573 ? -5.254 58.531 -0.184 1 56.03 573 ALA B O 1
ATOM 9657 N N . GLY B 1 574 ? -5.652 57.219 -1.526 1 46.41 574 GLY B N 1
ATOM 9658 C CA . GLY B 1 574 ? -5.949 58.312 -2.445 1 46.41 574 GLY B CA 1
ATOM 9659 C C . GLY B 1 574 ? -7.227 59.031 -2.102 1 46.41 574 GLY B C 1
ATOM 9660 O O . GLY B 1 574 ? -7.973 58.625 -1.21 1 46.41 574 GLY B O 1
ATOM 9661 N N . THR B 1 575 ? -7.707 60.125 -2.76 1 47.12 575 THR B N 1
ATOM 9662 C CA . THR B 1 575 ? -8.594 61.25 -2.504 1 47.12 575 THR B CA 1
ATOM 9663 C C . THR B 1 575 ? -9.906 60.781 -1.885 1 47.12 575 THR B C 1
ATOM 9665 O O . THR B 1 575 ? -10.461 61.438 -1.014 1 47.12 575 THR B O 1
ATOM 9668 N N . ARG B 1 576 ? -10.812 59.906 -2.416 1 49.91 576 ARG B N 1
ATOM 9669 C CA . ARG B 1 576 ? -12.258 59.906 -2.174 1 49.91 576 ARG B CA 1
ATOM 9670 C C . ARG B 1 576 ? -12.602 59.062 -0.943 1 49.91 576 ARG B C 1
ATOM 9672 O O . ARG B 1 576 ? -13.734 59.094 -0.464 1 49.91 576 ARG B O 1
ATOM 9679 N N . LEU B 1 577 ? -11.82 58.219 -0.414 1 48.97 577 LEU B N 1
ATOM 9680 C CA . LEU B 1 577 ? -12.297 57.25 0.576 1 48.97 577 LEU B CA 1
ATOM 9681 C C . LEU B 1 577 ? -11.867 57.688 1.981 1 48.97 577 LEU B C 1
ATOM 9683 O O . LEU B 1 577 ? -12.211 57 2.959 1 48.97 577 LEU B O 1
ATOM 9687 N N . GLY B 1 578 ? -11.258 58.812 2.143 1 53.03 578 GLY B N 1
ATOM 9688 C CA . GLY B 1 578 ? -10.641 59.375 3.346 1 53.03 578 GLY B CA 1
ATOM 9689 C C . GLY B 1 578 ? -9.148 59.594 3.195 1 53.03 578 GLY B C 1
ATOM 9690 O O . GLY B 1 578 ? -8.602 59.469 2.098 1 53.03 578 GLY B O 1
ATOM 9691 N N . ASP B 1 579 ? -8.586 60.188 4.23 1 59.06 579 ASP B N 1
ATOM 9692 C CA . ASP B 1 579 ? -7.172 60.562 4.16 1 59.06 579 ASP B CA 1
ATOM 9693 C C . ASP B 1 579 ? -6.285 59.312 4.336 1 59.06 579 ASP B C 1
ATOM 9695 O O . ASP B 1 579 ? -5.242 59.188 3.691 1 59.06 579 ASP B O 1
ATOM 9699 N N . TYR B 1 580 ? -6.824 58.312 5.203 1 73.44 580 TYR B N 1
ATOM 9700 C CA . TYR B 1 580 ? -6.09 57.062 5.441 1 73.44 580 TYR B CA 1
ATOM 9701 C C . TYR B 1 580 ? -7.031 55.875 5.457 1 73.44 580 TYR B C 1
ATOM 9703 O O . TYR B 1 580 ? -8.141 55.938 5.988 1 73.44 580 TYR B O 1
ATOM 9711 N N . ILE B 1 581 ? -6.664 54.844 4.742 1 81.56 581 ILE B N 1
ATOM 9712 C CA . ILE B 1 581 ? -7.367 53.562 4.805 1 81.56 581 ILE B CA 1
ATOM 9713 C C . ILE B 1 581 ? -6.566 52.594 5.656 1 81.56 581 ILE B C 1
ATOM 9715 O O . ILE B 1 581 ? -5.34 52.531 5.543 1 81.56 581 ILE B O 1
ATOM 9719 N N . PHE B 1 582 ? -7.293 52 6.633 1 85.31 582 PHE B N 1
ATOM 9720 C CA . PHE B 1 582 ? -6.66 51 7.488 1 85.31 582 PHE B CA 1
ATOM 9721 C C . PHE B 1 582 ? -7.133 49.594 7.125 1 85.31 582 PHE B C 1
ATOM 9723 O O . PHE B 1 582 ? -8.305 49.375 6.805 1 85.31 582 PHE B O 1
ATOM 9730 N N . PHE B 1 583 ? -6.215 48.688 7.094 1 88.94 583 PHE B N 1
ATOM 9731 C CA . PHE B 1 583 ? -6.508 47.25 7.039 1 88.94 583 PHE B CA 1
ATOM 9732 C C . PHE B 1 583 ? -6.328 46.625 8.414 1 88.94 583 PHE B C 1
ATOM 9734 O O . PHE B 1 583 ? -5.309 46.812 9.07 1 88.94 583 PHE B O 1
ATOM 9741 N N . ALA B 1 584 ? -7.359 45.844 8.812 1 89.5 584 ALA B N 1
ATOM 9742 C CA . ALA B 1 584 ? -7.293 45.25 10.133 1 89.5 584 ALA B CA 1
ATOM 9743 C C . ALA B 1 584 ? -7.727 43.781 10.078 1 89.5 584 ALA B C 1
ATOM 9745 O O . ALA B 1 584 ? -8.578 43.406 9.266 1 89.5 584 ALA B O 1
ATOM 9746 N N . GLU B 1 585 ? -7.066 42.969 10.891 1 90.62 585 GLU B N 1
ATOM 9747 C CA . GLU B 1 585 ? -7.496 41.594 11.125 1 90.62 585 GLU B CA 1
ATOM 9748 C C . GLU B 1 585 ? -7.934 41.406 12.57 1 90.62 585 GLU B C 1
ATOM 9750 O O . GLU B 1 585 ? -7.156 41.625 13.5 1 90.62 585 GLU B O 1
ATOM 9755 N N . ALA B 1 586 ? -9.164 40.969 12.664 1 89.12 586 ALA B N 1
ATOM 9756 C CA . ALA B 1 586 ? -9.719 40.719 13.984 1 89.12 586 ALA B CA 1
ATOM 9757 C C . ALA B 1 586 ? -9.75 39.219 14.281 1 89.12 586 ALA B C 1
ATOM 9759 O O . ALA B 1 586 ? -10.062 38.406 13.398 1 89.12 586 ALA B O 1
ATOM 9760 N N . GLU B 1 587 ? -9.398 38.844 15.438 1 84.81 587 GLU B N 1
ATOM 9761 C CA . GLU B 1 587 ? -9.367 37.438 15.828 1 84.81 587 GLU B CA 1
ATOM 9762 C C . GLU B 1 587 ? -10.75 36.969 16.281 1 84.81 587 GLU B C 1
ATOM 9764 O O . GLU B 1 587 ? -10.891 36.344 17.344 1 84.81 587 GLU B O 1
ATOM 9769 N N . GLU B 1 588 ? -11.703 37.344 15.609 1 84.56 588 GLU B N 1
ATOM 9770 C CA . GLU B 1 588 ? -13.086 36.938 15.781 1 84.56 588 GLU B CA 1
ATOM 9771 C C . GLU B 1 588 ? -13.906 37.188 14.523 1 84.56 588 GLU B C 1
ATOM 9773 O O . GLU B 1 588 ? -13.586 38.062 13.734 1 84.56 588 GLU B O 1
ATOM 9778 N N . LYS B 1 589 ? -14.883 36.312 14.391 1 89 589 LYS B N 1
ATOM 9779 C CA . LYS B 1 589 ? -15.875 36.656 13.367 1 89 589 LYS B CA 1
ATOM 9780 C C . LYS B 1 589 ? -16.766 37.781 13.812 1 89 589 LYS B C 1
ATOM 9782 O O . LYS B 1 589 ? -17.625 37.625 14.68 1 89 589 LYS B O 1
ATOM 9787 N N . LEU B 1 590 ? -16.641 38.906 13.211 1 90 590 LEU B N 1
ATOM 9788 C CA . LEU B 1 590 ? -17.375 40.094 13.625 1 90 590 LEU B CA 1
ATOM 9789 C C . LEU B 1 590 ? -18.844 39.969 13.258 1 90 590 LEU B C 1
ATOM 9791 O O . LEU B 1 590 ? -19.188 39.625 12.117 1 90 590 LEU B O 1
ATOM 9795 N N . GLY B 1 591 ? -19.641 40.156 14.273 1 88.69 591 GLY B N 1
ATOM 9796 C CA . GLY B 1 591 ? -21.078 40.188 14.016 1 88.69 591 GLY B CA 1
ATOM 9797 C C . GLY B 1 591 ? -21.516 41.438 13.273 1 88.69 591 GLY B C 1
ATOM 9798 O O . GLY B 1 591 ? -20.75 42.406 13.172 1 88.69 591 GLY B O 1
ATOM 9799 N N . GLU B 1 592 ? -22.719 41.406 12.82 1 89 592 GLU B N 1
ATOM 9800 C CA . GLU B 1 592 ? -23.266 42.531 12.07 1 89 592 GLU B CA 1
ATOM 9801 C C . GLU B 1 592 ? -23.328 43.812 12.93 1 89 592 GLU B C 1
ATOM 9803 O O . GLU B 1 592 ? -23.094 44.906 12.43 1 89 592 GLU B O 1
ATOM 9808 N N . ASN B 1 593 ? -23.562 43.625 14.117 1 90.5 593 ASN B N 1
ATOM 9809 C CA . ASN B 1 593 ? -23.672 44.781 15.023 1 90.5 593 ASN B CA 1
ATOM 9810 C C . ASN B 1 593 ? -22.344 45.5 15.188 1 90.5 593 ASN B C 1
ATOM 9812 O O . ASN B 1 593 ? -22.281 46.719 15.203 1 90.5 593 ASN B O 1
ATOM 9816 N N . ILE B 1 594 ? -21.422 44.719 15.289 1 92.25 594 ILE B N 1
ATOM 9817 C CA . ILE B 1 594 ? -20.078 45.281 15.469 1 92.25 594 ILE B CA 1
ATOM 9818 C C . ILE B 1 594 ? -19.641 45.969 14.188 1 92.25 594 ILE B C 1
ATOM 9820 O O . ILE B 1 594 ? -19.062 47.062 14.234 1 92.25 594 ILE B O 1
ATOM 9824 N N . VAL B 1 595 ? -19.938 45.375 13.133 1 93.62 595 VAL B N 1
ATOM 9825 C CA . VAL B 1 595 ? -19.562 45.938 11.844 1 93.62 595 VAL B CA 1
ATOM 9826 C C . VAL B 1 595 ? -20.281 47.281 11.641 1 93.62 595 VAL B C 1
ATOM 9828 O O . VAL B 1 595 ? -19.688 48.25 11.141 1 93.62 595 VAL B O 1
ATOM 9831 N N . GLU B 1 596 ? -21.453 47.312 12.047 1 93.56 596 GLU B N 1
ATOM 9832 C CA . GLU B 1 596 ? -22.219 48.562 11.922 1 93.56 596 GLU B CA 1
ATOM 9833 C C . GLU B 1 596 ? -21.672 49.656 12.828 1 93.56 596 GLU B C 1
ATOM 9835 O O . GLU B 1 596 ? -21.672 50.844 12.453 1 93.56 596 GLU B O 1
ATOM 9840 N N . GLU B 1 597 ? -21.344 49.25 13.922 1 93.44 597 GLU B N 1
ATOM 9841 C CA . GLU B 1 597 ? -20.75 50.219 14.836 1 93.44 597 GLU B CA 1
ATOM 9842 C C . GLU B 1 597 ? -19.453 50.812 14.25 1 93.44 597 GLU B C 1
ATOM 9844 O O . GLU B 1 597 ? -19.188 52 14.398 1 93.44 597 GLU B O 1
ATOM 9849 N N . ILE B 1 598 ? -18.75 49.969 13.641 1 92.88 598 ILE B N 1
ATOM 9850 C CA . ILE B 1 598 ? -17.5 50.438 13.008 1 92.88 598 ILE B CA 1
ATOM 9851 C C . ILE B 1 598 ? -17.828 51.375 11.844 1 92.88 598 ILE B C 1
ATOM 9853 O O . ILE B 1 598 ? -17.188 52.406 11.68 1 92.88 598 ILE B O 1
ATOM 9857 N N . LYS B 1 599 ? -18.781 51.031 11.148 1 93.19 599 LYS B N 1
ATOM 9858 C CA . LYS B 1 599 ? -19.188 51.844 9.992 1 93.19 599 LYS B CA 1
ATOM 9859 C C . LYS B 1 599 ? -19.594 53.25 10.406 1 93.19 599 LYS B C 1
ATOM 9861 O O . LYS B 1 599 ? -19.328 54.219 9.68 1 93.19 599 LYS B O 1
ATOM 9866 N N . LYS B 1 600 ? -20.141 53.375 11.516 1 91.5 600 LYS B N 1
ATOM 9867 C CA . LYS B 1 600 ? -20.609 54.656 12.016 1 91.5 600 LYS B CA 1
ATOM 9868 C C . LYS B 1 600 ? -19.438 55.562 12.383 1 91.5 600 LYS B C 1
ATOM 9870 O O . LYS B 1 600 ? -19.562 56.781 12.383 1 91.5 600 LYS B O 1
ATOM 9875 N N . ARG B 1 601 ? -18.438 54.969 12.625 1 88.19 601 ARG B N 1
ATOM 9876 C CA . ARG B 1 601 ? -17.297 55.75 13.109 1 88.19 601 ARG B CA 1
ATOM 9877 C C . ARG B 1 601 ? -16.25 55.906 12.016 1 88.19 601 ARG B C 1
ATOM 9879 O O . ARG B 1 601 ? -15.172 56.469 12.266 1 88.19 601 ARG B O 1
ATOM 9886 N N . THR B 1 602 ? -16.547 55.406 10.875 1 89.69 602 THR B N 1
ATOM 9887 C CA . THR B 1 602 ? -15.57 55.469 9.797 1 89.69 602 THR B CA 1
ATOM 9888 C C . THR B 1 602 ? -16.156 56.094 8.547 1 89.69 602 THR B C 1
ATOM 9890 O O . THR B 1 602 ? -17.375 56.281 8.445 1 89.69 602 THR B O 1
ATOM 9893 N N . THR B 1 603 ? -15.336 56.656 7.652 1 85 603 THR B N 1
ATOM 9894 C CA . THR B 1 603 ? -15.773 57.25 6.391 1 85 603 THR B CA 1
ATOM 9895 C C . THR B 1 603 ? -16.078 56.156 5.359 1 85 603 THR B C 1
ATOM 9897 O O . THR B 1 603 ? -16.828 56.375 4.414 1 85 603 THR B O 1
ATOM 9900 N N . PHE B 1 604 ? -15.461 55.094 5.621 1 88 604 PHE B N 1
ATOM 9901 C CA . PHE B 1 604 ? -15.547 53.938 4.742 1 88 604 PHE B CA 1
ATOM 9902 C C . PHE B 1 604 ? -15.297 52.656 5.516 1 88 604 PHE B C 1
ATOM 9904 O O . PHE B 1 604 ? -14.508 52.625 6.469 1 88 604 PHE B O 1
ATOM 9911 N N . CYS B 1 605 ? -16.094 51.562 5.219 1 92.38 605 CYS B N 1
ATOM 9912 C CA . CYS B 1 605 ? -15.852 50.281 5.855 1 92.38 605 CYS B CA 1
ATOM 9913 C C . CYS B 1 605 ? -16.188 49.156 4.914 1 92.38 605 CYS B C 1
ATOM 9915 O O . CYS B 1 605 ? -17.281 49.094 4.352 1 92.38 605 CYS B O 1
ATOM 9917 N N . LYS B 1 606 ? -15.242 48.188 4.664 1 92.19 606 LYS B N 1
ATOM 9918 C CA . LYS B 1 606 ? -15.438 47.031 3.824 1 92.19 606 LYS B CA 1
ATOM 9919 C C . LYS B 1 606 ? -14.938 45.75 4.527 1 92.19 606 LYS B C 1
ATOM 9921 O O . LYS B 1 606 ? -13.758 45.656 4.855 1 92.19 606 LYS B O 1
ATOM 9926 N N . VAL B 1 607 ? -15.859 44.906 4.758 1 94 607 VAL B N 1
ATOM 9927 C CA . VAL B 1 607 ? -15.445 43.594 5.25 1 94 607 VAL B CA 1
ATOM 9928 C C . VAL B 1 607 ? -14.922 42.75 4.094 1 94 607 VAL B C 1
ATOM 9930 O O . VAL B 1 607 ? -15.672 42.406 3.186 1 94 607 VAL B O 1
ATOM 9933 N N . ALA B 1 608 ? -13.641 42.406 4.184 1 94 608 ALA B N 1
ATOM 9934 C CA . ALA B 1 608 ? -12.984 41.719 3.092 1 94 608 ALA B CA 1
ATOM 9935 C C . ALA B 1 608 ? -13.188 40.188 3.217 1 94 608 ALA B C 1
ATOM 9937 O O . ALA B 1 608 ? -13.008 39.469 2.244 1 94 608 ALA B O 1
ATOM 9938 N N . GLY B 1 609 ? -13.43 39.781 4.445 1 93.38 609 GLY B N 1
ATOM 9939 C CA . GLY B 1 609 ? -13.742 38.375 4.527 1 93.38 609 GLY B CA 1
ATOM 9940 C C . GLY B 1 609 ? -13.781 37.844 5.949 1 93.38 609 GLY B C 1
ATOM 9941 O O . GLY B 1 609 ? -13.219 38.469 6.859 1 93.38 609 GLY B O 1
ATOM 9942 N N . PHE B 1 610 ? -14.539 36.781 6.102 1 92.75 610 PHE B N 1
ATOM 9943 C CA . PHE B 1 610 ? -14.5 35.906 7.27 1 92.75 610 PHE B CA 1
ATOM 9944 C C . PHE B 1 610 ? -13.773 34.625 6.949 1 92.75 610 PHE B C 1
ATOM 9946 O O . PHE B 1 610 ? -14.07 33.969 5.949 1 92.75 610 PHE B O 1
ATOM 9953 N N . PHE B 1 611 ? -12.695 34.375 7.781 1 90.81 611 PHE B N 1
ATOM 9954 C CA . PHE B 1 611 ? -11.875 33.25 7.34 1 90.81 611 PHE B CA 1
ATOM 9955 C C . PHE B 1 611 ? -11.336 32.469 8.531 1 90.81 611 PHE B C 1
ATOM 9957 O O . PHE B 1 611 ? -11.578 32.844 9.688 1 90.81 611 PHE B O 1
ATOM 9964 N N . ARG B 1 612 ? -10.75 31.266 8.164 1 88.25 612 ARG B N 1
ATOM 9965 C CA . ARG B 1 612 ? -10.148 30.375 9.156 1 88.25 612 ARG B CA 1
ATOM 9966 C C . ARG B 1 612 ? -8.836 29.781 8.633 1 88.25 612 ARG B C 1
ATOM 9968 O O . ARG B 1 612 ? -8.562 29.828 7.438 1 88.25 612 ARG B O 1
ATOM 9975 N N . LYS B 1 613 ? -8.102 29.344 9.594 1 85.31 613 LYS B N 1
ATOM 9976 C CA . LYS B 1 613 ? -6.895 28.625 9.203 1 85.31 613 LYS B CA 1
ATOM 9977 C C . LYS B 1 613 ? -7.227 27.234 8.672 1 85.31 613 LYS B C 1
ATOM 9979 O O . LYS B 1 613 ? -8.086 26.531 9.219 1 85.31 613 LYS B O 1
ATOM 9984 N N . VAL B 1 614 ? -6.602 26.922 7.531 1 83.75 614 VAL B N 1
ATOM 9985 C CA . VAL B 1 614 ? -6.852 25.594 6.953 1 83.75 614 VAL B CA 1
ATOM 9986 C C . VAL B 1 614 ? -5.523 24.906 6.664 1 83.75 614 VAL B C 1
ATOM 9988 O O . VAL B 1 614 ? -4.504 25.562 6.457 1 83.75 614 VAL B O 1
ATOM 9991 N N . ASP B 1 615 ? -5.594 23.547 6.703 1 75.81 615 ASP B N 1
ATOM 9992 C CA . ASP B 1 615 ? -4.414 22.766 6.34 1 75.81 615 ASP B CA 1
ATOM 9993 C C . ASP B 1 615 ? -4.57 22.141 4.953 1 75.81 615 ASP B C 1
ATOM 9995 O O . ASP B 1 615 ? -3.588 21.719 4.34 1 75.81 615 ASP B O 1
ATOM 9999 N N . ARG B 1 616 ? -5.762 22.062 4.543 1 80.12 616 ARG B N 1
ATOM 10000 C CA . ARG B 1 616 ? -6.062 21.516 3.229 1 80.12 616 ARG B CA 1
ATOM 10001 C C . ARG B 1 616 ? -7.242 22.234 2.586 1 80.12 616 ARG B C 1
ATOM 10003 O O . ARG B 1 616 ? -8.055 22.844 3.281 1 80.12 616 ARG B O 1
ATOM 10010 N N . LEU B 1 617 ? -7.188 22.281 1.31 1 82.62 617 LEU B N 1
ATOM 10011 C CA . LEU B 1 617 ? -8.258 22.875 0.517 1 82.62 617 LEU B CA 1
ATOM 10012 C C . LEU B 1 617 ? -8.922 21.828 -0.373 1 82.62 617 LEU B C 1
ATOM 10014 O O . LEU B 1 617 ? -8.258 21.203 -1.207 1 82.62 617 LEU B O 1
ATOM 10018 N N . ASP B 1 618 ? -10.164 21.469 -0.143 1 74.06 618 ASP B N 1
ATOM 10019 C CA . ASP B 1 618 ? -10.875 20.484 -0.957 1 74.06 618 ASP B CA 1
ATOM 10020 C C . ASP B 1 618 ? -11.281 21.078 -2.303 1 74.06 618 ASP B C 1
ATOM 10022 O O . ASP B 1 618 ? -12.078 22.031 -2.355 1 74.06 618 ASP B O 1
ATOM 10026 N N . VAL B 1 619 ? -10.734 20.719 -3.33 1 75.75 619 VAL B N 1
ATOM 10027 C CA . VAL B 1 619 ? -11.023 21.266 -4.652 1 75.75 619 VAL B CA 1
ATOM 10028 C C . VAL B 1 619 ? -11.711 20.203 -5.508 1 75.75 619 VAL B C 1
ATOM 10030 O O . VAL B 1 619 ? -12.117 20.469 -6.637 1 75.75 619 VAL B O 1
ATOM 10033 N N . PHE B 1 620 ? -11.836 19.047 -5.016 1 63.97 620 PHE B N 1
ATOM 10034 C CA . PHE B 1 620 ? -12.359 17.953 -5.836 1 63.97 620 PHE B CA 1
ATOM 10035 C C . PHE B 1 620 ? -13.812 17.672 -5.496 1 63.97 620 PHE B C 1
ATOM 10037 O O . PHE B 1 620 ? -14.562 17.156 -6.328 1 63.97 620 PHE B O 1
ATOM 10044 N N . THR B 1 621 ? -14.188 17.719 -4.148 1 54.88 621 THR B N 1
ATOM 10045 C CA . THR B 1 621 ? -15.547 17.359 -3.762 1 54.88 621 THR B CA 1
ATOM 10046 C C . THR B 1 621 ? -16.438 18.594 -3.703 1 54.88 621 THR B C 1
ATOM 10048 O O . THR B 1 621 ? -15.969 19.703 -3.387 1 54.88 621 THR B O 1
ATOM 10051 N N . GLY B 1 622 ? -17.312 19.016 -4.496 1 48.41 622 GLY B N 1
ATOM 10052 C CA . GLY B 1 622 ? -18.266 20.109 -4.438 1 48.41 622 GLY B CA 1
ATOM 10053 C C . GLY B 1 622 ? -19.078 20.125 -3.148 1 48.41 622 GLY B C 1
ATOM 10054 O O . GLY B 1 622 ? -19.219 19.094 -2.486 1 48.41 622 GLY B O 1
#

Nearest PDB structures (foldseek):
  6vh5-assembly1_C  TM=8.728E-01  e=1.384E-21  Brucella abortus 2308
  7am0-assembly2_C  TM=8.620E-01  e=5.106E-21  Komagataeibacter europaeus
  3luy-assembly1_A-2  TM=8.731E-01  e=1.883E-20  Bifidobacterium adolescentis ATCC 15703
  3mwb-assembly1_A  TM=8.149E-01  e=1.418E-20  Paenarthrobacter aurescens TC1
  2qmw-assembly1_A-2  TM=8.473E-01  e=1.186E-18  Staphylococcus aureus subsp. aureus Mu50

Radius of gyration: 35.71 Å; Cα contacts (8 Å, |Δi|>4): 2390; chains: 2; bounding box: 82×110×85 Å

Sequence (1244 aa):
MRILIYGMGGMGGIFHRFFENRGYFVKGYDLNPDRSEVSYGEIDGFDVIFLCVPMDEIENALEDIARKNRSALIVDISTLKNLAIPHLERLGFDYLSIHPMFGPDSEIGLSNIIVVHESGREEERVILEEFRRAGAIISHISVEEHDRKMAEIQGTAHFLLFLFALTLRGRFGKAYHYGSPIFLVMHKLASRIINQDWRLYYHIQKNAEELRKEILENARVLDEIMKDERSFKGLVDELREEFDDYRDSTIVLDAYKTTVNAEGIDMLRGYIRAIDSLVLRLIEKRVEAGRKVAMEKLKLNEPVEISHVEDVKLRELVTKTELNPVMVSEIFERLMKLTKEEEYRILGVRKKVAVLGPPGSFSEETALKLVGSRLPLIYQSKVEDIFLAVESGKADYGIVPIENSLQGTVLQTLDALLRHDVEVFAEYESEIRHNLVAKKRLPLRDIEVVYSHPQAIAQCSEFINNYLPHAEIRYTRTTSEAIEMLDDRSAAIASELAAKLYRLQVIKRDIQSLTSNRTRFYIIRRSGGSVNGDESLTCLFFGVDDRPGALYRVLEVFYKNGINLRKLESRPAGTRLGDYIFFAEAEEKLGENIVEEIKKRTTFCKVAGFFRKVDRLDVFTGMRILIYGMGGMGGIFHRFFENRGYFVKGYDLNPDRSEVSYGEIDGFDVIFLCVPMDEIENALEDIARKNRSALIVDISTLKNLAIPHLERLGFDYLSIHPMFGPDSEIGLSNIIVVHESGREEERVILEEFRRAGAIISHISVEEHDRKMAEIQGTAHFLLFLFALTLRGRFGKAYHYGSPIFLVMHKLASRIINQDWRLYYHIQKNAEELRKEILENARVLDEIMKDERSFKGLVDELREEFDDYRDSTIVLDAYKTTVNAEGIDMLRGYIRAIDSLVLRLIEKRVEAGRKVAMEKLKLNEPVEISHVEDVKLRELVTKTELNPVMVSEIFERLMKLTKEEEYRILGVRKKVAVLGPPGSFSEETALKLVGSRLPLIYQSKVEDIFLAVESGKADYGIVPIENSLQGTVLQTLDALLRHDVEVFAEYESEIRHNLVAKKRLPLRDIEVVYSHPQAIAQCSEFINNYLPHAEIRYTRTTSEAIEMLDDRSAAIASELAAKLYRLQVIKRDIQSLTSNRTRFYIIRRSGGSVNGDESLTCLFFGVDDRPGALYRVLEVFYKNGINLRKLESRPAGTRLGDYIFFAEAEEKLGENIVEEIKKRTTFCKVAGFFRKVDRLDVFTG

Foldseek 3Di:
DAEEEEACPLVSVQVQCLVVLVPHHYFYDYPPPVRGPDDLQCLQVGQEYEDDDDLVCLLVSLVSCLVRHQNHEYEAQDLQCVSHVVSCVVSPHFYWYKHFPDTSPDQLAQTEIETADHNPDPVVVVVVVSSVVSHHHYHYDHNVVSLVVLLVVVVVLLVVLVVLCVVCPPPDPVCCVPDDLVRLLSPVVSVVVVPDDVVSNVVSNVSNVVVVVVVVVVVVVVVVQVVDDVSVVVVVVVVCVPPVPCPPVVLSSLVSLQVDDADDDVRVVVNVVSVVVSVVVVLVVLLVVLQVVLVVCVVVVHDPPDDPVLVSVLVVVLVVDPPDSVVSSVVVVVSSVSSVLNSCLRNPFQFAEEWEDDPQAPRVVLVCQFAVDCRRYDYDPDQLVRLVCQQVVVGFKYKHWAAKPVPGGDVVNVVSLVVGQKAFAAKEKDWDFKFKWAADADPLVQAAEEEAAPVLCVQLVVVCVVRPVRHHYDYDPHQLVRHVPGDHRHIYIGGPVSCVVVVIGGNGTRSGDPDTIMIMITMMHGPPDDNPVPFQKWKKKFAFAPDPCLVVQLVVLCVVVVWDWPDWDWDQDPDPQHRIMIITMTRGDDDPVSQVSNVVSTSDMGTRYGYYYDSYDHRHDD/DAEEEEACPLVSVQVQCLVVLVPHHYFYDYPPPVRGPDDLQCLQVGQEYEHDDDLVCLLVVLVSCLVRHQNHEYEAQDLQCVSHVVSCVVSPHFYWYKHFPDTSPDQLAQTEIETADHNPDPVVVVVVVSSVVSHHHYHYDHNVVSLVVLLVVVVVLLVVLVVLCVVCPPPDPVCCVPPDLVRLLSPVVSVVVVPDDVVSNVVSNVSNVVVVVVVVVVVVVVVVQVVDDVSVVVVVVVVCVPPVPCPPVVLSSLVSLQVDDADDDVSVVVNVVSVVVSVVVVLVVLLVVLQVVLVVCVVVVHPPDDDPVLVSVLVVVLVVDPPDSVVSSVVVVVSVVSSVLNSCLRNPFQFAEEWEDDPQDPRVVLVCQFAVDCRRYDYDPDQLVRLVCQQVVVGFKYKHWAAKPVPGGDVVNVVSLVVGQKAFAAKEKDWDFKFKWAADADPLVQAAEEEAAPVLCVQLVVVCVVRPVRHHYDYDPHQLVRHVPGDHRHIYIGGPVSCVVSVIGGNGTRSGDPDTIMIMITMMHGPPDDNPVPFQKWKKKFAFAPDPCLVVQLVVLCVVVVKDWPDWDWDQDPDDQHRIMIIIMIRGDDDPVSQVSNVVSTSDMGTRYGYYYDSYDHRHHD

pLDDT: mean 87.44, std 10.38, range [46.41, 98.75]

Solvent-accessible surface area (backbone atoms only — not comparable to full-atom values): 64705 Å² total; per-residue (Å²): 122,34,38,30,24,43,19,58,48,55,59,19,44,42,56,44,51,56,41,38,74,70,70,44,53,58,48,30,32,34,95,53,65,92,59,29,73,52,55,83,87,58,58,52,76,33,53,32,35,37,51,38,59,58,82,90,42,44,64,61,50,52,54,55,41,52,76,61,35,59,83,26,34,35,34,38,51,54,91,54,53,83,74,46,50,62,55,41,58,73,71,62,46,50,39,36,34,32,34,62,35,65,61,53,82,54,66,58,27,63,25,24,33,38,37,46,42,75,67,76,52,70,67,55,54,51,54,52,47,54,41,38,72,47,6,28,40,78,39,77,47,49,64,70,56,43,54,53,49,41,20,60,42,54,21,48,47,51,51,52,32,50,45,51,50,63,68,47,57,90,70,56,74,98,63,71,65,78,43,33,47,69,36,47,47,50,50,28,54,31,9,38,62,47,68,44,69,62,67,60,56,45,53,43,40,51,68,14,49,72,56,48,56,50,48,55,52,49,47,53,52,47,57,58,32,55,74,32,71,68,52,35,52,50,50,41,59,58,47,37,75,73,34,66,63,29,66,61,44,56,51,32,44,53,34,42,57,68,44,57,88,67,63,61,64,49,36,34,50,6,42,44,50,39,42,52,53,51,46,52,53,45,51,53,50,43,32,52,44,31,36,49,45,32,51,52,26,59,73,67,70,48,74,88,78,65,70,68,65,49,54,54,53,48,48,57,56,44,69,74,48,89,60,65,35,53,61,52,48,52,33,52,51,49,50,52,48,57,22,47,53,50,20,28,69,70,69,46,64,75,32,32,32,21,30,40,43,57,84,60,30,70,54,34,49,52,45,34,62,27,53,68,49,69,82,37,53,40,74,24,88,41,75,62,49,29,55,50,31,18,54,72,57,78,13,50,27,21,52,42,61,45,34,29,70,80,77,38,68,36,59,69,46,55,55,43,54,71,73,44,67,44,23,35,52,29,30,39,76,43,75,68,52,35,20,38,30,21,69,52,94,64,61,64,88,60,37,48,35,39,23,16,19,62,68,60,47,60,42,20,40,69,48,38,59,74,62,38,66,83,32,42,79,43,75,34,94,33,38,40,54,13,56,74,65,53,44,99,45,27,30,20,45,34,42,66,66,52,32,36,68,68,65,37,31,74,75,42,75,61,45,47,47,68,69,79,41,35,37,34,30,38,30,31,29,40,59,85,59,86,74,84,62,71,41,44,22,23,36,33,37,38,12,28,59,87,49,92,61,35,63,53,59,43,52,44,56,36,53,77,68,70,50,54,66,83,39,78,44,79,36,84,35,63,84,89,53,28,57,33,30,34,40,37,29,31,73,37,56,74,48,71,66,56,52,49,56,46,41,75,57,29,77,32,68,44,79,38,23,52,17,31,82,49,76,59,50,81,42,69,69,132,121,35,38,31,24,41,20,58,48,56,58,19,43,43,55,45,51,56,41,38,75,70,71,42,54,59,48,31,31,34,93,53,65,92,60,29,73,54,56,82,86,57,57,52,77,33,51,32,36,36,50,39,60,59,80,90,43,44,64,61,50,51,54,56,40,53,75,61,34,60,82,27,34,34,34,39,50,53,91,54,54,84,76,48,50,62,54,41,58,74,73,62,47,49,37,37,34,33,33,61,35,67,61,52,83,54,66,59,28,62,25,24,32,37,36,45,43,75,67,78,53,68,68,54,53,53,53,52,48,52,42,38,72,47,5,27,38,75,41,79,46,49,64,71,56,43,55,53,50,42,21,58,42,54,21,48,46,49,52,51,32,51,45,52,50,63,66,47,58,89,71,55,72,97,62,72,64,77,43,34,49,70,37,47,46,50,49,29,53,30,10,37,61,48,69,46,70,62,68,60,56,47,54,45,40,52,68,14,51,73,56,49,56,51,47,56,52,48,46,54,52,48,57,58,30,55,74,33,71,70,52,36,54,52,49,41,58,58,47,36,77,74,36,66,63,29,65,61,44,56,51,33,43,54,36,42,56,70,45,57,87,67,62,62,63,51,38,33,50,5,40,44,50,37,42,53,53,51,45,51,53,47,50,52,51,42,33,52,45,32,37,51,44,32,52,52,26,58,74,67,70,44,74,87,80,72,73,65,65,54,53,54,51,48,49,56,57,46,69,73,48,88,61,65,35,54,62,52,47,53,34,52,52,48,51,51,49,57,22,46,54,49,21,28,70,71,70,45,64,75,35,33,34,22,30,42,41,57,84,61,31,70,51,33,50,51,46,34,63,28,54,69,49,69,83,37,53,40,74,25,88,41,75,62,50,28,54,50,31,17,54,72,58,77,14,49,27,21,54,41,62,44,33,28,70,79,76,38,67,35,59,69,44,55,54,42,52,71,72,45,67,44,25,35,52,29,31,39,75,44,74,67,50,35,20,38,30,20,71,51,94,65,61,64,88,62,37,48,34,38,22,16,20,61,67,60,48,61,41,22,41,68,46,38,59,71,64,39,66,82,31,44,81,44,78,33,94,34,40,39,54,14,56,71,66,52,44,97,45,27,32,19,44,32,41,67,65,55,32,36,67,68,64,37,32,75,75,42,76,62,47,45,48,72,69,78,42,35,37,34,29,38,31,33,28,41,60,83,60,86,75,83,61,70,41,45,22,22,36,34,37,36,11,27,58,89,48,93,61,34,62,54,59,43,52,42,54,35,55,75,68,70,50,53,68,84,40,78,43,80,37,83,36,64,83,90,53,29,57,32,31,32,40,36,29,32,71,37,56,74,48,70,67,57,52,49,55,45,41,73,56,28,75,30,68,45,80,38,23,52,17,30,82,50,77,60,48,81,44,70,69,131

Secondary structure (DSSP, 8-state):
-EEEEE--SHHHHHHHHHHHTTT-EEEEE-SSGGG-SS-GGGGGG-SEEEE-S-GGGHHHHHHHHHHH-SSSEEEE--S-GGGTHHHHHHHT--EEEEEE-S-TTS-STT-EEEEEE----HHHHHHHHHHHHTT-EEEE--HHHHHHHHIIIIIHHHHHHHHHHHHHTTTS-S--TT--HHHHHHHHHHHHHHTS-HHHHHHHHHHTHHHHHHHHHHHHHHHHHTTSHHHHHHHHHHHHTT----TTHHHHHHHHHTTS---SHHHHHHHHHHHHHHHHHHHHHHHHHHHHHHHHHHHHT-----HHHHHHHHHHHHHT--S-HHHHHHHHHHHHHHHHHHHHHHH--SS-EEEESSTTSHHHHHHHHHHS-STTEEEESSHHHHHHHHHHTS-SEEEEEEEETTTEE-HHHHHHHHHSSEEEEEEEEEE---EEEESS---GGG--EEEE-HHHHHHTHHHHHHH-TTSEEEE-SSHHHHHHT--TTEEEEE-HHHHHHTT-EEEES--S-SS--EEEEEEEEETT----S---EEEEEEEE-SSTTHHHHHHHHHHHTTPPEEEEEEEE--GGG-SEEEEEEESS---HHHHHHHHHT-SEEEEEEEEEE-S----S--/-EEEEE--SHHHHHHHHHHHTTT-EEEEE-SSGGG-SS-GGGGGG-SEEEE-S-GGGHHHHHHHHHHH-TTSEEEE--S-HHHHHHHHHHHT--EEEEEE-S-TTS-STT-EEEEEE----HHHHHHHHHHHHTT-EEEE--HHHHHHHHIIIIIHHHHHHHHHHHHHTTTS-S--TT--HHHHHHHHHHHHHHTS-HHHHHHHHHHTHHHHHHHHHHHHHHHHHTTSHHHHHHHHHHHHTT----TTHHHHHHHHHTTS---SHHHHHHHHHHHHHHHHHHHHHHHHHHHHHHHHHHHHT-----THHHHHHHHHHHHT--S-HHHHHHHHHHHHHHHHHHHHHHH--SS-EEEESSTTSHHHHHHHHHHS-STTEEEESSHHHHHHHHHHTS-SEEEEEEEETTTEE-HHHHHHHHHSSEEEEEEEEEE---EEEESS---GGG--EEEE-HHHHHHTHHHHHHH-TTSEEEE-SSHHHHHHT--TTEEEEE-HHHHHHTT-EEEES--S-SS--EEEEEEEEETT----S---EEEEEEEE-SSTTHHHHHHHHHHHTTPPEEEEEEEE--TTS-SEEEEEEESS---HHHHHHHHHT-SEEEEEEEEEE-S----S--